Protein AF-0000000084336687 (afdb_homodimer)

Radius of gyration: 40.97 Å; Cα contacts (8 Å, |Δi|>4): 3253; chains: 2; bounding box: 71×148×140 Å

Sequence (1324 aa):
MSKKYFLLTRVLLLAVFLASTVFVAKAQLLTSKIFGDHMVLQRNKPVVVWGNAKKNTALRLSFNGQLISTRTKADGSWKATLQPMKEGGPYTMTISCGADTLQYKDIMMGEVWLCSGQSNMEFVLKNSDGYQQEQKVASRLAVRQFFVPHRMSINPEKELDAGAWVPAGAATIGDFTAVGYYFAKQLAAQLHVTVGLVHSSWGGTQAECWVSKDAMLKSATLNAIAKSQPNSLDEVKSKVEQDIKNYAYHNQAATLYTFEQLAAAPASFFNSWNTGTPGAWMWQGKWSAFRGEGFMQRIVTLDSAQAKVASVLRLGHTDAKMAIAINGNVVYKGDLPEGTPINIPAGTWKAGDNSLLLNLQTNQKNPAWFGFGLNGDKQDLFIKLADTTVSLMDNKWRLMADWAKPYHMELMPNNTVATLYNGMIAPLIPLSVAGVLWYQGESNAGRAFQYRDVLATMIGDWRNQWKSKLPFVVMQLPAYGPTQNSNQGSTWAELREAQAAVAVKYADSALVVTTDIGDPNNLHPTNKAPFGYRAAGVALNRVYHYADVAVSPLFNSATFQQNYALVTFNDANGPLTVKDKYGYLKGFEVAGNDHVFHYAQAQLINNTVKVWSTAVQQPVAVRYAWSDSPVDANLFGGAGLPVGPFRSDTWAGITDNVKLVPMSKKYFLLTRVLLLAVFLASTVFVAKAQLLTSKIFGDHMVLQRNKPVVVWGNAKKNTALRLSFNGQLISTRTKADGSWKATLQPMKEGGPYTMTISCGADTLQYKDIMMGEVWLCSGQSNMEFVLKNSDGYQQEQKVASRLAVRQFFVPHRMSINPEKELDAGAWVPAGAATIGDFTAVGYYFAKQLAAQLHVTVGLVHSSWGGTQAECWVSKDAMLKSATLNAIAKSQPNSLDEVKSKVEQDIKNYAYHNQAATLYTFEQLAAAPASFFNSWNTGTPGAWMWQGKWSAFRGEGFMQRIVTLDSAQAKVASVLRLGHTDAKMAIAINGNVVYKGDLPEGTPINIPAGTWKAGDNSLLLNLQTNQKNPAWFGFGLNGDKQDLFIKLADTTVSLMDNKWRLMADWAKPYHMELMPNNTVATLYNGMIAPLIPLSVAGVLWYQGESNAGRAFQYRDVLATMIGDWRNQWKSKLPFVVMQLPAYGPTQNSNQGSTWAELREAQAAVAVKYADSALVVTTDIGDPNNLHPTNKAPFGYRAAGVALNRVYHYADVAVSPLFNSATFQQNYALVTFNDANGPLTVKDKYGYLKGFEVAGNDHVFHYAQAQLINNTVKVWSTAVQQPVAVRYAWSDSPVDANLFGGAGLPVGPFRSDTWAGITDNVKLVP

Structure (mmCIF, N/CA/C/O backbone):
data_AF-0000000084336687-model_v1
#
loop_
_entity.id
_entity.type
_entity.pdbx_description
1 polymer 'Sialate O-acetylesterase domain-containing protein'
#
loop_
_atom_site.group_PDB
_atom_site.id
_atom_site.type_symbol
_atom_site.label_atom_id
_atom_site.label_alt_id
_atom_site.label_comp_id
_atom_site.label_asym_id
_atom_site.label_entity_id
_atom_site.label_seq_id
_atom_site.pdbx_PDB_ins_code
_atom_site.Cartn_x
_atom_site.Cartn_y
_atom_site.Cartn_z
_atom_site.occupancy
_atom_site.B_iso_or_equiv
_atom_site.auth_seq_id
_atom_site.auth_comp_id
_atom_site.auth_asym_id
_atom_site.auth_atom_id
_atom_site.pdbx_PDB_model_num
ATOM 1 N N . MET A 1 1 ? -8.164 -34.094 -99.875 1 18.05 1 MET A N 1
ATOM 2 C CA . MET A 1 1 ? -8.195 -35.469 -99.375 1 18.05 1 MET A CA 1
ATOM 3 C C . MET A 1 1 ? -7.039 -35.719 -98.438 1 18.05 1 MET A C 1
ATOM 5 O O . MET A 1 1 ? -7.227 -36.312 -97.375 1 18.05 1 MET A O 1
ATOM 9 N N . SER A 1 2 ? -5.684 -35.844 -98.875 1 16.72 2 SER A N 1
ATOM 10 C CA . SER A 1 2 ? -4.68 -36.781 -98.375 1 16.72 2 SER A CA 1
ATOM 11 C C . SER A 1 2 ? -3.963 -36.25 -97.125 1 16.72 2 SER A C 1
ATOM 13 O O . SER A 1 2 ? -3.135 -36.938 -96.562 1 16.72 2 SER A O 1
ATOM 15 N N . LYS A 1 3 ? -3.473 -34.781 -97.312 1 22.58 3 LYS A N 1
ATOM 16 C CA . LYS A 1 3 ? -2.225 -34.156 -96.875 1 22.58 3 LYS A CA 1
ATOM 17 C C . LYS A 1 3 ? -2.055 -34.188 -95.375 1 22.58 3 LYS A C 1
ATOM 19 O O . LYS A 1 3 ? -0.991 -34.562 -94.875 1 22.58 3 LYS A O 1
ATOM 24 N N . LYS A 1 4 ? -2.279 -33.188 -94.688 1 29.5 4 LYS A N 1
ATOM 25 C CA . LYS A 1 4 ? -1.416 -32.688 -93.688 1 29.5 4 LYS A CA 1
ATOM 26 C C . LYS A 1 4 ? -1.708 -33.375 -92.312 1 29.5 4 LYS A C 1
ATOM 28 O O . LYS A 1 4 ? -2.225 -32.75 -91.375 1 29.5 4 LYS A O 1
ATOM 33 N N . TYR A 1 5 ? -2.188 -34.781 -92.375 1 21.41 5 TYR A N 1
ATOM 34 C CA . TYR A 1 5 ? -2.846 -35.5 -91.312 1 21.41 5 TYR A CA 1
ATOM 35 C C . TYR A 1 5 ? -1.887 -35.719 -90.125 1 21.41 5 TYR A C 1
ATOM 37 O O . TYR A 1 5 ? -2.221 -35.469 -89 1 21.41 5 TYR A O 1
ATOM 45 N N . PHE A 1 6 ? -0.872 -36.844 -90.188 1 27.53 6 PHE A N 1
ATOM 46 C CA . PHE A 1 6 ? -0.71 -38 -89.312 1 27.53 6 PHE A CA 1
ATOM 47 C C . PHE A 1 6 ? 0.361 -37.719 -88.25 1 27.53 6 PHE A C 1
ATOM 49 O O . PHE A 1 6 ? 1.48 -38.219 -88.312 1 27.53 6 PHE A O 1
ATOM 56 N N . LEU A 1 7 ? 0.702 -36.438 -87.875 1 29.81 7 LEU A N 1
ATOM 57 C CA . LEU A 1 7 ? 1.638 -35.812 -86.938 1 29.81 7 LEU A CA 1
ATOM 58 C C . LEU A 1 7 ? 1.289 -36.219 -85.5 1 29.81 7 LEU A C 1
ATOM 60 O O . LEU A 1 7 ? 2.104 -36.062 -84.562 1 29.81 7 LEU A O 1
ATOM 64 N N . LEU A 1 8 ? -0.064 -36.469 -85.25 1 30.02 8 LEU A N 1
ATOM 65 C CA . LEU A 1 8 ? -0.557 -36.406 -83.875 1 30.02 8 LEU A CA 1
ATOM 66 C C . LEU A 1 8 ? -0.075 -37.625 -83.062 1 30.02 8 LEU A C 1
ATOM 68 O O . LEU A 1 8 ? -0.106 -37.625 -81.812 1 30.02 8 LEU A O 1
ATOM 72 N N . THR A 1 9 ? 0.186 -38.812 -83.75 1 31.72 9 THR A N 1
ATOM 73 C CA . THR A 1 9 ? 0.19 -40.062 -83 1 31.72 9 THR A CA 1
ATOM 74 C C . THR A 1 9 ? 1.46 -40.219 -82.188 1 31.72 9 THR A C 1
ATOM 76 O O . THR A 1 9 ? 1.426 -40.781 -81.062 1 31.72 9 THR A O 1
ATOM 79 N N . ARG A 1 10 ? 2.633 -39.906 -82.75 1 34.34 10 ARG A N 1
ATOM 80 C CA . ARG A 1 10 ? 3.85 -40.5 -82.25 1 34.34 10 ARG A CA 1
ATOM 81 C C . ARG A 1 10 ? 4.238 -39.844 -80.938 1 34.34 10 ARG A C 1
ATOM 83 O O . ARG A 1 10 ? 5.156 -40.281 -80.25 1 34.34 10 ARG A O 1
ATOM 90 N N . VAL A 1 11 ? 3.754 -38.594 -80.75 1 34.84 11 VAL A N 1
ATOM 91 C CA . VAL A 1 11 ? 4.332 -37.906 -79.562 1 34.84 11 VAL A CA 1
ATOM 92 C C . VAL A 1 11 ? 3.787 -38.5 -78.312 1 34.84 11 VAL A C 1
ATOM 94 O O . VAL A 1 11 ? 4.25 -38.156 -77.188 1 34.84 11 VAL A O 1
ATOM 97 N N . LEU A 1 12 ? 2.678 -39.344 -78.438 1 30.77 12 LEU A N 1
ATOM 98 C CA . LEU A 1 12 ? 2.004 -39.781 -77.25 1 30.77 12 LEU A CA 1
ATOM 99 C C . LEU A 1 12 ? 2.865 -40.75 -76.438 1 30.77 12 LEU A C 1
ATOM 101 O O . LEU A 1 12 ? 2.797 -40.812 -75.25 1 30.77 12 LEU A O 1
ATOM 105 N N . LEU A 1 13 ? 3.543 -41.656 -77.25 1 32.78 13 LEU A N 1
ATOM 106 C CA . LEU A 1 13 ? 3.992 -42.812 -76.5 1 32.78 13 LEU A CA 1
ATOM 107 C C . LEU A 1 13 ? 5.094 -42.438 -75.5 1 32.78 13 LEU A C 1
ATOM 109 O O . LEU A 1 13 ? 5.312 -43.156 -74.562 1 32.78 13 LEU A O 1
ATOM 113 N N . LEU A 1 14 ? 5.922 -41.469 -75.938 1 35.53 14 LEU A N 1
ATOM 114 C CA . LEU A 1 14 ? 7.121 -41.375 -75.125 1 35.53 14 LEU A CA 1
ATOM 115 C C . LEU A 1 14 ? 6.781 -40.844 -73.688 1 35.53 14 LEU A C 1
ATOM 117 O O . LEU A 1 14 ? 7.648 -40.812 -72.812 1 35.53 14 LEU A O 1
ATOM 121 N N . ALA A 1 15 ? 5.566 -40.219 -73.625 1 32.59 15 ALA A N 1
ATOM 122 C CA . ALA A 1 15 ? 5.418 -39.5 -72.375 1 32.59 15 ALA A CA 1
ATOM 123 C C . ALA A 1 15 ? 5.34 -40.438 -71.188 1 32.59 15 ALA A C 1
ATOM 125 O O . ALA A 1 15 ? 5.543 -40.031 -70.062 1 32.59 15 ALA A O 1
ATOM 126 N N . VAL A 1 16 ? 4.695 -41.625 -71.438 1 34.97 16 VAL A N 1
ATOM 127 C CA . VAL A 1 16 ? 4.172 -42.188 -70.188 1 34.97 16 VAL A CA 1
ATOM 128 C C . VAL A 1 16 ? 5.316 -42.781 -69.375 1 34.97 16 VAL A C 1
ATOM 130 O O . VAL A 1 16 ? 5.094 -43.344 -68.312 1 34.97 16 VAL A O 1
ATOM 133 N N . PHE A 1 17 ? 6.461 -43.062 -70.062 1 36.62 17 PHE A N 1
ATOM 134 C CA . PHE A 1 17 ? 7.312 -43.812 -69.125 1 36.62 17 PHE A CA 1
ATOM 135 C C . PHE A 1 17 ? 7.801 -42.938 -68 1 36.62 17 PHE A C 1
ATOM 137 O O . PHE A 1 17 ? 8.945 -42.469 -68 1 36.62 17 PHE A O 1
ATOM 144 N N . LEU A 1 18 ? 7.074 -41.844 -67.688 1 33.22 18 LEU A N 1
ATOM 145 C CA . LEU A 1 18 ? 7.605 -41.219 -66.5 1 33.22 18 LEU A CA 1
ATOM 146 C C . LEU A 1 18 ? 7.707 -42.219 -65.375 1 33.22 18 LEU A C 1
ATOM 148 O O . LEU A 1 18 ? 6.695 -42.781 -64.938 1 33.22 18 LEU A O 1
ATOM 152 N N . ALA A 1 19 ? 8.867 -43 -65.312 1 35.66 19 ALA A N 1
ATOM 153 C CA . ALA A 1 19 ? 9.305 -43.812 -64.188 1 35.66 19 ALA A CA 1
ATOM 154 C C . ALA A 1 19 ? 8.938 -43.188 -62.844 1 35.66 19 ALA A C 1
ATOM 156 O O . ALA A 1 19 ? 9.359 -42.062 -62.531 1 35.66 19 ALA A O 1
ATOM 157 N N . SER A 1 20 ? 7.715 -43.438 -62.438 1 34.44 20 SER A N 1
ATOM 158 C CA . SER A 1 20 ? 7.379 -43.188 -61.031 1 34.44 20 SER A CA 1
ATOM 159 C C . SER A 1 20 ? 8.508 -43.625 -60.125 1 34.44 20 SER A C 1
ATOM 161 O O . SER A 1 20 ? 8.758 -44.812 -59.938 1 34.44 20 SER A O 1
ATOM 163 N N . THR A 1 21 ? 9.656 -43 -60.219 1 36.72 21 THR A N 1
ATOM 164 C CA . THR A 1 21 ? 10.578 -43.219 -59.094 1 36.72 21 THR A CA 1
ATOM 165 C C . THR A 1 21 ? 9.836 -43.188 -57.781 1 36.72 21 THR A C 1
ATOM 167 O O . THR A 1 21 ? 9.242 -42.156 -57.406 1 36.72 21 THR A O 1
ATOM 170 N N . VAL A 1 22 ? 9.266 -44.281 -57.469 1 38.59 22 VAL A N 1
ATOM 171 C CA . VAL A 1 22 ? 8.867 -44.438 -56.062 1 38.59 22 VAL A CA 1
ATOM 172 C C . VAL A 1 22 ? 9.977 -43.906 -55.156 1 38.59 22 VAL A C 1
ATOM 174 O O . VAL A 1 22 ? 11.07 -44.469 -55.125 1 38.59 22 VAL A O 1
ATOM 177 N N . PHE A 1 23 ? 10.148 -42.625 -55.062 1 37.38 23 PHE A N 1
ATOM 178 C CA . PHE A 1 23 ? 10.875 -42.156 -53.875 1 37.38 23 PHE A CA 1
ATOM 179 C C . PHE A 1 23 ? 10.492 -43 -52.656 1 37.38 23 PHE A C 1
ATOM 181 O O . PHE A 1 23 ? 9.422 -42.812 -52.062 1 37.38 23 PHE A O 1
ATOM 188 N N . VAL A 1 24 ? 10.883 -44.219 -52.688 1 40.38 24 VAL A N 1
ATOM 189 C CA . VAL A 1 24 ? 10.836 -44.875 -51.375 1 40.38 24 VAL A CA 1
ATOM 190 C C . VAL A 1 24 ? 11.445 -43.969 -50.312 1 40.38 24 VAL A C 1
ATOM 192 O O . VAL A 1 24 ? 12.648 -43.719 -50.312 1 40.38 24 VAL A O 1
ATOM 195 N N . ALA A 1 25 ? 10.773 -43.031 -49.875 1 45.62 25 ALA A N 1
ATOM 196 C CA . ALA A 1 25 ? 11.188 -42.281 -48.688 1 45.62 25 ALA A CA 1
ATOM 197 C C . ALA A 1 25 ? 11.789 -43.219 -47.625 1 45.62 25 ALA A C 1
ATOM 199 O O . ALA A 1 25 ? 11.086 -44.031 -47.062 1 45.62 25 ALA A O 1
ATOM 200 N N . LYS A 1 26 ? 13.016 -43.656 -47.75 1 54.06 26 LYS A N 1
ATOM 201 C CA . LYS A 1 26 ? 13.75 -44.375 -46.719 1 54.06 26 LYS A CA 1
ATOM 202 C C . LYS A 1 26 ? 13.477 -43.781 -45.344 1 54.06 26 LYS A C 1
ATOM 204 O O . LYS A 1 26 ? 13.742 -42.594 -45.125 1 54.06 26 LYS A O 1
ATOM 209 N N . ALA A 1 27 ? 12.656 -44.406 -44.594 1 69.12 27 ALA A N 1
ATOM 210 C CA . ALA A 1 27 ? 12.312 -43.969 -43.25 1 69.12 27 ALA A CA 1
ATOM 211 C C . ALA A 1 27 ? 13.57 -43.781 -42.406 1 69.12 27 ALA A C 1
ATOM 213 O O . ALA A 1 27 ? 14.359 -44.719 -42.25 1 69.12 27 ALA A O 1
ATOM 214 N N . GLN A 1 28 ? 13.992 -42.594 -42.094 1 84.44 28 GLN A N 1
ATOM 215 C CA . GLN A 1 28 ? 15.141 -42.188 -41.312 1 84.44 28 GLN A CA 1
ATOM 216 C C . GLN A 1 28 ? 14.961 -42.562 -39.844 1 84.44 28 GLN A C 1
ATOM 218 O O . GLN A 1 28 ? 13.836 -42.531 -39.312 1 84.44 28 GLN A O 1
ATOM 223 N N . LEU A 1 29 ? 15.977 -43.156 -39.25 1 94.19 29 LEU A N 1
ATOM 224 C CA . LEU A 1 29 ? 16 -43.438 -37.812 1 94.19 29 LEU A CA 1
ATOM 225 C C . LEU A 1 29 ? 15.773 -42.188 -37 1 94.19 29 LEU A C 1
ATOM 227 O O . LEU A 1 29 ? 16.547 -41.219 -37.094 1 94.19 29 LEU A O 1
ATOM 231 N N . LEU A 1 30 ? 14.578 -42.188 -36.25 1 94.38 30 LEU A N 1
ATOM 232 C CA . LEU A 1 30 ? 14.219 -41.062 -35.375 1 94.38 30 LEU A CA 1
ATOM 233 C C . LEU A 1 30 ? 13.844 -41.531 -33.969 1 94.38 30 LEU A C 1
ATOM 235 O O . LEU A 1 30 ? 13.344 -42.656 -33.812 1 94.38 30 LEU A O 1
ATOM 239 N N . THR A 1 31 ? 14.156 -40.75 -32.969 1 96.31 31 THR A N 1
ATOM 240 C CA . THR A 1 31 ? 13.594 -40.906 -31.641 1 96.31 31 THR A CA 1
ATOM 241 C C . THR A 1 31 ? 12.555 -39.844 -31.344 1 96.31 31 THR A C 1
ATOM 243 O O . THR A 1 31 ? 12.414 -38.875 -32.125 1 96.31 31 THR A O 1
ATOM 246 N N . SER A 1 32 ? 11.766 -40.125 -30.266 1 96.94 32 SER A N 1
ATOM 247 C CA . SER A 1 32 ? 10.945 -39.031 -29.766 1 96.94 32 SER A CA 1
ATOM 248 C C . SER A 1 32 ? 11.781 -37.781 -29.5 1 96.94 32 SER A C 1
ATOM 250 O O . SER A 1 32 ? 12.953 -37.875 -29.125 1 96.94 32 SER A O 1
ATOM 252 N N . LYS A 1 33 ? 11.133 -36.594 -29.641 1 97 33 LYS A N 1
ATOM 253 C CA . LYS A 1 33 ? 11.82 -35.344 -29.453 1 97 33 LYS A CA 1
ATOM 254 C C . LYS A 1 33 ? 12.266 -35.156 -28.016 1 97 33 LYS A C 1
ATOM 256 O O . LYS A 1 33 ? 13.133 -34.312 -27.719 1 97 33 LYS A O 1
ATOM 261 N N . ILE A 1 34 ? 11.703 -35.938 -27.094 1 98.19 34 ILE A N 1
ATOM 262 C CA . ILE A 1 34 ? 12.047 -35.844 -25.672 1 98.19 34 ILE A CA 1
ATOM 263 C C . ILE A 1 34 ? 13.477 -36.312 -25.453 1 98.19 34 ILE A C 1
ATOM 265 O O . ILE A 1 34 ? 14.078 -36.031 -24.422 1 98.19 34 ILE A O 1
ATOM 269 N N . PHE A 1 35 ? 14.078 -37.062 -26.469 1 98.31 35 PHE A N 1
ATOM 270 C CA . PHE A 1 35 ? 15.461 -37.5 -26.375 1 98.31 35 PHE A CA 1
ATOM 271 C C . PHE A 1 35 ? 16.375 -36.594 -27.188 1 98.31 35 PHE A C 1
ATOM 273 O O . PHE A 1 35 ? 16.016 -36.156 -28.281 1 98.31 35 PHE A O 1
ATOM 280 N N . GLY A 1 36 ? 17.531 -36.281 -26.656 1 98 36 GLY A N 1
ATOM 281 C CA . GLY A 1 36 ? 18.516 -35.438 -27.312 1 98 36 GLY A CA 1
ATOM 282 C C . GLY A 1 36 ? 19.75 -35.219 -26.484 1 98 36 GLY A C 1
ATOM 283 O O . GLY A 1 36 ? 19.906 -35.781 -25.406 1 98 36 GLY A O 1
ATOM 284 N N . ASP A 1 37 ? 20.594 -34.438 -27.047 1 98.38 37 ASP A N 1
ATOM 285 C CA . ASP A 1 37 ? 21.781 -34.062 -26.297 1 98.38 37 ASP A CA 1
ATOM 286 C C . ASP A 1 37 ? 21.406 -33.375 -24.984 1 98.38 37 ASP A C 1
ATOM 288 O O . ASP A 1 37 ? 20.391 -32.688 -24.906 1 98.38 37 ASP A O 1
ATOM 292 N N . HIS A 1 38 ? 22.203 -33.625 -23.938 1 98.56 38 HIS A N 1
ATOM 293 C CA . HIS A 1 38 ? 22.094 -32.938 -22.656 1 98.56 38 HIS A CA 1
ATOM 294 C C . HIS A 1 38 ? 20.922 -33.469 -21.844 1 98.56 38 HIS A C 1
ATOM 296 O O . HIS A 1 38 ? 20.641 -32.969 -20.75 1 98.56 38 HIS A O 1
ATOM 302 N N . MET A 1 39 ? 20.266 -34.531 -22.391 1 98.75 39 MET A N 1
ATOM 303 C CA . MET A 1 39 ? 19.062 -35 -21.703 1 98.75 39 MET A CA 1
ATOM 304 C C . MET A 1 39 ? 19.406 -35.594 -20.344 1 98.75 39 MET A C 1
ATOM 306 O O . MET A 1 39 ? 20.547 -36 -20.109 1 98.75 39 MET A O 1
ATOM 310 N N . VAL A 1 40 ? 18.469 -35.594 -19.484 1 98.94 40 VAL A N 1
ATOM 311 C CA . VAL A 1 40 ? 18.516 -36.312 -18.219 1 98.94 40 VAL A CA 1
ATOM 312 C C . VAL A 1 40 ? 17.562 -37.5 -18.234 1 98.94 40 VAL A C 1
ATOM 314 O O . VAL A 1 40 ? 16.406 -37.344 -18.656 1 98.94 40 VAL A O 1
ATOM 317 N N . LEU A 1 41 ? 18.047 -38.594 -17.906 1 98.81 41 LEU A N 1
ATOM 318 C CA . LEU A 1 41 ? 17.234 -39.812 -17.781 1 98.81 41 LEU A CA 1
ATOM 319 C C . LEU A 1 41 ? 17.062 -40.219 -16.312 1 98.81 41 LEU A C 1
ATOM 321 O O . LEU A 1 41 ? 17.984 -40 -15.508 1 98.81 41 LEU A O 1
ATOM 325 N N . GLN A 1 42 ? 15.938 -40.719 -16 1 98.75 42 GLN A N 1
ATOM 326 C CA . GLN A 1 42 ? 15.594 -41.031 -14.609 1 98.75 42 GLN A CA 1
ATOM 327 C C . GLN A 1 42 ? 16.469 -42.156 -14.086 1 98.75 42 GLN A C 1
ATOM 329 O O . GLN A 1 42 ? 16.5 -43.25 -14.672 1 98.75 42 GLN A O 1
ATOM 334 N N . ARG A 1 43 ? 17.078 -41.969 -13.047 1 98.56 43 ARG A N 1
ATOM 335 C CA . ARG A 1 43 ? 17.891 -43 -12.414 1 98.56 43 ARG A CA 1
ATOM 336 C C . ARG A 1 43 ? 17.016 -44 -11.648 1 98.56 43 ARG A C 1
ATOM 338 O O . ARG A 1 43 ? 15.867 -43.688 -11.328 1 98.56 43 ARG A O 1
ATOM 345 N N . ASN A 1 44 ? 17.531 -45.188 -11.414 1 97.81 44 ASN A N 1
ATOM 346 C CA . ASN A 1 44 ? 17 -46.219 -10.523 1 97.81 44 ASN A CA 1
ATOM 347 C C . ASN A 1 44 ? 15.641 -46.719 -11 1 97.81 44 ASN A C 1
ATOM 349 O O . ASN A 1 44 ? 14.867 -47.281 -10.211 1 97.81 44 ASN A O 1
ATOM 353 N N . LYS A 1 45 ? 15.242 -46.469 -12.195 1 97.44 45 LYS A N 1
ATOM 354 C CA . LYS A 1 45 ? 14.078 -47 -12.906 1 97.44 45 LYS A CA 1
ATOM 355 C C . LYS A 1 45 ? 14.445 -47.438 -14.312 1 97.44 45 LYS A C 1
ATOM 357 O O . LYS A 1 45 ? 15.438 -47 -14.883 1 97.44 45 LYS A O 1
ATOM 362 N N . PRO A 1 46 ? 13.664 -48.344 -14.82 1 97.69 46 PRO A N 1
ATOM 363 C CA . PRO A 1 46 ? 13.898 -48.656 -16.234 1 97.69 46 PRO A CA 1
ATOM 364 C C . PRO A 1 46 ? 13.781 -47.438 -17.141 1 97.69 46 PRO A C 1
ATOM 366 O O . PRO A 1 46 ? 12.906 -46.594 -16.938 1 97.69 46 PRO A O 1
ATOM 369 N N . VAL A 1 47 ? 14.703 -47.406 -18.094 1 97.75 47 VAL A N 1
ATOM 370 C CA . VAL A 1 47 ? 14.695 -46.312 -19.062 1 97.75 47 VAL A CA 1
ATOM 371 C C . VAL A 1 47 ? 14.141 -46.812 -20.391 1 97.75 47 VAL A C 1
ATOM 373 O O . VAL A 1 47 ? 14.711 -47.719 -21 1 97.75 47 VAL A O 1
ATOM 376 N N . VAL A 1 48 ? 13.07 -46.188 -20.812 1 97.44 48 VAL A N 1
ATOM 377 C CA . VAL A 1 48 ? 12.469 -46.562 -22.094 1 97.44 48 VAL A CA 1
ATOM 378 C C . VAL A 1 48 ? 12.812 -45.531 -23.156 1 97.44 48 VAL A C 1
ATOM 380 O O . VAL A 1 48 ? 12.562 -44.344 -22.969 1 97.44 48 VAL A O 1
ATOM 383 N N . VAL A 1 49 ? 13.414 -45.969 -24.25 1 98 49 VAL A N 1
ATOM 384 C CA . VAL A 1 49 ? 13.688 -45.125 -25.422 1 98 49 VAL A CA 1
ATOM 385 C C . VAL A 1 49 ? 12.828 -45.594 -26.594 1 98 49 VAL A C 1
ATOM 387 O O . VAL A 1 49 ? 12.672 -46.781 -26.812 1 98 49 VAL A O 1
ATOM 390 N N . TRP A 1 50 ? 12.234 -44.625 -27.312 1 97.75 50 TRP A N 1
ATOM 391 C CA . TRP A 1 50 ? 11.336 -45.031 -28.391 1 97.75 50 TRP A CA 1
ATOM 392 C C . TRP A 1 50 ? 11.438 -44.062 -29.578 1 97.75 50 TRP A C 1
ATOM 394 O O . TRP A 1 50 ? 12.016 -42.969 -29.438 1 97.75 50 TRP A O 1
ATOM 404 N N . GLY A 1 51 ? 10.906 -44.531 -30.703 1 96.44 51 GLY A N 1
ATOM 405 C CA . GLY A 1 51 ? 10.93 -43.719 -31.922 1 96.44 51 GLY A CA 1
ATOM 406 C C . GLY A 1 51 ? 10.383 -44.469 -33.125 1 96.44 51 GLY A C 1
ATOM 407 O O . GLY A 1 51 ? 9.492 -45.312 -33 1 96.44 51 GLY A O 1
ATOM 408 N N . ASN A 1 52 ? 10.852 -43.969 -34.25 1 95.56 52 ASN A N 1
ATOM 409 C CA . ASN A 1 52 ? 10.453 -44.531 -35.531 1 95.56 52 ASN A CA 1
ATOM 410 C C . ASN A 1 52 ? 11.656 -44.781 -36.438 1 95.56 52 ASN A C 1
ATOM 412 O O . ASN A 1 52 ? 12.641 -44.031 -36.375 1 95.56 52 ASN A O 1
ATOM 416 N N . ALA A 1 53 ? 11.562 -45.875 -37.156 1 94.81 53 ALA A N 1
ATOM 417 C CA . ALA A 1 53 ? 12.594 -46.219 -38.125 1 94.81 53 ALA A CA 1
ATOM 418 C C . ALA A 1 53 ? 12.031 -47.125 -39.25 1 94.81 53 ALA A C 1
ATOM 420 O O . ALA A 1 53 ? 10.812 -47.25 -39.375 1 94.81 53 ALA A O 1
ATOM 421 N N . LYS A 1 54 ? 12.938 -47.594 -40.062 1 92.38 54 LYS A N 1
ATOM 422 C CA . LYS A 1 54 ? 12.523 -48.5 -41.125 1 92.38 54 LYS A CA 1
ATOM 423 C C . LYS A 1 54 ? 11.82 -49.719 -40.562 1 92.38 54 LYS A C 1
ATOM 425 O O . LYS A 1 54 ? 12.266 -50.281 -39.562 1 92.38 54 LYS A O 1
ATOM 430 N N . LYS A 1 55 ? 10.766 -50.094 -41.219 1 93.5 55 LYS A N 1
ATOM 431 C CA . LYS A 1 55 ? 9.922 -51.188 -40.719 1 93.5 55 LYS A CA 1
ATOM 432 C C . LYS A 1 55 ? 10.68 -52.531 -40.719 1 93.5 55 LYS A C 1
ATOM 434 O O . LYS A 1 55 ? 11.461 -52.781 -41.625 1 93.5 55 LYS A O 1
ATOM 439 N N . ASN A 1 56 ? 10.367 -53.25 -39.75 1 93.38 56 ASN A N 1
ATOM 440 C CA . ASN A 1 56 ? 10.812 -54.625 -39.625 1 93.38 56 ASN A CA 1
ATOM 441 C C . ASN A 1 56 ? 12.328 -54.75 -39.781 1 93.38 56 ASN A C 1
ATOM 443 O O . ASN A 1 56 ? 12.82 -55.594 -40.5 1 93.38 56 ASN A O 1
ATOM 447 N N . THR A 1 57 ? 12.953 -53.875 -39.125 1 94.94 57 THR A N 1
ATOM 448 C CA . THR A 1 57 ? 14.406 -53.812 -39.219 1 94.94 57 THR A CA 1
ATOM 449 C C . THR A 1 57 ? 15.047 -53.969 -37.844 1 94.94 57 THR A C 1
ATOM 451 O O . THR A 1 57 ? 14.516 -53.5 -36.875 1 94.94 57 THR A O 1
ATOM 454 N N . ALA A 1 58 ? 16.156 -54.625 -37.875 1 95.75 58 ALA A N 1
ATOM 455 C CA . ALA A 1 58 ? 16.906 -54.812 -36.625 1 95.75 58 ALA A CA 1
ATOM 456 C C . ALA A 1 58 ? 17.453 -53.469 -36.156 1 95.75 58 ALA A C 1
ATOM 458 O O . ALA A 1 58 ? 17.922 -52.656 -36.938 1 95.75 58 ALA A O 1
ATOM 459 N N . LEU A 1 59 ? 17.281 -53.25 -34.844 1 96.69 59 LEU A N 1
ATOM 460 C CA . LEU A 1 59 ? 17.734 -52.031 -34.188 1 96.69 59 LEU A CA 1
ATOM 461 C C . LEU A 1 59 ? 18.594 -52.375 -32.969 1 96.69 59 LEU A C 1
ATOM 463 O O . LEU A 1 59 ? 18.266 -53.281 -32.188 1 96.69 59 LEU A O 1
ATOM 467 N N . ARG A 1 60 ? 19.719 -51.656 -32.812 1 97.38 60 ARG A N 1
ATOM 468 C CA . ARG A 1 60 ? 20.625 -51.812 -31.688 1 97.38 60 ARG A CA 1
ATOM 469 C C . ARG A 1 60 ? 20.812 -50.5 -30.938 1 97.38 60 ARG A C 1
ATOM 471 O O . ARG A 1 60 ? 21.062 -49.469 -31.562 1 97.38 60 ARG A O 1
ATOM 478 N N . LEU A 1 61 ? 20.625 -50.531 -29.625 1 98 61 LEU A N 1
ATOM 479 C CA . LEU A 1 61 ? 20.844 -49.406 -28.75 1 98 61 LEU A CA 1
ATOM 480 C C . LEU A 1 61 ? 21.938 -49.688 -27.734 1 98 61 LEU A C 1
ATOM 482 O O . LEU A 1 61 ? 21.891 -50.719 -27.047 1 98 61 LEU A O 1
ATOM 486 N N . SER A 1 62 ? 23 -48.844 -27.703 1 98.19 62 SER A N 1
ATOM 487 C CA . SER A 1 62 ? 24.078 -48.938 -26.734 1 98.19 62 SER A CA 1
ATOM 488 C C . SER A 1 62 ? 24.125 -47.719 -25.828 1 98.19 62 SER A C 1
ATOM 490 O O . SER A 1 62 ? 24.141 -46.594 -26.297 1 98.19 62 SER A O 1
ATOM 492 N N . PHE A 1 63 ? 24.125 -48.031 -24.484 1 97.94 63 PHE A N 1
ATOM 493 C CA . PHE A 1 63 ? 24.141 -46.969 -23.5 1 97.94 63 PHE A CA 1
ATOM 494 C C . PHE A 1 63 ? 24.703 -47.438 -22.172 1 97.94 63 PHE A C 1
ATOM 496 O O . PHE A 1 63 ? 24.188 -48.406 -21.594 1 97.94 63 PHE A O 1
ATOM 503 N N . ASN A 1 64 ? 25.766 -46.75 -21.734 1 97.44 64 ASN A N 1
ATOM 504 C CA . ASN A 1 64 ? 26.328 -47 -20.406 1 97.44 64 ASN A CA 1
ATOM 505 C C . ASN A 1 64 ? 26.578 -48.469 -20.156 1 97.44 64 ASN A C 1
ATOM 507 O O . ASN A 1 64 ? 26.156 -49.031 -19.141 1 97.44 64 ASN A O 1
ATOM 511 N N . GLY A 1 65 ? 27.078 -49.156 -21.094 1 96.69 65 GLY A N 1
ATOM 512 C CA . GLY A 1 65 ? 27.5 -50.562 -20.969 1 96.69 65 GLY A CA 1
ATOM 513 C C . GLY A 1 65 ? 26.406 -51.531 -21.312 1 96.69 65 GLY A C 1
ATOM 514 O O . GLY A 1 65 ? 26.641 -52.75 -21.344 1 96.69 65 GLY A O 1
ATOM 515 N N . GLN A 1 66 ? 25.203 -51 -21.578 1 97.62 66 GLN A N 1
ATOM 516 C CA . GLN A 1 66 ? 24.094 -51.844 -21.984 1 97.62 66 GLN A CA 1
ATOM 517 C C . GLN A 1 66 ? 23.938 -51.875 -23.5 1 97.62 66 GLN A C 1
ATOM 519 O O . GLN A 1 66 ? 24.094 -50.844 -24.156 1 97.62 66 GLN A O 1
ATOM 524 N N . LEU A 1 67 ? 23.719 -53 -24 1 97.06 67 LEU A N 1
ATOM 525 C CA . LEU A 1 67 ? 23.406 -53.188 -25.422 1 97.06 67 LEU A CA 1
ATOM 526 C C . LEU A 1 67 ? 22.062 -53.906 -25.594 1 97.06 67 LEU A C 1
ATOM 528 O O . LEU A 1 67 ? 21.891 -55.031 -25.172 1 97.06 67 LEU A O 1
ATOM 532 N N . ILE A 1 68 ? 21.172 -53.188 -26.172 1 97.31 68 ILE A N 1
ATOM 533 C CA . ILE A 1 68 ? 19.828 -53.719 -26.391 1 97.31 68 ILE A CA 1
ATOM 534 C C . ILE A 1 68 ? 19.609 -53.938 -27.891 1 97.31 68 ILE A C 1
ATOM 536 O O . ILE A 1 68 ? 19.891 -53.062 -28.703 1 97.31 68 ILE A O 1
ATOM 540 N N . SER A 1 69 ? 19.203 -55.125 -28.203 1 96.31 69 SER A N 1
ATOM 541 C CA . SER A 1 69 ? 18.797 -55.438 -29.578 1 96.31 69 SER A CA 1
ATOM 542 C C . SER A 1 69 ? 17.281 -55.625 -29.672 1 96.31 69 SER A C 1
ATOM 544 O O . SER A 1 69 ? 16.688 -56.344 -28.875 1 96.31 69 SER A O 1
ATOM 546 N N . THR A 1 70 ? 16.703 -54.906 -30.594 1 95.62 70 THR A N 1
ATOM 547 C CA . THR A 1 70 ? 15.273 -55.031 -30.828 1 95.62 70 THR A CA 1
ATOM 548 C C . THR A 1 70 ? 14.961 -54.906 -32.312 1 95.62 70 THR A C 1
ATOM 550 O O . THR A 1 70 ? 15.867 -54.938 -33.156 1 95.62 70 THR A O 1
ATOM 553 N N . ARG A 1 71 ? 13.656 -54.906 -32.688 1 94.69 71 ARG A N 1
ATOM 554 C CA . ARG A 1 71 ? 13.211 -54.75 -34.094 1 94.69 71 ARG A CA 1
ATOM 555 C C . ARG A 1 71 ? 12.07 -53.719 -34.188 1 94.69 71 ARG A C 1
ATOM 557 O O . ARG A 1 71 ? 11.219 -53.688 -33.281 1 94.69 71 ARG A O 1
ATOM 564 N N . THR A 1 72 ? 12.172 -52.938 -35.156 1 95.19 72 THR A N 1
ATOM 565 C CA . THR A 1 72 ? 11.055 -52.062 -35.438 1 95.19 72 THR A CA 1
ATOM 566 C C . THR A 1 72 ? 9.805 -52.812 -35.812 1 95.19 72 THR A C 1
ATOM 568 O O . THR A 1 72 ? 9.898 -53.875 -36.469 1 95.19 72 THR A O 1
ATOM 571 N N . LYS A 1 73 ? 8.742 -52.344 -35.531 1 96.12 73 LYS A N 1
ATOM 572 C CA . LYS A 1 73 ? 7.473 -52.969 -35.844 1 96.12 73 LYS A CA 1
ATOM 573 C C . LYS A 1 73 ? 7.066 -52.688 -37.281 1 96.12 73 LYS A C 1
ATOM 575 O O . LYS A 1 73 ? 7.809 -52.031 -38.031 1 96.12 73 LYS A O 1
ATOM 580 N N . ALA A 1 74 ? 5.879 -53.188 -37.625 1 95.06 74 ALA A N 1
ATOM 581 C CA . ALA A 1 74 ? 5.371 -53.062 -39 1 95.06 74 ALA A CA 1
ATOM 582 C C . ALA A 1 74 ? 5.023 -51.625 -39.312 1 95.06 74 ALA A C 1
ATOM 584 O O . ALA A 1 74 ? 5.012 -51.219 -40.469 1 95.06 74 ALA A O 1
ATOM 585 N N . ASP A 1 75 ? 4.824 -50.844 -38.219 1 93.75 75 ASP A N 1
ATOM 586 C CA . ASP A 1 75 ? 4.492 -49.469 -38.469 1 93.75 75 ASP A CA 1
ATOM 587 C C . ASP A 1 75 ? 5.727 -48.562 -38.312 1 93.75 75 ASP A C 1
ATOM 589 O O . ASP A 1 75 ? 5.625 -47.344 -38.375 1 93.75 75 ASP A O 1
ATOM 593 N N . GLY A 1 76 ? 6.793 -49.188 -38.094 1 94.62 76 GLY A N 1
ATOM 594 C CA . GLY A 1 76 ? 8.055 -48.469 -38 1 94.62 76 GLY A CA 1
ATOM 595 C C . GLY A 1 76 ? 8.391 -48.062 -36.562 1 94.62 76 GLY A C 1
ATOM 596 O O . GLY A 1 76 ? 9.492 -47.594 -36.281 1 94.62 76 GLY A O 1
ATOM 597 N N . SER A 1 77 ? 7.477 -48.281 -35.656 1 96.06 77 SER A N 1
ATOM 598 C CA . SER A 1 77 ? 7.715 -47.875 -34.281 1 96.06 77 SER A CA 1
ATOM 599 C C . SER A 1 77 ? 8.641 -48.875 -33.594 1 96.06 77 SER A C 1
ATOM 601 O O . SER A 1 77 ? 8.688 -50.062 -33.938 1 96.06 77 SER A O 1
ATOM 603 N N . TRP A 1 78 ? 9.438 -48.375 -32.688 1 95.81 78 TRP A N 1
ATOM 604 C CA . TRP A 1 78 ? 10.289 -49.25 -31.859 1 95.81 78 TRP A CA 1
ATOM 605 C C . TRP A 1 78 ? 10.398 -48.719 -30.438 1 95.81 78 TRP A C 1
ATOM 607 O O . TRP A 1 78 ? 10.109 -47.531 -30.172 1 95.81 78 TRP A O 1
ATOM 617 N N . LYS A 1 79 ? 10.672 -49.594 -29.531 1 96.69 79 LYS A N 1
ATOM 618 C CA . LYS A 1 79 ? 10.922 -49.312 -28.125 1 96.69 79 LYS A CA 1
ATOM 619 C C . LYS A 1 79 ? 12.039 -50.188 -27.578 1 96.69 79 LYS A C 1
ATOM 621 O O . LYS A 1 79 ? 12.125 -51.375 -27.906 1 96.69 79 LYS A O 1
ATOM 626 N N . ALA A 1 80 ? 12.93 -49.562 -26.875 1 97.31 80 ALA A N 1
ATOM 627 C CA . ALA A 1 80 ? 14 -50.281 -26.172 1 97.31 80 ALA A CA 1
ATOM 628 C C . ALA A 1 80 ? 14.016 -49.906 -24.688 1 97.31 80 ALA A C 1
ATOM 630 O O . ALA A 1 80 ? 13.906 -48.75 -24.328 1 97.31 80 ALA A O 1
ATOM 631 N N . THR A 1 81 ? 14.094 -50.906 -23.844 1 97.69 81 THR A N 1
ATOM 632 C CA . THR A 1 81 ? 14.078 -50.688 -22.406 1 97.69 81 THR A CA 1
ATOM 633 C C . THR A 1 81 ? 15.438 -51.031 -21.797 1 97.69 81 THR A C 1
ATOM 635 O O . THR A 1 81 ? 15.898 -52.156 -21.891 1 97.69 81 THR A O 1
ATOM 638 N N . LEU A 1 82 ? 15.992 -50.062 -21.203 1 98.12 82 LEU A N 1
ATOM 639 C CA . LEU A 1 82 ? 17.234 -50.25 -20.469 1 98.12 82 LEU A CA 1
ATOM 640 C C . LEU A 1 82 ? 16.969 -50.562 -19 1 98.12 82 LEU A C 1
ATOM 642 O O . LEU A 1 82 ? 16 -50.062 -18.422 1 98.12 82 LEU A O 1
ATOM 646 N N . GLN A 1 83 ? 17.828 -51.312 -18.422 1 97.62 83 GLN A N 1
ATOM 647 C CA . GLN A 1 83 ? 17.75 -51.625 -17 1 97.62 83 GLN A CA 1
ATOM 648 C C . GLN A 1 83 ? 18.062 -50.375 -16.156 1 97.62 83 GLN A C 1
ATOM 650 O O . GLN A 1 83 ? 18.75 -49.469 -16.609 1 97.62 83 GLN A O 1
ATOM 655 N N . PRO A 1 84 ? 17.5 -50.406 -14.898 1 98.12 84 PRO A N 1
ATOM 656 C CA . PRO A 1 84 ? 17.766 -49.25 -14.016 1 98.12 84 PRO A CA 1
ATOM 657 C C . PRO A 1 84 ? 19.266 -49 -13.828 1 98.12 84 PRO A C 1
ATOM 659 O O . PRO A 1 84 ? 20.047 -49.969 -13.742 1 98.12 84 PRO A O 1
ATOM 662 N N . MET A 1 85 ? 19.656 -47.75 -13.789 1 98.19 85 MET A N 1
ATOM 663 C CA . MET A 1 85 ? 21.047 -47.312 -13.602 1 98.19 85 MET A CA 1
ATOM 664 C C . MET A 1 85 ? 21.141 -46.281 -12.492 1 98.19 85 MET A C 1
ATOM 666 O O . MET A 1 85 ? 20.188 -45.5 -12.273 1 98.19 85 MET A O 1
ATOM 670 N N . LYS A 1 86 ? 22.266 -46.25 -11.797 1 97.81 86 LYS A N 1
ATOM 671 C CA . LYS A 1 86 ? 22.531 -45.25 -10.781 1 97.81 86 LYS A CA 1
ATOM 672 C C . LYS A 1 86 ? 22.891 -43.906 -11.414 1 97.81 86 LYS A C 1
ATOM 674 O O . LYS A 1 86 ? 23.047 -43.812 -12.633 1 97.81 86 LYS A O 1
ATOM 679 N N . GLU A 1 87 ? 22.844 -42.906 -10.562 1 98.12 87 GLU A N 1
ATOM 680 C CA . GLU A 1 87 ? 23.219 -41.562 -11.055 1 98.12 87 GLU A CA 1
ATOM 681 C C . GLU A 1 87 ? 24.609 -41.562 -11.672 1 98.12 87 GLU A C 1
ATOM 683 O O . GLU A 1 87 ? 25.469 -42.344 -11.25 1 98.12 87 GLU A O 1
ATOM 688 N N . GLY A 1 88 ? 24.812 -40.688 -12.68 1 97.75 88 GLY A N 1
ATOM 689 C CA . GLY A 1 88 ? 26.109 -40.594 -13.328 1 97.75 88 GLY A CA 1
ATOM 690 C C . GLY A 1 88 ? 26.047 -39.844 -14.656 1 97.75 88 GLY A C 1
ATOM 691 O O . GLY A 1 88 ? 25 -39.281 -15.023 1 97.75 88 GLY A O 1
ATOM 692 N N . GLY A 1 89 ? 27.281 -39.906 -15.461 1 96.81 89 GLY A N 1
ATOM 693 C CA . GLY A 1 89 ? 27.469 -39.219 -16.734 1 96.81 89 GLY A CA 1
ATOM 694 C C . GLY A 1 89 ? 28.594 -38.219 -16.703 1 96.81 89 GLY A C 1
ATOM 695 O O . GLY A 1 89 ? 29.328 -38.125 -15.703 1 96.81 89 GLY A O 1
ATOM 696 N N . PRO A 1 90 ? 28.719 -37.562 -17.766 1 98.12 90 PRO A N 1
ATOM 697 C CA . PRO A 1 90 ? 27.938 -37.625 -19 1 98.12 90 PRO A CA 1
ATOM 698 C C . PRO A 1 90 ? 28.203 -38.906 -19.797 1 98.12 90 PRO A C 1
ATOM 700 O O . PRO A 1 90 ? 29.328 -39.406 -19.812 1 98.12 90 PRO A O 1
ATOM 703 N N . TYR A 1 91 ? 27.172 -39.438 -20.375 1 98.56 91 TYR A N 1
ATOM 704 C CA . TYR A 1 91 ? 27.266 -40.625 -21.203 1 98.56 91 TYR A CA 1
ATOM 705 C C . TYR A 1 91 ? 26.891 -40.344 -22.641 1 98.56 91 TYR A C 1
ATOM 707 O O . TYR A 1 91 ? 26.438 -39.219 -22.953 1 98.56 91 TYR A O 1
ATOM 715 N N . THR A 1 92 ? 27.156 -41.312 -23.5 1 98.31 92 THR A N 1
ATOM 716 C CA . THR A 1 92 ? 26.766 -41.281 -24.891 1 98.31 92 THR A CA 1
ATOM 717 C C . THR A 1 92 ? 25.875 -42.469 -25.25 1 98.31 92 THR A C 1
ATOM 719 O O . THR A 1 92 ? 26.141 -43.594 -24.828 1 98.31 92 THR A O 1
ATOM 722 N N . MET A 1 93 ? 24.797 -42.219 -25.922 1 98.5 93 MET A N 1
ATOM 723 C CA . MET A 1 93 ? 23.891 -43.25 -26.422 1 98.5 93 MET A CA 1
ATOM 724 C C . MET A 1 93 ? 24 -43.375 -27.938 1 98.5 93 MET A C 1
ATOM 726 O O . MET A 1 93 ? 24.016 -42.375 -28.656 1 98.5 93 MET A O 1
ATOM 730 N N . THR A 1 94 ? 24.125 -44.594 -28.359 1 98.12 94 THR A N 1
ATOM 731 C CA . THR A 1 94 ? 24.172 -44.844 -29.781 1 98.12 94 THR A CA 1
ATOM 732 C C . THR A 1 94 ? 23.031 -45.781 -30.203 1 98.12 94 THR A C 1
ATOM 734 O O . THR A 1 94 ? 22.859 -46.844 -29.594 1 98.12 94 THR A O 1
ATOM 737 N N . ILE A 1 95 ? 22.297 -45.438 -31.188 1 98 95 ILE A N 1
ATOM 738 C CA . ILE A 1 95 ? 21.203 -46.219 -31.75 1 98 95 ILE A CA 1
ATOM 739 C C . ILE A 1 95 ? 21.453 -46.469 -33.25 1 98 95 ILE A C 1
ATOM 741 O O . ILE A 1 95 ? 21.719 -45.531 -34 1 98 95 ILE A O 1
ATOM 745 N N . SER A 1 96 ? 21.375 -47.656 -33.625 1 96.62 96 SER A N 1
ATOM 746 C CA . SER A 1 96 ? 21.594 -48 -35.031 1 96.62 96 SER A CA 1
ATOM 747 C C . SER A 1 96 ? 20.453 -48.844 -35.594 1 96.62 96 SER A C 1
ATOM 749 O O . SER A 1 96 ? 19.938 -49.719 -34.875 1 96.62 96 SER A O 1
ATOM 751 N N . CYS A 1 97 ? 20.109 -48.625 -36.75 1 94.69 97 CYS A N 1
ATOM 752 C CA . CYS A 1 97 ? 19.109 -49.375 -37.5 1 94.69 97 CYS A CA 1
ATOM 753 C C . CYS A 1 97 ? 19.484 -49.438 -38.969 1 94.69 97 CYS A C 1
ATOM 755 O O . CYS A 1 97 ? 19.328 -48.469 -39.719 1 94.69 97 CYS A O 1
ATOM 757 N N . GLY A 1 98 ? 19.875 -50.562 -39.438 1 88.69 98 GLY A N 1
ATOM 758 C CA . GLY A 1 98 ? 20.438 -50.656 -40.781 1 88.69 98 GLY A CA 1
ATOM 759 C C . GLY A 1 98 ? 21.656 -49.781 -40.969 1 88.69 98 GLY A C 1
ATOM 760 O O . GLY A 1 98 ? 22.625 -49.875 -40.219 1 88.69 98 GLY A O 1
ATOM 761 N N . ALA A 1 99 ? 21.531 -48.875 -41.969 1 89 99 ALA A N 1
ATOM 762 C CA . ALA A 1 99 ? 22.656 -48 -42.281 1 89 99 ALA A CA 1
ATOM 763 C C . ALA A 1 99 ? 22.594 -46.688 -41.438 1 89 99 ALA A C 1
ATOM 765 O O . ALA A 1 99 ? 23.594 -45.969 -41.375 1 89 99 ALA A O 1
ATOM 766 N N . ASP A 1 100 ? 21.531 -46.531 -40.781 1 94.38 100 ASP A N 1
ATOM 767 C CA . ASP A 1 100 ? 21.359 -45.281 -40.031 1 94.38 100 ASP A CA 1
ATOM 768 C C . ASP A 1 100 ? 21.906 -45.406 -38.625 1 94.38 100 ASP A C 1
ATOM 770 O O . ASP A 1 100 ? 21.766 -46.469 -37.969 1 94.38 100 ASP A O 1
ATOM 774 N N . THR A 1 101 ? 22.609 -44.406 -38.156 1 95.38 101 THR A N 1
ATOM 775 C CA . THR A 1 101 ? 23.078 -44.344 -36.75 1 95.38 101 THR A CA 1
ATOM 776 C C . THR A 1 101 ? 22.781 -42.969 -36.156 1 95.38 101 THR A C 1
ATOM 778 O O . THR A 1 101 ? 23 -41.938 -36.781 1 95.38 101 THR A O 1
ATOM 781 N N . LEU A 1 102 ? 22.219 -43.062 -34.969 1 96.5 102 LEU A N 1
ATOM 782 C CA . LEU A 1 102 ? 21.938 -41.844 -34.188 1 96.5 102 LEU A CA 1
ATOM 783 C C . LEU A 1 102 ? 22.75 -41.875 -32.906 1 96.5 102 LEU A C 1
ATOM 785 O O . LEU A 1 102 ? 22.875 -42.906 -32.25 1 96.5 102 LEU A O 1
ATOM 789 N N . GLN A 1 103 ? 23.359 -40.656 -32.594 1 97.31 103 GLN A N 1
ATOM 790 C CA . GLN A 1 103 ? 24.141 -40.531 -31.359 1 97.31 103 GLN A CA 1
ATOM 791 C C . GLN A 1 103 ? 23.703 -39.312 -30.562 1 97.31 103 GLN A C 1
ATOM 793 O O . GLN A 1 103 ? 23.562 -38.219 -31.109 1 97.31 103 GLN A O 1
ATOM 798 N N . TYR A 1 104 ? 23.422 -39.5 -29.312 1 98.31 104 TYR A N 1
ATOM 799 C CA . TYR A 1 104 ? 23.188 -38.438 -28.359 1 98.31 104 TYR A CA 1
ATOM 800 C C . TYR A 1 104 ? 24.312 -38.344 -27.344 1 98.31 104 TYR A C 1
ATOM 802 O O . TYR A 1 104 ? 24.812 -39.375 -26.875 1 98.31 104 TYR A O 1
ATOM 810 N N . LYS A 1 105 ? 24.703 -37.094 -26.953 1 98.31 105 LYS A N 1
ATOM 811 C CA . LYS A 1 105 ? 25.828 -36.875 -26.047 1 98.31 105 LYS A CA 1
ATOM 812 C C . LYS A 1 105 ? 25.391 -36.094 -24.828 1 98.31 105 LYS A C 1
ATOM 814 O O . LYS A 1 105 ? 24.312 -35.5 -24.797 1 98.31 105 LYS A O 1
ATOM 819 N N . ASP A 1 106 ? 26.281 -36.125 -23.781 1 98.56 106 ASP A N 1
ATOM 820 C CA . ASP A 1 106 ? 26.094 -35.375 -22.547 1 98.56 106 ASP A CA 1
ATOM 821 C C . ASP A 1 106 ? 24.781 -35.75 -21.875 1 98.56 106 ASP A C 1
ATOM 823 O O . ASP A 1 106 ? 23.969 -34.875 -21.547 1 98.56 106 ASP A O 1
ATOM 827 N N . ILE A 1 107 ? 24.625 -37.062 -21.797 1 98.81 107 ILE A N 1
ATOM 828 C CA . ILE A 1 107 ? 23.438 -37.594 -21.141 1 98.81 107 ILE A CA 1
ATOM 829 C C . ILE A 1 107 ? 23.734 -37.812 -19.656 1 98.81 107 ILE A C 1
ATOM 831 O O . ILE A 1 107 ? 24.75 -38.438 -19.312 1 98.81 107 ILE A O 1
ATOM 835 N N . MET A 1 108 ? 22.922 -37.281 -18.781 1 98.81 108 MET A N 1
ATOM 836 C CA . MET A 1 108 ? 23.078 -37.5 -17.344 1 98.81 108 MET A CA 1
ATOM 837 C C . MET A 1 108 ? 22 -38.469 -16.828 1 98.81 108 MET A C 1
ATOM 839 O O . MET A 1 108 ? 20.859 -38.406 -17.25 1 98.81 108 MET A O 1
ATOM 843 N N . MET A 1 109 ? 22.438 -39.406 -15.961 1 98.69 109 MET A N 1
ATOM 844 C CA . MET A 1 109 ? 21.5 -40.188 -15.148 1 98.69 109 MET A CA 1
ATOM 845 C C . MET A 1 109 ? 21.188 -39.438 -13.844 1 98.69 109 MET A C 1
ATOM 847 O O . MET A 1 109 ? 22.078 -39.25 -13.016 1 98.69 109 MET A O 1
ATOM 851 N N . GLY A 1 110 ? 19.969 -38.938 -13.688 1 98.81 110 GLY A N 1
ATOM 852 C CA . GLY A 1 110 ? 19.578 -38.188 -12.516 1 98.81 110 GLY A CA 1
ATOM 853 C C . GLY A 1 110 ? 18.094 -38.281 -12.211 1 98.81 110 GLY A C 1
ATOM 854 O O . GLY A 1 110 ? 17.516 -39.375 -12.266 1 98.81 110 GLY A O 1
ATOM 855 N N . GLU A 1 111 ? 17.531 -37.156 -11.727 1 98.81 111 GLU A N 1
ATOM 856 C CA . GLU A 1 111 ? 16.109 -37.094 -11.445 1 98.81 111 GLU A CA 1
ATOM 857 C C . GLU A 1 111 ? 15.375 -36.312 -12.523 1 98.81 111 GLU A C 1
ATOM 859 O O . GLU A 1 111 ? 15.812 -35.219 -12.922 1 98.81 111 GLU A O 1
ATOM 864 N N . VAL A 1 112 ? 14.273 -36.875 -13 1 98.94 112 VAL A N 1
ATOM 865 C CA . VAL A 1 112 ? 13.438 -36.156 -13.969 1 98.94 112 VAL A CA 1
ATOM 866 C C . VAL A 1 112 ? 12.086 -35.844 -13.344 1 98.94 112 VAL A C 1
ATOM 868 O O . VAL A 1 112 ? 11.406 -36.719 -12.82 1 98.94 112 VAL A O 1
ATOM 871 N N . TRP A 1 113 ? 11.727 -34.594 -13.312 1 98.94 113 TRP A N 1
ATOM 872 C CA . TRP A 1 113 ? 10.445 -34.156 -12.781 1 98.94 113 TRP A CA 1
ATOM 873 C C . TRP A 1 113 ? 9.609 -33.5 -13.867 1 98.94 113 TRP A C 1
ATOM 875 O O . TRP A 1 113 ? 10.117 -32.656 -14.633 1 98.94 113 TRP A O 1
ATOM 885 N N . LEU A 1 114 ? 8.375 -33.906 -13.961 1 98.88 114 LEU A N 1
ATOM 886 C CA . LEU A 1 114 ? 7.402 -33.25 -14.828 1 98.88 114 LEU A CA 1
ATOM 887 C C . LEU A 1 114 ? 6.777 -32.031 -14.125 1 98.88 114 LEU A C 1
ATOM 889 O O . LEU A 1 114 ? 6.09 -32.188 -13.117 1 98.88 114 LEU A O 1
ATOM 893 N N . CYS A 1 115 ? 7.109 -30.844 -14.594 1 98.88 115 CYS A N 1
ATOM 894 C CA . CYS A 1 115 ? 6.527 -29.594 -14.094 1 98.88 115 CYS A CA 1
ATOM 895 C C . CYS A 1 115 ? 5.332 -29.172 -14.938 1 98.88 115 CYS A C 1
ATOM 897 O O . CYS A 1 115 ? 5.496 -28.734 -16.078 1 98.88 115 CYS A O 1
ATOM 899 N N . SER A 1 116 ? 4.137 -29.281 -14.352 1 98.81 116 SER A N 1
ATOM 900 C CA . SER A 1 116 ? 2.926 -29.031 -15.133 1 98.81 116 SER A CA 1
ATOM 901 C C . SER A 1 116 ? 1.938 -28.172 -14.344 1 98.81 116 SER A C 1
ATOM 903 O O . SER A 1 116 ? 2.146 -27.906 -13.164 1 98.81 116 SER A O 1
ATOM 905 N N . GLY A 1 117 ? 0.942 -27.688 -15.047 1 98.31 117 GLY A N 1
ATOM 906 C CA . GLY A 1 117 ? -0.038 -26.797 -14.453 1 98.31 117 GLY A CA 1
ATOM 907 C C . GLY A 1 117 ? -0.303 -25.562 -15.289 1 98.31 117 GLY A C 1
ATOM 908 O O . GLY A 1 117 ? -0.34 -25.641 -16.516 1 98.31 117 GLY A O 1
ATOM 909 N N . GLN A 1 118 ? -0.556 -24.422 -14.547 1 97.12 118 GLN A N 1
ATOM 910 C CA . GLN A 1 118 ? -0.928 -23.219 -15.281 1 97.12 118 GLN A CA 1
ATOM 911 C C . GLN A 1 118 ? 0.096 -22.109 -15.062 1 97.12 118 GLN A C 1
ATOM 913 O O . GLN A 1 118 ? 1.3 -22.375 -15 1 97.12 118 GLN A O 1
ATOM 918 N N . SER A 1 119 ? -0.32 -20.844 -15.062 1 97.06 119 SER A N 1
ATOM 919 C CA . SER A 1 119 ? 0.545 -19.688 -15.273 1 97.06 119 SER A CA 1
ATOM 920 C C . SER A 1 119 ? 1.627 -19.609 -14.203 1 97.06 119 SER A C 1
ATOM 922 O O . SER A 1 119 ? 2.744 -19.156 -14.469 1 97.06 119 SER A O 1
ATOM 924 N N . ASN A 1 120 ? 1.375 -20 -12.984 1 97.62 120 ASN A N 1
ATOM 925 C CA . ASN A 1 120 ? 2.406 -19.906 -11.953 1 97.62 120 ASN A CA 1
ATOM 926 C C . ASN A 1 120 ? 3.504 -20.953 -12.164 1 97.62 120 ASN A C 1
ATOM 928 O O . ASN A 1 120 ? 4.652 -20.734 -11.773 1 97.62 120 ASN A O 1
ATOM 932 N N . MET A 1 121 ? 3.18 -22.047 -12.766 1 98.69 121 MET A N 1
ATOM 933 C CA . MET A 1 121 ? 4.223 -22.969 -13.203 1 98.69 121 MET A CA 1
ATOM 934 C C . MET A 1 121 ? 4.938 -22.438 -14.438 1 98.69 121 MET A C 1
ATOM 936 O O . MET A 1 121 ? 6.156 -22.578 -14.562 1 98.69 121 MET A O 1
ATOM 940 N N . GLU A 1 122 ? 4.16 -21.844 -15.234 1 98.19 122 GLU A N 1
ATOM 941 C CA . GLU A 1 122 ? 4.672 -21.359 -16.516 1 98.19 122 GLU A CA 1
ATOM 942 C C . GLU A 1 122 ? 5.551 -20.125 -16.328 1 98.19 122 GLU A C 1
ATOM 944 O O . GLU A 1 122 ? 6.375 -19.812 -17.172 1 98.19 122 GLU A O 1
ATOM 949 N N . PHE A 1 123 ? 5.453 -19.422 -15.211 1 98.12 123 PHE A N 1
ATOM 950 C CA . PHE A 1 123 ? 6.18 -18.203 -14.914 1 98.12 123 PHE A CA 1
ATOM 951 C C . PHE A 1 123 ? 7.684 -18.406 -15.047 1 98.12 123 PHE A C 1
ATOM 953 O O . PHE A 1 123 ? 8.242 -19.328 -14.43 1 98.12 123 PHE A O 1
ATOM 960 N N . VAL A 1 124 ? 8.359 -17.594 -15.859 1 98.19 124 VAL A N 1
ATOM 961 C CA . VAL A 1 124 ? 9.758 -17.828 -16.219 1 98.19 124 VAL A CA 1
ATOM 962 C C . VAL A 1 124 ? 10.68 -17.109 -15.234 1 98.19 124 VAL A C 1
ATOM 964 O O . VAL A 1 124 ? 10.305 -16.078 -14.664 1 98.19 124 VAL A O 1
ATOM 967 N N . LEU A 1 125 ? 11.805 -17.547 -15.117 1 98.19 125 LEU A N 1
ATOM 968 C CA . LEU A 1 125 ? 12.758 -17.109 -14.102 1 98.19 125 LEU A CA 1
ATOM 969 C C . LEU A 1 125 ? 13.195 -15.664 -14.352 1 98.19 125 LEU A C 1
ATOM 971 O O . LEU A 1 125 ? 13.43 -14.914 -13.406 1 98.19 125 LEU A O 1
ATOM 975 N N . LYS A 1 126 ? 13.289 -15.234 -15.609 1 96.38 126 LYS A N 1
ATOM 976 C CA . LYS A 1 126 ? 13.766 -13.898 -15.93 1 96.38 126 LYS A CA 1
ATOM 977 C C . LYS A 1 126 ? 12.836 -12.828 -15.352 1 96.38 126 LYS A C 1
ATOM 979 O O . LYS A 1 126 ? 13.25 -11.688 -15.148 1 96.38 126 LYS A O 1
ATOM 984 N N . ASN A 1 127 ? 11.578 -13.234 -15.109 1 94.75 127 ASN A N 1
ATOM 985 C CA . ASN A 1 127 ? 10.594 -12.305 -14.562 1 94.75 127 ASN A CA 1
ATOM 986 C C . ASN A 1 127 ? 10.508 -12.414 -13.039 1 94.75 127 ASN A C 1
ATOM 988 O O . ASN A 1 127 ? 9.766 -11.664 -12.406 1 94.75 127 ASN A O 1
ATOM 992 N N . SER A 1 128 ? 11.266 -13.281 -12.391 1 95.81 128 SER A N 1
ATOM 993 C CA . SER A 1 128 ? 11.18 -13.547 -10.953 1 95.81 128 SER A CA 1
ATOM 994 C C . SER A 1 128 ? 12.211 -12.727 -10.188 1 95.81 128 SER A C 1
ATOM 996 O O . SER A 1 128 ? 13.234 -12.328 -10.742 1 95.81 128 SER A O 1
ATOM 998 N N . ASP A 1 129 ? 11.906 -12.516 -8.93 1 92.62 129 ASP A N 1
ATOM 999 C CA . ASP A 1 129 ? 12.898 -11.953 -8.023 1 92.62 129 ASP A CA 1
ATOM 1000 C C . ASP A 1 129 ? 14.133 -12.852 -7.926 1 92.62 129 ASP A C 1
ATOM 1002 O O . ASP A 1 129 ? 14.008 -14.078 -7.906 1 92.62 129 ASP A O 1
ATOM 1006 N N . GLY A 1 130 ? 15.305 -12.25 -7.922 1 88.5 130 GLY A N 1
ATOM 1007 C CA . GLY A 1 130 ? 16.531 -12.992 -7.695 1 88.5 130 GLY A CA 1
ATOM 1008 C C . GLY A 1 130 ? 17.172 -13.5 -8.977 1 88.5 130 GLY A C 1
ATOM 1009 O O . GLY A 1 130 ? 18.219 -14.133 -8.945 1 88.5 130 GLY A O 1
ATOM 1010 N N . TYR A 1 131 ? 16.609 -13.148 -10.148 1 94.56 131 TYR A N 1
ATOM 1011 C CA . TYR A 1 131 ? 17.078 -13.672 -11.43 1 94.56 131 TYR A CA 1
ATOM 1012 C C . TYR A 1 131 ? 18.547 -13.32 -11.664 1 94.56 131 TYR A C 1
ATOM 1014 O O . TYR A 1 131 ? 19.344 -14.18 -12.023 1 94.56 131 TYR A O 1
ATOM 1022 N N . GLN A 1 132 ? 18.875 -12.148 -11.383 1 85.5 132 GLN A N 1
ATOM 1023 C CA . GLN A 1 132 ? 20.234 -11.688 -11.648 1 85.5 132 GLN A CA 1
ATOM 1024 C C . GLN A 1 132 ? 21.25 -12.438 -10.781 1 85.5 132 GLN A C 1
ATOM 1026 O O . GLN A 1 132 ? 22.328 -12.797 -11.25 1 85.5 132 GLN A O 1
ATOM 1031 N N . GLN A 1 133 ? 20.875 -12.648 -9.609 1 89.25 133 GLN A N 1
ATOM 1032 C CA . GLN A 1 133 ? 21.75 -13.398 -8.711 1 89.25 133 GLN A CA 1
ATOM 1033 C C . GLN A 1 133 ? 21.906 -14.844 -9.172 1 89.25 133 GLN A C 1
ATOM 1035 O O . GLN A 1 133 ? 22.984 -15.414 -9.094 1 89.25 133 GLN A O 1
ATOM 1040 N N . GLU A 1 134 ? 20.875 -15.391 -9.742 1 94.44 134 GLU A N 1
ATOM 1041 C CA . GLU A 1 134 ? 20.922 -16.781 -10.188 1 94.44 134 GLU A CA 1
ATOM 1042 C C . GLU A 1 134 ? 21.75 -16.922 -11.453 1 94.44 134 GLU A C 1
ATOM 1044 O O . GLU A 1 134 ? 22.406 -17.953 -11.664 1 94.44 134 GLU A O 1
ATOM 1049 N N . GLN A 1 135 ? 21.75 -15.938 -12.25 1 91.06 135 GLN A N 1
ATOM 1050 C CA . GLN A 1 135 ? 22.578 -15.977 -13.453 1 91.06 135 GLN A CA 1
ATOM 1051 C C . GLN A 1 135 ? 24.047 -16.203 -13.109 1 91.06 135 GLN A C 1
ATOM 1053 O O . GLN A 1 135 ? 24.766 -16.891 -13.836 1 91.06 135 GLN A O 1
ATOM 1058 N N . LYS A 1 136 ? 24.453 -15.727 -11.938 1 88.44 136 LYS A N 1
ATOM 1059 C CA . LYS A 1 136 ? 25.859 -15.781 -11.531 1 88.44 136 LYS A CA 1
ATOM 1060 C C . LYS A 1 136 ? 26.266 -17.203 -11.141 1 88.44 136 LYS A C 1
ATOM 1062 O O . LYS A 1 136 ? 27.438 -17.547 -11.219 1 88.44 136 LYS A O 1
ATOM 1067 N N . VAL A 1 137 ? 25.312 -18.047 -10.852 1 93.56 137 VAL A N 1
ATOM 1068 C CA . VAL A 1 137 ? 25.672 -19.359 -10.328 1 93.56 137 VAL A CA 1
ATOM 1069 C C . VAL A 1 137 ? 25.094 -20.453 -11.227 1 93.56 137 VAL A C 1
ATOM 1071 O O . VAL A 1 137 ? 25.391 -21.641 -11.039 1 93.56 137 VAL A O 1
ATOM 1074 N N . ALA A 1 138 ? 24.406 -20.125 -12.234 1 94.56 138 ALA A N 1
ATOM 1075 C CA . ALA A 1 138 ? 23.609 -21.062 -13.023 1 94.56 138 ALA A CA 1
ATOM 1076 C C . ALA A 1 138 ? 24.484 -22.109 -13.68 1 94.56 138 ALA A C 1
ATOM 1078 O O . ALA A 1 138 ? 24.094 -23.281 -13.766 1 94.56 138 ALA A O 1
ATOM 1079 N N . SER A 1 139 ? 25.656 -21.734 -14.086 1 92.31 139 SER A N 1
ATOM 1080 C CA . SER A 1 139 ? 26.531 -22.641 -14.844 1 92.31 139 SER A CA 1
ATOM 1081 C C . SER A 1 139 ? 27.062 -23.766 -13.969 1 92.31 139 SER A C 1
ATOM 1083 O O . SER A 1 139 ? 27.531 -24.781 -14.484 1 92.31 139 SER A O 1
ATOM 1085 N N . ARG A 1 140 ? 26.969 -23.531 -12.695 1 93.38 140 ARG A N 1
ATOM 1086 C CA . ARG A 1 140 ? 27.5 -24.547 -11.781 1 93.38 140 ARG A CA 1
ATOM 1087 C C . ARG A 1 140 ? 26.391 -25.484 -11.297 1 93.38 140 ARG A C 1
ATOM 1089 O O . ARG A 1 140 ? 26.656 -26.438 -10.57 1 93.38 140 ARG A O 1
ATOM 1096 N N . LEU A 1 141 ? 25.219 -25.234 -11.766 1 97 141 LEU A N 1
ATOM 1097 C CA . LEU A 1 141 ? 24.078 -26 -11.273 1 97 141 LEU A CA 1
ATOM 1098 C C . LEU A 1 141 ? 23.828 -27.234 -12.141 1 97 141 LEU A C 1
ATOM 1100 O O . LEU A 1 141 ? 23.938 -27.156 -13.367 1 97 141 LEU A O 1
ATOM 1104 N N . ALA A 1 142 ? 23.531 -28.281 -11.508 1 98.38 142 ALA A N 1
ATOM 1105 C CA . ALA A 1 142 ? 23.188 -29.516 -12.195 1 98.38 142 ALA A CA 1
ATOM 1106 C C . ALA A 1 142 ? 21.688 -29.578 -12.492 1 98.38 142 ALA A C 1
ATOM 1108 O O . ALA A 1 142 ? 21 -30.5 -12.055 1 98.38 142 ALA A O 1
ATOM 1109 N N . VAL A 1 143 ? 21.25 -28.656 -13.266 1 98.81 143 VAL A N 1
ATOM 1110 C CA . VAL A 1 143 ? 19.828 -28.516 -13.617 1 98.81 143 VAL A CA 1
ATOM 1111 C C . VAL A 1 143 ? 19.688 -28.359 -15.133 1 98.81 143 VAL A C 1
ATOM 1113 O O . VAL A 1 143 ? 20.469 -27.656 -15.766 1 98.81 143 VAL A O 1
ATOM 1116 N N . ARG A 1 144 ? 18.766 -29.078 -15.695 1 98.88 144 ARG A N 1
ATOM 1117 C CA . ARG A 1 144 ? 18.438 -28.969 -17.109 1 98.88 144 ARG A CA 1
ATOM 1118 C C . ARG A 1 144 ? 16.922 -28.922 -17.312 1 98.88 144 ARG A C 1
ATOM 1120 O O . ARG A 1 144 ? 16.156 -29.375 -16.469 1 98.88 144 ARG A O 1
ATOM 1127 N N . GLN A 1 145 ? 16.5 -28.281 -18.453 1 98.88 145 GLN A N 1
ATOM 1128 C CA . GLN A 1 145 ? 15.062 -28.188 -18.719 1 98.88 145 GLN A CA 1
ATOM 1129 C C . GLN A 1 145 ? 14.758 -28.578 -20.172 1 98.88 145 GLN A C 1
ATOM 1131 O O . GLN A 1 145 ? 15.5 -28.219 -21.078 1 98.88 145 GLN A O 1
ATOM 1136 N N . PHE A 1 146 ? 13.711 -29.312 -20.312 1 98.81 146 PHE A N 1
ATOM 1137 C CA . PHE A 1 146 ? 13.047 -29.531 -21.594 1 98.81 146 PHE A CA 1
ATOM 1138 C C . PHE A 1 146 ? 11.688 -28.844 -21.609 1 98.81 146 PHE A C 1
ATOM 1140 O O . PHE A 1 146 ? 10.773 -29.234 -20.875 1 98.81 146 PHE A O 1
ATOM 1147 N N . PHE A 1 147 ? 11.516 -27.859 -22.453 1 98.44 147 PHE A N 1
ATOM 1148 C CA . PHE A 1 147 ? 10.25 -27.141 -22.594 1 98.44 147 PHE A CA 1
ATOM 1149 C C . PHE A 1 147 ? 9.344 -27.828 -23.609 1 98.44 147 PHE A C 1
ATOM 1151 O O . PHE A 1 147 ? 9.75 -28.047 -24.75 1 98.44 147 PHE A O 1
ATOM 1158 N N . VAL A 1 148 ? 8.18 -28.188 -23.219 1 98.5 148 VAL A N 1
ATOM 1159 C CA . VAL A 1 148 ? 7.18 -28.766 -24.109 1 98.5 148 VAL A CA 1
ATOM 1160 C C . VAL A 1 148 ? 6.375 -27.641 -24.766 1 98.5 148 VAL A C 1
ATOM 1162 O O . VAL A 1 148 ? 5.699 -26.859 -24.078 1 98.5 148 VAL A O 1
ATOM 1165 N N . PRO A 1 149 ? 6.379 -27.578 -26.094 1 97.5 149 PRO A N 1
ATOM 1166 C CA . PRO A 1 149 ? 5.602 -26.516 -26.766 1 97.5 149 PRO A CA 1
ATOM 1167 C C . PRO A 1 149 ? 4.098 -26.688 -26.562 1 97.5 149 PRO A C 1
ATOM 1169 O O . PRO A 1 149 ? 3.602 -27.812 -26.484 1 97.5 149 PRO A O 1
ATOM 1172 N N . HIS A 1 150 ? 3.418 -25.594 -26.562 1 96.44 150 HIS A N 1
ATOM 1173 C CA . HIS A 1 150 ? 1.964 -25.594 -26.453 1 96.44 150 HIS A CA 1
ATOM 1174 C C . HIS A 1 150 ? 1.322 -26.281 -27.656 1 96.44 150 HIS A C 1
ATOM 1176 O O . HIS A 1 150 ? 1.664 -25.969 -28.797 1 96.44 150 HIS A O 1
ATOM 1182 N N . ARG A 1 151 ? 0.438 -27.203 -27.297 1 96.44 151 ARG A N 1
ATOM 1183 C CA . ARG A 1 151 ? -0.282 -27.891 -28.359 1 96.44 151 ARG A CA 1
ATOM 1184 C C . ARG A 1 151 ? -1.629 -28.406 -27.859 1 96.44 151 ARG A C 1
ATOM 1186 O O . ARG A 1 151 ? -1.689 -29.172 -26.906 1 96.44 151 ARG A O 1
ATOM 1193 N N . MET A 1 152 ? -2.674 -28 -28.562 1 95.06 152 MET A N 1
ATOM 1194 C CA . MET A 1 152 ? -3.986 -28.609 -28.375 1 95.06 152 MET A CA 1
ATOM 1195 C C . MET A 1 152 ? -4.219 -29.703 -29.406 1 95.06 152 MET A C 1
ATOM 1197 O O . MET A 1 152 ? -3.879 -29.547 -30.578 1 95.06 152 MET A O 1
ATOM 1201 N N . SER A 1 153 ? -4.711 -30.812 -28.922 1 96.75 153 SER A N 1
ATOM 1202 C CA . SER A 1 153 ? -5.055 -31.906 -29.828 1 96.75 153 SER A CA 1
ATOM 1203 C C . SER A 1 153 ? -6.301 -32.656 -29.359 1 96.75 153 SER A C 1
ATOM 1205 O O . SER A 1 153 ? -6.477 -32.875 -28.156 1 96.75 153 SER A O 1
ATOM 1207 N N . ILE A 1 154 ? -7.148 -33.031 -30.328 1 95.38 154 ILE A N 1
ATOM 1208 C CA . ILE A 1 154 ? -8.375 -33.75 -30 1 95.38 154 ILE A CA 1
ATOM 1209 C C . ILE A 1 154 ? -8.047 -35.188 -29.609 1 95.38 154 ILE A C 1
ATOM 1211 O O . ILE A 1 154 ? -8.68 -35.75 -28.703 1 95.38 154 ILE A O 1
ATOM 1215 N N . ASN A 1 155 ? -6.984 -35.688 -30.281 1 95.69 155 ASN A N 1
ATOM 1216 C CA . ASN A 1 155 ? -6.531 -37.062 -30 1 95.69 155 ASN A CA 1
ATOM 1217 C C . ASN A 1 155 ? -5.125 -37.062 -29.406 1 95.69 155 ASN A C 1
ATOM 1219 O O . ASN A 1 155 ? -4.32 -36.188 -29.688 1 95.69 155 ASN A O 1
ATOM 1223 N N . PRO A 1 156 ? -4.859 -38.094 -28.562 1 97.31 156 PRO A N 1
ATOM 1224 C CA . PRO A 1 156 ? -3.502 -38.156 -28.016 1 97.31 156 PRO A CA 1
ATOM 1225 C C . PRO A 1 156 ? -2.43 -38.219 -29.109 1 97.31 156 PRO A C 1
ATOM 1227 O O . PRO A 1 156 ? -2.492 -39.062 -30 1 97.31 156 PRO A O 1
ATOM 1230 N N . GLU A 1 157 ? -1.505 -37.312 -28.953 1 97 157 GLU A N 1
ATOM 1231 C CA . GLU A 1 157 ? -0.377 -37.281 -29.891 1 97 157 GLU A CA 1
ATOM 1232 C C . GLU A 1 157 ? 0.687 -38.312 -29.5 1 97 157 GLU A C 1
ATOM 1234 O O . GLU A 1 157 ? 0.882 -38.594 -28.312 1 97 157 GLU A O 1
ATOM 1239 N N . LYS A 1 158 ? 1.354 -38.812 -30.516 1 94.81 158 LYS A N 1
ATOM 1240 C CA . LYS A 1 158 ? 2.414 -39.781 -30.266 1 94.81 158 LYS A CA 1
ATOM 1241 C C . LYS A 1 158 ? 3.768 -39.094 -30.109 1 94.81 158 LYS A C 1
ATOM 1243 O O . LYS A 1 158 ? 4.715 -39.688 -29.578 1 94.81 158 LYS A O 1
ATOM 1248 N N . GLU A 1 159 ? 3.783 -37.875 -30.641 1 95.12 159 GLU A N 1
ATOM 1249 C CA . GLU A 1 159 ? 5.066 -37.188 -30.656 1 95.12 159 GLU A CA 1
ATOM 1250 C C . GLU A 1 159 ? 4.887 -35.688 -30.391 1 95.12 159 GLU A C 1
ATOM 1252 O O . GLU A 1 159 ? 3.824 -35.125 -30.672 1 95.12 159 GLU A O 1
ATOM 1257 N N . LEU A 1 160 ? 5.93 -35.125 -29.828 1 96.75 160 LEU A N 1
ATOM 1258 C CA . LEU A 1 160 ? 5.977 -33.688 -29.609 1 96.75 160 LEU A CA 1
ATOM 1259 C C . LEU A 1 160 ? 6.332 -32.969 -30.906 1 96.75 160 LEU A C 1
ATOM 1261 O O . LEU A 1 160 ? 6.992 -33.531 -31.781 1 96.75 160 LEU A O 1
ATOM 1265 N N . ASP A 1 161 ? 5.984 -31.672 -30.953 1 92.06 161 ASP A N 1
ATOM 1266 C CA . ASP A 1 161 ? 6.289 -30.875 -32.125 1 92.06 161 ASP A CA 1
ATOM 1267 C C . ASP A 1 161 ? 7.758 -30.453 -32.156 1 92.06 161 ASP A C 1
ATOM 1269 O O . ASP A 1 161 ? 8.352 -30.297 -33.219 1 92.06 161 ASP A O 1
ATOM 1273 N N . ALA A 1 162 ? 8.203 -30.219 -31.047 1 94.69 162 ALA A N 1
ATOM 1274 C CA . ALA A 1 162 ? 9.57 -29.719 -30.906 1 94.69 162 ALA A CA 1
ATOM 1275 C C . ALA A 1 162 ? 10.047 -29.828 -29.453 1 94.69 162 ALA A C 1
ATOM 1277 O O . ALA A 1 162 ? 9.344 -30.391 -28.609 1 94.69 162 ALA A O 1
ATOM 1278 N N . GLY A 1 163 ? 11.305 -29.453 -29.25 1 95.81 163 GLY A N 1
ATOM 1279 C CA . GLY A 1 163 ? 11.867 -29.391 -27.906 1 95.81 163 GLY A CA 1
ATOM 1280 C C . GLY A 1 163 ? 13.32 -29.844 -27.859 1 95.81 163 GLY A C 1
ATOM 1281 O O . GLY A 1 163 ? 13.789 -30.562 -28.734 1 95.81 163 GLY A O 1
ATOM 1282 N N . ALA A 1 164 ? 13.977 -29.344 -26.891 1 97.75 164 ALA A N 1
ATOM 1283 C CA . ALA A 1 164 ? 15.367 -29.719 -26.641 1 97.75 164 ALA A CA 1
ATOM 1284 C C . ALA A 1 164 ? 15.719 -29.547 -25.156 1 97.75 164 ALA A C 1
ATOM 1286 O O . ALA A 1 164 ? 15.133 -28.719 -24.469 1 97.75 164 ALA A O 1
ATOM 1287 N N . TRP A 1 165 ? 16.609 -30.375 -24.75 1 98.69 165 TRP A N 1
ATOM 1288 C CA . TRP A 1 165 ? 17.141 -30.219 -23.391 1 98.69 165 TRP A CA 1
ATOM 1289 C C . TRP A 1 165 ? 18.141 -29.078 -23.328 1 98.69 165 TRP A C 1
ATOM 1291 O O . TRP A 1 165 ? 19.016 -28.953 -24.188 1 98.69 165 TRP A O 1
ATOM 1301 N N . VAL A 1 166 ? 17.938 -28.219 -22.312 1 98.5 166 VAL A N 1
ATOM 1302 C CA . VAL A 1 166 ? 18.781 -27.047 -22.141 1 98.5 166 VAL A CA 1
ATOM 1303 C C . VAL A 1 166 ? 19.422 -27.062 -20.75 1 98.5 166 VAL A C 1
ATOM 1305 O O . VAL A 1 166 ? 18.719 -27.047 -19.734 1 98.5 166 VAL A O 1
ATOM 1308 N N . PRO A 1 167 ? 20.781 -27.109 -20.703 1 98.38 167 PRO A N 1
ATOM 1309 C CA . PRO A 1 167 ? 21.438 -27 -19.406 1 98.38 167 PRO A CA 1
ATOM 1310 C C . PRO A 1 167 ? 21.312 -25.594 -18.797 1 98.38 167 PRO A C 1
ATOM 1312 O O . PRO A 1 167 ? 21.297 -24.609 -19.531 1 98.38 167 PRO A O 1
ATOM 1315 N N . ALA A 1 168 ? 21.297 -25.547 -17.516 1 98.5 168 ALA A N 1
ATOM 1316 C CA . ALA A 1 168 ? 21.281 -24.266 -16.828 1 98.5 168 ALA A CA 1
ATOM 1317 C C . ALA A 1 168 ? 22.578 -23.5 -17.078 1 98.5 168 ALA A C 1
ATOM 1319 O O . ALA A 1 168 ? 23.672 -24.047 -16.938 1 98.5 168 ALA A O 1
ATOM 1320 N N . GLY A 1 169 ? 22.469 -22.312 -17.5 1 96.81 169 GLY A N 1
ATOM 1321 C CA . GLY A 1 169 ? 23.547 -21.359 -17.719 1 96.81 169 GLY A CA 1
ATOM 1322 C C . GLY A 1 169 ? 23.094 -19.906 -17.594 1 96.81 169 GLY A C 1
ATOM 1323 O O . GLY A 1 169 ? 21.891 -19.641 -17.531 1 96.81 169 GLY A O 1
ATOM 1324 N N . ALA A 1 170 ? 24.016 -19.109 -17.5 1 92.12 170 ALA A N 1
ATOM 1325 C CA . ALA A 1 170 ? 23.719 -17.703 -17.297 1 92.12 170 ALA A CA 1
ATOM 1326 C C . ALA A 1 170 ? 22.781 -17.188 -18.375 1 92.12 170 ALA A C 1
ATOM 1328 O O . ALA A 1 170 ? 21.875 -16.391 -18.109 1 92.12 170 ALA A O 1
ATOM 1329 N N . ALA A 1 171 ? 22.891 -17.641 -19.516 1 92.19 171 ALA A N 1
ATOM 1330 C CA . ALA A 1 171 ? 22.141 -17.125 -20.656 1 92.19 171 ALA A CA 1
ATOM 1331 C C . ALA A 1 171 ? 20.859 -17.922 -20.875 1 92.19 171 ALA A C 1
ATOM 1333 O O . ALA A 1 171 ? 19.969 -17.484 -21.594 1 92.19 171 ALA A O 1
ATOM 1334 N N . THR A 1 172 ? 20.734 -19.062 -20.219 1 96.31 172 THR A N 1
ATOM 1335 C CA . THR A 1 172 ? 19.656 -19.953 -20.594 1 96.31 172 THR A CA 1
ATOM 1336 C C . THR A 1 172 ? 18.578 -20 -19.516 1 96.31 172 THR A C 1
ATOM 1338 O O . THR A 1 172 ? 17.406 -20.234 -19.812 1 96.31 172 THR A O 1
ATOM 1341 N N . ILE A 1 173 ? 18.891 -19.719 -18.344 1 97.75 173 ILE A N 1
ATOM 1342 C CA . ILE A 1 173 ? 17.984 -20 -17.234 1 97.75 173 ILE A CA 1
ATOM 1343 C C . ILE A 1 173 ? 16.812 -19.031 -17.266 1 97.75 173 ILE A C 1
ATOM 1345 O O . ILE A 1 173 ? 15.797 -19.25 -16.594 1 97.75 173 ILE A O 1
ATOM 1349 N N . GLY A 1 174 ? 16.906 -17.953 -17.984 1 97.88 174 GLY A N 1
ATOM 1350 C CA . GLY A 1 174 ? 15.82 -17 -18.062 1 97.88 174 GLY A CA 1
ATOM 1351 C C . GLY A 1 174 ? 14.5 -17.609 -18.484 1 97.88 174 GLY A C 1
ATOM 1352 O O . GLY A 1 174 ? 13.43 -17.172 -18.062 1 97.88 174 GLY A O 1
ATOM 1353 N N . ASP A 1 175 ? 14.578 -18.719 -19.25 1 97.25 175 ASP A N 1
ATOM 1354 C CA . ASP A 1 175 ? 13.375 -19.312 -19.828 1 97.25 175 ASP A CA 1
ATOM 1355 C C . ASP A 1 175 ? 12.953 -20.547 -19.047 1 97.25 175 ASP A C 1
ATOM 1357 O O . ASP A 1 175 ? 12.016 -21.25 -19.438 1 97.25 175 ASP A O 1
ATOM 1361 N N . PHE A 1 176 ? 13.609 -20.812 -17.969 1 98.69 176 PHE A N 1
ATOM 1362 C CA . PHE A 1 176 ? 13.203 -21.922 -17.109 1 98.69 176 PHE A CA 1
ATOM 1363 C C . PHE A 1 176 ? 11.945 -21.562 -16.328 1 98.69 176 PHE A C 1
ATOM 1365 O O . PHE A 1 176 ? 11.695 -20.391 -16.047 1 98.69 176 PHE A O 1
ATOM 1372 N N . THR A 1 177 ? 11.094 -22.578 -16.062 1 98.69 177 THR A N 1
ATOM 1373 C CA . THR A 1 177 ? 10.086 -22.375 -15.031 1 98.69 177 THR A CA 1
ATOM 1374 C C . THR A 1 177 ? 10.727 -21.922 -13.719 1 98.69 177 THR A C 1
ATOM 1376 O O . THR A 1 177 ? 11.617 -22.609 -13.195 1 98.69 177 THR A O 1
ATOM 1379 N N . ALA A 1 178 ? 10.273 -20.797 -13.203 1 98.75 178 ALA A N 1
ATOM 1380 C CA . ALA A 1 178 ? 10.906 -20.25 -12 1 98.75 178 ALA A CA 1
ATOM 1381 C C . ALA A 1 178 ? 10.742 -21.203 -10.812 1 98.75 178 ALA A C 1
ATOM 1383 O O . ALA A 1 178 ? 11.719 -21.547 -10.148 1 98.75 178 ALA A O 1
ATOM 1384 N N . VAL A 1 179 ? 9.5 -21.672 -10.617 1 98.81 179 VAL A N 1
ATOM 1385 C CA . VAL A 1 179 ? 9.234 -22.578 -9.516 1 98.81 179 VAL A CA 1
ATOM 1386 C C . VAL A 1 179 ? 10.016 -23.875 -9.711 1 98.81 179 VAL A C 1
ATOM 1388 O O . VAL A 1 179 ? 10.641 -24.375 -8.773 1 98.81 179 VAL A O 1
ATOM 1391 N N . GLY A 1 180 ? 10.047 -24.375 -10.922 1 98.88 180 GLY A N 1
ATOM 1392 C CA . GLY A 1 180 ? 10.789 -25.594 -11.234 1 98.88 180 GLY A CA 1
ATOM 1393 C C . GLY A 1 180 ? 12.289 -25.438 -11.047 1 98.88 180 GLY A C 1
ATOM 1394 O O . GLY A 1 180 ? 12.945 -26.344 -10.523 1 98.88 180 GLY A O 1
ATOM 1395 N N . TYR A 1 181 ? 12.844 -24.312 -11.438 1 98.75 181 TYR A N 1
ATOM 1396 C CA . TYR A 1 181 ? 14.266 -24.031 -11.32 1 98.75 181 TYR A CA 1
ATOM 1397 C C . TYR A 1 181 ? 14.719 -24.109 -9.859 1 98.75 181 TYR A C 1
ATOM 1399 O O . TYR A 1 181 ? 15.688 -24.797 -9.539 1 98.75 181 TYR A O 1
ATOM 1407 N N . TYR A 1 182 ? 13.992 -23.438 -8.977 1 98.81 182 TYR A N 1
ATOM 1408 C CA . TYR A 1 182 ? 14.367 -23.422 -7.57 1 98.81 182 TYR A CA 1
ATOM 1409 C C . TYR A 1 182 ? 14.125 -24.781 -6.93 1 98.81 182 TYR A C 1
ATOM 1411 O O . TYR A 1 182 ? 14.867 -25.203 -6.039 1 98.81 182 TYR A O 1
ATOM 1419 N N . PHE A 1 183 ? 13.094 -25.453 -7.355 1 98.75 183 PHE A N 1
ATOM 1420 C CA . PHE A 1 183 ? 12.828 -26.844 -6.961 1 98.75 183 PHE A CA 1
ATOM 1421 C C . PHE A 1 183 ? 14.008 -27.734 -7.316 1 98.75 183 PHE A C 1
ATOM 1423 O O . PHE A 1 183 ? 14.539 -28.438 -6.453 1 98.75 183 PHE A O 1
ATOM 1430 N N . ALA A 1 184 ? 14.477 -27.672 -8.523 1 98.94 184 ALA A N 1
ATOM 1431 C CA . ALA A 1 184 ? 15.555 -28.5 -9.031 1 98.94 184 ALA A CA 1
ATOM 1432 C C . ALA A 1 184 ? 16.891 -28.141 -8.391 1 98.94 184 ALA A C 1
ATOM 1434 O O . ALA A 1 184 ? 17.703 -29.016 -8.094 1 98.94 184 ALA A O 1
ATOM 1435 N N . LYS A 1 185 ? 17.062 -26.859 -8.273 1 98.69 185 LYS A N 1
ATOM 1436 C CA . LYS A 1 185 ? 18.297 -26.375 -7.637 1 98.69 185 LYS A CA 1
ATOM 1437 C C . LYS A 1 185 ? 18.469 -27 -6.25 1 98.69 185 LYS A C 1
ATOM 1439 O O . LYS A 1 185 ? 19.531 -27.531 -5.938 1 98.69 185 LYS A O 1
ATOM 1444 N N . GLN A 1 186 ? 17.422 -26.984 -5.496 1 98.44 186 GLN A N 1
ATOM 1445 C CA . GLN A 1 186 ? 17.5 -27.531 -4.145 1 98.44 186 GLN A CA 1
ATOM 1446 C C . GLN A 1 186 ? 17.625 -29.047 -4.172 1 98.44 186 GLN A C 1
ATOM 1448 O O . GLN A 1 186 ? 18.391 -29.625 -3.398 1 98.44 186 GLN A O 1
ATOM 1453 N N . LEU A 1 187 ? 16.891 -29.734 -5.02 1 98.75 187 LEU A N 1
ATOM 1454 C CA . LEU A 1 187 ? 16.969 -31.188 -5.113 1 98.75 187 LEU A CA 1
ATOM 1455 C C . LEU A 1 187 ? 18.359 -31.641 -5.547 1 98.75 187 LEU A C 1
ATOM 1457 O O . LEU A 1 187 ? 18.922 -32.594 -4.992 1 98.75 187 LEU A O 1
ATOM 1461 N N . ALA A 1 188 ? 18.922 -30.953 -6.559 1 98.75 188 ALA A N 1
ATOM 1462 C CA . ALA A 1 188 ? 20.25 -31.281 -7.047 1 98.75 188 ALA A CA 1
ATOM 1463 C C . ALA A 1 188 ? 21.281 -31.188 -5.934 1 98.75 188 ALA A C 1
ATOM 1465 O O . ALA A 1 188 ? 22.141 -32.062 -5.793 1 98.75 188 ALA A O 1
ATOM 1466 N N . ALA A 1 189 ? 21.172 -30.156 -5.195 1 97.56 189 ALA A N 1
ATOM 1467 C CA . ALA A 1 189 ? 22.109 -29.906 -4.113 1 97.56 189 ALA A CA 1
ATOM 1468 C C . ALA A 1 189 ? 22 -30.984 -3.029 1 97.56 189 ALA A C 1
ATOM 1470 O O . ALA A 1 189 ? 23.016 -31.453 -2.506 1 97.56 189 ALA A O 1
ATOM 1471 N N . GLN A 1 190 ? 20.797 -31.406 -2.697 1 97.38 190 GLN A N 1
ATOM 1472 C CA . GLN A 1 190 ? 20.578 -32.312 -1.567 1 97.38 190 GLN A CA 1
ATOM 1473 C C . GLN A 1 190 ? 20.797 -33.75 -1.969 1 97.38 190 GLN A C 1
ATOM 1475 O O . GLN A 1 190 ? 21.297 -34.562 -1.17 1 97.38 190 GLN A O 1
ATOM 1480 N N . LEU A 1 191 ? 20.438 -34.094 -3.232 1 98.25 191 LEU A N 1
ATOM 1481 C CA . LEU A 1 191 ? 20.531 -35.469 -3.691 1 98.25 191 LEU A CA 1
ATOM 1482 C C . LEU A 1 191 ? 21.875 -35.719 -4.391 1 98.25 191 LEU A C 1
ATOM 1484 O O . LEU A 1 191 ? 22.234 -36.875 -4.633 1 98.25 191 LEU A O 1
ATOM 1488 N N . HIS A 1 192 ? 22.594 -34.656 -4.75 1 97.56 192 HIS A N 1
ATOM 1489 C CA . HIS A 1 192 ? 23.859 -34.719 -5.477 1 97.56 192 HIS A CA 1
ATOM 1490 C C . HIS A 1 192 ? 23.688 -35.438 -6.812 1 97.56 192 HIS A C 1
ATOM 1492 O O . HIS A 1 192 ? 24.438 -36.375 -7.121 1 97.56 192 HIS A O 1
ATOM 1498 N N . VAL A 1 193 ? 22.672 -35 -7.523 1 98.69 193 VAL A N 1
ATOM 1499 C CA . VAL A 1 193 ? 22.391 -35.531 -8.852 1 98.69 193 VAL A CA 1
ATOM 1500 C C . VAL A 1 193 ? 22 -34.406 -9.789 1 98.69 193 VAL A C 1
ATOM 1502 O O . VAL A 1 193 ? 21.672 -33.312 -9.344 1 98.69 193 VAL A O 1
ATOM 1505 N N . THR A 1 194 ? 22.047 -34.656 -11.109 1 98.81 194 THR A N 1
ATOM 1506 C CA . THR A 1 194 ? 21.469 -33.75 -12.078 1 98.81 194 THR A CA 1
ATOM 1507 C C . THR A 1 194 ? 19.953 -33.844 -12.102 1 98.81 194 THR A C 1
ATOM 1509 O O . THR A 1 194 ? 19.406 -34.969 -12.055 1 98.81 194 THR A O 1
ATOM 1512 N N . VAL A 1 195 ? 19.297 -32.75 -12.078 1 98.94 195 VAL A N 1
ATOM 1513 C CA . VAL A 1 195 ? 17.828 -32.75 -12.117 1 98.94 195 VAL A CA 1
ATOM 1514 C C . VAL A 1 195 ? 17.344 -32.188 -13.453 1 98.94 195 VAL A C 1
ATOM 1516 O O . VAL A 1 195 ? 17.75 -31.094 -13.844 1 98.94 195 VAL A O 1
ATOM 1519 N N . GLY A 1 196 ? 16.578 -32.969 -14.156 1 98.94 196 GLY A N 1
ATOM 1520 C CA . GLY A 1 196 ? 15.93 -32.531 -15.383 1 98.94 196 GLY A CA 1
ATOM 1521 C C . GLY A 1 196 ? 14.469 -32.188 -15.195 1 98.94 196 GLY A C 1
ATOM 1522 O O . GLY A 1 196 ? 13.719 -32.938 -14.586 1 98.94 196 GLY A O 1
ATOM 1523 N N . LEU A 1 197 ? 14.117 -31.016 -15.719 1 98.94 197 LEU A N 1
ATOM 1524 C CA . LEU A 1 197 ? 12.734 -30.562 -15.688 1 98.94 197 LEU A CA 1
ATOM 1525 C C . LEU A 1 197 ? 12.078 -30.734 -17.062 1 98.94 197 LEU A C 1
ATOM 1527 O O . LEU A 1 197 ? 12.562 -30.219 -18.062 1 98.94 197 LEU A O 1
ATOM 1531 N N . VAL A 1 198 ? 11.055 -31.531 -17.078 1 98.94 198 VAL A N 1
ATOM 1532 C CA . VAL A 1 198 ? 10.164 -31.5 -18.234 1 98.94 198 VAL A CA 1
ATOM 1533 C C . VAL A 1 198 ? 9.031 -30.516 -17.984 1 98.94 198 VAL A C 1
ATOM 1535 O O . VAL A 1 198 ? 8.102 -30.797 -17.219 1 98.94 198 VAL A O 1
ATOM 1538 N N . HIS A 1 199 ? 9.117 -29.359 -18.625 1 98.81 199 HIS A N 1
ATOM 1539 C CA . HIS A 1 199 ? 8.203 -28.25 -18.391 1 98.81 199 HIS A CA 1
ATOM 1540 C C . HIS A 1 199 ? 7.027 -28.297 -19.359 1 98.81 199 HIS A C 1
ATOM 1542 O O . HIS A 1 199 ? 7.156 -27.906 -20.531 1 98.81 199 HIS A O 1
ATOM 1548 N N . SER A 1 200 ? 5.883 -28.734 -18.891 1 98.75 200 SER A N 1
ATOM 1549 C CA . SER A 1 200 ? 4.656 -28.844 -19.672 1 98.75 200 SER A CA 1
ATOM 1550 C C . SER A 1 200 ? 3.492 -28.141 -18.969 1 98.75 200 SER A C 1
ATOM 1552 O O . SER A 1 200 ? 2.695 -28.781 -18.281 1 98.75 200 SER A O 1
ATOM 1554 N N . SER A 1 201 ? 3.398 -26.844 -19.156 1 98.56 201 SER A N 1
ATOM 1555 C CA . SER A 1 201 ? 2.365 -26.016 -18.531 1 98.56 201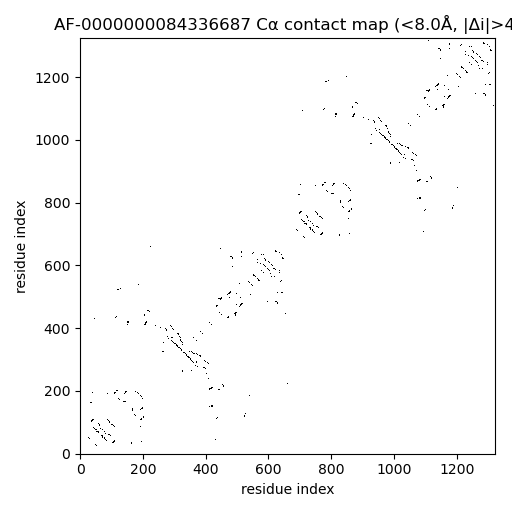 SER A CA 1
ATOM 1556 C C . SER A 1 201 ? 1.782 -25.016 -19.516 1 98.56 201 SER A C 1
ATOM 1558 O O . SER A 1 201 ? 2.359 -24.781 -20.578 1 98.56 201 SER A O 1
ATOM 1560 N N . TRP A 1 202 ? 0.591 -24.562 -19.172 1 97.69 202 TRP A N 1
ATOM 1561 C CA . TRP A 1 202 ? -0.064 -23.547 -19.984 1 97.69 202 TRP A CA 1
ATOM 1562 C C . TRP A 1 202 ? -0.896 -22.609 -19.125 1 97.69 202 TRP A C 1
ATOM 1564 O O . TRP A 1 202 ? -1.866 -23.031 -18.484 1 97.69 202 TRP A O 1
ATOM 1574 N N . GLY A 1 203 ? -0.526 -21.344 -19.188 1 94.88 203 GLY A N 1
ATOM 1575 C CA . GLY A 1 203 ? -1.16 -20.328 -18.359 1 94.88 203 GLY A CA 1
ATOM 1576 C C . GLY A 1 203 ? -2.666 -20.266 -18.531 1 94.88 203 GLY A C 1
ATOM 1577 O O . GLY A 1 203 ? -3.17 -20.359 -19.656 1 94.88 203 GLY A O 1
ATOM 1578 N N . GLY A 1 204 ? -3.457 -20.188 -17.422 1 92.75 204 GLY A N 1
ATOM 1579 C CA . GLY A 1 204 ? -4.887 -19.922 -17.438 1 92.75 204 GLY A CA 1
ATOM 1580 C C . GLY A 1 204 ? -5.719 -21.172 -17.641 1 92.75 204 GLY A C 1
ATOM 1581 O O . GLY A 1 204 ? -6.953 -21.109 -17.641 1 92.75 204 GLY A O 1
ATOM 1582 N N . THR A 1 205 ? -5.098 -22.328 -17.719 1 95.25 205 THR A N 1
ATOM 1583 C CA . THR A 1 205 ? -5.828 -23.531 -18.125 1 95.25 205 THR A CA 1
ATOM 1584 C C . THR A 1 205 ? -6.473 -24.203 -16.906 1 95.25 205 THR A C 1
ATOM 1586 O O . THR A 1 205 ? -5.961 -24.109 -15.789 1 95.25 205 THR A O 1
ATOM 1589 N N . GLN A 1 206 ? -7.578 -24.875 -17.219 1 96.19 206 GLN A N 1
ATOM 1590 C CA . GLN A 1 206 ? -8.297 -25.641 -16.203 1 96.19 206 GLN A CA 1
ATOM 1591 C C . GLN A 1 206 ? -7.801 -27.078 -16.156 1 96.19 206 GLN A C 1
ATOM 1593 O O . GLN A 1 206 ? -7.258 -27.594 -17.141 1 96.19 206 GLN A O 1
ATOM 1598 N N . ALA A 1 207 ? -7.957 -27.719 -15.016 1 98 207 ALA A N 1
ATOM 1599 C CA . ALA A 1 207 ? -7.41 -29.047 -14.797 1 98 207 ALA A CA 1
ATOM 1600 C C . ALA A 1 207 ? -8.031 -30.062 -15.758 1 98 207 ALA A C 1
ATOM 1602 O O . ALA A 1 207 ? -7.383 -31.047 -16.125 1 98 207 ALA A O 1
ATOM 1603 N N . GLU A 1 208 ? -9.234 -29.844 -16.234 1 97.19 208 GLU A N 1
ATOM 1604 C CA . GLU A 1 208 ? -9.914 -30.75 -17.141 1 97.19 208 GLU A CA 1
ATOM 1605 C C . GLU A 1 208 ? -9.156 -30.859 -18.469 1 97.19 208 GLU A C 1
ATOM 1607 O O . GLU A 1 208 ? -9.242 -31.891 -19.156 1 97.19 208 GLU A O 1
ATOM 1612 N N . CYS A 1 209 ? -8.438 -29.859 -18.781 1 97.06 209 CYS A N 1
ATOM 1613 C CA . CYS A 1 209 ? -7.664 -29.875 -20.031 1 97.06 209 CYS A CA 1
ATOM 1614 C C . CYS A 1 209 ? -6.559 -30.922 -19.969 1 97.06 209 CYS A C 1
ATOM 1616 O O . CYS A 1 209 ? -6.074 -31.375 -21 1 97.06 209 CYS A O 1
ATOM 1618 N N . TRP A 1 210 ? -6.207 -31.328 -18.781 1 98.69 210 TRP A N 1
ATOM 1619 C CA . TRP A 1 210 ? -5.027 -32.156 -18.578 1 98.69 210 TRP A CA 1
ATOM 1620 C C . TRP A 1 210 ? -5.422 -33.594 -18.25 1 98.69 210 TRP A C 1
ATOM 1622 O O . TRP A 1 210 ? -4.574 -34.406 -17.875 1 98.69 210 TRP A O 1
ATOM 1632 N N . VAL A 1 211 ? -6.676 -33.938 -18.312 1 98.5 211 VAL A N 1
ATOM 1633 C CA . VAL A 1 211 ? -7.203 -35.281 -18.078 1 98.5 211 VAL A CA 1
ATOM 1634 C C . VAL A 1 211 ? -7.551 -35.938 -19.422 1 98.5 211 VAL A C 1
ATOM 1636 O O . VAL A 1 211 ? -8.094 -35.281 -20.312 1 98.5 211 VAL A O 1
ATOM 1639 N N . SER A 1 212 ? -7.219 -37.188 -19.547 1 98.31 212 SER A N 1
ATOM 1640 C CA . SER A 1 212 ? -7.578 -37.875 -20.797 1 98.31 212 SER A CA 1
ATOM 1641 C C . SER A 1 212 ? -9.094 -38.031 -20.922 1 98.31 212 SER A C 1
ATOM 1643 O O . SER A 1 212 ? -9.797 -38.125 -19.906 1 98.31 212 SER A O 1
ATOM 1645 N N . LYS A 1 213 ? -9.562 -38.031 -22.172 1 97 213 LYS A N 1
ATOM 1646 C CA . LYS A 1 213 ? -10.992 -38.25 -22.406 1 97 213 LYS A CA 1
ATOM 1647 C C . LYS A 1 213 ? -11.461 -39.562 -21.797 1 97 213 LYS A C 1
ATOM 1649 O O . LYS A 1 213 ? -12.523 -39.625 -21.172 1 97 213 LYS A O 1
ATOM 1654 N N . ASP A 1 214 ? -10.68 -40.594 -21.906 1 97.12 214 ASP A N 1
ATOM 1655 C CA . ASP A 1 214 ? -11.023 -41.906 -21.391 1 97.12 214 ASP A CA 1
ATOM 1656 C C . ASP A 1 214 ? -11.234 -41.875 -19.875 1 97.12 214 ASP A C 1
ATOM 1658 O O . ASP A 1 214 ? -12.18 -42.469 -19.375 1 97.12 214 ASP A O 1
ATOM 1662 N N . ALA A 1 215 ? -10.344 -41.219 -19.219 1 97.81 215 ALA A N 1
ATOM 1663 C CA . ALA A 1 215 ? -10.469 -41.125 -17.766 1 97.81 215 ALA A CA 1
ATOM 1664 C C . ALA A 1 215 ? -11.711 -40.344 -17.375 1 97.81 215 ALA A C 1
ATOM 1666 O O . ALA A 1 215 ? -12.391 -40.656 -16.406 1 97.81 215 ALA A O 1
ATOM 1667 N N . MET A 1 216 ? -12.031 -39.281 -18.141 1 97.19 216 MET A N 1
ATOM 1668 C CA . MET A 1 216 ? -13.203 -38.469 -17.844 1 97.19 216 MET A CA 1
ATOM 1669 C C . MET A 1 216 ? -14.484 -39.281 -18.047 1 97.19 216 MET A C 1
ATOM 1671 O O . MET A 1 216 ? -15.453 -39.094 -17.297 1 97.19 216 MET A O 1
ATOM 1675 N N . LEU A 1 217 ? -14.445 -40.094 -19.016 1 96.25 217 LEU A N 1
ATOM 1676 C CA . LEU A 1 217 ? -15.625 -40.906 -19.312 1 96.25 217 LEU A CA 1
ATOM 1677 C C . LEU A 1 217 ? -15.938 -41.844 -18.141 1 96.25 217 LEU A C 1
ATOM 1679 O O . LEU A 1 217 ? -17.094 -42.219 -17.953 1 96.25 217 LEU A O 1
ATOM 1683 N N . LYS A 1 218 ? -14.984 -42.125 -17.312 1 95.81 218 LYS A N 1
ATOM 1684 C CA . LYS A 1 218 ? -15.156 -43.031 -16.188 1 95.81 218 LYS A CA 1
ATOM 1685 C C . LYS A 1 218 ? -15.461 -42.281 -14.898 1 95.81 218 LYS A C 1
ATOM 1687 O O . LYS A 1 218 ? -15.711 -42.875 -13.852 1 95.81 218 LYS A O 1
ATOM 1692 N N . SER A 1 219 ? -15.367 -41.031 -15 1 93.19 219 SER A N 1
ATOM 1693 C CA . SER A 1 219 ? -15.633 -40.188 -13.836 1 93.19 219 SER A CA 1
ATOM 1694 C C . SER A 1 219 ? -17.109 -39.844 -13.727 1 93.19 219 SER A C 1
ATOM 1696 O O . SER A 1 219 ? -17.766 -39.531 -14.727 1 93.19 219 SER A O 1
ATOM 1698 N N . ALA A 1 220 ? -17.625 -39.969 -12.555 1 87.44 220 ALA A N 1
ATOM 1699 C CA . ALA A 1 220 ? -19.047 -39.688 -12.344 1 87.44 220 ALA A CA 1
ATOM 1700 C C . ALA A 1 220 ? -19.359 -38.219 -12.609 1 87.44 220 ALA A C 1
ATOM 1702 O O . ALA A 1 220 ? -20.438 -37.875 -13.102 1 87.44 220 ALA A O 1
ATOM 1703 N N . THR A 1 221 ? -18.422 -37.344 -12.367 1 90.5 221 THR A N 1
ATOM 1704 C CA . THR A 1 221 ? -18.703 -35.938 -12.438 1 90.5 221 THR A CA 1
ATOM 1705 C C . THR A 1 221 ? -18.25 -35.344 -13.781 1 90.5 221 THR A C 1
ATOM 1707 O O . THR A 1 221 ? -18.688 -34.281 -14.18 1 90.5 221 THR A O 1
ATOM 1710 N N . LEU A 1 222 ? -17.375 -36.062 -14.492 1 94.88 222 LEU A N 1
ATOM 1711 C CA . LEU A 1 222 ? -16.812 -35.469 -15.703 1 94.88 222 LEU A CA 1
ATOM 1712 C C . LEU A 1 222 ? -17.297 -36.219 -16.953 1 94.88 222 LEU A C 1
ATOM 1714 O O . LEU A 1 222 ? -17 -35.812 -18.078 1 94.88 222 LEU A O 1
ATOM 1718 N N . ASN A 1 223 ? -18.031 -37.25 -16.766 1 94.88 223 ASN A N 1
ATOM 1719 C CA . ASN A 1 223 ? -18.484 -38.094 -17.859 1 94.88 223 ASN A CA 1
ATOM 1720 C C . ASN A 1 223 ? -19.297 -37.312 -18.875 1 94.88 223 ASN A C 1
ATOM 1722 O O . ASN A 1 223 ? -19.094 -37.438 -20.094 1 94.88 223 ASN A O 1
ATOM 1726 N N . ALA A 1 224 ? -20.219 -36.5 -18.453 1 92.56 224 ALA A N 1
ATOM 1727 C CA . ALA A 1 224 ? -21.109 -35.75 -19.328 1 92.56 224 ALA A CA 1
ATOM 1728 C C . ALA A 1 224 ? -20.328 -34.812 -20.234 1 92.56 224 ALA A C 1
ATOM 1730 O O . ALA A 1 224 ? -20.609 -34.719 -21.438 1 92.56 224 ALA A O 1
ATOM 1731 N N . ILE A 1 225 ? -19.375 -34.188 -19.656 1 92 225 ILE A N 1
ATOM 1732 C CA . ILE A 1 225 ? -18.609 -33.219 -20.438 1 92 225 ILE A CA 1
ATOM 1733 C C . ILE A 1 225 ? -17.734 -33.969 -21.453 1 92 225 ILE A C 1
ATOM 1735 O O . ILE A 1 225 ? -17.547 -33.5 -22.578 1 92 225 ILE A O 1
ATOM 1739 N N . ALA A 1 226 ? -17.172 -35.062 -21.109 1 93.5 226 ALA A N 1
ATOM 1740 C CA . ALA A 1 226 ? -16.344 -35.875 -22 1 93.5 226 ALA A CA 1
ATOM 1741 C C . ALA A 1 226 ? -17.156 -36.344 -23.203 1 93.5 226 ALA A C 1
ATOM 1743 O O . ALA A 1 226 ? -16.703 -36.312 -24.344 1 93.5 226 ALA A O 1
ATOM 1744 N N . LYS A 1 227 ? -18.344 -36.719 -22.969 1 92.81 227 LYS A N 1
ATOM 1745 C CA . LYS A 1 227 ? -19.219 -37.25 -24.016 1 92.81 227 LYS A CA 1
ATOM 1746 C C . LYS A 1 227 ? -19.641 -36.125 -24.984 1 92.81 227 LYS A C 1
ATOM 1748 O O . LYS A 1 227 ? -19.875 -36.406 -26.156 1 92.81 227 LYS A O 1
ATOM 1753 N N . SER A 1 228 ? -19.688 -35 -24.5 1 90.19 228 SER A N 1
ATOM 1754 C CA . SER A 1 228 ? -20.203 -33.875 -25.297 1 90.19 228 SER A CA 1
ATOM 1755 C C . SER A 1 228 ? -19.094 -33.281 -26.172 1 90.19 228 SER A C 1
ATOM 1757 O O . SER A 1 228 ? -19.359 -32.406 -26.984 1 90.19 228 SER A O 1
ATOM 1759 N N . GLN A 1 229 ? -17.891 -33.781 -26.016 1 89.5 229 GLN A N 1
ATOM 1760 C CA . GLN A 1 229 ? -16.781 -33.156 -26.719 1 89.5 229 GLN A CA 1
ATOM 1761 C C . GLN A 1 229 ? -16.812 -33.5 -28.203 1 89.5 229 GLN A C 1
ATOM 1763 O O . GLN A 1 229 ? -17.016 -34.688 -28.578 1 89.5 229 GLN A O 1
ATOM 1768 N N . PRO A 1 230 ? -16.625 -32.469 -29.031 1 89.69 230 PRO A N 1
ATOM 1769 C CA . PRO A 1 230 ? -16.562 -32.719 -30.469 1 89.69 230 PRO A CA 1
ATOM 1770 C C . PRO A 1 230 ? -15.359 -33.594 -30.875 1 89.69 230 PRO A C 1
ATOM 1772 O O . PRO A 1 230 ? -14.438 -33.781 -30.078 1 89.69 230 PRO A O 1
ATOM 1775 N N . ASN A 1 231 ? -15.383 -34 -32.094 1 90.81 231 ASN A N 1
ATOM 1776 C CA . ASN A 1 231 ? -14.367 -34.938 -32.594 1 90.81 231 ASN A CA 1
ATOM 1777 C C . ASN A 1 231 ? -13.289 -34.25 -33.406 1 90.81 231 ASN A C 1
ATOM 1779 O O . ASN A 1 231 ? -12.359 -34.875 -33.906 1 90.81 231 ASN A O 1
ATOM 1783 N N . SER A 1 232 ? -13.484 -32.938 -33.531 1 92.69 232 SER A N 1
ATOM 1784 C CA . SER A 1 232 ? -12.469 -32.188 -34.25 1 92.69 232 SER A CA 1
ATOM 1785 C C . SER A 1 232 ? -12.375 -30.75 -33.688 1 92.69 232 SER A C 1
ATOM 1787 O O . SER A 1 232 ? -13.312 -30.266 -33.062 1 92.69 232 SER A O 1
ATOM 1789 N N . LEU A 1 233 ? -11.25 -30.188 -33.969 1 90.69 233 LEU A N 1
ATOM 1790 C CA . LEU A 1 233 ? -11.062 -28.812 -33.531 1 90.69 233 LEU A CA 1
ATOM 1791 C C . LEU A 1 233 ? -12.008 -27.875 -34.281 1 90.69 233 LEU A C 1
ATOM 1793 O O . LEU A 1 233 ? -12.461 -26.875 -33.719 1 90.69 233 LEU A O 1
ATOM 1797 N N . ASP A 1 234 ? -12.305 -28.203 -35.469 1 91.62 234 ASP A N 1
ATOM 1798 C CA . ASP A 1 234 ? -13.25 -27.406 -36.219 1 91.62 234 ASP A CA 1
ATOM 1799 C C . ASP A 1 234 ? -14.641 -27.438 -35.594 1 91.62 234 ASP A C 1
ATOM 1801 O O . ASP A 1 234 ? -15.344 -26.438 -35.562 1 91.62 234 ASP A O 1
ATOM 1805 N N . GLU A 1 235 ? -14.945 -28.594 -35.156 1 92.88 235 GLU A N 1
ATOM 1806 C CA . GLU A 1 235 ? -16.234 -28.719 -34.469 1 92.88 235 GLU A CA 1
ATOM 1807 C C . GLU A 1 235 ? -16.234 -27.953 -33.156 1 92.88 235 GLU A C 1
ATOM 1809 O O . GLU A 1 235 ? -17.266 -27.375 -32.781 1 92.88 235 GLU A O 1
ATOM 1814 N N . VAL A 1 236 ? -15.148 -27.984 -32.5 1 91.31 236 VAL A N 1
ATOM 1815 C CA . VAL A 1 236 ? -15.031 -27.203 -31.281 1 91.31 236 VAL A CA 1
ATOM 1816 C C . VAL A 1 236 ? -15.211 -25.719 -31.594 1 91.31 236 VAL A C 1
ATOM 1818 O O . VAL A 1 236 ? -15.914 -25 -30.891 1 91.31 236 VAL A O 1
ATOM 1821 N N . LYS A 1 237 ? -14.578 -25.234 -32.625 1 91.12 237 LYS A N 1
ATOM 1822 C CA . LYS A 1 237 ? -14.703 -23.844 -33.062 1 91.12 237 LYS A CA 1
ATOM 1823 C C . LYS A 1 237 ? -16.156 -23.484 -33.312 1 91.12 237 LYS A C 1
ATOM 1825 O O . LYS A 1 237 ? -16.625 -22.422 -32.906 1 91.12 237 LYS A O 1
ATOM 1830 N N . SER A 1 238 ? -16.797 -24.391 -34 1 91.62 238 SER A N 1
ATOM 1831 C CA . SER A 1 238 ? -18.203 -24.156 -34.312 1 91.62 238 SER A CA 1
ATOM 1832 C C . SER A 1 238 ? -19.062 -24.094 -33.031 1 91.62 238 SER A C 1
ATOM 1834 O O . SER A 1 238 ? -19.953 -23.25 -32.938 1 91.62 238 SER A O 1
ATOM 1836 N N . LYS A 1 239 ? -18.781 -24.984 -32.219 1 90 239 LYS A N 1
ATOM 1837 C CA . LYS A 1 239 ? -19.531 -24.984 -30.969 1 90 239 LYS A CA 1
ATOM 1838 C C . LYS A 1 239 ? -19.266 -23.719 -30.172 1 90 239 LYS A C 1
ATOM 1840 O O . LYS A 1 239 ? -20.203 -23.125 -29.641 1 90 239 LYS A O 1
ATOM 1845 N N . VAL A 1 240 ? -18.078 -23.312 -30.078 1 89.12 240 VAL A N 1
ATOM 1846 C CA . VAL A 1 240 ? -17.688 -22.125 -29.344 1 89.12 240 VAL A CA 1
ATOM 1847 C C . VAL A 1 240 ? -18.359 -20.891 -29.969 1 89.12 240 VAL A C 1
ATOM 1849 O O . VAL A 1 240 ? -18.859 -20.016 -29.266 1 89.12 240 VAL A O 1
ATOM 1852 N N . GLU A 1 241 ? -18.312 -20.828 -31.219 1 89.06 241 GLU A N 1
ATOM 1853 C CA . GLU A 1 241 ? -19 -19.734 -31.922 1 89.06 241 GLU A CA 1
ATOM 1854 C C . GLU A 1 241 ? -20.484 -19.688 -31.547 1 89.06 241 GLU A C 1
ATOM 1856 O O . GLU A 1 241 ? -21.031 -18.625 -31.266 1 89.06 241 GLU A O 1
ATOM 1861 N N . GLN A 1 242 ? -21.047 -20.859 -31.609 1 89.69 242 GLN A N 1
ATOM 1862 C CA . GLN A 1 242 ? -22.469 -20.938 -31.281 1 89.69 242 GLN A CA 1
ATOM 1863 C C . GLN A 1 242 ? -22.719 -20.531 -29.828 1 89.69 242 GLN A C 1
ATOM 1865 O O . GLN A 1 242 ? -23.703 -19.844 -29.531 1 89.69 242 GLN A O 1
ATOM 1870 N N . ASP A 1 243 ? -21.906 -21.016 -29 1 86.88 243 ASP A N 1
ATOM 1871 C CA . ASP A 1 243 ? -22.031 -20.672 -27.594 1 86.88 243 ASP A CA 1
ATOM 1872 C C . ASP A 1 243 ? -21.922 -19.156 -27.391 1 86.88 243 ASP A C 1
ATOM 1874 O O . ASP A 1 243 ? -22.672 -18.594 -26.578 1 86.88 243 ASP A O 1
ATOM 1878 N N . ILE A 1 244 ? -21.016 -18.5 -28.031 1 87 244 ILE A N 1
ATOM 1879 C CA . ILE A 1 244 ? -20.812 -17.062 -27.922 1 87 244 ILE A CA 1
ATOM 1880 C C . ILE A 1 244 ? -22.047 -16.328 -28.469 1 87 244 ILE A C 1
ATOM 1882 O O . ILE A 1 244 ? -22.5 -15.352 -27.875 1 87 244 ILE A O 1
ATOM 1886 N N . LYS A 1 245 ? -22.516 -16.797 -29.5 1 89.19 245 LYS A N 1
ATOM 1887 C CA . LYS A 1 245 ? -23.719 -16.188 -30.062 1 89.19 245 LYS A CA 1
ATOM 1888 C C . LYS A 1 245 ? -24.906 -16.359 -29.125 1 89.19 245 LYS A C 1
ATOM 1890 O O . LYS A 1 245 ? -25.688 -15.414 -28.922 1 89.19 245 LYS A O 1
ATOM 1895 N N . ASN A 1 246 ? -25.047 -17.578 -28.625 1 89.31 246 ASN A N 1
ATOM 1896 C CA . ASN A 1 246 ? -26.094 -17.797 -27.641 1 89.31 246 ASN A CA 1
ATOM 1897 C C . ASN A 1 246 ? -25.969 -16.859 -26.438 1 89.31 246 ASN A C 1
ATOM 1899 O O . ASN A 1 246 ? -26.953 -16.344 -25.938 1 89.31 246 ASN A O 1
ATOM 1903 N N . TYR A 1 247 ? -24.797 -16.734 -25.984 1 86.56 247 TYR A N 1
ATOM 1904 C CA . TYR A 1 247 ? -24.516 -15.82 -24.891 1 86.56 247 TYR A CA 1
ATOM 1905 C C . TYR A 1 247 ? -24.828 -14.383 -25.266 1 86.56 247 TYR A C 1
ATOM 1907 O O . TYR A 1 247 ? -25.516 -13.672 -24.531 1 86.56 247 TYR A O 1
ATOM 1915 N N . ALA A 1 248 ? -24.375 -13.938 -26.375 1 86.81 248 ALA A N 1
ATOM 1916 C CA . ALA A 1 248 ? -24.5 -12.555 -26.828 1 86.81 248 ALA A CA 1
ATOM 1917 C C . ALA A 1 248 ? -25.953 -12.156 -27 1 86.81 248 ALA A C 1
ATOM 1919 O O . ALA A 1 248 ? -26.344 -11.039 -26.672 1 86.81 248 ALA A O 1
ATOM 1920 N N . TYR A 1 249 ? -26.734 -13.102 -27.469 1 89.44 249 TYR A N 1
ATOM 1921 C CA . TYR A 1 249 ? -28.094 -12.766 -27.875 1 89.44 249 TYR A CA 1
ATOM 1922 C C . TYR A 1 249 ? -29.109 -13.453 -26.953 1 89.44 249 TYR A C 1
ATOM 1924 O O . TYR A 1 249 ? -30.297 -13.531 -27.281 1 89.44 249 TYR A O 1
ATOM 1932 N N . HIS A 1 250 ? -28.609 -14.023 -25.938 1 89.38 250 HIS A N 1
ATOM 1933 C CA . HIS A 1 250 ? -29.469 -14.695 -24.969 1 89.38 250 HIS A CA 1
ATOM 1934 C C . HIS A 1 250 ? -30.328 -15.75 -25.641 1 89.38 250 HIS A C 1
ATOM 1936 O O . HIS A 1 250 ? -31.547 -15.773 -25.453 1 89.38 250 HIS A O 1
ATOM 1942 N N . ASN A 1 251 ? -29.656 -16.469 -26.516 1 88.44 251 ASN A N 1
ATOM 1943 C CA . ASN A 1 251 ? -30.219 -17.609 -27.219 1 88.44 251 ASN A CA 1
ATOM 1944 C C . ASN A 1 251 ? -31.266 -17.172 -28.25 1 88.44 251 ASN A C 1
ATOM 1946 O O . ASN A 1 251 ? -32.125 -17.953 -28.641 1 88.44 251 ASN A O 1
ATOM 1950 N N . GLN A 1 252 ? -31.219 -15.875 -28.594 1 88.19 252 GLN A N 1
ATOM 1951 C CA . GLN A 1 252 ? -32.062 -15.359 -29.688 1 88.19 252 GLN A CA 1
ATOM 1952 C C . GLN A 1 252 ? -31.266 -15.25 -30.984 1 88.19 252 GLN A C 1
ATOM 1954 O O . GLN A 1 252 ? -30.047 -15.492 -31 1 88.19 252 GLN A O 1
ATOM 1959 N N . ALA A 1 253 ? -32.031 -14.953 -32 1 88.31 253 ALA A N 1
ATOM 1960 C CA . ALA A 1 253 ? -31.406 -14.82 -33.312 1 88.31 253 ALA A CA 1
ATOM 1961 C C . ALA A 1 253 ? -30.438 -13.641 -33.344 1 88.31 253 ALA A C 1
ATOM 1963 O O . ALA A 1 253 ? -30.734 -12.586 -32.75 1 88.31 253 ALA A O 1
ATOM 1964 N N . ALA A 1 254 ? -29.359 -13.906 -34 1 86.12 254 ALA A N 1
ATOM 1965 C CA . ALA A 1 254 ? -28.344 -12.867 -34.094 1 86.12 254 ALA A CA 1
ATOM 1966 C C . ALA A 1 254 ? -28.844 -11.688 -34.938 1 86.12 254 ALA A C 1
ATOM 1968 O O . ALA A 1 254 ? -29.516 -11.867 -35.938 1 86.12 254 ALA A O 1
ATOM 1969 N N . THR A 1 255 ? -28.625 -10.539 -34.375 1 88.38 255 THR A N 1
ATOM 1970 C CA . THR A 1 255 ? -28.906 -9.297 -35.094 1 88.38 255 THR A CA 1
ATOM 1971 C C . THR A 1 255 ? -27.609 -8.609 -35.5 1 88.38 255 THR A C 1
ATOM 1973 O O . THR A 1 255 ? -26.656 -8.547 -34.75 1 88.38 255 THR A O 1
ATOM 1976 N N . LEU A 1 256 ? -27.625 -8.172 -36.75 1 92.12 256 LEU A N 1
ATOM 1977 C CA . LEU A 1 256 ? -26.469 -7.43 -37.25 1 92.12 256 LEU A CA 1
ATOM 1978 C C . LEU A 1 256 ? -26.656 -5.93 -37.031 1 92.12 256 LEU A C 1
ATOM 1980 O O . LEU A 1 256 ? -27.75 -5.402 -37.219 1 92.12 256 LEU A O 1
ATOM 1984 N N . TYR A 1 257 ? -25.594 -5.312 -36.625 1 92.88 257 TYR A N 1
ATOM 1985 C CA . TYR A 1 257 ? -25.656 -3.887 -36.344 1 92.88 257 TYR A CA 1
ATOM 1986 C C . TYR A 1 257 ? -24.625 -3.113 -37.156 1 92.88 257 TYR A C 1
ATOM 1988 O O . TYR A 1 257 ? -23.594 -3.67 -37.562 1 92.88 257 TYR A O 1
ATOM 1996 N N . THR A 1 258 ? -24.984 -1.793 -37.375 1 93.44 258 THR A N 1
ATOM 1997 C CA . THR A 1 258 ? -24 -0.847 -37.875 1 93.44 258 THR A CA 1
ATOM 1998 C C . THR A 1 258 ? -23.688 0.234 -36.844 1 93.44 258 THR A C 1
ATOM 2000 O O . THR A 1 258 ? -24.484 0.479 -35.938 1 93.44 258 THR A O 1
ATOM 2003 N N . PHE A 1 259 ? -22.5 0.755 -37.031 1 94.12 259 PHE A N 1
ATOM 2004 C CA . PHE A 1 259 ? -22.094 1.815 -36.125 1 94.12 259 PHE A CA 1
ATOM 2005 C C . PHE A 1 259 ? -23.094 2.959 -36.125 1 94.12 259 PHE A C 1
ATOM 2007 O O . PHE A 1 259 ? -23.453 3.488 -35.094 1 94.12 259 PHE A O 1
ATOM 2014 N N . GLU A 1 260 ? -23.578 3.307 -37.312 1 93.31 260 GLU A N 1
ATOM 2015 C CA . GLU A 1 260 ? -24.516 4.418 -37.469 1 93.31 260 GLU A CA 1
ATOM 2016 C C . GLU A 1 260 ? -25.828 4.133 -36.75 1 93.31 260 GLU A C 1
ATOM 2018 O O . GLU A 1 260 ? -26.375 5.008 -36.062 1 93.31 260 GLU A O 1
ATOM 2023 N N . GLN A 1 261 ? -26.281 2.971 -36.938 1 94.38 261 GLN A N 1
ATOM 2024 C CA . GLN A 1 261 ? -27.516 2.564 -36.281 1 94.38 261 GLN A CA 1
ATOM 2025 C C . GLN A 1 261 ? -27.375 2.617 -34.781 1 94.38 261 GLN A C 1
ATOM 2027 O O . GLN A 1 261 ? -28.266 3.129 -34.094 1 94.38 261 GLN A O 1
ATOM 2032 N N . LEU A 1 262 ? -26.266 2.057 -34.281 1 95.62 262 LEU A N 1
ATOM 2033 C CA . LEU A 1 262 ? -26.062 1.987 -32.844 1 95.62 262 LEU A CA 1
ATOM 2034 C C . LEU A 1 262 ? -25.828 3.377 -32.25 1 95.62 262 LEU A C 1
ATOM 2036 O O . LEU A 1 262 ? -26.266 3.668 -31.141 1 95.62 262 LEU A O 1
ATOM 2040 N N . ALA A 1 263 ? -25.141 4.188 -33 1 95.25 263 ALA A N 1
ATOM 2041 C CA . ALA A 1 263 ? -24.891 5.555 -32.531 1 95.25 263 ALA A CA 1
ATOM 2042 C C . ALA A 1 263 ? -26.188 6.324 -32.344 1 95.25 263 ALA A C 1
ATOM 2044 O O . ALA A 1 263 ? -26.281 7.156 -31.422 1 95.25 263 ALA A O 1
ATOM 2045 N N . ALA A 1 264 ? -27.125 6.023 -33.125 1 92.75 264 ALA A N 1
ATOM 2046 C CA . ALA A 1 264 ? -28.391 6.738 -33.094 1 92.75 264 ALA A CA 1
ATOM 2047 C C . ALA A 1 264 ? -29.328 6.16 -32.031 1 92.75 264 ALA A C 1
ATOM 2049 O O . ALA A 1 264 ? -30.328 6.789 -31.672 1 92.75 264 ALA A O 1
ATOM 2050 N N . ALA A 1 265 ? -29.047 5.035 -31.547 1 93.75 265 ALA A N 1
ATOM 2051 C CA . ALA A 1 265 ? -29.906 4.371 -30.578 1 93.75 265 ALA A CA 1
ATOM 2052 C C . ALA A 1 265 ? -29.828 5.039 -29.203 1 93.75 265 ALA A C 1
ATOM 2054 O O . ALA A 1 265 ? -28.766 5.547 -28.828 1 93.75 265 ALA A O 1
ATOM 2055 N N . PRO A 1 266 ? -30.922 5.07 -28.516 1 89.31 266 PRO A N 1
ATOM 2056 C CA . PRO A 1 266 ? -30.859 5.605 -27.156 1 89.31 266 PRO A CA 1
ATOM 2057 C C . PRO A 1 266 ? -30.047 4.73 -26.219 1 89.31 266 PRO A C 1
ATOM 2059 O O . PRO A 1 266 ? -29.812 3.551 -26.5 1 89.31 266 PRO A O 1
ATOM 2062 N N . ALA A 1 267 ? -29.672 5.32 -25.094 1 88.12 267 ALA A N 1
ATOM 2063 C CA . ALA A 1 267 ? -28.812 4.637 -24.141 1 88.12 267 ALA A CA 1
ATOM 2064 C C . ALA A 1 267 ? -29.438 3.328 -23.672 1 88.12 267 ALA A C 1
ATOM 2066 O O . ALA A 1 267 ? -28.75 2.344 -23.422 1 88.12 267 ALA A O 1
ATOM 2067 N N . SER A 1 268 ? -30.734 3.246 -23.594 1 87.75 268 SER A N 1
ATOM 2068 C CA . SER A 1 268 ? -31.438 2.092 -23.047 1 87.75 268 SER A CA 1
ATOM 2069 C C . SER A 1 268 ? -31.453 0.933 -24.031 1 87.75 268 SER A C 1
ATOM 2071 O O . SER A 1 268 ? -31.734 -0.207 -23.656 1 87.75 268 SER A O 1
ATOM 2073 N N . PHE A 1 269 ? -31.188 1.23 -25.25 1 91.56 269 PHE A N 1
ATOM 2074 C CA . PHE A 1 269 ? -31.156 0.213 -26.281 1 91.56 269 PHE A CA 1
ATOM 2075 C C . PHE A 1 269 ? -30.172 -0.895 -25.938 1 91.56 269 PHE A C 1
ATOM 2077 O O . PHE A 1 269 ? -30.406 -2.064 -26.234 1 91.56 269 PHE A O 1
ATOM 2084 N N . PHE A 1 270 ? -29.125 -0.6 -25.281 1 93.94 270 PHE A N 1
ATOM 2085 C CA . PHE A 1 270 ? -28 -1.498 -25.078 1 93.94 270 PHE A CA 1
ATOM 2086 C C . PHE A 1 270 ? -28.203 -2.318 -23.797 1 93.94 270 PHE A C 1
ATOM 2088 O O . PHE A 1 270 ? -27.375 -3.168 -23.469 1 93.94 270 PHE A O 1
ATOM 2095 N N . ASN A 1 271 ? -29.266 -2.158 -23.141 1 90.5 271 ASN A N 1
ATOM 2096 C CA . ASN A 1 271 ? -29.516 -2.828 -21.859 1 90.5 271 ASN A CA 1
ATOM 2097 C C . ASN A 1 271 ? -29.578 -4.344 -22.031 1 90.5 271 ASN A C 1
ATOM 2099 O O . ASN A 1 271 ? -29.359 -5.09 -21.078 1 90.5 271 ASN A O 1
ATOM 2103 N N . SER A 1 272 ? -29.844 -4.75 -23.203 1 89.38 272 SER A N 1
ATOM 2104 C CA . SER A 1 272 ? -29.938 -6.184 -23.453 1 89.38 272 SER A CA 1
ATOM 2105 C C . SER A 1 272 ? -28.562 -6.793 -23.719 1 89.38 272 SER A C 1
ATOM 2107 O O . SER A 1 272 ? -28.422 -8.016 -23.75 1 89.38 272 SER A O 1
ATOM 2109 N N . TRP A 1 273 ? -27.594 -5.949 -23.984 1 90.75 273 TRP A N 1
ATOM 2110 C CA . TRP A 1 273 ? -26.25 -6.465 -24.219 1 90.75 273 TRP A CA 1
ATOM 2111 C C . TRP A 1 273 ? -25.594 -6.898 -22.906 1 90.75 273 TRP A C 1
ATOM 2113 O O . TRP A 1 273 ? -25.906 -6.355 -21.844 1 90.75 273 TRP A O 1
ATOM 2123 N N . ASN A 1 274 ? -24.75 -7.934 -23 1 86.31 274 ASN A N 1
ATOM 2124 C CA . ASN A 1 274 ? -24.016 -8.383 -21.812 1 86.31 274 ASN A CA 1
ATOM 2125 C C . ASN A 1 274 ? -22.984 -7.348 -21.375 1 86.31 274 ASN A C 1
ATOM 2127 O O . ASN A 1 274 ? -22.359 -6.684 -22.203 1 86.31 274 ASN A O 1
ATOM 2131 N N . THR A 1 275 ? -22.828 -7.219 -20.047 1 85.75 275 THR A N 1
ATOM 2132 C CA . THR A 1 275 ? -21.875 -6.262 -19.484 1 85.75 275 THR A CA 1
ATOM 2133 C C . THR A 1 275 ? -20.469 -6.844 -19.469 1 85.75 275 THR A C 1
ATOM 2135 O O . THR A 1 275 ? -20.281 -8.062 -19.578 1 85.75 275 THR A O 1
ATOM 2138 N N . GLY A 1 276 ? -19.5 -5.949 -19.469 1 79.44 276 GLY A N 1
ATOM 2139 C CA . GLY A 1 276 ? -18.094 -6.344 -19.359 1 79.44 276 GLY A CA 1
ATOM 2140 C C . GLY A 1 276 ? -17.203 -5.242 -18.812 1 79.44 276 GLY A C 1
ATOM 2141 O O . GLY A 1 276 ? -17.641 -4.094 -18.688 1 79.44 276 GLY A O 1
ATOM 2142 N N . THR A 1 277 ? -15.953 -5.543 -18.391 1 76.69 277 THR A N 1
ATOM 2143 C CA . THR A 1 277 ? -14.938 -4.609 -17.922 1 76.69 277 THR A CA 1
ATOM 2144 C C . THR A 1 277 ? -13.82 -4.465 -18.953 1 76.69 277 THR A C 1
ATOM 2146 O O . THR A 1 277 ? -13.375 -5.457 -19.531 1 76.69 277 THR A O 1
ATOM 2149 N N . PRO A 1 278 ? -13.477 -3.074 -19.25 1 72.75 278 PRO A N 1
ATOM 2150 C CA . PRO A 1 278 ? -12.289 -2.936 -20.094 1 72.75 278 PRO A CA 1
ATOM 2151 C C . PRO A 1 278 ? -11.07 -3.66 -19.531 1 72.75 278 PRO A C 1
ATOM 2153 O O . PRO A 1 278 ? -10.859 -3.668 -18.328 1 72.75 278 PRO A O 1
ATOM 2156 N N . GLY A 1 279 ? -10.18 -4.117 -20.359 1 60.59 279 GLY A N 1
ATOM 2157 C CA . GLY A 1 279 ? -8.969 -4.805 -19.938 1 60.59 279 GLY A CA 1
ATOM 2158 C C . GLY A 1 279 ? -9.211 -6.246 -19.531 1 60.59 279 GLY A C 1
ATOM 2159 O O . GLY A 1 279 ? -8.266 -7.004 -19.312 1 60.59 279 GLY A O 1
ATOM 2160 N N . ALA A 1 280 ? -10.352 -6.562 -19.25 1 52.25 280 ALA A N 1
ATOM 2161 C CA . ALA A 1 280 ? -10.641 -7.934 -18.828 1 52.25 280 ALA A CA 1
ATOM 2162 C C . ALA A 1 280 ? -10.594 -8.891 -20 1 52.25 280 ALA A C 1
ATOM 2164 O O . ALA A 1 280 ? -11.367 -9.852 -20.062 1 52.25 280 ALA A O 1
ATOM 2165 N N . TRP A 1 281 ? -9.805 -8.414 -21.125 1 47.19 281 TRP A N 1
ATOM 2166 C CA . TRP A 1 281 ? -9.852 -9.078 -22.422 1 47.19 281 TRP A CA 1
ATOM 2167 C C . TRP A 1 281 ? -9.625 -10.578 -22.281 1 47.19 281 TRP A C 1
ATOM 2169 O O . TRP A 1 281 ? -10.234 -11.375 -22.984 1 47.19 281 TRP A O 1
ATOM 2179 N N . MET A 1 282 ? -8.414 -10.648 -21.859 1 45.94 282 MET A N 1
ATOM 2180 C CA . MET A 1 282 ? -7.785 -11.93 -22.188 1 45.94 282 MET A CA 1
ATOM 2181 C C . MET A 1 282 ? -8.703 -13.094 -21.812 1 45.94 282 MET A C 1
ATOM 2183 O O . MET A 1 282 ? -8.812 -14.07 -22.562 1 45.94 282 MET A O 1
ATOM 2187 N N . TRP A 1 283 ? -8.82 -13.281 -20.531 1 43.09 283 TRP A N 1
ATOM 2188 C CA . TRP A 1 283 ? -9.039 -14.609 -19.969 1 43.09 283 TRP A CA 1
ATOM 2189 C C . TRP A 1 283 ? -10.438 -14.727 -19.375 1 43.09 283 TRP A C 1
ATOM 2191 O O . TRP A 1 283 ? -10.836 -15.805 -18.922 1 43.09 283 TRP A O 1
ATOM 2201 N N . GLN A 1 284 ? -11.047 -13.414 -19.422 1 47.28 284 GLN A N 1
ATOM 2202 C CA . GLN A 1 284 ? -12.164 -13.539 -18.484 1 47.28 284 GLN A CA 1
ATOM 2203 C C . GLN A 1 284 ? -13.492 -13.258 -19.188 1 47.28 284 GLN A C 1
ATOM 2205 O O . GLN A 1 284 ? -13.602 -12.305 -19.953 1 47.28 284 GLN A O 1
ATOM 2210 N N . GLY A 1 285 ? -13.953 -14.25 -19.906 1 59.09 285 GLY A N 1
ATOM 2211 C CA . GLY A 1 285 ? -15.391 -14.219 -20.172 1 59.09 285 GLY A CA 1
ATOM 2212 C C . GLY A 1 285 ? -15.789 -15.023 -21.391 1 59.09 285 GLY A C 1
ATOM 2213 O O . GLY A 1 285 ? -14.961 -15.695 -22 1 59.09 285 GLY A O 1
ATOM 2214 N N . LYS A 1 286 ? -16.875 -14.953 -21.703 1 70.12 286 LYS A N 1
ATOM 2215 C CA . LYS A 1 286 ? -17.531 -15.742 -22.734 1 70.12 286 LYS A CA 1
ATOM 2216 C C . LYS A 1 286 ? -17.094 -15.305 -24.125 1 70.12 286 LYS A C 1
ATOM 2218 O O . LYS A 1 286 ? -17.156 -16.078 -25.078 1 70.12 286 LYS A O 1
ATOM 2223 N N . TRP A 1 287 ? -16.297 -14.055 -24.109 1 77.94 287 TRP A N 1
ATOM 2224 C CA . TRP A 1 287 ? -15.914 -13.508 -25.406 1 77.94 287 TRP A CA 1
ATOM 2225 C C . TRP A 1 287 ? -14.484 -13.898 -25.766 1 77.94 287 TRP A C 1
ATOM 2227 O O . TRP A 1 287 ? -13.984 -13.547 -26.844 1 77.94 287 TRP A O 1
ATOM 2237 N N . SER A 1 288 ? -13.75 -14.68 -25.047 1 76.19 288 SER A N 1
ATOM 2238 C CA . SER A 1 288 ? -12.297 -14.82 -25.094 1 76.19 288 SER A CA 1
ATOM 2239 C C . SER A 1 288 ? -11.852 -15.453 -26.406 1 76.19 288 SER A C 1
ATOM 2241 O O . SER A 1 288 ? -10.742 -15.188 -26.891 1 76.19 288 SER A O 1
ATOM 2243 N N . ALA A 1 289 ? -12.672 -16.188 -27.031 1 81.31 289 ALA A N 1
ATOM 2244 C CA . ALA A 1 289 ? -12.266 -16.891 -28.25 1 81.31 289 ALA A CA 1
ATOM 2245 C C . ALA A 1 289 ? -12.516 -16.016 -29.484 1 81.31 289 ALA A C 1
ATOM 2247 O O . ALA A 1 289 ? -11.953 -16.266 -30.562 1 81.31 289 ALA A O 1
ATOM 2248 N N . PHE A 1 290 ? -13.305 -15 -29.328 1 83.25 290 PHE A N 1
ATOM 2249 C CA . PHE A 1 290 ? -13.711 -14.203 -30.484 1 83.25 290 PHE A CA 1
ATOM 2250 C C . PHE A 1 290 ? -12.609 -13.242 -30.906 1 83.25 290 PHE A C 1
ATOM 2252 O O . PHE A 1 290 ? -12.039 -12.539 -30.062 1 83.25 290 PHE A O 1
ATOM 2259 N N . ARG A 1 291 ? -12.281 -13.266 -32.188 1 82.94 291 ARG A N 1
ATOM 2260 C CA . ARG A 1 291 ? -11.359 -12.32 -32.812 1 82.94 291 ARG A CA 1
ATOM 2261 C C . ARG A 1 291 ? -12.031 -11.602 -33.969 1 82.94 291 ARG A C 1
ATOM 2263 O O . ARG A 1 291 ? -12.359 -12.219 -34.969 1 82.94 291 ARG A O 1
ATOM 2270 N N . GLY A 1 292 ? -12.25 -10.359 -33.688 1 84.5 292 GLY A N 1
ATOM 2271 C CA . GLY A 1 292 ? -12.906 -9.555 -34.688 1 84.5 292 GLY A CA 1
ATOM 2272 C C . GLY A 1 292 ? -13.258 -8.156 -34.219 1 84.5 292 GLY A C 1
ATOM 2273 O O . GLY A 1 292 ? -12.867 -7.758 -33.125 1 84.5 292 GLY A O 1
ATOM 2274 N N . GLU A 1 293 ? -14.008 -7.477 -35.094 1 85.38 293 GLU A N 1
ATOM 2275 C CA . GLU A 1 293 ? -14.484 -6.133 -34.781 1 85.38 293 GLU A CA 1
ATOM 2276 C C . GLU A 1 293 ? -15.672 -6.18 -33.812 1 85.38 293 GLU A C 1
ATOM 2278 O O . GLU A 1 293 ? -16.328 -7.219 -33.688 1 85.38 293 GLU A O 1
ATOM 2283 N N . GLY A 1 294 ? -15.852 -5.074 -33.125 1 89.12 294 GLY A N 1
ATOM 2284 C CA . GLY A 1 294 ? -16.953 -5.094 -32.188 1 89.12 294 GLY A CA 1
ATOM 2285 C C . GLY A 1 294 ? -17.344 -3.711 -31.688 1 89.12 294 GLY A C 1
ATOM 2286 O O . GLY A 1 294 ? -16.812 -2.705 -32.156 1 89.12 294 GLY A O 1
ATOM 2287 N N . PHE A 1 295 ? -18.328 -3.713 -30.828 1 90.56 295 PHE A N 1
ATOM 2288 C CA . PHE A 1 295 ? -18.922 -2.502 -30.266 1 90.56 295 PHE A CA 1
ATOM 2289 C C . PHE A 1 295 ? -18.859 -2.521 -28.75 1 90.56 295 PHE A C 1
ATOM 2291 O O . PHE A 1 295 ? -19.047 -3.57 -28.125 1 90.56 295 PHE A O 1
ATOM 2298 N N . MET A 1 296 ? -18.547 -1.432 -28.172 1 90.5 296 MET A N 1
ATOM 2299 C CA . MET A 1 296 ? -18.656 -1.21 -26.734 1 90.5 296 MET A CA 1
ATOM 2300 C C . MET A 1 296 ? -19.484 0.036 -26.422 1 90.5 296 MET A C 1
ATOM 2302 O O . MET A 1 296 ? -19.297 1.078 -27.062 1 90.5 296 MET A O 1
ATOM 2306 N N . GLN A 1 297 ? -20.391 -0.067 -25.531 1 93.12 297 GLN A N 1
ATOM 2307 C CA . GLN A 1 297 ? -21.219 1.077 -25.141 1 93.12 297 GLN A CA 1
ATOM 2308 C C . GLN A 1 297 ? -21.234 1.244 -23.625 1 93.12 297 GLN A C 1
ATOM 2310 O O . GLN A 1 297 ? -21.234 0.258 -22.891 1 93.12 297 GLN A O 1
ATOM 2315 N N . ARG A 1 298 ? -21.234 2.426 -23.203 1 93.94 298 ARG A N 1
ATOM 2316 C CA . ARG A 1 298 ? -21.281 2.77 -21.781 1 93.94 298 ARG A CA 1
ATOM 2317 C C . ARG A 1 298 ? -22.203 3.957 -21.531 1 93.94 298 ARG A C 1
ATOM 2319 O O . ARG A 1 298 ? -22.125 4.965 -22.234 1 93.94 298 ARG A O 1
ATOM 2326 N N . ILE A 1 299 ? -23.109 3.85 -20.531 1 93.94 299 ILE A N 1
ATOM 2327 C CA . ILE A 1 299 ? -23.922 4.98 -20.109 1 93.94 299 ILE A CA 1
ATOM 2328 C C . ILE A 1 299 ? -23.156 5.848 -19.125 1 93.94 299 ILE A C 1
ATOM 2330 O O . ILE A 1 299 ? -22.594 5.336 -18.156 1 93.94 299 ILE A O 1
ATOM 2334 N N . VAL A 1 300 ? -23.031 7.094 -19.484 1 93.5 300 VAL A N 1
ATOM 2335 C CA . VAL A 1 300 ? -22.422 8.07 -18.594 1 93.5 300 VAL A CA 1
ATOM 2336 C C . VAL A 1 300 ? -23.469 9.078 -18.125 1 93.5 300 VAL A C 1
ATOM 2338 O O . VAL A 1 300 ? -24.031 9.82 -18.922 1 93.5 300 VAL A O 1
ATOM 2341 N N . THR A 1 301 ? -23.719 9.102 -16.844 1 91.69 301 THR A N 1
ATOM 2342 C CA . THR A 1 301 ? -24.703 10.023 -16.297 1 91.69 301 THR A CA 1
ATOM 2343 C C . THR A 1 301 ? -24.031 11.281 -15.742 1 91.69 301 THR A C 1
ATOM 2345 O O . THR A 1 301 ? -23.125 11.188 -14.906 1 91.69 301 THR A O 1
ATOM 2348 N N . LEU A 1 302 ? -24.484 12.445 -16.281 1 90.25 302 LEU A N 1
ATOM 2349 C CA . LEU A 1 302 ? -23.906 13.719 -15.883 1 90.25 302 LEU A CA 1
ATOM 2350 C C . LEU A 1 302 ? -24.984 14.688 -15.398 1 90.25 302 LEU A C 1
ATOM 2352 O O . LEU A 1 302 ? -26.125 14.617 -15.852 1 90.25 302 LEU A O 1
ATOM 2356 N N . ASP A 1 303 ? -24.625 15.523 -14.461 1 85.5 303 ASP A N 1
ATOM 2357 C CA . ASP A 1 303 ? -25.562 16.578 -14.102 1 85.5 303 ASP A CA 1
ATOM 2358 C C . ASP A 1 303 ? -25.453 17.766 -15.062 1 85.5 303 ASP A C 1
ATOM 2360 O O . ASP A 1 303 ? -24.656 17.734 -16.016 1 85.5 303 ASP A O 1
ATOM 2364 N N . SER A 1 304 ? -26.312 18.75 -14.797 1 86.25 304 SER A N 1
ATOM 2365 C CA . SER A 1 304 ? -26.422 19.875 -15.719 1 86.25 304 SER A CA 1
ATOM 2366 C C . SER A 1 304 ? -25.125 20.672 -15.797 1 86.25 304 SER A C 1
ATOM 2368 O O . SER A 1 304 ? -24.734 21.125 -16.875 1 86.25 304 SER A O 1
ATOM 2370 N N . ALA A 1 305 ? -24.484 20.797 -14.734 1 81.38 305 ALA A N 1
ATOM 2371 C CA . ALA A 1 305 ? -23.234 21.562 -14.703 1 81.38 305 ALA A CA 1
ATOM 2372 C C . ALA A 1 305 ? -22.109 20.812 -15.43 1 81.38 305 ALA A C 1
ATOM 2374 O O . ALA A 1 305 ? -21.344 21.422 -16.188 1 81.38 305 ALA A O 1
ATOM 2375 N N . GLN A 1 306 ? -22.062 19.516 -15.234 1 86.56 306 GLN A N 1
ATOM 2376 C CA . GLN A 1 306 ? -21.062 18.672 -15.859 1 86.56 306 GLN A CA 1
ATOM 2377 C C . GLN A 1 306 ? -21.219 18.656 -17.375 1 86.56 306 GLN A C 1
ATOM 2379 O O . GLN A 1 306 ? -20.234 18.641 -18.125 1 86.56 306 GLN A O 1
ATOM 2384 N N . ALA A 1 307 ? -22.453 18.672 -17.828 1 90.31 307 ALA A N 1
ATOM 2385 C CA . ALA A 1 307 ? -22.766 18.484 -19.234 1 90.31 307 ALA A CA 1
ATOM 2386 C C . ALA A 1 307 ? -22.406 19.734 -20.047 1 90.31 307 ALA A C 1
ATOM 2388 O O . ALA A 1 307 ? -22.266 19.672 -21.266 1 90.31 307 ALA A O 1
ATOM 2389 N N . LYS A 1 308 ? -22.203 20.797 -19.344 1 87.5 308 LYS A N 1
ATOM 2390 C CA . LYS A 1 308 ? -22.047 22.078 -20.031 1 87.5 308 LYS A CA 1
ATOM 2391 C C . LYS A 1 308 ? -20.578 22.391 -20.266 1 87.5 308 LYS A C 1
ATOM 2393 O O . LYS A 1 308 ? -20.25 23.328 -21 1 87.5 308 LYS A O 1
ATOM 2398 N N . VAL A 1 309 ? -19.719 21.641 -19.719 1 86.5 309 VAL A N 1
ATOM 2399 C CA . VAL A 1 309 ? -18.312 21.969 -19.797 1 86.5 309 VAL A CA 1
ATOM 2400 C C . VAL A 1 309 ? -17.609 21.078 -20.828 1 86.5 309 VAL A C 1
ATOM 2402 O O . VAL A 1 309 ? -18.094 19.984 -21.109 1 86.5 309 VAL A O 1
ATOM 2405 N N . ALA A 1 310 ? -16.516 21.641 -21.375 1 90.62 310 ALA A N 1
ATOM 2406 C CA . ALA A 1 310 ? -15.641 20.781 -22.172 1 90.62 310 ALA A CA 1
ATOM 2407 C C . ALA A 1 310 ? -15 19.703 -21.312 1 90.62 310 ALA A C 1
ATOM 2409 O O . ALA A 1 310 ? -14.852 19.859 -20.109 1 90.62 310 ALA A O 1
ATOM 2410 N N . SER A 1 311 ? -14.797 18.531 -21.938 1 92.56 311 SER A N 1
ATOM 2411 C CA . SER A 1 311 ? -14.227 17.406 -21.203 1 92.56 311 SER A CA 1
ATOM 2412 C C . SER A 1 311 ? -13.148 16.703 -22.016 1 92.56 311 SER A C 1
ATOM 2414 O O . SER A 1 311 ? -12.945 17.016 -23.188 1 92.56 311 SER A O 1
ATOM 2416 N N . VAL A 1 312 ? -12.383 15.914 -21.281 1 93.12 312 VAL A N 1
ATOM 2417 C CA . VAL A 1 312 ? -11.367 15.094 -21.938 1 93.12 312 VAL A CA 1
ATOM 2418 C C . VAL A 1 312 ? -11.68 13.617 -21.703 1 93.12 312 VAL A C 1
ATOM 2420 O O . VAL A 1 312 ? -11.852 13.18 -20.562 1 93.12 312 VAL A O 1
ATOM 2423 N N . LEU A 1 313 ? -11.766 12.891 -22.828 1 94 313 LEU A N 1
ATOM 2424 C CA . LEU A 1 313 ? -12 11.453 -22.781 1 94 313 LEU A CA 1
ATOM 2425 C C . LEU A 1 313 ? -10.688 10.688 -22.969 1 94 313 LEU A C 1
ATOM 2427 O O . LEU A 1 313 ? -9.938 10.945 -23.906 1 94 313 LEU A O 1
ATOM 2431 N N . ARG A 1 314 ? -10.422 9.773 -21.969 1 91.38 314 ARG A N 1
ATOM 2432 C CA . ARG A 1 314 ? -9.273 8.875 -22.047 1 91.38 314 ARG A CA 1
ATOM 2433 C C . ARG A 1 314 ? -9.727 7.418 -22.094 1 91.38 314 ARG A C 1
ATOM 2435 O O . ARG A 1 314 ? -10.516 6.977 -21.25 1 91.38 314 ARG A O 1
ATOM 2442 N N . LEU A 1 315 ? -9.164 6.68 -23.094 1 88.81 315 LEU A N 1
ATOM 2443 C CA . LEU A 1 315 ? -9.648 5.32 -23.297 1 88.81 315 LEU A CA 1
ATOM 2444 C C . LEU A 1 315 ? -8.492 4.32 -23.234 1 88.81 315 LEU A C 1
ATOM 2446 O O . LEU A 1 315 ? -8.555 3.256 -23.844 1 88.81 315 LEU A O 1
ATOM 2450 N N . GLY A 1 316 ? -7.453 4.664 -22.531 1 82.38 316 GLY A N 1
ATOM 2451 C CA . GLY A 1 316 ? -6.352 3.742 -22.312 1 82.38 316 GLY A CA 1
ATOM 2452 C C . GLY A 1 316 ? -5.598 3.395 -23.578 1 82.38 316 GLY A C 1
ATOM 2453 O O . GLY A 1 316 ? -5.176 4.285 -24.328 1 82.38 316 GLY A O 1
ATOM 2454 N N . HIS A 1 317 ? -5.34 2.016 -23.781 1 76.94 317 HIS A N 1
ATOM 2455 C CA . HIS A 1 317 ? -4.531 1.547 -24.891 1 76.94 317 HIS A CA 1
ATOM 2456 C C . HIS A 1 317 ? -5.336 0.622 -25.812 1 76.94 317 HIS A C 1
ATOM 2458 O O . HIS A 1 317 ? -6.047 -0.264 -25.328 1 76.94 317 HIS A O 1
ATOM 2464 N N . THR A 1 318 ? -5.395 0.985 -27.094 1 77.38 318 THR A N 1
ATOM 2465 C CA . THR A 1 318 ? -5.926 0.106 -28.125 1 77.38 318 THR A CA 1
ATOM 2466 C C . THR A 1 318 ? -5.145 0.272 -29.438 1 77.38 318 THR A C 1
ATOM 2468 O O . THR A 1 318 ? -4.617 1.351 -29.703 1 77.38 318 THR A O 1
ATOM 2471 N N . ASP A 1 319 ? -4.969 -0.869 -30.109 1 76.12 319 ASP A N 1
ATOM 2472 C CA . ASP A 1 319 ? -4.285 -0.766 -31.391 1 76.12 319 ASP A CA 1
ATOM 2473 C C . ASP A 1 319 ? -5.273 -0.874 -32.562 1 76.12 319 ASP A C 1
ATOM 2475 O O . ASP A 1 319 ? -4.871 -0.96 -33.719 1 76.12 319 ASP A O 1
ATOM 2479 N N . ALA A 1 320 ? -6.527 -0.885 -32.25 1 79.75 320 ALA A N 1
ATOM 2480 C CA . ALA A 1 320 ? -7.559 -0.892 -33.281 1 79.75 320 ALA A CA 1
ATOM 2481 C C . ALA A 1 320 ? -7.91 0.529 -33.719 1 79.75 320 ALA A C 1
ATOM 2483 O O . ALA A 1 320 ? -7.766 1.475 -32.938 1 79.75 320 ALA A O 1
ATOM 2484 N N . LYS A 1 321 ? -8.297 0.619 -35 1 86.12 321 LYS A N 1
ATOM 2485 C CA . LYS A 1 321 ? -9 1.839 -35.406 1 86.12 321 LYS A CA 1
ATOM 2486 C C . LYS A 1 321 ? -10.375 1.926 -34.75 1 86.12 321 LYS A C 1
ATOM 2488 O O . LYS A 1 321 ? -11.047 0.91 -34.562 1 86.12 321 LYS A O 1
ATOM 2493 N N . MET A 1 322 ? -10.719 3.16 -34.344 1 88.5 322 MET A N 1
ATOM 2494 C CA . MET A 1 322 ? -11.969 3.273 -33.625 1 88.5 322 MET A CA 1
ATOM 2495 C C . MET A 1 322 ? -12.812 4.426 -34.156 1 88.5 322 MET A C 1
ATOM 2497 O O . MET A 1 322 ? -12.281 5.383 -34.719 1 88.5 322 MET A O 1
ATOM 2501 N N . ALA A 1 323 ? -14.062 4.25 -34.031 1 92.56 323 ALA A N 1
ATOM 2502 C CA . ALA A 1 323 ? -15.039 5.336 -34.094 1 92.56 323 ALA A CA 1
ATOM 2503 C C . ALA A 1 323 ? -15.766 5.508 -32.781 1 92.56 323 ALA A C 1
ATOM 2505 O O . ALA A 1 323 ? -16.109 4.523 -32.125 1 92.56 323 ALA A O 1
ATOM 2506 N N . ILE A 1 324 ? -15.859 6.758 -32.344 1 94.75 324 ILE A N 1
ATOM 2507 C CA . ILE A 1 324 ? -16.484 7.059 -31.047 1 94.75 324 ILE A CA 1
ATOM 2508 C C . ILE A 1 324 ? -17.656 8.016 -31.266 1 94.75 324 ILE A C 1
ATOM 2510 O O . ILE A 1 324 ? -17.516 9.039 -31.938 1 94.75 324 ILE A O 1
ATOM 2514 N N . ALA A 1 325 ? -18.781 7.645 -30.672 1 96.44 325 ALA A N 1
ATOM 2515 C CA . ALA A 1 325 ? -19.953 8.516 -30.719 1 96.44 325 ALA A CA 1
ATOM 2516 C C . ALA A 1 325 ? -20.5 8.773 -29.328 1 96.44 325 ALA A C 1
ATOM 2518 O O . ALA A 1 325 ? -20.5 7.883 -28.469 1 96.44 325 ALA A O 1
ATOM 2519 N N . ILE A 1 326 ? -20.906 10 -29.141 1 96.25 326 ILE A N 1
ATOM 2520 C CA . ILE A 1 326 ? -21.609 10.383 -27.922 1 96.25 326 ILE A CA 1
ATOM 2521 C C . ILE A 1 326 ? -22.984 10.945 -28.281 1 96.25 326 ILE A C 1
ATOM 2523 O O . ILE A 1 326 ? -23.078 11.984 -28.938 1 96.25 326 ILE A O 1
ATOM 2527 N N . ASN A 1 327 ? -23.953 10.266 -27.844 1 94.44 327 ASN A N 1
ATOM 2528 C CA . ASN A 1 327 ? -25.328 10.688 -28.094 1 94.44 327 ASN A CA 1
ATOM 2529 C C . ASN A 1 327 ? -25.578 10.93 -29.578 1 94.44 327 ASN A C 1
ATOM 2531 O O . ASN A 1 327 ? -26.156 11.945 -29.953 1 94.44 327 ASN A O 1
ATOM 2535 N N . GLY A 1 328 ? -25.031 10.07 -30.312 1 93.44 328 GLY A N 1
ATOM 2536 C CA . GLY A 1 328 ? -25.297 10.109 -31.75 1 93.44 328 GLY A CA 1
ATOM 2537 C C . GLY A 1 328 ? -24.297 10.93 -32.531 1 93.44 328 GLY A C 1
ATOM 2538 O O . GLY A 1 328 ? -24.203 10.836 -33.75 1 93.44 328 GLY A O 1
ATOM 2539 N N . ASN A 1 329 ? -23.484 11.711 -31.859 1 93.62 329 ASN A N 1
ATOM 2540 C CA . ASN A 1 329 ? -22.469 12.531 -32.5 1 93.62 329 ASN A CA 1
ATOM 2541 C C . ASN A 1 329 ? -21.125 11.812 -32.562 1 93.62 329 ASN A C 1
ATOM 2543 O O . ASN A 1 329 ? -20.578 11.438 -31.516 1 93.62 329 ASN A O 1
ATOM 2547 N N . VAL A 1 330 ? -20.609 11.734 -33.75 1 94.19 330 VAL A N 1
ATOM 2548 C CA . VAL A 1 330 ? -19.281 11.133 -33.906 1 94.19 330 VAL A CA 1
ATOM 2549 C C . VAL A 1 330 ? -18.219 12.133 -33.469 1 94.19 330 VAL A C 1
ATOM 2551 O O . VAL A 1 330 ? -18.109 13.219 -34.031 1 94.19 330 VAL A O 1
ATOM 2554 N N . VAL A 1 331 ? -17.484 11.758 -32.469 1 94.5 331 VAL A N 1
ATOM 2555 C CA . VAL A 1 331 ? -16.531 12.719 -31.906 1 94.5 331 VAL A CA 1
ATOM 2556 C C . VAL A 1 331 ? -15.109 12.328 -32.281 1 94.5 331 VAL A C 1
ATOM 2558 O O . VAL A 1 331 ? -14.18 13.117 -32.125 1 94.5 331 VAL A O 1
ATOM 2561 N N . TYR A 1 332 ? -14.906 11.117 -32.688 1 92.94 332 TYR A N 1
ATOM 2562 C CA . TYR A 1 332 ? -13.57 10.656 -33.094 1 92.94 332 TYR A CA 1
ATOM 2563 C C . TYR A 1 332 ? -13.664 9.516 -34.094 1 92.94 332 TYR A C 1
ATOM 2565 O O . TYR A 1 332 ? -14.547 8.656 -34 1 92.94 332 TYR A O 1
ATOM 2573 N N . LYS A 1 333 ? -12.812 9.484 -35.031 1 90.75 333 LYS A N 1
ATOM 2574 C CA . LYS A 1 333 ? -12.625 8.367 -35.969 1 90.75 333 LYS A CA 1
ATOM 2575 C C . LYS A 1 333 ? -11.164 8.227 -36.375 1 90.75 333 LYS A C 1
ATOM 2577 O O . LYS A 1 333 ? -10.547 9.203 -36.812 1 90.75 333 LYS A O 1
ATOM 2582 N N . GLY A 1 334 ? -10.633 7.035 -36.125 1 87.81 334 GLY A N 1
ATOM 2583 C CA . GLY A 1 334 ? -9.266 6.789 -36.562 1 87.81 334 GLY A CA 1
ATOM 2584 C C . GLY A 1 334 ? -8.453 6 -35.531 1 87.81 334 GLY A C 1
ATOM 2585 O O . GLY A 1 334 ? -9.016 5.285 -34.719 1 87.81 334 GLY A O 1
ATOM 2586 N N . ASP A 1 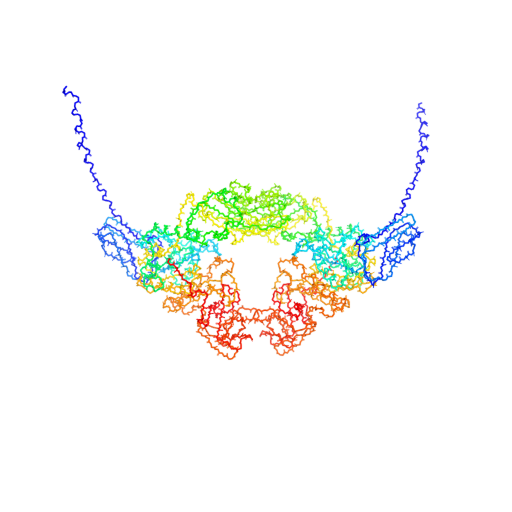335 ? -7.125 6.102 -35.781 1 84.31 335 ASP A N 1
ATOM 2587 C CA . ASP A 1 335 ? -6.195 5.469 -34.844 1 84.31 335 ASP A CA 1
ATOM 2588 C C . ASP A 1 335 ? -6.105 6.254 -33.562 1 84.31 335 ASP A C 1
ATOM 2590 O O . ASP A 1 335 ? -6.105 7.488 -33.562 1 84.31 335 ASP A O 1
ATOM 2594 N N . LEU A 1 336 ? -6.156 5.594 -32.5 1 79.5 336 LEU A N 1
ATOM 2595 C CA . LEU A 1 336 ? -6 6.246 -31.219 1 79.5 336 LEU A CA 1
ATOM 2596 C C . LEU A 1 336 ? -4.672 5.867 -30.578 1 79.5 336 LEU A C 1
ATOM 2598 O O . LEU A 1 336 ? -4.586 4.883 -29.844 1 79.5 336 LEU A O 1
ATOM 2602 N N . PRO A 1 337 ? -3.688 6.621 -30.844 1 73.12 337 PRO A N 1
ATOM 2603 C CA . PRO A 1 337 ? -2.404 6.34 -30.203 1 73.12 337 PRO A CA 1
ATOM 2604 C C . PRO A 1 337 ? -2.518 6.242 -28.688 1 73.12 337 PRO A C 1
ATOM 2606 O O . PRO A 1 337 ? -3.387 6.879 -28.078 1 73.12 337 PRO A O 1
ATOM 2609 N N . GLU A 1 338 ? -1.669 5.395 -28.062 1 71.94 338 GLU A N 1
ATOM 2610 C CA . GLU A 1 338 ? -1.683 5.184 -26.625 1 71.94 338 GLU A CA 1
ATOM 2611 C C . GLU A 1 338 ? -1.601 6.508 -25.875 1 71.94 338 GLU A C 1
ATOM 2613 O O . GLU A 1 338 ? -0.778 7.367 -26.203 1 71.94 338 GLU A O 1
ATOM 2618 N N . GLY A 1 339 ? -2.465 6.672 -24.891 1 70.44 339 GLY A N 1
ATOM 2619 C CA . GLY A 1 339 ? -2.436 7.824 -24.016 1 70.44 339 GLY A CA 1
ATOM 2620 C C . GLY A 1 339 ? -3.039 9.07 -24.625 1 70.44 339 GLY A 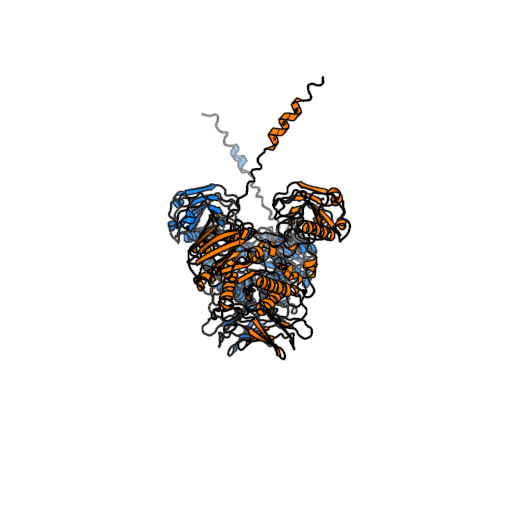C 1
ATOM 2621 O O . GLY A 1 339 ? -3.012 10.148 -24.031 1 70.44 339 GLY A O 1
ATOM 2622 N N . THR A 1 340 ? -3.623 9 -25.781 1 76.75 340 THR A N 1
ATOM 2623 C CA . THR A 1 340 ? -4.156 10.164 -26.469 1 76.75 340 THR A CA 1
ATOM 2624 C C . THR A 1 340 ? -5.449 10.648 -25.812 1 76.75 340 THR A C 1
ATOM 2626 O O . THR A 1 340 ? -6.406 9.883 -25.688 1 76.75 340 THR A O 1
ATOM 2629 N N . PRO A 1 341 ? -5.395 11.891 -25.344 1 87.19 341 PRO A N 1
ATOM 2630 C CA . PRO A 1 341 ? -6.652 12.469 -24.875 1 87.19 341 PRO A CA 1
ATOM 2631 C C . PRO A 1 341 ? -7.57 12.891 -26.016 1 87.19 341 PRO A C 1
ATOM 2633 O O . PRO A 1 341 ? -7.102 13.398 -27.031 1 87.19 341 PRO A O 1
ATOM 2636 N N . ILE A 1 342 ? -8.82 12.555 -25.953 1 91.25 342 ILE A N 1
ATOM 2637 C CA . ILE A 1 342 ? -9.828 13.023 -26.906 1 91.25 342 ILE A CA 1
ATOM 2638 C C . ILE A 1 342 ? -10.586 14.211 -26.312 1 91.25 342 ILE A C 1
ATOM 2640 O O . ILE A 1 342 ? -11.344 14.047 -25.344 1 91.25 342 ILE A O 1
ATOM 2644 N N . ASN A 1 343 ? -10.422 15.336 -26.859 1 91.88 343 ASN A N 1
ATOM 2645 C CA . ASN A 1 343 ? -11.117 16.531 -26.375 1 91.88 343 ASN A CA 1
ATOM 2646 C C . ASN A 1 343 ? -12.578 16.531 -26.797 1 91.88 343 ASN A C 1
ATOM 2648 O O . ASN A 1 343 ? -12.891 16.406 -27.984 1 91.88 343 ASN A O 1
ATOM 2652 N N . ILE A 1 344 ? -13.445 16.688 -25.891 1 94.06 344 ILE A N 1
ATOM 2653 C CA . ILE A 1 344 ? -14.883 16.703 -26.141 1 94.06 344 ILE A CA 1
ATOM 2654 C C . ILE A 1 344 ? -15.414 18.125 -25.922 1 94.06 344 ILE A C 1
ATOM 2656 O O . ILE A 1 344 ? -15.422 18.625 -24.797 1 94.06 344 ILE A O 1
ATOM 2660 N N . PRO A 1 345 ? -15.867 18.703 -26.922 1 91 345 PRO A N 1
ATOM 2661 C CA . PRO A 1 345 ? -16.375 20.078 -26.797 1 91 345 PRO A CA 1
ATOM 2662 C C . PRO A 1 345 ? -17.562 20.188 -25.844 1 91 345 PRO A C 1
ATOM 2664 O O . PRO A 1 345 ? -18.312 19.234 -25.688 1 91 345 PRO A O 1
ATOM 2667 N N . ALA A 1 346 ? -17.703 21.422 -25.312 1 90.5 346 ALA A N 1
ATOM 2668 C CA . ALA A 1 346 ? -18.875 21.703 -24.5 1 90.5 346 ALA A CA 1
ATOM 2669 C C . ALA A 1 346 ? -20.156 21.5 -25.297 1 90.5 346 ALA A C 1
ATOM 2671 O O . ALA A 1 346 ? -20.219 21.859 -26.484 1 90.5 346 ALA A O 1
ATOM 2672 N N . GLY A 1 347 ? -21.094 20.906 -24.719 1 88.81 347 GLY A N 1
ATOM 2673 C CA . GLY A 1 347 ? -22.391 20.719 -25.375 1 88.81 347 GLY A CA 1
ATOM 2674 C C . GLY A 1 347 ? -22.547 19.344 -25.984 1 88.81 347 GLY A C 1
ATOM 2675 O O . GLY A 1 347 ? -23.641 18.984 -26.453 1 88.81 347 GLY A O 1
ATOM 2676 N N . THR A 1 348 ? -21.5 18.594 -26.016 1 93.62 348 THR A N 1
ATOM 2677 C CA . THR A 1 348 ? -21.578 17.234 -26.562 1 93.62 348 THR A CA 1
ATOM 2678 C C . THR A 1 348 ? -22.359 16.328 -25.609 1 93.62 348 THR A C 1
ATOM 2680 O O . THR A 1 348 ? -23.156 15.5 -26.047 1 93.62 348 THR A O 1
ATOM 2683 N N . TRP A 1 349 ? -22.047 16.484 -24.328 1 94.62 349 TRP A N 1
ATOM 2684 C CA . TRP A 1 349 ? -22.781 15.734 -23.312 1 94.62 349 TRP A CA 1
ATOM 2685 C C . TRP A 1 349 ? -24.125 16.391 -23.016 1 94.62 349 TRP A C 1
ATOM 2687 O O . TRP A 1 349 ? -24.344 17.547 -23.359 1 94.62 349 TRP A O 1
ATOM 2697 N N . LYS A 1 350 ? -25.109 15.656 -22.453 1 93.06 350 LYS A N 1
ATOM 2698 C CA . LYS A 1 350 ? -26.375 16.172 -21.938 1 93.06 350 LYS A CA 1
ATOM 2699 C C . LYS A 1 350 ? -26.562 15.797 -20.469 1 93.06 350 LYS A C 1
ATOM 2701 O O . LYS A 1 350 ? -25.922 14.875 -19.969 1 93.06 350 LYS A O 1
ATOM 2706 N N . ALA A 1 351 ? -27.422 16.562 -19.844 1 92.75 351 ALA A N 1
ATOM 2707 C CA . ALA A 1 351 ? -27.781 16.172 -18.484 1 92.75 351 ALA A CA 1
ATOM 2708 C C . ALA A 1 351 ? -28.516 14.828 -18.469 1 92.75 351 ALA A C 1
ATOM 2710 O O . ALA A 1 351 ? -29.359 14.578 -19.328 1 92.75 351 ALA A O 1
ATOM 2711 N N . GLY A 1 352 ? -28.141 14.031 -17.531 1 90.75 352 GLY A N 1
ATOM 2712 C CA . GLY A 1 352 ? -28.719 12.695 -17.469 1 90.75 352 GLY A CA 1
ATOM 2713 C C . GLY A 1 352 ? -27.859 11.648 -18.141 1 90.75 352 GLY A C 1
ATOM 2714 O O . GLY A 1 352 ? -26.625 11.711 -18.078 1 90.75 352 GLY A O 1
ATOM 2715 N N . ASP A 1 353 ? -28.547 10.695 -18.766 1 92.94 353 ASP A N 1
ATOM 2716 C CA . ASP A 1 353 ? -27.859 9.547 -19.344 1 92.94 353 ASP A CA 1
ATOM 2717 C C . ASP A 1 353 ? -27.312 9.883 -20.734 1 92.94 353 ASP A C 1
ATOM 2719 O O . ASP A 1 353 ? -28.031 10.406 -21.578 1 92.94 353 ASP A O 1
ATOM 2723 N N . ASN A 1 354 ? -25.984 9.688 -20.891 1 94.5 354 ASN A N 1
ATOM 2724 C CA . ASN A 1 354 ? -25.297 9.805 -22.172 1 94.5 354 ASN A CA 1
ATOM 2725 C C . ASN A 1 354 ? -24.844 8.445 -22.688 1 94.5 354 ASN A C 1
ATOM 2727 O O . ASN A 1 354 ? -24.422 7.59 -21.906 1 94.5 354 ASN A O 1
ATOM 2731 N N . SER A 1 355 ? -24.984 8.305 -23.938 1 95.81 355 SER A N 1
ATOM 2732 C CA . SER A 1 355 ? -24.5 7.082 -24.562 1 95.81 355 SER A CA 1
ATOM 2733 C C . SER A 1 355 ? -23.125 7.285 -25.188 1 95.81 355 SER A C 1
ATOM 2735 O O . SER A 1 355 ? -22.984 8.031 -26.156 1 95.81 355 SER A O 1
ATOM 2737 N N . LEU A 1 356 ? -22.109 6.68 -24.578 1 96 356 LEU A N 1
ATOM 2738 C CA . LEU A 1 356 ? -20.766 6.617 -25.156 1 96 356 LEU A CA 1
ATOM 2739 C C . LEU A 1 356 ? -20.562 5.312 -25.922 1 96 356 LEU A C 1
ATOM 2741 O O . LEU A 1 356 ? -20.484 4.238 -25.312 1 96 356 LEU A O 1
ATOM 2745 N N . LEU A 1 357 ? -20.469 5.418 -27.219 1 95.31 357 LEU A N 1
ATOM 2746 C CA . LEU A 1 357 ? -20.359 4.242 -28.078 1 95.31 357 LEU A CA 1
ATOM 2747 C C . LEU A 1 357 ? -19 4.191 -28.766 1 95.31 357 LEU A C 1
ATOM 2749 O O . LEU A 1 357 ? -18.562 5.176 -29.359 1 95.31 357 LEU A O 1
ATOM 2753 N N . LEU A 1 358 ? -18.375 3.068 -28.656 1 93.25 358 LEU A N 1
ATOM 2754 C CA . LEU A 1 358 ? -17.125 2.787 -29.359 1 93.25 358 LEU A CA 1
ATOM 2755 C C . LEU A 1 358 ? -17.328 1.69 -30.406 1 93.25 358 LEU A C 1
ATOM 2757 O O . LEU A 1 358 ? -18 0.693 -30.141 1 93.25 358 LEU A O 1
ATOM 2761 N N . ASN A 1 359 ? -16.828 1.912 -31.531 1 91.69 359 ASN A N 1
ATOM 2762 C CA . ASN A 1 359 ? -16.703 0.893 -32.562 1 91.69 359 ASN A CA 1
ATOM 2763 C C . ASN A 1 359 ? -15.25 0.591 -32.906 1 91.69 359 ASN A C 1
ATOM 2765 O O . ASN A 1 359 ? -14.531 1.462 -33.406 1 91.69 359 ASN A O 1
ATOM 2769 N N . LEU A 1 360 ? -14.852 -0.61 -32.562 1 86.75 360 LEU A N 1
ATOM 2770 C CA . LEU A 1 360 ? -13.531 -1.067 -33 1 86.75 360 LEU A CA 1
ATOM 2771 C C . LEU A 1 360 ? -13.586 -1.63 -34.406 1 86.75 360 LEU A C 1
ATOM 2773 O O . LEU A 1 360 ? -14.219 -2.66 -34.656 1 86.75 360 LEU A O 1
ATOM 2777 N N . GLN A 1 361 ? -12.859 -0.994 -35.312 1 81.44 361 GLN A N 1
ATOM 2778 C CA . GLN A 1 361 ? -13.117 -1.181 -36.719 1 81.44 361 GLN A CA 1
ATOM 2779 C C . GLN A 1 361 ? -12.008 -2.002 -37.375 1 81.44 361 GLN A C 1
ATOM 2781 O O . GLN A 1 361 ? -11.992 -2.17 -38.625 1 81.44 361 GLN A O 1
ATOM 2786 N N . THR A 1 362 ? -11.047 -2.412 -36.625 1 77.31 362 THR A N 1
ATOM 2787 C CA . THR A 1 362 ? -10.039 -3.357 -37.094 1 77.31 362 THR A CA 1
ATOM 2788 C C . THR A 1 362 ? -9.695 -4.367 -36 1 77.31 362 THR A C 1
ATOM 2790 O O . THR A 1 362 ? -9.984 -4.145 -34.844 1 77.31 362 THR A O 1
ATOM 2793 N N . ASN A 1 363 ? -9.164 -5.453 -36.5 1 72 363 ASN A N 1
ATOM 2794 C CA . ASN A 1 363 ? -8.656 -6.426 -35.531 1 72 363 ASN A CA 1
ATOM 2795 C C . ASN A 1 363 ? -7.504 -5.852 -34.719 1 72 363 ASN A C 1
ATOM 2797 O O . ASN A 1 363 ? -6.707 -5.059 -35.219 1 72 363 ASN A O 1
ATOM 2801 N N . GLN A 1 364 ? -7.531 -6.25 -33.5 1 71.31 364 GLN A N 1
ATOM 2802 C CA . GLN A 1 364 ? -6.387 -5.867 -32.688 1 71.31 364 GLN A CA 1
ATOM 2803 C C . GLN A 1 364 ? -5.098 -6.492 -33.219 1 71.31 364 GLN A C 1
ATOM 2805 O O . GLN A 1 364 ? -5.094 -7.648 -33.625 1 71.31 364 GLN A O 1
ATOM 2810 N N . LYS A 1 365 ? -4.082 -5.648 -33.312 1 66.25 365 LYS A N 1
ATOM 2811 C CA . LYS A 1 365 ? -2.777 -6.137 -33.781 1 66.25 365 LYS A CA 1
ATOM 2812 C C . LYS A 1 365 ? -2.164 -7.078 -32.719 1 66.25 365 LYS A C 1
ATOM 2814 O O . LYS A 1 365 ? -1.532 -8.07 -33.094 1 66.25 365 LYS A O 1
ATOM 2819 N N . ASN A 1 366 ? -2.379 -6.637 -31.547 1 65.56 366 ASN A N 1
ATOM 2820 C CA . ASN A 1 366 ? -1.963 -7.535 -30.484 1 65.56 366 ASN A CA 1
ATOM 2821 C C . ASN A 1 366 ? -2.947 -8.688 -30.297 1 65.56 366 ASN A C 1
ATOM 2823 O O . ASN A 1 366 ? -4.105 -8.469 -29.938 1 65.56 366 ASN A O 1
ATOM 2827 N N . PRO A 1 367 ? -2.385 -9.836 -30.656 1 60.41 367 PRO A N 1
ATOM 2828 C CA . PRO A 1 367 ? -3.303 -10.977 -30.609 1 60.41 367 PRO A CA 1
ATOM 2829 C C . PRO A 1 367 ? -3.91 -11.188 -29.219 1 60.41 367 PRO A C 1
ATOM 2831 O O . PRO A 1 367 ? -4.949 -11.836 -29.078 1 60.41 367 PRO A O 1
ATOM 2834 N N . ALA A 1 368 ? -3.168 -10.594 -28.359 1 59.62 368 ALA A N 1
ATOM 2835 C CA . ALA A 1 368 ? -3.697 -10.758 -27 1 59.62 368 ALA A CA 1
ATOM 2836 C C . ALA A 1 368 ? -4.918 -9.875 -26.781 1 59.62 368 ALA A C 1
ATOM 2838 O O . ALA A 1 368 ? -5.68 -10.086 -25.828 1 59.62 368 ALA A O 1
ATOM 2839 N N . TRP A 1 369 ? -4.953 -8.891 -27.797 1 62.16 369 TRP A N 1
ATOM 2840 C CA . TRP A 1 369 ? -6.059 -7.945 -27.672 1 62.16 369 TRP A CA 1
ATOM 2841 C C . TRP A 1 369 ? -7.148 -8.25 -28.688 1 62.16 369 TRP A C 1
ATOM 2843 O O . TRP A 1 369 ? -6.859 -8.672 -29.812 1 62.16 369 TRP A O 1
ATOM 2853 N N . PHE A 1 370 ? -8.359 -8.484 -28.25 1 59.38 370 PHE A N 1
ATOM 2854 C CA . PHE A 1 370 ? -9.414 -8.688 -29.234 1 59.38 370 PHE A CA 1
ATOM 2855 C C . PHE A 1 370 ? -10.336 -7.473 -29.312 1 59.38 370 PHE A C 1
ATOM 2857 O O . PHE A 1 370 ? -10.047 -6.438 -28.703 1 59.38 370 PHE A O 1
ATOM 2864 N N . GLY A 1 371 ? -11.492 -7.453 -30.203 1 58.22 371 GLY A N 1
ATOM 2865 C CA . GLY A 1 371 ? -12.383 -6.348 -30.531 1 58.22 371 GLY A CA 1
ATOM 2866 C C . GLY A 1 371 ? -12.875 -5.602 -29.297 1 58.22 371 GLY A C 1
ATOM 2867 O O . GLY A 1 371 ? -13.414 -4.496 -29.422 1 58.22 371 GLY A O 1
ATOM 2868 N N . PHE A 1 372 ? -12.672 -6.105 -28.141 1 68.62 372 PHE A N 1
ATOM 2869 C CA . PHE A 1 372 ? -13.164 -5.453 -26.922 1 68.62 372 PHE A CA 1
ATOM 2870 C C . PHE A 1 372 ? -12.008 -4.949 -26.078 1 68.62 372 PHE A C 1
ATOM 2872 O O . PHE A 1 372 ? -12.172 -4.691 -24.875 1 68.62 372 PHE A O 1
ATOM 2879 N N . GLY A 1 373 ? -10.82 -4.648 -26.734 1 67.19 373 GLY A N 1
ATOM 2880 C CA . GLY A 1 373 ? -9.516 -4.719 -26.094 1 67.19 373 GLY A CA 1
ATOM 2881 C C . GLY A 1 373 ? -9.039 -3.383 -25.547 1 67.19 373 GLY A C 1
ATOM 2882 O O . GLY A 1 373 ? -7.844 -3.098 -25.547 1 67.19 373 GLY A O 1
ATOM 2883 N N . LEU A 1 374 ? -9.977 -2.518 -24.922 1 77.44 374 LEU A N 1
ATOM 2884 C CA . LEU A 1 374 ? -9.414 -1.382 -24.203 1 77.44 374 LEU A CA 1
ATOM 2885 C C . LEU A 1 374 ? -8.578 -1.853 -23.016 1 77.44 374 LEU A C 1
ATOM 2887 O O . LEU A 1 374 ? -9.031 -2.689 -22.234 1 77.44 374 LEU A O 1
ATOM 2891 N N . ASN A 1 375 ? -7.32 -1.434 -23.094 1 75.5 375 ASN A N 1
ATOM 2892 C CA . ASN A 1 375 ? -6.441 -1.813 -21.984 1 75.5 375 ASN A CA 1
ATOM 2893 C C . ASN A 1 375 ? -6.012 -0.601 -21.172 1 75.5 375 ASN A C 1
ATOM 2895 O O . ASN A 1 375 ? -5.906 0.507 -21.703 1 75.5 375 ASN A O 1
ATOM 2899 N N . GLY A 1 376 ? -5.895 -0.729 -19.922 1 74.38 376 GLY A N 1
ATOM 2900 C CA . GLY A 1 376 ? -5.488 0.331 -19.016 1 74.38 376 GLY A CA 1
ATOM 2901 C C . GLY A 1 376 ? -6.074 0.181 -17.625 1 74.38 376 GLY A C 1
ATOM 2902 O O . GLY A 1 376 ? -6.707 -0.833 -17.312 1 74.38 376 GLY A O 1
ATOM 2903 N N . ASP A 1 377 ? -5.68 1.082 -16.75 1 74.69 377 ASP A N 1
ATOM 2904 C CA . ASP A 1 377 ? -6.25 1.115 -15.406 1 74.69 377 ASP A CA 1
ATOM 2905 C C . ASP A 1 377 ? -7.066 2.387 -15.188 1 74.69 377 ASP A C 1
ATOM 2907 O O . ASP A 1 377 ? -7.453 3.055 -16.141 1 74.69 377 ASP A O 1
ATOM 2911 N N . LYS A 1 378 ? -7.398 2.594 -13.922 1 75.62 378 LYS A N 1
ATOM 2912 C CA . LYS A 1 378 ? -8.273 3.711 -13.586 1 75.62 378 LYS A CA 1
ATOM 2913 C C . LYS A 1 378 ? -7.645 5.043 -13.984 1 75.62 378 LYS A C 1
ATOM 2915 O O . LYS A 1 378 ? -8.352 6.023 -14.227 1 75.62 378 LYS A O 1
ATOM 2920 N N . GLN A 1 379 ? -6.383 5.078 -14.117 1 74.69 379 GLN A N 1
ATOM 2921 C CA . GLN A 1 379 ? -5.688 6.312 -14.477 1 74.69 379 GLN A CA 1
ATOM 2922 C C . GLN A 1 379 ? -5.672 6.512 -15.992 1 74.69 379 GLN A C 1
ATOM 2924 O O . GLN A 1 379 ? -5.355 7.598 -16.469 1 74.69 379 GLN A O 1
ATOM 2929 N N . ASP A 1 380 ? -6.133 5.402 -16.688 1 82.94 380 ASP A N 1
ATOM 2930 C CA . ASP A 1 380 ? -6.043 5.449 -18.141 1 82.94 380 ASP A CA 1
ATOM 2931 C C . ASP A 1 380 ? -7.422 5.617 -18.781 1 82.94 380 ASP A C 1
ATOM 2933 O O . ASP A 1 380 ? -7.535 6.078 -19.906 1 82.94 380 ASP A O 1
ATOM 2937 N N . LEU A 1 381 ? -8.461 5.168 -18.094 1 89.5 381 LEU A N 1
ATOM 2938 C CA . LEU A 1 381 ? -9.805 5.164 -18.656 1 89.5 381 LEU A CA 1
ATOM 2939 C C . LEU A 1 381 ? -10.75 6.02 -17.812 1 89.5 381 LEU A C 1
ATOM 2941 O O . LEU A 1 381 ? -11.32 5.547 -16.828 1 89.5 381 LEU A O 1
ATOM 2945 N N . PHE A 1 382 ? -10.969 7.199 -18.266 1 91 382 PHE A N 1
ATOM 2946 C CA . PHE A 1 382 ? -11.828 8.109 -17.516 1 91 382 PHE A CA 1
ATOM 2947 C C . PHE A 1 382 ? -12.273 9.281 -18.391 1 91 382 PHE A C 1
ATOM 2949 O O . PHE A 1 382 ? -11.781 9.445 -19.516 1 91 382 PHE A O 1
ATOM 2956 N N . ILE A 1 383 ? -13.273 10.016 -17.938 1 93.38 383 ILE A N 1
ATOM 2957 C CA . ILE A 1 383 ? -13.672 11.32 -18.453 1 93.38 383 ILE A CA 1
ATOM 2958 C C . ILE A 1 383 ? -13.305 12.406 -17.453 1 93.38 383 ILE A C 1
ATOM 2960 O O . ILE A 1 383 ? -13.773 12.391 -16.312 1 93.38 383 ILE A O 1
ATOM 2964 N N . LYS A 1 384 ? -12.43 13.297 -17.906 1 91 384 LYS A N 1
ATOM 2965 C CA . LYS A 1 384 ? -12.086 14.438 -17.062 1 91 384 LYS A CA 1
ATOM 2966 C C . LYS A 1 384 ? -12.969 15.641 -17.375 1 91 384 LYS A C 1
ATOM 2968 O O . LYS A 1 384 ? -13 16.125 -18.5 1 91 384 LYS A O 1
ATOM 2973 N N . LEU A 1 385 ? -13.758 16.031 -16.484 1 87.06 385 LEU A N 1
ATOM 2974 C CA . LEU A 1 385 ? -14.602 17.219 -16.609 1 87.06 385 LEU A CA 1
ATOM 2975 C C . LEU A 1 385 ? -13.945 18.406 -15.922 1 87.06 385 LEU A C 1
ATOM 2977 O O . LEU A 1 385 ? -12.727 18.469 -15.789 1 87.06 385 LEU A O 1
ATOM 2981 N N . ALA A 1 386 ? -14.703 19.5 -15.68 1 67.94 386 ALA A N 1
ATOM 2982 C CA . ALA A 1 386 ? -14.094 20.688 -15.102 1 67.94 386 ALA A CA 1
ATOM 2983 C C . ALA A 1 386 ? -13.531 20.406 -13.711 1 67.94 386 ALA A C 1
ATOM 2985 O O . ALA A 1 386 ? -12.375 20.719 -13.43 1 67.94 386 ALA A O 1
ATOM 2986 N N . ASP A 1 387 ? -14.266 19.672 -12.898 1 66 387 ASP A N 1
ATOM 2987 C CA . ASP A 1 387 ? -13.844 19.5 -11.508 1 66 387 ASP A CA 1
ATOM 2988 C C . ASP A 1 387 ? -14.023 18.047 -11.062 1 66 387 ASP A C 1
ATOM 2990 O O . ASP A 1 387 ? -13.922 17.75 -9.867 1 66 387 ASP A O 1
ATOM 2994 N N . THR A 1 388 ? -14.453 17.203 -11.922 1 78.75 388 THR A N 1
ATOM 2995 C CA . THR A 1 388 ? -14.734 15.805 -11.602 1 78.75 388 THR A CA 1
ATOM 2996 C C . THR A 1 388 ? -14.188 14.875 -12.688 1 78.75 388 THR A C 1
ATOM 2998 O O . THR A 1 388 ? -14.031 15.289 -13.844 1 78.75 388 THR A O 1
ATOM 3001 N N . THR A 1 389 ? -13.727 13.75 -12.156 1 86.75 389 THR A N 1
ATOM 3002 C CA . THR A 1 389 ? -13.336 12.688 -13.078 1 86.75 389 THR A CA 1
ATOM 3003 C C . THR A 1 389 ? -14.266 11.492 -12.961 1 86.75 389 THR A C 1
ATOM 3005 O O . THR A 1 389 ? -14.562 11.031 -11.852 1 86.75 389 THR A O 1
ATOM 3008 N N . VAL A 1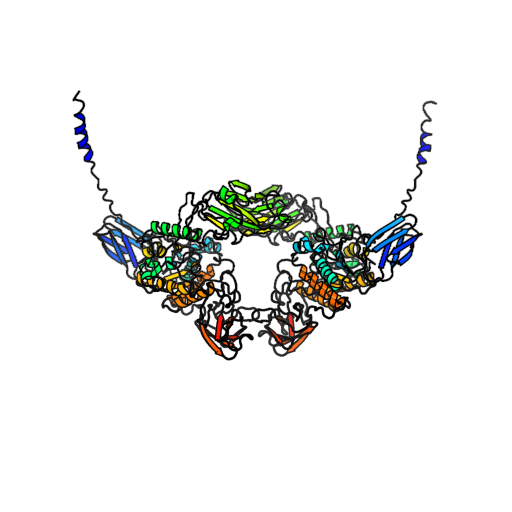 390 ? -14.852 11.07 -14.078 1 88.81 390 VAL A N 1
ATOM 3009 C CA . VAL A 1 390 ? -15.695 9.883 -14.133 1 88.81 390 VAL A CA 1
ATOM 3010 C C . VAL A 1 390 ? -14.867 8.688 -14.609 1 88.81 390 VAL A C 1
ATOM 3012 O O . VAL A 1 390 ? -14.383 8.68 -15.742 1 88.81 390 VAL A O 1
ATOM 3015 N N . SER A 1 391 ? -14.742 7.703 -13.742 1 89.38 391 SER A N 1
ATOM 3016 C CA . SER A 1 391 ? -14.008 6.504 -14.141 1 89.38 391 SER A CA 1
ATOM 3017 C C . SER A 1 391 ? -14.797 5.684 -15.156 1 89.38 391 SER A C 1
ATOM 3019 O O . SER A 1 391 ? -16.016 5.547 -15.031 1 89.38 391 SER A O 1
ATOM 3021 N N . LEU A 1 392 ? -14.062 5.195 -16.078 1 89.88 392 LEU A N 1
ATOM 3022 C CA . LEU A 1 392 ? -14.648 4.305 -17.078 1 89.88 392 LEU A CA 1
ATOM 3023 C C . LEU A 1 392 ? -14.148 2.877 -16.891 1 89.88 392 LEU A C 1
ATOM 3025 O O . LEU A 1 392 ? -14.398 2.012 -17.734 1 89.88 392 LEU A O 1
ATOM 3029 N N . MET A 1 393 ? -13.398 2.629 -15.859 1 85.06 393 MET A N 1
ATOM 3030 C CA . MET A 1 393 ? -12.906 1.291 -15.555 1 85.06 393 MET A CA 1
ATOM 3031 C C . MET A 1 393 ? -13.875 0.55 -14.641 1 85.06 393 MET A C 1
ATOM 3033 O O . MET A 1 393 ? -13.656 0.47 -13.43 1 85.06 393 MET A O 1
ATOM 3037 N N . ASP A 1 394 ? -15 0.042 -15.18 1 81.5 394 ASP A N 1
ATOM 3038 C CA . ASP A 1 394 ? -16 -0.711 -14.43 1 81.5 394 ASP A CA 1
ATOM 3039 C C . ASP A 1 394 ? -16.688 -1.745 -15.32 1 81.5 394 ASP A C 1
ATOM 3041 O O . ASP A 1 394 ? -16.312 -1.928 -16.484 1 81.5 394 ASP A O 1
ATOM 3045 N N . ASN A 1 395 ? -17.609 -2.555 -14.727 1 80.88 395 ASN A N 1
ATOM 3046 C CA . ASN A 1 395 ? -18.266 -3.639 -15.445 1 80.88 395 ASN A CA 1
ATOM 3047 C C . ASN A 1 395 ? -19.578 -3.174 -16.094 1 80.88 395 ASN A C 1
ATOM 3049 O O . ASN A 1 395 ? -20.484 -3.971 -16.297 1 80.88 395 ASN A O 1
ATOM 3053 N N . LYS A 1 396 ? -19.625 -1.861 -16.438 1 87.88 396 LYS A N 1
ATOM 3054 C CA . LYS A 1 396 ? -20.891 -1.328 -16.938 1 87.88 396 LYS A CA 1
ATOM 3055 C C . LYS A 1 396 ? -20.859 -1.168 -18.453 1 87.88 396 LYS A C 1
ATOM 3057 O O . LYS A 1 396 ? -21.797 -0.637 -19.047 1 87.88 396 LYS A O 1
ATOM 3062 N N . TRP A 1 397 ? -19.781 -1.673 -19 1 90.12 397 TRP A N 1
ATOM 3063 C CA . TRP A 1 397 ? -19.719 -1.621 -20.453 1 90.12 397 TRP A CA 1
ATOM 3064 C C . TRP A 1 397 ? -20.594 -2.711 -21.078 1 90.12 397 TRP A C 1
ATOM 3066 O O . TRP A 1 397 ? -20.641 -3.836 -20.562 1 90.12 397 TRP A O 1
ATOM 3076 N N . ARG A 1 398 ? -21.281 -2.334 -22.141 1 90.81 398 ARG A N 1
ATOM 3077 C CA . ARG A 1 398 ? -22.047 -3.27 -22.969 1 90.81 398 ARG A CA 1
ATOM 3078 C C . ARG A 1 398 ? -21.281 -3.65 -24.219 1 90.81 398 ARG A C 1
ATOM 3080 O O . ARG A 1 398 ? -20.844 -2.777 -24.984 1 90.81 398 ARG A O 1
ATOM 3087 N N . LEU A 1 399 ? -21.156 -5.02 -24.406 1 88.44 399 LEU A N 1
ATOM 3088 C CA . LEU A 1 399 ? -20.281 -5.496 -25.469 1 88.44 399 LEU A CA 1
ATOM 3089 C C . LEU A 1 399 ? -21.078 -6.277 -26.516 1 88.44 399 LEU A C 1
ATOM 3091 O O . LEU A 1 399 ? -22 -7.023 -26.156 1 88.44 399 LEU A O 1
ATOM 3095 N N . MET A 1 400 ? -20.672 -6.082 -27.781 1 88.81 400 MET A N 1
ATOM 3096 C CA . MET A 1 400 ? -21.234 -6.852 -28.875 1 88.81 400 MET A CA 1
ATOM 3097 C C . MET A 1 400 ? -20.234 -7 -30.016 1 88.81 400 MET A C 1
ATOM 3099 O O . MET A 1 400 ? -19.562 -6.039 -30.375 1 88.81 400 MET A O 1
ATOM 3103 N N . ALA A 1 401 ? -20.141 -8.258 -30.469 1 88 401 ALA A N 1
ATOM 3104 C CA . ALA A 1 401 ? -19.312 -8.5 -31.656 1 88 401 ALA A CA 1
ATOM 3105 C C . ALA A 1 401 ? -19.984 -7.977 -32.906 1 88 401 ALA A C 1
ATOM 3107 O O . ALA A 1 401 ? -21.219 -7.992 -33.031 1 88 401 ALA A O 1
ATOM 3108 N N . ASP A 1 402 ? -19.203 -7.422 -33.812 1 89.12 402 ASP A N 1
ATOM 3109 C CA . ASP A 1 402 ? -19.719 -7.109 -35.156 1 89.12 402 ASP A CA 1
ATOM 3110 C C . ASP A 1 402 ? -19.766 -8.359 -36.031 1 89.12 402 ASP A C 1
ATOM 3112 O O . ASP A 1 402 ? -18.828 -8.625 -36.781 1 89.12 402 ASP A O 1
ATOM 3116 N N . TRP A 1 403 ? -20.875 -9.023 -35.969 1 90.25 403 TRP A N 1
ATOM 3117 C CA . TRP A 1 403 ? -21.031 -10.305 -36.656 1 90.25 403 TRP A CA 1
ATOM 3118 C C . TRP A 1 403 ? -21.141 -10.125 -38.156 1 90.25 403 TRP A C 1
ATOM 3120 O O . TRP A 1 403 ? -21.094 -11.094 -38.906 1 90.25 403 TRP A O 1
ATOM 3130 N N . ALA A 1 404 ? -21.266 -8.844 -38.594 1 90.56 404 ALA A N 1
ATOM 3131 C CA . ALA A 1 404 ? -21.359 -8.562 -40.031 1 90.56 404 ALA A CA 1
ATOM 3132 C C . ALA A 1 404 ? -19.984 -8.492 -40.656 1 90.56 404 ALA A C 1
ATOM 3134 O O . ALA A 1 404 ? -19.859 -8.523 -41.906 1 90.56 404 ALA A O 1
ATOM 3135 N N . LYS A 1 405 ? -18.984 -8.422 -39.844 1 90.94 405 LYS A N 1
ATOM 3136 C CA . LYS A 1 405 ? -17.609 -8.328 -40.344 1 90.94 405 LYS A CA 1
ATOM 3137 C C . LYS A 1 405 ? -16.891 -9.664 -40.188 1 90.94 405 LYS A C 1
ATOM 3139 O O . LYS A 1 405 ? -17.328 -10.531 -39.438 1 90.94 405 LYS A O 1
ATOM 3144 N N . PRO A 1 406 ? -15.781 -9.781 -40.906 1 88.94 406 PRO A N 1
ATOM 3145 C CA . PRO A 1 406 ? -15.016 -11.016 -40.75 1 88.94 406 PRO A CA 1
ATOM 3146 C C . PRO A 1 406 ? -14.484 -11.211 -39.344 1 88.94 406 PRO A C 1
ATOM 3148 O O . PRO A 1 406 ? -14.078 -10.242 -38.688 1 88.94 406 PRO A O 1
ATOM 3151 N N . TYR A 1 407 ? -14.664 -12.484 -38.906 1 87.44 407 TYR A N 1
ATOM 3152 C CA . TYR A 1 407 ? -14.133 -12.875 -37.594 1 87.44 407 TYR A CA 1
ATOM 3153 C C . TYR A 1 407 ? -13.648 -14.32 -37.625 1 87.44 407 TYR A C 1
ATOM 3155 O O . TYR A 1 407 ? -13.891 -15.047 -38.594 1 87.44 407 TYR A O 1
ATOM 3163 N N . HIS A 1 408 ? -12.883 -14.633 -36.719 1 86.5 408 HIS A N 1
ATOM 3164 C CA . HIS A 1 408 ? -12.531 -16.031 -36.5 1 86.5 408 HIS A CA 1
ATOM 3165 C C . HIS A 1 408 ? -12.477 -16.359 -35.031 1 86.5 408 HIS A C 1
ATOM 3167 O O . HIS A 1 408 ? -12.484 -15.461 -34.188 1 86.5 408 HIS A O 1
ATOM 3173 N N . MET A 1 409 ? -12.602 -17.656 -34.75 1 84.5 409 MET A N 1
ATOM 3174 C CA . MET A 1 409 ? -12.492 -18.125 -33.375 1 84.5 409 MET A CA 1
ATOM 3175 C C . MET A 1 409 ? -11.086 -18.641 -33.094 1 84.5 409 MET A C 1
ATOM 3177 O O . MET A 1 409 ? -10.555 -19.469 -33.844 1 84.5 409 MET A O 1
ATOM 3181 N N . GLU A 1 410 ? -10.477 -18.031 -32.125 1 83.5 410 GLU A N 1
ATOM 3182 C CA . GLU A 1 410 ? -9.219 -18.562 -31.625 1 83.5 410 GLU A CA 1
ATOM 3183 C C . GLU A 1 410 ? -9.43 -19.422 -30.391 1 83.5 410 GLU A C 1
ATOM 3185 O O . GLU A 1 410 ? -9.648 -18.891 -29.297 1 83.5 410 GLU A O 1
ATOM 3190 N N . LEU A 1 411 ? -9.25 -20.688 -30.625 1 85.88 411 LEU A N 1
ATOM 3191 C CA . LEU A 1 411 ? -9.547 -21.625 -29.562 1 85.88 411 LEU A CA 1
ATOM 3192 C C . LEU A 1 411 ? -8.523 -21.5 -28.422 1 85.88 411 LEU A C 1
ATOM 3194 O O . LEU A 1 411 ? -7.332 -21.312 -28.672 1 85.88 411 LEU A O 1
ATOM 3198 N N . MET A 1 412 ? -9.086 -21.547 -27.297 1 85.38 412 MET A N 1
ATOM 3199 C CA . MET A 1 412 ? -8.289 -21.672 -26.078 1 85.38 412 MET A CA 1
ATOM 3200 C C . MET A 1 412 ? -8.539 -23 -25.375 1 85.38 412 MET A C 1
ATOM 3202 O O . MET A 1 412 ? -9.594 -23.609 -25.562 1 85.38 412 MET A O 1
ATOM 3206 N N . PRO A 1 413 ? -7.578 -23.359 -24.609 1 90.31 413 PRO A N 1
ATOM 3207 C CA . PRO A 1 413 ? -7.688 -24.703 -24.016 1 90.31 413 PRO A CA 1
ATOM 3208 C C . PRO A 1 413 ? -8.977 -24.891 -23.219 1 90.31 413 PRO A C 1
ATOM 3210 O O . PRO A 1 413 ? -9.586 -25.953 -23.266 1 90.31 413 PRO A O 1
ATOM 3213 N N . ASN A 1 414 ? -9.438 -23.891 -22.609 1 90.19 414 ASN A N 1
ATOM 3214 C CA . ASN A 1 414 ? -10.578 -24.016 -21.703 1 90.19 414 ASN A CA 1
ATOM 3215 C C . ASN A 1 414 ? -11.898 -24.094 -22.469 1 90.19 414 ASN A C 1
ATOM 3217 O O . ASN A 1 414 ? -12.961 -24.281 -21.875 1 90.19 414 ASN A O 1
ATOM 3221 N N . ASN A 1 415 ? -11.875 -23.922 -23.781 1 87.19 415 ASN A N 1
ATOM 3222 C CA . ASN A 1 415 ? -13.07 -24.094 -24.609 1 87.19 415 ASN A CA 1
ATOM 3223 C C . ASN A 1 415 ? -13.453 -25.562 -24.75 1 87.19 415 ASN A C 1
ATOM 3225 O O . ASN A 1 415 ? -14.531 -25.875 -25.25 1 87.19 415 ASN A O 1
ATOM 3229 N N . THR A 1 416 ? -12.562 -26.375 -24.391 1 89.88 416 THR A N 1
ATOM 3230 C CA . THR A 1 416 ? -12.766 -27.812 -24.422 1 89.88 416 THR A CA 1
ATOM 3231 C C . THR A 1 416 ? -11.992 -28.5 -23.297 1 89.88 416 THR A C 1
ATOM 3233 O O . THR A 1 416 ? -11.625 -27.859 -22.312 1 89.88 416 THR A O 1
ATOM 3236 N N . VAL A 1 417 ? -12.008 -29.859 -23.344 1 94.44 417 VAL A N 1
ATOM 3237 C CA . VAL A 1 417 ? -11.297 -30.609 -22.312 1 94.44 417 VAL A CA 1
ATOM 3238 C C . VAL A 1 417 ? -10.344 -31.609 -22.969 1 94.44 417 VAL A C 1
ATOM 3240 O O . VAL A 1 417 ? -10.383 -31.812 -24.188 1 94.44 417 VAL A O 1
ATOM 3243 N N . ALA A 1 418 ? -9.375 -32.062 -22.25 1 96.88 418 ALA A N 1
ATOM 3244 C CA . ALA A 1 418 ? -8.516 -33.188 -22.562 1 96.88 418 ALA A CA 1
ATOM 3245 C C . ALA A 1 418 ? -7.441 -32.812 -23.578 1 96.88 418 ALA A C 1
ATOM 3247 O O . ALA A 1 418 ? -6.465 -33.531 -23.766 1 96.88 418 ALA A O 1
ATOM 3248 N N . THR A 1 419 ? -7.574 -31.688 -24.25 1 96.75 419 THR A N 1
ATOM 3249 C CA . THR A 1 419 ? -6.754 -31.406 -25.422 1 96.75 419 THR A CA 1
ATOM 3250 C C . THR A 1 419 ? -5.293 -31.203 -25.016 1 96.75 419 THR A C 1
ATOM 3252 O O . THR A 1 419 ? -4.387 -31.5 -25.797 1 96.75 419 THR A O 1
ATOM 3255 N N . LEU A 1 420 ? -5.102 -30.641 -23.859 1 98.25 420 LEU A N 1
ATOM 3256 C CA . LEU A 1 420 ? -3.725 -30.438 -23.422 1 98.25 420 LEU A CA 1
ATOM 3257 C C . LEU A 1 420 ? -3.096 -31.75 -22.984 1 98.25 420 LEU A C 1
ATOM 3259 O O . LEU A 1 420 ? -1.903 -31.984 -23.188 1 98.25 420 LEU A O 1
ATOM 3263 N N . TYR A 1 421 ? -3.891 -32.625 -22.312 1 98.5 421 TYR A N 1
ATOM 3264 C CA . TYR A 1 421 ? -3.383 -33.969 -22.094 1 98.5 421 TYR A CA 1
ATOM 3265 C C . TYR A 1 421 ? -2.918 -34.625 -23.391 1 98.5 421 TYR A C 1
ATOM 3267 O O . TYR A 1 421 ? -1.808 -35.156 -23.484 1 98.5 421 TYR A O 1
ATOM 3275 N N . ASN A 1 422 ? -3.691 -34.531 -24.422 1 98.31 422 ASN A N 1
ATOM 3276 C CA . ASN A 1 422 ? -3.443 -35.156 -25.703 1 98.31 422 ASN A CA 1
ATOM 3277 C C . ASN A 1 422 ? -2.195 -34.594 -26.375 1 98.31 422 ASN A C 1
ATOM 3279 O O . ASN A 1 422 ? -1.414 -35.344 -26.969 1 98.31 422 ASN A O 1
ATOM 3283 N N . GLY A 1 423 ? -2.037 -33.375 -26.219 1 98.38 423 GLY A N 1
ATOM 3284 C CA . GLY A 1 423 ? -0.982 -32.719 -26.984 1 98.38 423 GLY A CA 1
ATOM 3285 C C . GLY A 1 423 ? 0.309 -32.562 -26.203 1 98.38 423 GLY A C 1
ATOM 3286 O O . GLY A 1 423 ? 1.389 -32.469 -26.797 1 98.38 423 GLY A O 1
ATOM 3287 N N . MET A 1 424 ? 0.242 -32.5 -24.906 1 98.69 424 MET A N 1
ATOM 3288 C CA . MET A 1 424 ? 1.414 -32.062 -24.172 1 98.69 424 MET A CA 1
ATOM 3289 C C . MET A 1 424 ? 1.835 -33.062 -23.125 1 98.69 424 MET A C 1
ATOM 3291 O O . MET A 1 424 ? 2.92 -32.969 -22.547 1 98.69 424 MET A O 1
ATOM 3295 N N . ILE A 1 425 ? 0.979 -34.094 -22.797 1 98.81 425 ILE A N 1
ATOM 3296 C CA . ILE A 1 425 ? 1.3 -35.094 -21.781 1 98.81 425 ILE A CA 1
ATOM 3297 C C . ILE A 1 425 ? 1.429 -36.469 -22.422 1 98.81 425 ILE A C 1
ATOM 3299 O O . ILE A 1 425 ? 2.447 -37.156 -22.266 1 98.81 425 ILE A O 1
ATOM 3303 N N . ALA A 1 426 ? 0.506 -36.844 -23.281 1 98.56 426 ALA A N 1
ATOM 3304 C CA . ALA A 1 426 ? 0.452 -38.156 -23.906 1 98.56 426 ALA A CA 1
ATOM 3305 C C . ALA A 1 426 ? 1.757 -38.469 -24.641 1 98.56 426 ALA A C 1
ATOM 3307 O O . ALA A 1 426 ? 2.283 -39.562 -24.531 1 98.56 426 ALA A O 1
ATOM 3308 N N . PRO A 1 427 ? 2.289 -37.469 -25.344 1 98.31 427 PRO A N 1
ATOM 3309 C CA . PRO A 1 427 ? 3.5 -37.812 -26.094 1 98.31 427 PRO A CA 1
ATOM 3310 C C . PRO A 1 427 ? 4.707 -38.062 -25.203 1 98.31 427 PRO A C 1
ATOM 3312 O O . PRO A 1 427 ? 5.738 -38.531 -25.672 1 98.31 427 PRO A O 1
ATOM 3315 N N . LEU A 1 428 ? 4.621 -37.75 -23.938 1 98.56 428 LEU A N 1
ATOM 3316 C CA . LEU A 1 428 ? 5.73 -37.938 -23.016 1 98.56 428 LEU A CA 1
ATOM 3317 C C . LEU A 1 428 ? 5.77 -39.375 -22.484 1 98.56 428 LEU A C 1
ATOM 3319 O O . LEU A 1 428 ? 6.77 -39.812 -21.906 1 98.56 428 LEU A O 1
ATOM 3323 N N . ILE A 1 429 ? 4.703 -40.062 -22.562 1 97.38 429 ILE A N 1
ATOM 3324 C CA . ILE A 1 429 ? 4.574 -41.406 -22.047 1 97.38 429 ILE A CA 1
ATOM 3325 C C . ILE A 1 429 ? 5.156 -42.406 -23.062 1 97.38 429 ILE A C 1
ATOM 3327 O O . ILE A 1 429 ? 4.855 -42.312 -24.25 1 97.38 429 ILE A O 1
ATOM 3331 N N . PRO A 1 430 ? 6.148 -43.219 -22.609 1 97.12 430 PRO A N 1
ATOM 3332 C CA . PRO A 1 430 ? 6.348 -43.688 -21.234 1 97.12 430 PRO A CA 1
ATOM 3333 C C . PRO A 1 430 ? 7.656 -43.219 -20.625 1 97.12 430 PRO A C 1
ATOM 3335 O O . PRO A 1 430 ? 8.344 -43.969 -19.938 1 97.12 430 PRO A O 1
ATOM 3338 N N . LEU A 1 431 ? 8.047 -42 -20.797 1 98.06 431 LEU A N 1
ATOM 3339 C CA . LEU A 1 431 ? 9.242 -41.469 -20.172 1 98.06 431 LEU A CA 1
ATOM 3340 C C . LEU A 1 431 ? 9.242 -41.75 -18.672 1 98.06 431 LEU A C 1
ATOM 3342 O O . LEU A 1 431 ? 8.25 -41.5 -17.984 1 98.06 431 LEU A O 1
ATOM 3346 N N . SER A 1 432 ? 10.297 -42.281 -18.172 1 97.69 432 SER A N 1
ATOM 3347 C CA . SER A 1 432 ? 10.391 -42.5 -16.734 1 97.69 432 SER A CA 1
ATOM 3348 C C . SER A 1 432 ? 10.688 -41.188 -16.016 1 97.69 432 SER A C 1
ATOM 3350 O O . SER A 1 432 ? 11.609 -40.438 -16.391 1 97.69 432 SER A O 1
ATOM 3352 N N . VAL A 1 433 ? 9.898 -40.906 -14.969 1 98.25 433 VAL A N 1
ATOM 3353 C CA . VAL A 1 433 ? 10.094 -39.688 -14.195 1 98.25 433 VAL A CA 1
ATOM 3354 C C . VAL A 1 433 ? 10.047 -40.031 -12.703 1 98.25 433 VAL A C 1
ATOM 3356 O O . VAL A 1 433 ? 9.523 -41.062 -12.305 1 98.25 433 VAL A O 1
ATOM 3359 N N . ALA A 1 434 ? 10.648 -39.125 -11.914 1 98.12 434 ALA A N 1
ATOM 3360 C CA . ALA A 1 434 ? 10.609 -39.281 -10.461 1 98.12 434 ALA A CA 1
ATOM 3361 C C . ALA A 1 434 ? 9.234 -38.875 -9.914 1 98.12 434 ALA A C 1
ATOM 3363 O O . ALA A 1 434 ? 8.766 -39.469 -8.938 1 98.12 434 ALA A O 1
ATOM 3364 N N . GLY A 1 435 ? 8.664 -37.906 -10.508 1 98.31 435 GLY A N 1
ATOM 3365 C CA . GLY A 1 435 ? 7.363 -37.406 -10.055 1 98.31 435 GLY A CA 1
ATOM 3366 C C . GLY A 1 435 ? 6.879 -36.188 -10.828 1 98.31 435 GLY A C 1
ATOM 3367 O O . GLY A 1 435 ? 7.461 -35.844 -11.852 1 98.31 435 GLY A O 1
ATOM 3368 N N . VAL A 1 436 ? 5.742 -35.656 -10.328 1 98.75 436 VAL A N 1
ATOM 3369 C CA . VAL A 1 436 ? 5.098 -34.5 -10.953 1 98.75 436 VAL A CA 1
ATOM 3370 C C . VAL A 1 436 ? 5.012 -33.344 -9.961 1 98.75 436 VAL A C 1
ATOM 3372 O O . VAL A 1 436 ? 4.621 -33.531 -8.812 1 98.75 436 VAL A O 1
ATOM 3375 N N . LEU A 1 437 ? 5.5 -32.219 -10.32 1 98.81 437 LEU A N 1
ATOM 3376 C CA . LEU A 1 437 ? 5.223 -30.953 -9.641 1 98.81 437 LEU A CA 1
ATOM 3377 C C . LEU A 1 437 ? 4.062 -30.219 -10.297 1 98.81 437 LEU A C 1
ATOM 3379 O O . LEU A 1 437 ? 4.191 -29.734 -11.422 1 98.81 437 LEU A O 1
ATOM 3383 N N . TRP A 1 438 ? 2.932 -30.188 -9.594 1 98.81 438 TRP A N 1
ATOM 3384 C CA . TRP A 1 438 ? 1.684 -29.688 -10.164 1 98.81 438 TRP A CA 1
ATOM 3385 C C . TRP A 1 438 ? 1.302 -28.344 -9.539 1 98.81 438 TRP A C 1
ATOM 3387 O O . TRP A 1 438 ? 1.08 -28.266 -8.328 1 98.81 438 TRP A O 1
ATOM 3397 N N . TYR A 1 439 ? 1.288 -27.281 -10.32 1 98.75 439 TYR A N 1
ATOM 3398 C CA . TYR A 1 439 ? 0.875 -25.969 -9.867 1 98.75 439 TYR A CA 1
ATOM 3399 C C . TYR A 1 439 ? -0.26 -25.422 -10.727 1 98.75 439 TYR A C 1
ATOM 3401 O O . TYR A 1 439 ? -0.02 -24.766 -11.742 1 98.75 439 TYR A O 1
ATOM 3409 N N . GLN A 1 440 ? -1.471 -25.672 -10.273 1 98.19 440 GLN A N 1
ATOM 3410 C CA . GLN A 1 440 ? -2.703 -25.328 -10.977 1 98.19 440 GLN A CA 1
ATOM 3411 C C . GLN A 1 440 ? -3.889 -25.281 -10.016 1 98.19 440 GLN A C 1
ATOM 3413 O O . GLN A 1 440 ? -3.914 -26 -9.016 1 98.19 440 GLN A O 1
ATOM 3418 N N . GLY A 1 441 ? -4.805 -24.406 -10.289 1 97.94 441 GLY A N 1
ATOM 3419 C CA . GLY A 1 441 ? -6.043 -24.359 -9.531 1 97.94 441 GLY A CA 1
ATOM 3420 C C . GLY A 1 441 ? -6.777 -23.047 -9.656 1 97.94 441 GLY A C 1
ATOM 3421 O O . GLY A 1 441 ? -7.988 -22.969 -9.43 1 97.94 441 GLY A O 1
ATOM 3422 N N . GLU A 1 442 ? -6.035 -21.984 -10.047 1 96.62 442 GLU A N 1
ATOM 3423 C CA . GLU A 1 442 ? -6.59 -20.641 -10.117 1 96.62 442 GLU A CA 1
ATOM 3424 C C . GLU A 1 442 ? -7.816 -20.594 -11.031 1 96.62 442 GLU A C 1
ATOM 3426 O O . GLU A 1 442 ? -8.859 -20.062 -10.641 1 96.62 442 GLU A O 1
ATOM 3431 N N . SER A 1 443 ? -7.711 -21.281 -12.109 1 94.38 443 SER A N 1
ATOM 3432 C CA . SER A 1 443 ? -8.766 -21.234 -13.117 1 94.38 443 SER A CA 1
ATOM 3433 C C . SER A 1 443 ? -9.938 -22.125 -12.727 1 94.38 443 SER A C 1
ATOM 3435 O O . SER A 1 443 ? -10.992 -22.078 -13.359 1 94.38 443 SER A O 1
ATOM 3437 N N . ASN A 1 444 ? -9.773 -22.906 -11.688 1 96.38 444 ASN A N 1
ATOM 3438 C CA . ASN A 1 444 ? -10.836 -23.812 -11.242 1 96.38 444 ASN A CA 1
ATOM 3439 C C . ASN A 1 444 ? -11.477 -23.312 -9.945 1 96.38 444 ASN A C 1
ATOM 3441 O O . ASN A 1 444 ? -12.383 -23.953 -9.414 1 96.38 444 ASN A O 1
ATOM 3445 N N . ALA A 1 445 ? -11.07 -22.219 -9.422 1 96.38 445 ALA A N 1
ATOM 3446 C CA . ALA A 1 445 ? -11.461 -21.781 -8.078 1 96.38 445 ALA A CA 1
ATOM 3447 C C . ALA A 1 445 ? -12.969 -21.609 -7.977 1 96.38 445 ALA A C 1
ATOM 3449 O O . ALA A 1 445 ? -13.562 -21.859 -6.93 1 96.38 445 ALA A O 1
ATOM 3450 N N . GLY A 1 446 ? -13.672 -21.219 -9.094 1 94.56 446 GLY A N 1
ATOM 3451 C CA . GLY A 1 446 ? -15.109 -21.047 -9.094 1 94.56 446 GLY A CA 1
ATOM 3452 C C . GLY A 1 446 ? -15.867 -22.359 -8.961 1 94.56 446 GLY A C 1
ATOM 3453 O O . GLY A 1 446 ? -17.062 -22.359 -8.672 1 94.56 446 GLY A O 1
ATOM 3454 N N . ARG A 1 447 ? -15.141 -23.469 -9.141 1 96.75 447 ARG A N 1
ATOM 3455 C CA . ARG A 1 447 ? -15.695 -24.812 -9.016 1 96.75 447 ARG A CA 1
ATOM 3456 C C . ARG A 1 447 ? -14.836 -25.688 -8.102 1 96.75 447 ARG A C 1
ATOM 3458 O O . ARG A 1 447 ? -14.531 -26.828 -8.438 1 96.75 447 ARG A O 1
ATOM 3465 N N . ALA A 1 448 ? -14.508 -25.109 -7.016 1 97.94 448 ALA A N 1
ATOM 3466 C CA . ALA A 1 448 ? -13.531 -25.703 -6.098 1 97.94 448 ALA A CA 1
ATOM 3467 C C . ALA A 1 448 ? -14 -27.062 -5.602 1 97.94 448 ALA A C 1
ATOM 3469 O O . ALA A 1 448 ? -13.203 -27.984 -5.457 1 97.94 448 ALA A O 1
ATOM 3470 N N . PHE A 1 449 ? -15.25 -27.172 -5.281 1 97.25 449 PHE A N 1
ATOM 3471 C CA . PHE A 1 449 ? -15.742 -28.453 -4.777 1 97.25 449 PHE A CA 1
ATOM 3472 C C . PHE A 1 449 ? -15.547 -29.547 -5.816 1 97.25 449 PHE A C 1
ATOM 3474 O O . PHE A 1 449 ? -15.055 -30.641 -5.5 1 97.25 449 PHE A O 1
ATOM 3481 N N . GLN A 1 450 ? -15.867 -29.266 -7.059 1 96.25 450 GLN A N 1
ATOM 3482 C CA . GLN A 1 450 ? -15.703 -30.234 -8.133 1 96.25 450 GLN A CA 1
ATOM 3483 C C . GLN A 1 450 ? -14.227 -30.531 -8.398 1 96.25 450 GLN A C 1
ATOM 3485 O O . GLN A 1 450 ? -13.883 -31.609 -8.891 1 96.25 450 GLN A O 1
ATOM 3490 N N . TYR A 1 451 ? -13.445 -29.547 -8.117 1 97.5 451 TYR A N 1
ATOM 3491 C CA . TYR A 1 451 ? -12.016 -29.688 -8.359 1 97.5 451 TYR A CA 1
ATOM 3492 C C . TYR A 1 451 ? -11.453 -30.891 -7.637 1 97.5 451 TYR A C 1
ATOM 3494 O O . TYR A 1 451 ? -10.492 -31.516 -8.102 1 97.5 451 TYR A O 1
ATOM 3502 N N . ARG A 1 452 ? -12.047 -31.328 -6.504 1 96.5 452 ARG A N 1
ATOM 3503 C CA . ARG A 1 452 ? -11.641 -32.531 -5.801 1 96.5 452 ARG A CA 1
ATOM 3504 C C . ARG A 1 452 ? -11.664 -33.75 -6.734 1 96.5 452 ARG A C 1
ATOM 3506 O O . ARG A 1 452 ? -10.703 -34.5 -6.797 1 96.5 452 ARG A O 1
ATOM 3513 N N . ASP A 1 453 ? -12.711 -33.781 -7.453 1 96.06 453 ASP A N 1
ATOM 3514 C CA . ASP A 1 453 ? -12.875 -34.906 -8.383 1 96.06 453 ASP A CA 1
ATOM 3515 C C . ASP A 1 453 ? -11.953 -34.75 -9.586 1 96.06 453 ASP A C 1
ATOM 3517 O O . ASP A 1 453 ? -11.383 -35.75 -10.062 1 96.06 453 ASP A O 1
ATOM 3521 N N . VAL A 1 454 ? -11.812 -33.594 -10.102 1 97.56 454 VAL A N 1
ATOM 3522 C CA . VAL A 1 454 ? -10.992 -33.344 -11.289 1 97.56 454 VAL A CA 1
ATOM 3523 C C . VAL A 1 454 ? -9.539 -33.719 -11 1 97.56 454 VAL A C 1
ATOM 3525 O O . VAL A 1 454 ? -8.922 -34.469 -11.75 1 97.56 454 VAL A O 1
ATOM 3528 N N . LEU A 1 455 ? -9.055 -33.219 -9.93 1 97.81 455 LEU A N 1
ATOM 3529 C CA . LEU A 1 455 ? -7.656 -33.438 -9.578 1 97.81 455 LEU A CA 1
ATOM 3530 C C . LEU A 1 455 ? -7.422 -34.938 -9.297 1 97.81 455 LEU A C 1
ATOM 3532 O O . LEU A 1 455 ? -6.426 -35.5 -9.75 1 97.81 455 LEU A O 1
ATOM 3536 N N . ALA A 1 456 ? -8.328 -35.562 -8.531 1 96.81 456 ALA A N 1
ATOM 3537 C CA . ALA A 1 456 ? -8.219 -37 -8.258 1 96.81 456 ALA A CA 1
ATOM 3538 C C . ALA A 1 456 ? -8.219 -37.781 -9.555 1 96.81 456 ALA A C 1
ATOM 3540 O O . ALA A 1 456 ? -7.418 -38.719 -9.719 1 96.81 456 ALA A O 1
ATOM 3541 N N . THR A 1 457 ? -9.117 -37.406 -10.438 1 97.12 457 THR A N 1
ATOM 3542 C CA . THR A 1 457 ? -9.211 -38.094 -11.727 1 97.12 457 THR A CA 1
ATOM 3543 C C . THR A 1 457 ? -7.926 -37.906 -12.523 1 97.12 457 THR A C 1
ATOM 3545 O O . THR A 1 457 ? -7.43 -38.844 -13.148 1 97.12 457 THR A O 1
ATOM 3548 N N . MET A 1 458 ? -7.398 -36.719 -12.516 1 97.75 458 MET A N 1
ATOM 3549 C CA . MET A 1 458 ? -6.176 -36.406 -13.266 1 97.75 458 MET A CA 1
ATOM 3550 C C . MET A 1 458 ? -5.012 -37.25 -12.742 1 97.75 458 MET A C 1
ATOM 3552 O O . MET A 1 458 ? -4.309 -37.906 -13.516 1 97.75 458 MET A O 1
ATOM 3556 N N . ILE A 1 459 ? -4.82 -37.281 -11.438 1 97.56 459 ILE A N 1
ATOM 3557 C CA . ILE A 1 459 ? -3.729 -38.031 -10.812 1 97.56 459 ILE A CA 1
ATOM 3558 C C . ILE A 1 459 ? -3.877 -39.531 -11.117 1 97.56 459 ILE A C 1
ATOM 3560 O O . ILE A 1 459 ? -2.92 -40.188 -11.539 1 97.56 459 ILE A O 1
ATOM 3564 N N . GLY A 1 460 ? -5.074 -40.031 -10.906 1 96.75 460 GLY A N 1
ATOM 3565 C CA . GLY A 1 460 ? -5.316 -41.406 -11.234 1 96.75 460 GLY A CA 1
ATOM 3566 C C . GLY A 1 460 ? -5.062 -41.75 -12.688 1 96.75 460 GLY A C 1
ATOM 3567 O O . GLY A 1 460 ? -4.488 -42.781 -13.008 1 96.75 460 GLY A O 1
ATOM 3568 N N . ASP A 1 461 ? -5.5 -40.844 -13.555 1 98.06 461 ASP A N 1
ATOM 3569 C CA . ASP A 1 461 ? -5.316 -41.031 -14.992 1 98.06 461 ASP A CA 1
ATOM 3570 C C . ASP A 1 461 ? -3.836 -41.094 -15.352 1 98.06 461 ASP A C 1
ATOM 3572 O O . ASP A 1 461 ? -3.404 -42.031 -16.031 1 98.06 461 ASP A O 1
ATOM 3576 N N . TRP A 1 462 ? -3.094 -40.156 -14.891 1 98.25 462 TRP A N 1
ATOM 3577 C CA . TRP A 1 462 ? -1.675 -40.094 -15.227 1 98.25 462 TRP A CA 1
ATOM 3578 C C . TRP A 1 462 ? -0.953 -41.344 -14.672 1 98.25 462 TRP A C 1
ATOM 3580 O O . TRP A 1 462 ? -0.108 -41.906 -15.344 1 98.25 462 TRP A O 1
ATOM 3590 N N . ARG A 1 463 ? -1.249 -41.781 -13.477 1 97.62 463 ARG A N 1
ATOM 3591 C CA . ARG A 1 463 ? -0.665 -43 -12.898 1 97.62 463 ARG A CA 1
ATOM 3592 C C . ARG A 1 463 ? -0.981 -44.219 -13.742 1 97.62 463 ARG A C 1
ATOM 3594 O O . ARG A 1 463 ? -0.108 -45.062 -13.977 1 97.62 463 ARG A O 1
ATOM 3601 N N . ASN A 1 464 ? -2.186 -44.25 -14.141 1 97.44 464 ASN A N 1
ATOM 3602 C CA . ASN A 1 464 ? -2.594 -45.375 -14.977 1 97.44 464 ASN A CA 1
ATOM 3603 C C . ASN A 1 464 ? -1.864 -45.375 -16.312 1 97.44 464 ASN A C 1
ATOM 3605 O O . ASN A 1 464 ? -1.494 -46.438 -16.828 1 97.44 464 ASN A O 1
ATOM 3609 N N . GLN A 1 465 ? -1.766 -44.188 -16.906 1 97.38 465 GLN A N 1
ATOM 3610 C CA . GLN A 1 465 ? -1.098 -44.062 -18.203 1 97.38 465 GLN A CA 1
ATOM 3611 C C . GLN A 1 465 ? 0.39 -44.375 -18.078 1 97.38 465 GLN A C 1
ATOM 3613 O O . GLN A 1 465 ? 0.961 -45.031 -18.953 1 97.38 465 GLN A O 1
ATOM 3618 N N . TRP A 1 466 ? 1.015 -43.969 -17.016 1 97.44 466 TRP A N 1
ATOM 3619 C CA . TRP A 1 466 ? 2.439 -44.188 -16.797 1 97.44 466 TRP A CA 1
ATOM 3620 C C . TRP A 1 466 ? 2.689 -45.594 -16.234 1 97.44 466 TRP A C 1
ATOM 3622 O O . TRP A 1 466 ? 3.83 -46.062 -16.203 1 97.44 466 TRP A O 1
ATOM 3632 N N . LYS A 1 467 ? 1.659 -46.219 -15.734 1 95.94 467 LYS A N 1
ATOM 3633 C CA . LYS A 1 467 ? 1.769 -47.5 -15.062 1 95.94 467 LYS A CA 1
ATOM 3634 C C . LYS A 1 467 ? 2.783 -47.438 -13.922 1 95.94 467 LYS A C 1
ATOM 3636 O O . LYS A 1 467 ? 3.66 -48.312 -13.82 1 95.94 467 LYS A O 1
ATOM 3641 N N . SER A 1 468 ? 2.684 -46.406 -13.172 1 93.88 468 SER A N 1
ATOM 3642 C CA . SER A 1 468 ? 3.572 -46.125 -12.047 1 93.88 468 SER A CA 1
ATOM 3643 C C . SER A 1 468 ? 2.848 -45.375 -10.945 1 93.88 468 SER A C 1
ATOM 3645 O O . SER A 1 468 ? 1.783 -44.781 -11.18 1 93.88 468 SER A O 1
ATOM 3647 N N . LYS A 1 469 ? 3.371 -45.375 -9.742 1 92.81 469 LYS A N 1
ATOM 3648 C CA . LYS A 1 469 ? 2.807 -44.625 -8.633 1 92.81 469 LYS A CA 1
ATOM 3649 C C . LYS A 1 469 ? 2.85 -43.125 -8.914 1 92.81 469 LYS A C 1
ATOM 3651 O O . LYS A 1 469 ? 1.95 -42.375 -8.508 1 92.81 469 LYS A O 1
ATOM 3656 N N . LEU A 1 470 ? 3.92 -42.75 -9.609 1 94.38 470 LEU A N 1
ATOM 3657 C CA . LEU A 1 470 ? 4.074 -41.344 -10.07 1 94.38 470 LEU A CA 1
ATOM 3658 C C . LEU A 1 470 ? 3.764 -40.375 -8.945 1 94.38 470 LEU A C 1
ATOM 3660 O O . LEU A 1 470 ? 2.674 -39.781 -8.906 1 94.38 470 LEU A O 1
ATOM 3664 N N . PRO A 1 471 ? 4.668 -40.125 -8.039 1 97.25 471 PRO A N 1
ATOM 3665 C CA . PRO A 1 471 ? 4.434 -39.156 -6.961 1 97.25 471 PRO A CA 1
ATOM 3666 C C . PRO A 1 471 ? 3.988 -37.812 -7.473 1 97.25 471 PRO A C 1
ATOM 3668 O O . PRO A 1 471 ? 4.488 -37.312 -8.5 1 97.25 471 PRO A O 1
ATOM 3671 N N . PHE A 1 472 ? 2.982 -37.188 -6.754 1 98.25 472 PHE A N 1
ATOM 3672 C CA . PHE A 1 472 ? 2.5 -35.844 -7.074 1 98.25 472 PHE A CA 1
ATOM 3673 C C . PHE A 1 472 ? 2.797 -34.875 -5.938 1 98.25 472 PHE A C 1
ATOM 3675 O O . PHE A 1 472 ? 2.416 -35.125 -4.789 1 98.25 472 PHE A O 1
ATOM 3682 N N . VAL A 1 473 ? 3.516 -33.844 -6.211 1 98.38 473 VAL A N 1
ATOM 3683 C CA . VAL A 1 473 ? 3.674 -32.688 -5.328 1 98.38 473 VAL A CA 1
ATOM 3684 C C . VAL A 1 473 ? 2.775 -31.547 -5.793 1 98.38 473 VAL A C 1
ATOM 3686 O O . VAL A 1 473 ? 3.055 -30.906 -6.809 1 98.38 473 VAL A O 1
ATOM 3689 N N . VAL A 1 474 ? 1.715 -31.281 -5 1 98.62 474 VAL A N 1
ATOM 3690 C CA . VAL A 1 474 ? 0.675 -30.344 -5.391 1 98.62 474 VAL A CA 1
ATOM 3691 C C . VAL A 1 474 ? 0.897 -29 -4.684 1 98.62 474 VAL A C 1
ATOM 3693 O O . VAL A 1 474 ? 0.939 -28.938 -3.453 1 98.62 474 VAL A O 1
ATOM 3696 N N . MET A 1 475 ? 1.025 -27.953 -5.453 1 98.62 475 MET A N 1
ATOM 3697 C CA . MET A 1 475 ? 1.131 -26.609 -4.898 1 98.62 475 MET A CA 1
ATOM 3698 C C . MET A 1 475 ? -0.237 -26.078 -4.477 1 98.62 475 MET A C 1
ATOM 3700 O O . MET A 1 475 ? -1.145 -25.969 -5.301 1 98.62 475 MET A O 1
ATOM 3704 N N . GLN A 1 476 ? -0.376 -25.781 -3.221 1 98.44 476 GLN A N 1
ATOM 3705 C CA . GLN A 1 476 ? -1.6 -25.125 -2.777 1 98.44 476 GLN A CA 1
ATOM 3706 C C . GLN A 1 476 ? -1.611 -23.656 -3.184 1 98.44 476 GLN A C 1
ATOM 3708 O O . GLN A 1 476 ? -0.575 -22.984 -3.15 1 98.44 476 GLN A O 1
ATOM 3713 N N . LEU A 1 477 ? -2.793 -23.156 -3.49 1 98.5 477 LEU A N 1
ATOM 3714 C CA . LEU A 1 477 ? -2.891 -21.766 -3.959 1 98.5 477 LEU A CA 1
ATOM 3715 C C . LEU A 1 477 ? -2.438 -20.797 -2.879 1 98.5 477 LEU A C 1
ATOM 3717 O O . LEU A 1 477 ? -2.766 -20.969 -1.703 1 98.5 477 LEU A O 1
ATOM 3721 N N . PRO A 1 478 ? -1.673 -19.875 -3.289 1 98.19 478 PRO A N 1
ATOM 3722 C CA . PRO A 1 478 ? -1.26 -18.828 -2.35 1 98.19 478 PRO A CA 1
ATOM 3723 C C . PRO A 1 478 ? -2.334 -17.766 -2.141 1 98.19 478 PRO A C 1
ATOM 3725 O O . PRO A 1 478 ? -3.434 -17.875 -2.693 1 98.19 478 PRO A O 1
ATOM 3728 N N . ALA A 1 479 ? -2.029 -16.75 -1.338 1 97.44 479 ALA A N 1
ATOM 3729 C CA . ALA A 1 479 ? -2.951 -15.648 -1.111 1 97.44 479 ALA A CA 1
ATOM 3730 C C . ALA A 1 479 ? -3.123 -14.812 -2.377 1 97.44 479 ALA A C 1
ATOM 3732 O O . ALA A 1 479 ? -2.143 -14.469 -3.039 1 97.44 479 ALA A O 1
ATOM 3733 N N . TYR A 1 480 ? -4.344 -14.547 -2.75 1 96.62 480 TYR A N 1
ATOM 3734 C CA . TYR A 1 480 ? -4.699 -13.641 -3.832 1 96.62 480 TYR A CA 1
ATOM 3735 C C . TYR A 1 480 ? -6.152 -13.188 -3.711 1 96.62 480 TYR A C 1
ATOM 3737 O O . TYR A 1 480 ? -7.051 -14.016 -3.539 1 96.62 480 TYR A O 1
ATOM 3745 N N . GLY A 1 481 ? -6.316 -11.914 -3.82 1 92.25 481 GLY A N 1
ATOM 3746 C CA . GLY A 1 481 ? -7.672 -11.398 -3.715 1 92.25 481 GLY A CA 1
ATOM 3747 C C . GLY A 1 481 ? -7.973 -10.797 -2.357 1 92.25 481 GLY A C 1
ATOM 3748 O O . GLY A 1 481 ? -7.059 -10.422 -1.617 1 92.25 481 GLY A O 1
ATOM 3749 N N . PRO A 1 482 ? -9.312 -10.609 -2.023 1 90.5 482 PRO A N 1
ATOM 3750 C CA . PRO A 1 482 ? -9.711 -9.93 -0.791 1 90.5 482 PRO A CA 1
ATOM 3751 C C . PRO A 1 482 ? -9.547 -10.805 0.448 1 90.5 482 PRO A C 1
ATOM 3753 O O . PRO A 1 482 ? -9.367 -12.016 0.33 1 90.5 482 PRO A O 1
ATOM 3756 N N . THR A 1 483 ? -9.5 -10.109 1.507 1 89.62 483 THR A N 1
ATOM 3757 C CA . THR A 1 483 ? -9.531 -10.781 2.801 1 89.62 483 THR A CA 1
ATOM 3758 C C . THR A 1 483 ? -10.953 -10.797 3.361 1 89.62 483 THR A C 1
ATOM 3760 O O . THR A 1 483 ? -11.312 -9.953 4.184 1 89.62 483 THR A O 1
ATOM 3763 N N . GLN A 1 484 ? -11.766 -11.734 2.963 1 88.5 484 GLN A N 1
ATOM 3764 C CA . GLN A 1 484 ? -13.141 -11.859 3.439 1 88.5 484 GLN A CA 1
ATOM 3765 C C . GLN A 1 484 ? -13.234 -12.844 4.598 1 88.5 484 GLN A C 1
ATOM 3767 O O . GLN A 1 484 ? -12.227 -13.43 5.004 1 88.5 484 GLN A O 1
ATOM 3772 N N . ASN A 1 485 ? -14.406 -12.938 5.227 1 95 485 ASN A N 1
ATOM 3773 C CA . ASN A 1 485 ? -14.609 -13.891 6.312 1 95 485 ASN A CA 1
ATOM 3774 C C . ASN A 1 485 ? -15.445 -15.086 5.859 1 95 485 ASN A C 1
ATOM 3776 O O . ASN A 1 485 ? -15.914 -15.125 4.719 1 95 485 ASN A O 1
ATOM 3780 N N . SER A 1 486 ? -15.594 -16 6.734 1 97.19 486 SER A N 1
ATOM 3781 C CA . SER A 1 486 ? -16.234 -17.281 6.414 1 97.19 486 SER A CA 1
ATOM 3782 C C . SER A 1 486 ? -17.703 -17.094 6.074 1 97.19 486 SER A C 1
ATOM 3784 O O . SER A 1 486 ? -18.281 -17.891 5.332 1 97.19 486 SER A O 1
ATOM 3786 N N . ASN A 1 487 ? -18.344 -16.047 6.617 1 97.44 487 ASN A N 1
ATOM 3787 C CA . ASN A 1 487 ? -19.75 -15.82 6.324 1 97.44 487 ASN A CA 1
ATOM 3788 C C . ASN A 1 487 ? -19.953 -15.43 4.863 1 97.44 487 ASN A C 1
ATOM 3790 O O . ASN A 1 487 ? -21 -15.727 4.281 1 97.44 487 ASN A O 1
ATOM 3794 N N . GLN A 1 488 ? -19.016 -14.812 4.25 1 94.25 488 GLN A N 1
ATOM 3795 C CA . GLN A 1 488 ? -19.078 -14.398 2.852 1 94.25 488 GLN A CA 1
ATOM 3796 C C . GLN A 1 488 ? -18.703 -15.547 1.923 1 94.25 488 GLN A C 1
ATOM 3798 O O . GLN A 1 488 ? -19.094 -15.562 0.754 1 94.25 488 GLN A O 1
ATOM 3803 N N . GLY A 1 489 ? -17.953 -16.5 2.457 1 95.81 489 GLY A N 1
ATOM 3804 C CA . GLY A 1 489 ? -17.438 -17.594 1.646 1 95.81 489 GLY A CA 1
ATOM 3805 C C . GLY A 1 489 ? -16.172 -17.234 0.88 1 95.81 489 GLY A C 1
ATOM 3806 O O . GLY A 1 489 ? -15.781 -16.062 0.845 1 95.81 489 GLY A O 1
ATOM 3807 N N . SER A 1 490 ? -15.508 -18.281 0.381 1 97.5 490 SER A N 1
ATOM 3808 C CA . SER A 1 490 ? -14.281 -18.109 -0.387 1 97.5 490 SER A CA 1
ATOM 3809 C C . SER A 1 490 ? -14.07 -19.266 -1.354 1 97.5 490 SER A C 1
ATOM 3811 O O . SER A 1 490 ? -13.844 -20.406 -0.929 1 97.5 490 SER A O 1
ATOM 3813 N N . THR A 1 491 ? -14.086 -18.953 -2.656 1 97.56 491 THR A N 1
ATOM 3814 C CA . THR A 1 491 ? -13.797 -19.984 -3.643 1 97.56 491 THR A CA 1
ATOM 3815 C C . THR A 1 491 ? -12.336 -20.422 -3.57 1 97.56 491 THR A C 1
ATOM 3817 O O . THR A 1 491 ? -12.016 -21.594 -3.77 1 97.56 491 THR A O 1
ATOM 3820 N N . TRP A 1 492 ? -11.531 -19.484 -3.238 1 98.25 492 TRP A N 1
ATOM 3821 C CA . TRP A 1 492 ? -10.086 -19.719 -3.158 1 98.25 492 TRP A CA 1
ATOM 3822 C C . TRP A 1 492 ? -9.742 -20.625 -1.982 1 98.25 492 TRP A C 1
ATOM 3824 O O . TRP A 1 492 ? -8.938 -21.547 -2.119 1 98.25 492 TRP A O 1
ATOM 3834 N N . ALA A 1 493 ? -10.391 -20.359 -0.815 1 98.5 493 ALA A N 1
ATOM 3835 C CA . ALA A 1 493 ? -10.195 -21.219 0.348 1 98.5 493 ALA A CA 1
ATOM 3836 C C . ALA A 1 493 ? -10.742 -22.625 0.083 1 98.5 493 ALA A C 1
ATOM 3838 O O . ALA A 1 493 ? -10.125 -23.625 0.479 1 98.5 493 ALA A O 1
ATOM 3839 N N . GLU A 1 494 ? -11.812 -22.734 -0.575 1 98.56 494 GLU A N 1
ATOM 3840 C CA . GLU A 1 494 ? -12.383 -24.031 -0.919 1 98.56 494 GLU A CA 1
ATOM 3841 C C . GLU A 1 494 ? -11.477 -24.781 -1.885 1 98.56 494 GLU A C 1
ATOM 3843 O O . GLU A 1 494 ? -11.367 -26.016 -1.801 1 98.56 494 GLU A O 1
ATOM 3848 N N . LEU A 1 495 ? -10.883 -24.062 -2.816 1 98.69 495 LEU A N 1
ATOM 3849 C CA . LEU A 1 495 ? -9.953 -24.719 -3.727 1 98.69 495 LEU A CA 1
ATOM 3850 C C . LEU A 1 495 ? -8.742 -25.266 -2.973 1 98.69 495 LEU A C 1
ATOM 3852 O O . LEU A 1 495 ? -8.273 -26.359 -3.246 1 98.69 495 LEU A O 1
ATOM 3856 N N . ARG A 1 496 ? -8.227 -24.453 -2.021 1 98.69 496 ARG A N 1
ATOM 3857 C CA . ARG A 1 496 ? -7.133 -24.922 -1.182 1 98.69 496 ARG A CA 1
ATOM 3858 C C . ARG A 1 496 ? -7.52 -26.203 -0.458 1 98.69 496 ARG A C 1
ATOM 3860 O O . ARG A 1 496 ? -6.711 -27.141 -0.357 1 98.69 496 ARG A O 1
ATOM 3867 N N . GLU A 1 497 ? -8.742 -26.188 0.053 1 98.38 497 GLU A N 1
ATOM 3868 C CA . GLU A 1 497 ? -9.227 -27.391 0.728 1 98.38 497 GLU A CA 1
ATOM 3869 C C . GLU A 1 497 ? -9.281 -28.578 -0.228 1 98.38 497 GLU A C 1
ATOM 3871 O O . GLU A 1 497 ? -8.922 -29.688 0.142 1 98.38 497 GLU A O 1
ATOM 3876 N N . ALA A 1 498 ? -9.75 -28.359 -1.422 1 98.12 498 ALA A N 1
ATOM 3877 C CA . ALA A 1 498 ? -9.805 -29.422 -2.424 1 98.12 498 ALA A CA 1
ATOM 3878 C C . ALA A 1 498 ? -8.414 -29.984 -2.701 1 98.12 498 ALA A C 1
ATOM 3880 O O . ALA A 1 498 ? -8.242 -31.203 -2.766 1 98.12 498 ALA A O 1
ATOM 3881 N N . GLN A 1 499 ? -7.484 -29.141 -2.875 1 98.44 499 GLN A N 1
ATOM 3882 C CA . GLN A 1 499 ? -6.109 -29.562 -3.111 1 98.44 499 GLN A CA 1
ATOM 3883 C C . GLN A 1 499 ? -5.574 -30.375 -1.94 1 98.44 499 GLN A C 1
ATOM 3885 O O . GLN A 1 499 ? -4.953 -31.422 -2.139 1 98.44 499 GLN A O 1
ATOM 3890 N N . ALA A 1 500 ? -5.832 -29.891 -0.749 1 97.62 500 ALA A N 1
ATOM 3891 C CA . ALA A 1 500 ? -5.375 -30.594 0.449 1 97.62 500 ALA A CA 1
ATOM 3892 C C . ALA A 1 500 ? -6.035 -31.969 0.568 1 97.62 500 ALA A C 1
ATOM 3894 O O . ALA A 1 500 ? -5.363 -32.969 0.848 1 97.62 500 ALA A O 1
ATOM 3895 N N . ALA A 1 501 ? -7.293 -31.969 0.358 1 96.38 501 ALA A N 1
ATOM 3896 C CA . ALA A 1 501 ? -8.055 -33.219 0.502 1 96.38 501 ALA A CA 1
ATOM 3897 C C . ALA A 1 501 ? -7.512 -34.312 -0.421 1 96.38 501 ALA A C 1
ATOM 3899 O O . ALA A 1 501 ? -7.367 -35.469 -0.013 1 96.38 501 ALA A O 1
ATOM 3900 N N . VAL A 1 502 ? -7.203 -33.938 -1.627 1 96.38 502 VAL A N 1
ATOM 3901 C CA . VAL A 1 502 ? -6.73 -34.906 -2.607 1 96.38 502 VAL A CA 1
ATOM 3902 C C . VAL A 1 502 ? -5.277 -35.281 -2.316 1 96.38 502 VAL A C 1
ATOM 3904 O O . VAL A 1 502 ? -4.914 -36.438 -2.326 1 96.38 502 VAL A O 1
ATOM 3907 N N . ALA A 1 503 ? -4.477 -34.312 -2.018 1 93.62 503 ALA A N 1
ATOM 3908 C CA . ALA A 1 503 ? -3.047 -34.531 -1.803 1 93.62 503 ALA A CA 1
ATOM 3909 C C . ALA A 1 503 ? -2.803 -35.406 -0.578 1 93.62 503 ALA A C 1
ATOM 3911 O O . ALA A 1 503 ? -1.876 -36.219 -0.563 1 93.62 503 ALA A O 1
ATOM 3912 N N . VAL A 1 504 ? -3.6 -35.281 0.431 1 89.19 504 VAL A N 1
ATOM 3913 C CA . VAL A 1 504 ? -3.383 -36 1.68 1 89.19 504 VAL A CA 1
ATOM 3914 C C . VAL A 1 504 ? -4.039 -37.375 1.602 1 89.19 504 VAL A C 1
ATOM 3916 O O . VAL A 1 504 ? -3.561 -38.344 2.215 1 89.19 504 VAL A O 1
ATOM 3919 N N . LYS A 1 505 ? -5.02 -37.469 0.856 1 85.69 505 LYS A N 1
ATOM 3920 C CA . LYS A 1 505 ? -5.785 -38.688 0.772 1 85.69 505 LYS A CA 1
ATOM 3921 C C . LYS A 1 505 ? -5.023 -39.781 -0.005 1 85.69 505 LYS A C 1
ATOM 3923 O O . LYS A 1 505 ? -5.066 -40.938 0.347 1 85.69 505 LYS A O 1
ATOM 3928 N N . TYR A 1 506 ? -4.367 -39.406 -1.061 1 85.06 506 TYR A N 1
ATOM 3929 C CA . TYR A 1 506 ? -3.758 -40.375 -1.954 1 85.06 506 TYR A CA 1
ATOM 3930 C C . TYR A 1 506 ? -2.291 -40.594 -1.602 1 85.06 506 TYR A C 1
ATOM 3932 O O . TYR A 1 506 ? -1.56 -39.625 -1.335 1 85.06 506 TYR A O 1
ATOM 3940 N N . ALA A 1 507 ? -1.999 -41.844 -1.653 1 83.88 507 ALA A N 1
ATOM 3941 C CA . ALA A 1 507 ? -0.605 -42.219 -1.412 1 83.88 507 ALA A CA 1
ATOM 3942 C C . ALA A 1 507 ? 0.315 -41.594 -2.453 1 83.88 507 ALA A C 1
ATOM 3944 O O . ALA A 1 507 ? -0.104 -41.312 -3.584 1 83.88 507 ALA A O 1
ATOM 3945 N N . ASP A 1 508 ? 1.51 -41.219 -2.152 1 89.69 508 ASP A N 1
ATOM 3946 C CA . ASP A 1 508 ? 2.545 -40.688 -3.033 1 89.69 508 ASP A CA 1
ATOM 3947 C C . ASP A 1 508 ? 2.158 -39.312 -3.562 1 89.69 508 ASP A C 1
ATOM 3949 O O . ASP A 1 508 ? 2.479 -38.969 -4.703 1 89.69 508 ASP A O 1
ATOM 3953 N N . SER A 1 509 ? 1.234 -38.656 -2.848 1 91 509 SER A N 1
ATOM 3954 C CA . SER A 1 509 ? 0.942 -37.25 -3.109 1 91 509 SER A CA 1
ATOM 3955 C C . SER A 1 509 ? 1.237 -36.375 -1.887 1 91 509 SER A C 1
ATOM 3957 O O . SER A 1 509 ? 1.172 -36.844 -0.753 1 91 509 SER A O 1
ATOM 3959 N N . ALA A 1 510 ? 1.638 -35.188 -2.158 1 94.94 510 ALA A N 1
ATOM 3960 C CA . ALA A 1 510 ? 1.98 -34.281 -1.07 1 94.94 510 ALA A CA 1
ATOM 3961 C C . ALA A 1 510 ? 1.565 -32.844 -1.402 1 94.94 510 ALA A C 1
ATOM 3963 O O . ALA A 1 510 ? 1.38 -32.5 -2.572 1 94.94 510 ALA A O 1
ATOM 3964 N N . LEU A 1 511 ? 1.359 -32.125 -0.3 1 97.31 511 LEU A N 1
ATOM 3965 C CA . LEU A 1 511 ? 0.841 -30.75 -0.427 1 97.31 511 LEU A CA 1
ATOM 3966 C C . LEU A 1 511 ? 1.902 -29.734 -0.043 1 97.31 511 LEU A C 1
ATOM 3968 O O . LEU A 1 511 ? 2.615 -29.906 0.948 1 97.31 511 LEU A O 1
ATOM 3972 N N . VAL A 1 512 ? 2.082 -28.719 -0.814 1 98.38 512 VAL A N 1
ATOM 3973 C CA . VAL A 1 512 ? 2.916 -27.578 -0.481 1 98.38 512 VAL A CA 1
ATOM 3974 C C . VAL A 1 512 ? 2.035 -26.406 -0.05 1 98.38 512 VAL A C 1
ATOM 3976 O O . VAL A 1 512 ? 1.292 -25.844 -0.861 1 98.38 512 VAL A O 1
ATOM 3979 N N . VAL A 1 513 ? 2.105 -26.016 1.221 1 98.44 513 VAL A N 1
ATOM 3980 C CA . VAL A 1 513 ? 1.318 -24.891 1.726 1 98.44 513 VAL A CA 1
ATOM 3981 C C . VAL A 1 513 ? 2.035 -23.578 1.422 1 98.44 513 VAL A C 1
ATOM 3983 O O . VAL A 1 513 ? 3.215 -23.406 1.748 1 98.44 513 VAL A O 1
ATOM 3986 N N . THR A 1 514 ? 1.328 -22.594 0.779 1 98.06 514 THR A N 1
ATOM 3987 C CA . THR A 1 514 ? 2 -21.391 0.304 1 98.06 514 THR A CA 1
ATOM 3988 C C . THR A 1 514 ? 1.221 -20.141 0.709 1 98.06 514 THR A C 1
ATOM 3990 O O . THR A 1 514 ? 1.408 -19.062 0.127 1 98.06 514 THR A O 1
ATOM 3993 N N . THR A 1 515 ? 0.378 -20.234 1.653 1 96.88 515 THR A N 1
ATOM 3994 C CA . THR A 1 515 ? -0.559 -19.172 2.004 1 96.88 515 THR A CA 1
ATOM 3995 C C . THR A 1 515 ? 0.187 -17.922 2.477 1 96.88 515 THR A C 1
ATOM 3997 O O . THR A 1 515 ? -0.289 -16.797 2.295 1 96.88 515 THR A O 1
ATOM 4000 N N . ASP A 1 516 ? 1.409 -18.062 3.002 1 97.12 516 ASP A N 1
ATOM 4001 C CA . ASP A 1 516 ? 2.146 -16.969 3.625 1 97.12 516 ASP A CA 1
ATOM 4002 C C . ASP A 1 516 ? 3.041 -16.266 2.611 1 97.12 516 ASP A C 1
ATOM 4004 O O . ASP A 1 516 ? 3.605 -15.211 2.904 1 97.12 516 ASP A O 1
ATOM 4008 N N . ILE A 1 517 ? 3.131 -16.75 1.435 1 96.25 517 ILE A N 1
ATOM 4009 C CA . ILE A 1 517 ? 4.141 -16.188 0.548 1 96.25 517 ILE A CA 1
ATOM 4010 C C . ILE A 1 517 ? 3.479 -15.703 -0.741 1 96.25 517 ILE A C 1
ATOM 4012 O O . ILE A 1 517 ? 4.164 -15.398 -1.72 1 96.25 517 ILE A O 1
ATOM 4016 N N . GLY A 1 518 ? 2.145 -15.68 -0.805 1 96.81 518 GLY A N 1
ATOM 4017 C CA . GLY A 1 518 ? 1.404 -15.086 -1.904 1 96.81 518 GLY A CA 1
ATOM 4018 C C . GLY A 1 518 ? 1.34 -13.57 -1.824 1 96.81 518 GLY A C 1
ATOM 4019 O O . GLY A 1 518 ? 2.037 -12.953 -1.014 1 96.81 518 GLY A O 1
ATOM 4020 N N . ASP A 1 519 ? 0.598 -12.961 -2.793 1 94.75 519 ASP A N 1
ATOM 4021 C CA . ASP A 1 519 ? 0.371 -11.523 -2.873 1 94.75 519 ASP A CA 1
ATOM 4022 C C . ASP A 1 519 ? -1.104 -11.211 -3.119 1 94.75 519 ASP A C 1
ATOM 4024 O O . ASP A 1 519 ? -1.644 -11.539 -4.18 1 94.75 519 ASP A O 1
ATOM 4028 N N . PRO A 1 520 ? -1.74 -10.562 -2.146 1 93.56 520 PRO A N 1
ATOM 4029 C CA . PRO A 1 520 ? -3.164 -10.266 -2.316 1 93.56 520 PRO A CA 1
ATOM 4030 C C . PRO A 1 520 ? -3.451 -9.469 -3.588 1 93.56 520 PRO A C 1
ATOM 4032 O O . PRO A 1 520 ? -4.559 -9.539 -4.129 1 93.56 520 PRO A O 1
ATOM 4035 N N . ASN A 1 521 ? -2.418 -8.82 -4.094 1 87.94 521 ASN A N 1
ATOM 4036 C CA . ASN A 1 521 ? -2.658 -7.895 -5.195 1 87.94 521 ASN A CA 1
ATOM 4037 C C . ASN A 1 521 ? -2.047 -8.406 -6.5 1 87.94 521 ASN A C 1
ATOM 4039 O O . ASN A 1 521 ? -2.061 -7.703 -7.512 1 87.94 521 ASN A O 1
ATOM 4043 N N . ASN A 1 522 ? -1.485 -9.555 -6.43 1 91.69 522 ASN A N 1
ATOM 4044 C CA . ASN A 1 522 ? -0.815 -10.094 -7.605 1 91.69 522 ASN A CA 1
ATOM 4045 C C . ASN A 1 522 ? -0.995 -11.602 -7.715 1 91.69 522 ASN A C 1
ATOM 4047 O O . ASN A 1 522 ? -0.397 -12.359 -6.945 1 91.69 522 ASN A O 1
ATOM 4051 N N . LEU A 1 523 ? -1.737 -11.984 -8.727 1 92.56 523 LEU A N 1
ATOM 4052 C CA . LEU A 1 523 ? -2.014 -13.398 -8.969 1 92.56 523 LEU A CA 1
ATOM 4053 C C . LEU A 1 523 ? -0.724 -14.164 -9.242 1 92.56 523 LEU A C 1
ATOM 4055 O O . LEU A 1 523 ? -0.659 -15.375 -9.016 1 92.56 523 LEU A O 1
ATOM 4059 N N . HIS A 1 524 ? 0.276 -13.453 -9.719 1 94.62 524 HIS A N 1
ATOM 4060 C CA . HIS A 1 524 ? 1.572 -14.031 -10.062 1 94.62 524 HIS A CA 1
ATOM 4061 C C . HIS A 1 524 ? 2.689 -13.391 -9.242 1 94.62 524 HIS A C 1
ATOM 4063 O O . HIS A 1 524 ? 3.525 -12.664 -9.789 1 94.62 524 HIS A O 1
ATOM 4069 N N . PRO A 1 525 ? 2.699 -13.703 -7.953 1 95.5 525 PRO A N 1
ATOM 4070 C CA . PRO A 1 525 ? 3.807 -13.133 -7.18 1 95.5 525 PRO A CA 1
ATOM 4071 C C . PRO A 1 525 ? 5.172 -13.438 -7.793 1 95.5 525 PRO A C 1
ATOM 4073 O O . PRO A 1 525 ? 5.387 -14.539 -8.305 1 95.5 525 PRO A O 1
ATOM 4076 N N . THR A 1 526 ? 6.109 -12.508 -7.715 1 95.31 526 THR A N 1
ATOM 4077 C CA . THR A 1 526 ? 7.375 -12.648 -8.422 1 95.31 526 THR A CA 1
ATOM 4078 C C . THR A 1 526 ? 8.414 -13.336 -7.539 1 95.31 526 THR A C 1
ATOM 4080 O O . THR A 1 526 ? 9.453 -13.781 -8.031 1 95.31 526 THR A O 1
ATOM 4083 N N . ASN A 1 527 ? 8.164 -13.406 -6.25 1 96.56 527 ASN A N 1
ATOM 4084 C CA . ASN A 1 527 ? 9.055 -14.109 -5.34 1 96.56 527 ASN A CA 1
ATOM 4085 C C . ASN A 1 527 ? 8.906 -15.625 -5.469 1 96.56 527 ASN A C 1
ATOM 4087 O O . ASN A 1 527 ? 8.547 -16.297 -4.508 1 96.56 527 ASN A O 1
ATOM 4091 N N . LYS A 1 528 ? 9.406 -16.188 -6.473 1 98.25 528 LYS A N 1
ATOM 4092 C CA . LYS A 1 528 ? 9.141 -17.594 -6.801 1 98.25 528 LYS A CA 1
ATOM 4093 C C . LYS A 1 528 ? 10.086 -18.516 -6.043 1 98.25 528 LYS A C 1
ATOM 4095 O O . LYS A 1 528 ? 9.812 -19.719 -5.914 1 98.25 528 LYS A O 1
ATOM 4100 N N . ALA A 1 529 ? 11.195 -18.047 -5.465 1 98.06 529 ALA A N 1
ATOM 4101 C CA . ALA A 1 529 ? 12.195 -18.891 -4.828 1 98.06 529 ALA A CA 1
ATOM 4102 C C . ALA A 1 529 ? 11.594 -19.672 -3.664 1 98.06 529 ALA A C 1
ATOM 4104 O O . ALA A 1 529 ? 11.688 -20.906 -3.617 1 98.06 529 ALA A O 1
ATOM 4105 N N . PRO A 1 530 ? 10.859 -19.031 -2.785 1 98 530 PRO A N 1
ATOM 4106 C CA . PRO A 1 530 ? 10.305 -19.797 -1.678 1 98 530 PRO A CA 1
ATOM 4107 C C . PRO A 1 530 ? 9.32 -20.875 -2.145 1 98 530 PRO A C 1
ATOM 4109 O O . PRO A 1 530 ? 9.211 -21.938 -1.52 1 98 530 PRO A O 1
ATOM 4112 N N . PHE A 1 531 ? 8.562 -20.656 -3.248 1 98.44 531 PHE A N 1
ATOM 4113 C CA . PHE A 1 531 ? 7.652 -21.656 -3.785 1 98.44 531 PHE A CA 1
ATOM 4114 C C . PHE A 1 531 ? 8.414 -22.906 -4.207 1 98.44 531 PHE A C 1
ATOM 4116 O O . PHE A 1 531 ? 8.055 -24.016 -3.816 1 98.44 531 PHE A O 1
ATOM 4123 N N . GLY A 1 532 ? 9.492 -22.672 -4.934 1 98.75 532 GLY A N 1
ATOM 4124 C CA . GLY A 1 532 ? 10.297 -23.797 -5.406 1 98.75 532 GLY A CA 1
ATOM 4125 C C . GLY A 1 532 ? 11.008 -24.531 -4.289 1 98.75 532 GLY A C 1
ATOM 4126 O O . GLY A 1 532 ? 11.016 -25.766 -4.27 1 98.75 532 GLY A O 1
ATOM 4127 N N . TYR A 1 533 ? 11.578 -23.828 -3.385 1 98.44 533 TYR A N 1
ATOM 4128 C CA . TYR A 1 533 ? 12.32 -24.453 -2.287 1 98.44 533 TYR A CA 1
ATOM 4129 C C . TYR A 1 533 ? 11.391 -25.25 -1.388 1 98.44 533 TYR A C 1
ATOM 4131 O O . TYR A 1 533 ? 11.742 -26.344 -0.931 1 98.44 533 TYR A O 1
ATOM 4139 N N . ARG A 1 534 ? 10.219 -24.766 -1.154 1 98.12 534 ARG A N 1
ATOM 4140 C CA . ARG A 1 534 ? 9.258 -25.484 -0.324 1 98.12 534 ARG A CA 1
ATOM 4141 C C . ARG A 1 534 ? 8.781 -26.766 -1.021 1 98.12 534 ARG A C 1
ATOM 4143 O O . ARG A 1 534 ? 8.617 -27.797 -0.382 1 98.12 534 ARG A O 1
ATOM 4150 N N . ALA A 1 535 ? 8.539 -26.625 -2.316 1 98.69 535 ALA A N 1
ATOM 4151 C CA . ALA A 1 535 ? 8.188 -27.812 -3.08 1 98.69 535 ALA A CA 1
ATOM 4152 C C . ALA A 1 535 ? 9.289 -28.875 -2.998 1 98.69 535 ALA A C 1
ATOM 4154 O O . ALA A 1 535 ? 9.008 -30.062 -2.834 1 98.69 535 ALA A O 1
ATOM 4155 N N . ALA A 1 536 ? 10.539 -28.453 -3.111 1 98.75 536 ALA A N 1
ATOM 4156 C CA . ALA A 1 536 ? 11.664 -29.375 -2.984 1 98.75 536 ALA A CA 1
ATOM 4157 C C . ALA A 1 536 ? 11.688 -30.016 -1.606 1 98.75 536 ALA A C 1
ATOM 4159 O O . ALA A 1 536 ? 11.945 -31.219 -1.485 1 98.75 536 ALA A O 1
ATOM 4160 N N . GLY A 1 537 ? 11.398 -29.188 -0.601 1 98.06 537 GLY A N 1
ATOM 4161 C CA . GLY A 1 537 ? 11.328 -29.75 0.743 1 98.06 537 GLY A CA 1
ATOM 4162 C C . GLY A 1 537 ? 10.281 -30.844 0.885 1 98.06 537 GLY A C 1
ATOM 4163 O O . GLY A 1 537 ? 10.555 -31.891 1.462 1 98.06 537 GLY A O 1
ATOM 4164 N N . VAL A 1 538 ? 9.18 -30.625 0.341 1 97.69 538 VAL A N 1
ATOM 4165 C CA . VAL A 1 538 ? 8.094 -31.594 0.399 1 97.69 538 VAL A CA 1
ATOM 4166 C C . VAL A 1 538 ? 8.484 -32.844 -0.369 1 97.69 538 VAL A C 1
ATOM 4168 O O . VAL A 1 538 ? 8.25 -33.969 0.098 1 97.69 538 VAL A O 1
ATOM 4171 N N . ALA A 1 539 ? 9.086 -32.719 -1.56 1 98.25 539 ALA A N 1
ATOM 4172 C CA . ALA A 1 539 ? 9.555 -33.875 -2.324 1 98.25 539 ALA A CA 1
ATOM 4173 C C . ALA A 1 539 ? 10.609 -34.656 -1.545 1 98.25 539 ALA A C 1
ATOM 4175 O O . ALA A 1 539 ? 10.562 -35.875 -1.496 1 98.25 539 ALA A O 1
ATOM 4176 N N . LEU A 1 540 ? 11.539 -33.938 -0.987 1 98.25 540 LEU A N 1
ATOM 4177 C CA . LEU A 1 540 ? 12.578 -34.594 -0.194 1 98.25 540 LEU A CA 1
ATOM 4178 C C . LEU A 1 540 ? 11.961 -35.406 0.941 1 98.25 540 LEU A C 1
ATOM 4180 O O . LEU A 1 540 ? 12.367 -36.531 1.178 1 98.25 540 LEU A O 1
ATOM 4184 N N . ASN A 1 541 ? 10.969 -34.844 1.575 1 96.19 541 ASN A N 1
ATOM 4185 C CA . ASN A 1 541 ? 10.344 -35.531 2.709 1 96.19 541 ASN A CA 1
ATOM 4186 C C . ASN A 1 541 ? 9.445 -36.656 2.258 1 96.19 541 ASN A C 1
ATOM 4188 O O . ASN A 1 541 ? 9.586 -37.781 2.732 1 96.19 541 ASN A O 1
ATOM 4192 N N . ARG A 1 542 ? 8.617 -36.438 1.305 1 95.38 542 ARG A N 1
ATOM 4193 C CA . ARG A 1 542 ? 7.516 -37.375 1.029 1 95.38 542 ARG A CA 1
ATOM 4194 C C . ARG A 1 542 ? 7.879 -38.344 -0.084 1 95.38 542 ARG A C 1
ATOM 4196 O O . ARG A 1 542 ? 7.305 -39.438 -0.174 1 95.38 542 ARG A O 1
ATOM 4203 N N . VAL A 1 543 ? 8.781 -37.969 -0.966 1 95.88 543 VAL A N 1
ATOM 4204 C CA . VAL A 1 543 ? 9.117 -38.812 -2.105 1 95.88 543 VAL A CA 1
ATOM 4205 C C . VAL A 1 543 ? 10.453 -39.5 -1.855 1 95.88 543 VAL A C 1
ATOM 4207 O O . VAL A 1 543 ? 10.562 -40.719 -1.991 1 95.88 543 VAL A O 1
ATOM 4210 N N . TYR A 1 544 ? 11.398 -38.75 -1.411 1 96.94 544 TYR A N 1
ATOM 4211 C CA . TYR A 1 544 ? 12.734 -39.312 -1.212 1 96.94 544 TYR A CA 1
ATOM 4212 C C . TYR A 1 544 ? 12.93 -39.75 0.235 1 96.94 544 TYR A C 1
ATOM 4214 O O . TYR A 1 544 ? 13.984 -40.281 0.59 1 96.94 544 TYR A O 1
ATOM 4222 N N . HIS A 1 545 ? 11.992 -39.438 1.189 1 95.44 545 HIS A N 1
ATOM 4223 C CA . HIS A 1 545 ? 11.867 -39.969 2.543 1 95.44 545 HIS A CA 1
ATOM 4224 C C . HIS A 1 545 ? 13 -39.469 3.434 1 95.44 545 HIS A C 1
ATOM 4226 O O . HIS A 1 545 ? 13.547 -40.219 4.242 1 95.44 545 HIS A O 1
ATOM 4232 N N . TYR A 1 546 ? 13.359 -38.188 3.146 1 95.31 546 TYR A N 1
ATOM 4233 C CA . TYR A 1 546 ? 14.211 -37.5 4.109 1 95.31 546 TYR A CA 1
ATOM 4234 C C . TYR A 1 546 ? 13.406 -37.062 5.32 1 95.31 546 TYR A C 1
ATOM 4236 O O . TYR A 1 546 ? 12.789 -35.969 5.297 1 95.31 546 TYR A O 1
ATOM 4244 N N . ALA A 1 547 ? 13.5 -37.719 6.367 1 90.62 547 ALA A N 1
ATOM 4245 C CA . ALA A 1 547 ? 12.633 -37.531 7.527 1 90.62 547 ALA A CA 1
ATOM 4246 C C . ALA A 1 547 ? 12.953 -36.219 8.25 1 90.62 547 ALA A C 1
ATOM 4248 O O . ALA A 1 547 ? 12.102 -35.656 8.945 1 90.62 547 ALA A O 1
ATOM 4249 N N . ASP A 1 548 ? 14.156 -35.75 8.07 1 92.25 548 ASP A N 1
ATOM 4250 C CA . ASP A 1 548 ? 14.602 -34.562 8.805 1 92.25 548 ASP A CA 1
ATOM 4251 C C . ASP A 1 548 ? 14.148 -33.281 8.125 1 92.25 548 ASP A C 1
ATOM 4253 O O . ASP A 1 548 ? 14.25 -32.188 8.703 1 92.25 548 ASP A O 1
ATOM 4257 N N . VAL A 1 549 ? 13.617 -33.375 6.891 1 93.94 549 VAL A N 1
ATOM 4258 C CA . VAL A 1 549 ? 13.125 -32.188 6.195 1 93.94 549 VAL A CA 1
ATOM 4259 C C . VAL A 1 549 ? 11.672 -31.938 6.59 1 93.94 549 VAL A C 1
ATOM 4261 O O . VAL A 1 549 ? 10.828 -32.812 6.508 1 93.94 549 VAL A O 1
ATOM 4264 N N . ALA A 1 550 ? 11.422 -30.719 7.086 1 92.81 550 ALA A N 1
ATOM 4265 C CA . ALA A 1 550 ? 10.109 -30.375 7.629 1 92.81 550 ALA A CA 1
ATOM 4266 C C . ALA A 1 550 ? 9.117 -30.078 6.512 1 92.81 550 ALA A C 1
ATOM 4268 O O . ALA A 1 550 ? 9.508 -29.672 5.414 1 92.81 550 ALA A O 1
ATOM 4269 N N . VAL A 1 551 ? 7.859 -30.359 6.785 1 94.56 551 VAL A N 1
ATOM 4270 C CA . VAL A 1 551 ? 6.738 -29.953 5.945 1 94.56 551 VAL A CA 1
ATOM 4271 C C . VAL A 1 551 ? 5.73 -29.156 6.773 1 94.56 551 VAL A C 1
ATOM 4273 O O . VAL A 1 551 ? 5.832 -29.109 8 1 94.56 551 VAL A O 1
ATOM 4276 N N . SER A 1 552 ? 4.828 -28.531 6.129 1 97.19 552 SER A N 1
ATOM 4277 C CA . SER A 1 552 ? 3.848 -27.688 6.809 1 97.19 552 SER A CA 1
ATOM 4278 C C . SER A 1 552 ? 2.922 -28.516 7.691 1 97.19 552 SER A C 1
ATOM 4280 O O . SER A 1 552 ? 2.504 -29.609 7.305 1 97.19 552 SER A O 1
ATOM 4282 N N . PRO A 1 553 ? 2.625 -27.969 8.945 1 97.19 553 PRO A N 1
ATOM 4283 C CA . PRO A 1 553 ? 1.59 -28.641 9.727 1 97.19 553 PRO A CA 1
ATOM 4284 C C . PRO A 1 553 ? 0.214 -28.578 9.07 1 97.19 553 PRO A C 1
ATOM 4286 O O . PRO A 1 553 ? -0.144 -27.562 8.469 1 97.19 553 PRO A O 1
ATOM 4289 N N . LEU A 1 554 ? -0.542 -29.672 9.172 1 97.19 554 LEU A N 1
ATOM 4290 C CA . LEU A 1 554 ? -1.892 -29.75 8.617 1 97.19 554 LEU A CA 1
ATOM 4291 C C . LEU A 1 554 ? -2.904 -30.094 9.711 1 97.19 554 LEU A C 1
ATOM 4293 O O . LEU A 1 554 ? -2.561 -30.734 10.703 1 97.19 554 LEU A O 1
ATOM 4297 N N . PHE A 1 555 ? -4.129 -29.703 9.523 1 97.31 555 PHE A N 1
ATOM 4298 C CA . PHE A 1 555 ? -5.227 -29.938 10.445 1 97.31 555 PHE A CA 1
ATOM 4299 C C . PHE A 1 555 ? -5.395 -31.438 10.719 1 97.31 555 PHE A C 1
ATOM 4301 O O . PHE A 1 555 ? -5.375 -32.25 9.789 1 97.31 555 PHE A O 1
ATOM 4308 N N . ASN A 1 556 ? -5.453 -31.719 12 1 96.75 556 ASN A N 1
ATOM 4309 C CA . ASN A 1 556 ? -5.734 -33.094 12.398 1 96.75 556 ASN A CA 1
ATOM 4310 C C . ASN A 1 556 ? -7.156 -33.25 12.93 1 96.75 556 ASN A C 1
ATOM 4312 O O . ASN A 1 556 ? -7.969 -33.969 12.344 1 96.75 556 ASN A O 1
ATOM 4316 N N . SER A 1 557 ? -7.371 -32.469 14.008 1 97.69 557 SER A N 1
ATOM 4317 C CA . SER A 1 557 ? -8.703 -32.594 14.594 1 97.69 557 SER A CA 1
ATOM 4318 C C . SER A 1 557 ? -9.055 -31.344 15.414 1 97.69 557 SER A C 1
ATOM 4320 O O . SER A 1 557 ? -8.188 -30.531 15.711 1 97.69 557 SER A O 1
ATOM 4322 N N . ALA A 1 558 ? -10.406 -31.234 15.641 1 98.44 558 ALA A N 1
ATOM 4323 C CA . ALA A 1 558 ? -10.922 -30.219 16.547 1 98.44 558 ALA A CA 1
ATOM 4324 C C . ALA A 1 558 ? -11.914 -30.812 17.547 1 98.44 558 ALA A C 1
ATOM 4326 O O . ALA A 1 558 ? -12.789 -31.594 17.156 1 98.44 558 ALA A O 1
ATOM 4327 N N . THR A 1 559 ? -11.68 -30.531 18.828 1 98.31 559 THR A N 1
ATOM 4328 C CA . THR A 1 559 ? -12.641 -30.875 19.859 1 98.31 559 THR A CA 1
ATOM 4329 C C . THR A 1 559 ? -13.281 -29.625 20.453 1 98.31 559 THR A C 1
ATOM 4331 O O . THR A 1 559 ? -12.633 -28.578 20.562 1 98.31 559 THR A O 1
ATOM 4334 N N . PHE A 1 560 ? -14.531 -29.766 20.781 1 98.19 560 PHE A N 1
ATOM 4335 C CA . PHE A 1 560 ? -15.289 -28.609 21.234 1 98.19 560 PHE A CA 1
ATOM 4336 C C . PHE A 1 560 ? -15.734 -28.766 22.672 1 98.19 560 PHE A C 1
ATOM 4338 O O . PHE A 1 560 ? -16.234 -29.828 23.062 1 98.19 560 PHE A O 1
ATOM 4345 N N . GLN A 1 561 ? -15.352 -27.797 23.453 1 94.62 561 GLN A N 1
ATOM 4346 C CA . GLN A 1 561 ? -15.797 -27.672 24.828 1 94.62 561 GLN A CA 1
ATOM 4347 C C . GLN A 1 561 ? -16.734 -26.469 25 1 94.62 561 GLN A C 1
ATOM 4349 O O . GLN A 1 561 ? -17.094 -25.812 24.031 1 94.62 561 GLN A O 1
ATOM 4354 N N . GLN A 1 562 ? -17.062 -26.375 26.391 1 92.19 562 GLN A N 1
ATOM 4355 C CA . GLN A 1 562 ? -17.859 -25.172 26.656 1 92.19 562 GLN A CA 1
ATOM 4356 C C . GLN A 1 562 ? -17.031 -23.906 26.438 1 92.19 562 GLN A C 1
ATOM 4358 O O . GLN A 1 562 ? -15.969 -23.75 27.031 1 92.19 562 GLN A O 1
ATOM 4363 N N . ASN A 1 563 ? -17.328 -23.188 25.5 1 95.81 563 ASN A N 1
ATOM 4364 C CA . ASN A 1 563 ? -16.859 -21.828 25.266 1 95.81 563 ASN A CA 1
ATOM 4365 C C . ASN A 1 563 ? -15.625 -21.812 24.359 1 95.81 563 ASN A C 1
ATOM 4367 O O . ASN A 1 563 ? -15.117 -20.75 24.016 1 95.81 563 ASN A O 1
ATOM 4371 N N . TYR A 1 564 ? -15.023 -22.984 24.062 1 98.12 564 TYR A N 1
ATOM 4372 C CA . TYR A 1 564 ? -13.844 -22.922 23.219 1 98.12 564 TYR A CA 1
ATOM 4373 C C . TYR A 1 564 ? -13.703 -24.203 22.391 1 98.12 564 TYR A C 1
ATOM 4375 O O . TYR A 1 564 ? -14.391 -25.188 22.641 1 98.12 564 TYR A O 1
ATOM 4383 N N . ALA A 1 565 ? -12.898 -24.188 21.359 1 98.62 565 ALA A N 1
ATOM 4384 C CA . ALA A 1 565 ? -12.438 -25.328 20.562 1 98.62 565 ALA A CA 1
ATOM 4385 C C . ALA A 1 565 ? -10.961 -25.609 20.828 1 98.62 565 ALA A C 1
ATOM 4387 O O . ALA A 1 565 ? -10.18 -24.688 21.078 1 98.62 565 ALA A O 1
ATOM 4388 N N . LEU A 1 566 ? -10.602 -26.859 20.828 1 98.56 566 LEU A N 1
ATOM 4389 C CA . LEU A 1 566 ? -9.203 -27.281 20.859 1 98.56 566 LEU A CA 1
ATOM 4390 C C . LEU A 1 566 ? -8.805 -27.953 19.547 1 98.56 566 LEU A C 1
ATOM 4392 O O . LEU A 1 566 ? -9.422 -28.922 19.125 1 98.56 566 LEU A O 1
ATOM 4396 N N . VAL A 1 567 ? -7.746 -27.375 18.875 1 98.62 567 VAL A N 1
ATOM 4397 C CA . VAL A 1 567 ? -7.348 -27.828 17.547 1 98.62 567 VAL A CA 1
ATOM 4398 C C . VAL A 1 567 ? -5.977 -28.5 17.625 1 98.62 567 VAL A C 1
ATOM 4400 O O . VAL A 1 567 ? -5.059 -27.984 18.266 1 98.62 567 VAL A O 1
ATOM 4403 N N . THR A 1 568 ? -5.793 -29.641 16.953 1 97.94 568 THR A N 1
ATOM 4404 C CA . THR A 1 568 ? -4.52 -30.344 16.859 1 97.94 568 THR A CA 1
ATOM 4405 C C . THR A 1 568 ? -4.047 -30.438 15.414 1 97.94 568 THR A C 1
ATOM 4407 O O . THR A 1 568 ? -4.848 -30.297 14.484 1 97.94 568 THR A O 1
ATOM 4410 N N . PHE A 1 569 ? -2.715 -30.672 15.227 1 97.25 569 PHE A N 1
ATOM 4411 C CA . PHE A 1 569 ? -2.111 -30.672 13.898 1 97.25 569 PHE A CA 1
ATOM 4412 C C . PHE A 1 569 ? -1.174 -31.859 13.734 1 97.25 569 PHE A C 1
ATOM 4414 O O . PHE A 1 569 ? -0.588 -32.344 14.711 1 97.25 569 PHE A O 1
ATOM 4421 N N . ASN A 1 570 ? -1.101 -32.281 12.492 1 93.94 570 ASN A N 1
ATOM 4422 C CA . ASN A 1 570 ? -0.054 -33.219 12.078 1 93.94 570 ASN A CA 1
ATOM 4423 C C . ASN A 1 570 ? 1.171 -32.469 11.547 1 93.94 570 ASN A C 1
ATOM 4425 O O . ASN A 1 570 ? 1.074 -31.328 11.125 1 93.94 570 ASN A O 1
ATOM 4429 N N . ASP A 1 571 ? 2.406 -33.094 11.68 1 91.19 571 ASP A N 1
ATOM 4430 C CA . ASP A 1 571 ? 3.637 -32.625 11.039 1 91.19 571 ASP A CA 1
ATOM 4431 C C . ASP A 1 571 ? 4.078 -31.281 11.578 1 91.19 571 ASP A C 1
ATOM 4433 O O . ASP A 1 571 ? 4.547 -30.422 10.82 1 91.19 571 ASP A O 1
ATOM 4437 N N . ALA A 1 572 ? 3.84 -31 12.812 1 84.56 572 ALA A N 1
ATOM 4438 C CA . ALA A 1 572 ? 4.238 -29.719 13.391 1 84.56 572 ALA A CA 1
ATOM 4439 C C . ALA A 1 572 ? 5.758 -29.594 13.461 1 84.56 572 ALA A C 1
ATOM 4441 O O . ALA A 1 572 ? 6.297 -28.484 13.445 1 84.56 572 ALA A O 1
ATOM 4442 N N . ASN A 1 573 ? 6.516 -30.688 13.352 1 83.25 573 ASN A N 1
ATOM 4443 C CA . ASN A 1 573 ? 7.973 -30.719 13.352 1 83.25 573 ASN A CA 1
ATOM 4444 C C . ASN A 1 573 ? 8.562 -29.859 14.461 1 83.25 573 ASN A C 1
ATOM 4446 O O . ASN A 1 573 ? 9.414 -29 14.203 1 83.25 573 ASN A O 1
ATOM 4450 N N . GLY A 1 574 ? 8.07 -30.047 15.727 1 89.06 574 GLY A N 1
ATOM 4451 C CA . GLY A 1 574 ? 8.43 -29.219 16.875 1 89.06 574 GLY A CA 1
ATOM 4452 C C . GLY A 1 574 ? 7.281 -28.375 17.375 1 89.06 574 GLY A C 1
ATOM 4453 O O . GLY A 1 574 ? 6.125 -28.594 17 1 89.06 574 GLY A O 1
ATOM 4454 N N . PRO A 1 575 ? 7.637 -27.422 18.234 1 94.06 575 PRO A N 1
ATOM 4455 C CA . PRO A 1 575 ? 6.574 -26.594 18.781 1 94.06 575 PRO A CA 1
ATOM 4456 C C . PRO A 1 575 ? 5.992 -25.609 17.766 1 94.06 575 PRO A C 1
ATOM 4458 O O . PRO A 1 575 ? 6.738 -25.016 16.984 1 94.06 575 PRO A O 1
ATOM 4461 N N . LEU A 1 576 ? 4.688 -25.5 17.781 1 97 576 LEU A N 1
ATOM 4462 C CA . LEU A 1 576 ? 4.035 -24.453 17 1 97 576 LEU A CA 1
ATOM 4463 C C . LEU A 1 576 ? 4.504 -23.062 17.453 1 97 576 LEU A C 1
ATOM 4465 O O . LEU A 1 576 ? 4.805 -22.859 18.625 1 97 576 LEU A O 1
ATOM 4469 N N . THR A 1 577 ? 4.555 -22.188 16.516 1 96.19 577 THR A N 1
ATOM 4470 C CA . THR A 1 577 ? 5.016 -20.828 16.812 1 96.19 577 THR A CA 1
ATOM 4471 C C . THR A 1 577 ? 4.078 -19.797 16.219 1 96.19 577 THR A C 1
ATOM 4473 O O . THR A 1 577 ? 3.389 -20.062 15.234 1 96.19 577 THR A O 1
ATOM 4476 N N . VAL A 1 578 ? 4.012 -18.641 16.938 1 96.38 578 VAL A N 1
ATOM 4477 C CA . VAL A 1 578 ? 3.201 -17.516 16.5 1 96.38 578 VAL A CA 1
ATOM 4478 C C . VAL A 1 578 ? 4.109 -16.375 16.016 1 96.38 578 VAL A C 1
ATOM 4480 O O . VAL A 1 578 ? 5.027 -15.977 16.734 1 96.38 578 VAL A O 1
ATOM 4483 N N . LYS A 1 579 ? 3.891 -15.93 14.797 1 95.94 579 LYS A N 1
ATOM 4484 C CA . LYS A 1 579 ? 4.66 -14.789 14.305 1 95.94 579 LYS A CA 1
ATOM 4485 C C . LYS A 1 579 ? 3.889 -13.484 14.484 1 95.94 579 LYS A C 1
ATOM 4487 O O . LYS A 1 579 ? 3.199 -13.031 13.57 1 95.94 579 LYS A O 1
ATOM 4492 N N . ASP A 1 580 ? 3.945 -12.812 15.594 1 95.75 580 ASP A N 1
ATOM 4493 C CA . ASP A 1 580 ? 3.328 -11.555 16 1 95.75 580 ASP A CA 1
ATOM 4494 C C . ASP A 1 580 ? 4.148 -10.875 17.094 1 95.75 580 ASP A C 1
ATOM 4496 O O . ASP A 1 580 ? 4.551 -11.516 18.062 1 95.75 580 ASP A O 1
ATOM 4500 N N . LYS A 1 581 ? 4.426 -9.633 16.938 1 94.44 581 LYS A N 1
ATOM 4501 C CA . LYS A 1 581 ? 5.328 -8.938 17.844 1 94.44 581 LYS A CA 1
ATOM 4502 C C . LYS A 1 581 ? 4.742 -8.859 19.25 1 94.44 581 LYS A C 1
ATOM 4504 O O . LYS A 1 581 ? 5.48 -8.758 20.234 1 94.44 581 LYS A O 1
ATOM 4509 N N . TYR A 1 582 ? 3.359 -8.938 19.375 1 95.75 582 TYR A N 1
ATOM 4510 C CA . TYR A 1 582 ? 2.73 -8.914 20.703 1 95.75 582 TYR A CA 1
ATOM 4511 C C . TYR A 1 582 ? 2.496 -10.328 21.219 1 95.75 582 TYR A C 1
ATOM 4513 O O . TYR A 1 582 ? 2.191 -10.516 22.406 1 95.75 582 TYR A O 1
ATOM 4521 N N . GLY A 1 583 ? 2.559 -11.328 20.328 1 95.62 583 GLY A N 1
ATOM 4522 C CA . GLY A 1 583 ? 2.307 -12.711 20.688 1 95.62 583 GLY A CA 1
ATOM 4523 C C . GLY A 1 583 ? 0.863 -13.133 20.484 1 95.62 583 GLY A C 1
ATOM 4524 O O . GLY A 1 583 ? 0.435 -14.172 20.984 1 95.62 583 GLY A O 1
ATOM 4525 N N . TYR A 1 584 ? 0.128 -12.328 19.781 1 97.69 584 TYR A N 1
ATOM 4526 C CA . TYR A 1 584 ? -1.272 -12.648 19.531 1 97.69 584 TYR A CA 1
ATOM 4527 C C . TYR A 1 584 ? -1.407 -13.633 18.375 1 97.69 584 TYR A C 1
ATOM 4529 O O . TYR A 1 584 ? -0.755 -13.477 17.328 1 97.69 584 TYR A O 1
ATOM 4537 N N . LEU A 1 585 ? -2.168 -14.719 18.594 1 98.19 585 LEU A N 1
ATOM 4538 C CA . LEU A 1 585 ? -2.486 -15.688 17.547 1 98.19 585 LEU A CA 1
ATOM 4539 C C . LEU A 1 585 ? -3.768 -15.297 16.812 1 98.19 585 LEU A C 1
ATOM 4541 O O . LEU A 1 585 ? -4.82 -15.148 17.438 1 98.19 585 LEU A O 1
ATOM 4545 N N . LYS A 1 586 ? -3.662 -15.141 15.461 1 98 586 LYS A N 1
ATOM 4546 C CA . LYS A 1 586 ? -4.762 -14.641 14.648 1 98 586 LYS A CA 1
ATOM 4547 C C . LYS A 1 586 ? -5.121 -15.625 13.539 1 98 586 LYS A C 1
ATOM 4549 O O . LYS A 1 586 ? -4.48 -16.672 13.398 1 98 586 LYS A O 1
ATOM 4554 N N . GLY A 1 587 ? -6.25 -15.391 12.82 1 98.25 587 GLY A N 1
ATOM 4555 C CA . GLY A 1 587 ? -6.633 -16.125 11.625 1 98.25 587 GLY A CA 1
ATOM 4556 C C . GLY A 1 587 ? -7.742 -17.141 11.875 1 98.25 587 GLY A C 1
ATOM 4557 O O . GLY A 1 587 ? -8.195 -17.812 10.953 1 98.25 587 GLY A O 1
ATOM 4558 N N . PHE A 1 588 ? -8.297 -17.203 13.086 1 98.81 588 PHE A N 1
ATOM 4559 C CA . PHE A 1 588 ? -9.297 -18.203 13.438 1 98.81 588 PHE A CA 1
ATOM 4560 C C . PHE A 1 588 ? -10.688 -17.594 13.453 1 98.81 588 PHE A C 1
ATOM 4562 O O . PHE A 1 588 ? -10.852 -16.406 13.758 1 98.81 588 PHE A O 1
ATOM 4569 N N . GLU A 1 589 ? -11.656 -18.375 13.141 1 98.81 589 GLU A N 1
ATOM 4570 C CA . GLU A 1 589 ? -13.086 -18.094 13.281 1 98.81 589 GLU A CA 1
ATOM 4571 C C . GLU A 1 589 ? -13.812 -19.297 13.898 1 98.81 589 GLU A C 1
ATOM 4573 O O . GLU A 1 589 ? -13.438 -20.438 13.672 1 98.81 589 GLU A O 1
ATOM 4578 N N . VAL A 1 590 ? -14.836 -19.047 14.703 1 98.75 590 VAL A N 1
ATOM 4579 C CA . VAL A 1 590 ? -15.664 -20.109 15.258 1 98.75 590 VAL A CA 1
ATOM 4580 C C . VAL A 1 590 ? -17.141 -19.812 15 1 98.75 590 VAL A C 1
ATOM 4582 O O . VAL A 1 590 ? -17.516 -18.641 14.82 1 98.75 590 VAL A O 1
ATOM 4585 N N . ALA A 1 591 ? -17.906 -20.797 14.875 1 98.69 591 ALA A N 1
ATOM 4586 C CA . ALA A 1 591 ? -19.359 -20.688 14.727 1 98.69 591 ALA A CA 1
ATOM 4587 C C . ALA A 1 591 ? -20.078 -21.641 15.672 1 98.69 591 ALA A C 1
ATOM 4589 O O . ALA A 1 591 ? -19.547 -22.688 16.047 1 98.69 591 ALA A O 1
ATOM 4590 N N . GLY A 1 592 ? -21.25 -21.172 16.109 1 98.31 592 GLY A N 1
ATOM 4591 C CA . GLY A 1 592 ? -22.156 -22.047 16.844 1 98.31 592 GLY A CA 1
ATOM 4592 C C . GLY A 1 592 ? -23.125 -22.781 15.953 1 98.31 592 GLY A C 1
ATOM 4593 O O . GLY A 1 592 ? -22.891 -22.938 14.758 1 98.31 592 GLY A O 1
ATOM 4594 N N . ASN A 1 593 ? -24.172 -23.266 16.609 1 97.44 593 ASN A N 1
ATOM 4595 C CA . ASN A 1 593 ? -25.188 -24.047 15.914 1 97.44 593 ASN A CA 1
ATOM 4596 C C . ASN A 1 593 ? -25.922 -23.203 14.875 1 97.44 593 ASN A C 1
ATOM 4598 O O . ASN A 1 593 ? -26.562 -23.734 13.969 1 97.44 593 ASN A O 1
ATOM 4602 N N . ASP A 1 594 ? -25.844 -21.891 14.953 1 97.5 594 ASP A N 1
ATOM 4603 C CA . ASP A 1 594 ? -26.5 -21 14.008 1 97.5 594 ASP A CA 1
ATOM 4604 C C . ASP A 1 594 ? -25.703 -20.891 12.711 1 97.5 594 ASP A C 1
ATOM 4606 O O . ASP A 1 594 ? -26.172 -20.266 11.742 1 97.5 594 ASP A O 1
ATOM 4610 N N . HIS A 1 595 ? -24.469 -21.422 12.68 1 97.94 595 HIS A N 1
ATOM 4611 C CA . HIS A 1 595 ? -23.578 -21.469 11.523 1 97.94 595 HIS A CA 1
ATOM 4612 C C . HIS A 1 595 ? -23.094 -20.078 11.141 1 97.94 595 HIS A C 1
ATOM 4614 O O . HIS A 1 595 ? -22.766 -19.828 9.977 1 97.94 595 HIS A O 1
ATOM 4620 N N . VAL A 1 596 ? -23.172 -19.125 12.102 1 98.25 596 VAL A N 1
ATOM 4621 C CA . VAL A 1 596 ? -22.625 -17.781 11.891 1 98.25 596 VAL A CA 1
ATOM 4622 C C . VAL A 1 596 ? -21.219 -17.688 12.461 1 98.25 596 VAL A C 1
ATOM 4624 O O . VAL A 1 596 ? -21.031 -17.859 13.672 1 98.25 596 VAL A O 1
ATOM 4627 N N . PHE A 1 597 ? -20.281 -17.344 11.625 1 98.62 597 PHE A N 1
ATOM 4628 C CA . PHE A 1 597 ? -18.891 -17.328 12.047 1 98.62 597 PHE A CA 1
ATOM 4629 C C . PHE A 1 597 ? -18.516 -15.969 12.633 1 98.62 597 PHE A C 1
ATOM 4631 O O . PHE A 1 597 ? -18.953 -14.93 12.133 1 98.62 597 PHE A O 1
ATOM 4638 N N . HIS A 1 598 ? -17.734 -16.016 13.688 1 98.44 598 HIS A N 1
ATOM 4639 C CA . HIS A 1 598 ? -17.141 -14.852 14.32 1 98.44 598 HIS A CA 1
ATOM 4640 C C . HIS A 1 598 ? -15.617 -15 14.414 1 98.44 598 HIS A C 1
ATOM 4642 O O . HIS A 1 598 ? -15.117 -16.094 14.695 1 98.44 598 HIS A O 1
ATOM 4648 N N . TYR A 1 599 ? -14.883 -13.875 14.109 1 98.31 599 TYR A N 1
ATOM 4649 C CA . TYR A 1 599 ? -13.453 -13.883 14.383 1 98.31 599 TYR A CA 1
ATOM 4650 C C . TYR A 1 599 ? -13.18 -14.289 15.828 1 98.31 599 TYR A C 1
ATOM 4652 O O . TYR A 1 599 ? -13.93 -13.922 16.734 1 98.31 599 TYR A O 1
ATOM 4660 N N . ALA A 1 600 ? -12.133 -15.055 16.047 1 98.62 600 ALA A N 1
ATOM 4661 C CA . ALA A 1 600 ? -11.922 -15.68 17.359 1 98.62 600 ALA A CA 1
ATOM 4662 C C . ALA A 1 600 ? -10.492 -15.445 17.844 1 98.62 600 ALA A C 1
ATOM 4664 O O . ALA A 1 600 ? -9.555 -15.406 17.047 1 98.62 600 ALA A O 1
ATOM 4665 N N . GLN A 1 601 ? -10.336 -15.281 19.109 1 98.06 601 GLN A N 1
ATOM 4666 C CA . GLN A 1 601 ? -9.023 -15.305 19.75 1 98.06 601 GLN A CA 1
ATOM 4667 C C . GLN A 1 601 ? -8.492 -16.734 19.859 1 98.06 601 GLN A C 1
ATOM 4669 O O . GLN A 1 601 ? -9.258 -17.688 19.812 1 98.06 601 GLN A O 1
ATOM 4674 N N . ALA A 1 602 ? -7.188 -16.828 19.891 1 98.56 602 ALA A N 1
ATOM 4675 C CA . ALA A 1 602 ? -6.559 -18.141 19.984 1 98.56 602 ALA A CA 1
ATOM 4676 C C . ALA A 1 602 ? -5.262 -18.078 20.781 1 98.56 602 ALA A C 1
ATOM 4678 O O . ALA A 1 602 ? -4.648 -17.016 20.906 1 98.56 602 ALA A O 1
ATOM 4679 N N . GLN A 1 603 ? -4.949 -19.234 21.391 1 97.06 603 GLN A N 1
ATOM 4680 C CA . GLN A 1 603 ? -3.729 -19.344 22.188 1 97.06 603 GLN A CA 1
ATOM 4681 C C . GLN A 1 603 ? -3.113 -20.734 22.047 1 97.06 603 GLN A C 1
ATOM 4683 O O . GLN A 1 603 ? -3.832 -21.719 21.938 1 97.06 603 GLN A O 1
ATOM 4688 N N . LEU A 1 604 ? -1.784 -20.75 22.016 1 96.81 604 LEU A N 1
ATOM 4689 C CA . LEU A 1 604 ? -1.072 -22.031 22.031 1 96.81 604 LEU A CA 1
ATOM 4690 C C . LEU A 1 604 ? -1.062 -22.625 23.438 1 96.81 604 LEU A C 1
ATOM 4692 O O . LEU A 1 604 ? -0.731 -21.953 24.406 1 96.81 604 LEU A O 1
ATOM 4696 N N . ILE A 1 605 ? -1.512 -23.859 23.531 1 94.81 605 ILE A N 1
ATOM 4697 C CA . ILE A 1 605 ? -1.458 -24.609 24.781 1 94.81 605 ILE A CA 1
ATOM 4698 C C . ILE A 1 605 ? -0.926 -26.016 24.516 1 94.81 605 ILE A C 1
ATOM 4700 O O . ILE A 1 605 ? -1.598 -26.828 23.891 1 94.81 605 ILE A O 1
ATOM 4704 N N . ASN A 1 606 ? 0.233 -26.453 25.016 1 91 606 ASN A N 1
ATOM 4705 C CA . ASN A 1 606 ? 0.826 -27.766 24.875 1 91 606 ASN A CA 1
ATOM 4706 C C . ASN A 1 606 ? 0.807 -28.234 23.406 1 91 606 ASN A C 1
ATOM 4708 O O . ASN A 1 606 ? 0.306 -29.312 23.109 1 91 606 ASN A O 1
ATOM 4712 N N . ASN A 1 607 ? 1.206 -27.484 22.453 1 92.19 607 ASN A N 1
ATOM 4713 C CA . ASN A 1 607 ? 1.352 -27.703 21.016 1 92.19 607 ASN A CA 1
ATOM 4714 C C . ASN A 1 607 ? -0.002 -27.891 20.344 1 92.19 607 ASN A C 1
ATOM 4716 O O . ASN A 1 607 ? -0.094 -28.562 19.312 1 92.19 607 ASN A O 1
ATOM 4720 N N . THR A 1 608 ? -1.066 -27.422 21.047 1 96 608 THR A N 1
ATOM 4721 C CA . THR A 1 608 ? -2.41 -27.297 20.5 1 96 608 THR A CA 1
ATOM 4722 C C . THR A 1 608 ? -2.85 -25.828 20.484 1 96 608 THR A C 1
ATOM 4724 O O . THR A 1 608 ? -2.15 -24.969 21.016 1 96 608 THR A O 1
ATOM 4727 N N . VAL A 1 609 ? -3.953 -25.625 19.797 1 98.44 609 VAL A N 1
ATOM 4728 C CA . VAL A 1 609 ? -4.461 -24.25 19.75 1 98.44 609 VAL A CA 1
ATOM 4729 C C . VAL A 1 609 ? -5.852 -24.203 20.375 1 98.44 609 VAL A C 1
ATOM 4731 O O . VAL A 1 609 ? -6.766 -24.906 19.953 1 98.44 609 VAL A O 1
ATOM 4734 N N . LYS A 1 610 ? -5.965 -23.453 21.453 1 98.56 610 LYS A N 1
ATOM 4735 C CA . LYS A 1 610 ? -7.27 -23.125 22.031 1 98.56 610 LYS A CA 1
ATOM 4736 C C . LYS A 1 610 ? -7.891 -21.922 21.344 1 98.56 610 LYS A C 1
ATOM 4738 O O . LYS A 1 610 ? -7.258 -20.859 21.234 1 98.56 610 LYS A O 1
ATOM 4743 N N . VAL A 1 611 ? -9.148 -22.047 20.797 1 98.75 611 VAL A N 1
ATOM 4744 C CA . VAL A 1 611 ? -9.812 -20.984 20.031 1 98.75 611 VAL A CA 1
ATOM 4745 C C . VAL A 1 611 ? -11.156 -20.656 20.672 1 98.75 611 VAL A C 1
ATOM 4747 O O . VAL A 1 611 ? -11.938 -21.562 21 1 98.75 611 VAL A O 1
ATOM 4750 N N . TRP A 1 612 ? -11.422 -19.344 20.875 1 98.38 612 TRP A N 1
ATOM 4751 C CA . TRP A 1 612 ? -12.695 -18.969 21.5 1 98.38 612 TRP A CA 1
ATOM 4752 C C . TRP A 1 612 ? -13.133 -17.594 21.047 1 98.38 612 TRP A C 1
ATOM 4754 O O . TRP A 1 612 ? -12.336 -16.828 20.5 1 98.38 612 TRP A O 1
ATOM 4764 N N . SER A 1 613 ? -14.383 -17.359 21.078 1 97.62 613 SER A N 1
ATOM 4765 C CA . SER A 1 613 ? -15 -16.062 20.875 1 97.62 613 SER A CA 1
ATOM 4766 C C . SER A 1 613 ? -16.125 -15.805 21.875 1 97.62 613 SER A C 1
ATOM 4768 O O . SER A 1 613 ? -16.938 -16.688 22.141 1 97.62 613 SER A O 1
ATOM 4770 N N . THR A 1 614 ? -16.141 -14.578 22.406 1 94.56 614 THR A N 1
ATOM 4771 C CA . THR A 1 614 ? -17.188 -14.227 23.359 1 94.56 614 THR A CA 1
ATOM 4772 C C . THR A 1 614 ? -18.562 -14.234 22.688 1 94.56 614 THR A C 1
ATOM 4774 O O . THR A 1 614 ? -19.594 -14.352 23.359 1 94.56 614 THR A O 1
ATOM 4777 N N . ALA A 1 615 ? -18.562 -14.188 21.359 1 96.31 615 ALA A N 1
ATOM 4778 C CA . ALA A 1 615 ? -19.812 -14.148 20.609 1 96.31 615 ALA A CA 1
ATOM 4779 C C . ALA A 1 615 ? -20.359 -15.555 20.391 1 96.31 615 ALA A C 1
ATOM 4781 O O . ALA A 1 615 ? -21.516 -15.719 19.984 1 96.31 615 ALA A O 1
ATOM 4782 N N . VAL A 1 616 ? -19.578 -16.578 20.734 1 97.94 616 VAL A N 1
ATOM 4783 C CA . VAL A 1 616 ? -20 -17.953 20.5 1 97.94 616 VAL A CA 1
ATOM 4784 C C . VAL A 1 616 ? -19.781 -18.781 21.766 1 97.94 616 VAL A C 1
ATOM 4786 O O . VAL A 1 616 ? -18.703 -19.359 21.969 1 97.94 616 VAL A O 1
ATOM 4789 N N . GLN A 1 617 ? -20.75 -18.969 22.531 1 96.19 617 GLN A N 1
ATOM 4790 C CA . GLN A 1 617 ? -20.656 -19.641 23.828 1 96.19 617 GLN A CA 1
ATOM 4791 C C . GLN A 1 617 ? -20.469 -21.141 23.656 1 96.19 617 GLN A C 1
ATOM 4793 O O . GLN A 1 617 ? -19.875 -21.812 24.5 1 96.19 617 GLN A O 1
ATOM 4798 N N . GLN A 1 618 ? -21.016 -21.609 22.562 1 97.5 618 GLN A N 1
ATOM 4799 C CA . GLN A 1 618 ? -20.906 -23.031 22.25 1 97.5 618 GLN A CA 1
ATOM 4800 C C . GLN A 1 618 ? -20.422 -23.25 20.812 1 97.5 618 GLN A C 1
ATOM 4802 O O . GLN A 1 618 ? -21.219 -23.578 19.938 1 97.5 618 GLN A O 1
ATOM 4807 N N . PRO A 1 619 ? -19.156 -23.172 20.625 1 98.56 619 PRO A N 1
ATOM 4808 C CA . PRO A 1 619 ? -18.641 -23.391 19.266 1 98.56 619 PRO A CA 1
ATOM 4809 C C . PRO A 1 619 ? -18.828 -24.828 18.797 1 98.56 619 PRO A C 1
ATOM 4811 O O . PRO A 1 619 ? -18.703 -25.766 19.594 1 98.56 619 PRO A O 1
ATOM 4814 N N . VAL A 1 620 ? -19.141 -25.016 17.5 1 98.62 620 VAL A N 1
ATOM 4815 C CA . VAL A 1 620 ? -19.281 -26.344 16.922 1 98.62 620 VAL A CA 1
ATOM 4816 C C . VAL A 1 620 ? -18.438 -26.453 15.656 1 98.62 620 VAL A C 1
ATOM 4818 O O . VAL A 1 620 ? -18.312 -27.531 15.07 1 98.62 620 VAL A O 1
ATOM 4821 N N . ALA A 1 621 ? -17.859 -25.344 15.242 1 98.75 621 ALA A N 1
ATOM 4822 C CA . ALA A 1 621 ? -16.984 -25.312 14.078 1 98.75 621 ALA A CA 1
ATOM 4823 C C . ALA A 1 621 ? -15.859 -24.281 14.273 1 98.75 621 ALA A C 1
ATOM 4825 O O . ALA A 1 621 ? -16.062 -23.25 14.891 1 98.75 621 ALA A O 1
ATOM 4826 N N . VAL A 1 622 ? -14.711 -24.594 13.789 1 98.88 622 VAL A N 1
ATOM 4827 C CA . VAL A 1 622 ? -13.555 -23.703 13.789 1 98.88 622 VAL A CA 1
ATOM 4828 C C . VAL A 1 622 ? -12.898 -23.719 12.414 1 98.88 622 VAL A C 1
ATOM 4830 O O . VAL A 1 622 ? -12.797 -24.766 11.773 1 98.88 622 VAL A O 1
ATOM 4833 N N . ARG A 1 623 ? -12.594 -22.562 11.906 1 98.88 623 ARG A N 1
ATOM 4834 C CA . ARG A 1 623 ? -11.875 -22.406 10.648 1 98.88 623 ARG A CA 1
ATOM 4835 C C . ARG A 1 623 ? -10.625 -21.547 10.836 1 98.88 623 ARG A C 1
ATOM 4837 O O . ARG A 1 623 ? -10.578 -20.688 11.727 1 98.88 623 ARG A O 1
ATOM 4844 N N . TYR A 1 624 ? -9.57 -21.844 10.141 1 98.75 624 TYR A N 1
ATOM 4845 C CA . TYR A 1 624 ? -8.32 -21.094 10.141 1 98.75 624 TYR A CA 1
ATOM 4846 C C . TYR A 1 624 ? -7.938 -20.656 8.734 1 98.75 624 TYR A C 1
ATOM 4848 O O . TYR A 1 624 ? -7.926 -21.484 7.809 1 98.75 624 TYR A O 1
ATOM 4856 N N . ALA A 1 625 ? -7.613 -19.359 8.516 1 98.44 625 ALA A N 1
ATOM 4857 C CA . ALA A 1 625 ? -7.113 -18.797 7.262 1 98.44 625 ALA A CA 1
ATOM 4858 C C . ALA A 1 625 ? -8.078 -19.078 6.113 1 98.44 625 ALA A C 1
ATOM 4860 O O . ALA A 1 625 ? -7.648 -19.438 5.008 1 98.44 625 ALA A O 1
ATOM 4861 N N . TRP A 1 626 ? -9.406 -18.938 6.418 1 98.25 626 TRP A N 1
ATOM 4862 C CA . TRP A 1 626 ? -10.43 -19.266 5.43 1 98.25 626 TRP A CA 1
ATOM 4863 C C . TRP A 1 626 ? -10.859 -18.016 4.672 1 98.25 626 TRP A C 1
ATOM 4865 O O . TRP A 1 626 ? -11.977 -17.516 4.863 1 98.25 626 TRP A O 1
ATOM 4875 N N . SER A 1 627 ? -10.055 -17.516 3.816 1 97.81 627 SER A N 1
ATOM 4876 C CA . SER A 1 627 ? -10.258 -16.359 2.943 1 97.81 627 SER A CA 1
ATOM 4877 C C . SER A 1 627 ? -9.398 -16.469 1.688 1 97.81 627 SER A C 1
ATOM 4879 O O . SER A 1 627 ? -8.547 -17.359 1.584 1 97.81 627 SER A O 1
ATOM 4881 N N . ASP A 1 628 ? -9.672 -15.625 0.715 1 97.69 628 ASP A N 1
ATOM 4882 C CA . ASP A 1 628 ? -8.812 -15.578 -0.461 1 97.69 628 ASP A CA 1
ATOM 4883 C C . ASP A 1 628 ? -7.387 -15.188 -0.08 1 97.69 628 ASP A C 1
ATOM 4885 O O . ASP A 1 628 ? -6.426 -15.812 -0.529 1 97.69 628 ASP A O 1
ATOM 4889 N N . SER A 1 629 ? -7.352 -14.219 0.744 1 97.81 629 SER A N 1
ATOM 4890 C CA . SER A 1 629 ? -6.062 -13.742 1.245 1 97.81 629 SER A CA 1
ATOM 4891 C C . SER A 1 629 ? -6.062 -13.656 2.768 1 97.81 629 SER A C 1
ATOM 4893 O O . SER A 1 629 ? -6.387 -12.609 3.336 1 97.81 629 SER A O 1
ATOM 4895 N N . PRO A 1 630 ? -5.68 -14.711 3.434 1 97.38 630 PRO A N 1
ATOM 4896 C CA . PRO A 1 630 ? -5.641 -14.695 4.898 1 97.38 630 PRO A CA 1
ATOM 4897 C C . PRO A 1 630 ? -4.406 -13.984 5.445 1 97.38 630 PRO A C 1
ATOM 4899 O O . PRO A 1 630 ? -3.555 -14.609 6.078 1 97.38 630 PRO A O 1
ATOM 4902 N N . VAL A 1 631 ? -4.387 -12.711 5.395 1 95.62 631 VAL A N 1
ATOM 4903 C CA . VAL A 1 631 ? -3.221 -11.898 5.711 1 95.62 631 VAL A CA 1
ATOM 4904 C C . VAL A 1 631 ? -2.938 -11.953 7.211 1 95.62 631 VAL A C 1
ATOM 4906 O O . VAL A 1 631 ? -1.811 -11.711 7.645 1 95.62 631 VAL A O 1
ATOM 4909 N N . ASP A 1 632 ? -3.922 -12.375 8 1 96.69 632 ASP A N 1
ATOM 4910 C CA . ASP A 1 632 ? -3.76 -12.398 9.453 1 96.69 632 ASP A CA 1
ATOM 4911 C C . ASP A 1 632 ? -3.234 -13.758 9.914 1 96.69 632 ASP A C 1
ATOM 4913 O O . ASP A 1 632 ? -2.848 -13.914 11.078 1 96.69 632 ASP A O 1
ATOM 4917 N N . ALA A 1 633 ? -3.254 -14.75 9.047 1 98 633 ALA A N 1
ATOM 4918 C CA . ALA A 1 633 ? -2.797 -16.078 9.445 1 98 633 ALA A CA 1
ATOM 4919 C C . ALA A 1 633 ? -1.316 -16.062 9.82 1 98 633 ALA A C 1
ATOM 4921 O O . ALA A 1 633 ? -0.466 -15.719 8.992 1 98 633 ALA A O 1
ATOM 4922 N N . ASN A 1 634 ? -1.076 -16.391 11.117 1 98.12 634 ASN A N 1
ATOM 4923 C CA . ASN A 1 634 ? 0.292 -16.219 11.594 1 98.12 634 ASN A CA 1
ATOM 4924 C C . ASN A 1 634 ? 0.751 -17.406 12.438 1 98.12 634 ASN A C 1
ATOM 4926 O O . ASN A 1 634 ? 1.618 -17.266 13.297 1 98.12 634 ASN A O 1
ATOM 4930 N N . LEU A 1 635 ? 0.116 -18.609 12.258 1 98.38 635 LEU A N 1
ATOM 4931 C CA . LEU A 1 635 ? 0.493 -19.828 12.938 1 98.38 635 LEU A CA 1
ATOM 4932 C C . LEU A 1 635 ? 1.474 -20.641 12.094 1 98.38 635 LEU A C 1
ATOM 4934 O O . LEU A 1 635 ? 1.235 -20.875 10.906 1 98.38 635 LEU A O 1
ATOM 4938 N N . PHE A 1 636 ? 2.625 -21.094 12.727 1 97.81 636 PHE A N 1
ATOM 4939 C CA . PHE A 1 636 ? 3.695 -21.797 12.016 1 97.81 636 PHE A CA 1
ATOM 4940 C C . PHE A 1 636 ? 4.172 -23 12.805 1 97.81 636 PHE A C 1
ATOM 4942 O O . PHE A 1 636 ? 3.975 -23.078 14.016 1 97.81 636 PHE A O 1
ATOM 4949 N N . GLY A 1 637 ? 4.758 -23.938 12.047 1 96.25 637 GLY A N 1
ATOM 4950 C CA . GLY A 1 637 ? 5.441 -25.047 12.703 1 96.25 637 GLY A CA 1
ATOM 4951 C C . GLY A 1 637 ? 6.812 -24.672 13.234 1 96.25 637 GLY A C 1
ATOM 4952 O O . GLY A 1 637 ? 7.262 -23.531 13.055 1 96.25 637 GLY A O 1
ATOM 4953 N N . GLY A 1 638 ? 7.414 -25.609 13.883 1 93 638 GLY A N 1
ATOM 4954 C CA . GLY A 1 638 ? 8.711 -25.375 14.5 1 93 638 GLY A CA 1
ATOM 4955 C C . GLY A 1 638 ? 9.797 -25.031 13.492 1 93 638 GLY A C 1
ATOM 4956 O O . GLY A 1 638 ? 10.758 -24.328 13.82 1 93 638 GLY A O 1
ATOM 4957 N N . ALA A 1 639 ? 9.602 -25.469 12.273 1 93.19 639 ALA A N 1
ATOM 4958 C CA . ALA A 1 639 ? 10.617 -25.266 11.25 1 93.19 639 ALA A CA 1
ATOM 4959 C C . ALA A 1 639 ? 10.352 -23.969 10.469 1 93.19 639 ALA A C 1
ATOM 4961 O O . ALA A 1 639 ? 11.047 -23.688 9.484 1 93.19 639 ALA A O 1
ATOM 4962 N N . GLY A 1 640 ? 9.312 -23.281 10.828 1 95.38 640 GLY A N 1
ATOM 4963 C CA . GLY A 1 640 ? 9.055 -22 10.219 1 95.38 640 GLY A CA 1
ATOM 4964 C C . GLY A 1 640 ? 8.156 -22.078 9 1 95.38 640 GLY A C 1
ATOM 4965 O O . GLY A 1 640 ? 8.047 -21.125 8.227 1 95.38 640 GLY A O 1
ATOM 4966 N N . LEU A 1 641 ? 7.477 -23.203 8.781 1 97.19 641 LEU A N 1
ATOM 4967 C CA . LEU A 1 641 ? 6.512 -23.344 7.699 1 97.19 641 LEU A CA 1
ATOM 4968 C C . LEU A 1 641 ? 5.094 -23.078 8.195 1 97.19 641 LEU A C 1
ATOM 4970 O O . LEU A 1 641 ? 4.746 -23.438 9.328 1 97.19 641 LEU A O 1
ATOM 4974 N N . PRO A 1 642 ? 4.242 -22.484 7.402 1 98.06 642 PRO A N 1
ATOM 4975 C CA . PRO A 1 642 ? 2.902 -22.109 7.852 1 98.06 642 PRO A CA 1
ATOM 4976 C C . PRO A 1 642 ? 1.993 -23.312 8.07 1 98.06 642 PRO A C 1
ATOM 4978 O O . PRO A 1 642 ? 2.094 -24.312 7.348 1 98.06 642 PRO A O 1
ATOM 4981 N N . VAL A 1 643 ? 1.145 -23.172 9.055 1 98.25 643 VAL A N 1
ATOM 4982 C CA . VAL A 1 643 ? 0.053 -24.141 9.18 1 98.25 643 VAL A CA 1
ATOM 4983 C C . VAL A 1 643 ? -0.91 -23.984 8 1 98.25 643 VAL A C 1
ATOM 4985 O O . VAL A 1 643 ? -1.244 -22.859 7.609 1 98.25 643 VAL A O 1
ATOM 4988 N N . GLY A 1 644 ? -1.3 -25.125 7.402 1 98.19 644 GLY A N 1
ATOM 4989 C CA . GLY A 1 644 ? -2.227 -25.078 6.285 1 98.19 644 GLY A CA 1
ATOM 4990 C C . GLY A 1 644 ? -3.615 -24.609 6.68 1 98.19 644 GLY A C 1
ATOM 4991 O O . GLY A 1 644 ? -4.094 -24.938 7.77 1 98.19 644 GLY A O 1
ATOM 4992 N N . PRO A 1 645 ? -4.309 -23.859 5.797 1 98.44 645 PRO A N 1
ATOM 4993 C CA . PRO A 1 645 ? -5.699 -23.469 6.055 1 98.44 645 PRO A CA 1
ATOM 4994 C C . PRO A 1 645 ? -6.629 -24.672 6.184 1 98.44 645 PRO A C 1
ATOM 4996 O O . PRO A 1 645 ? -6.387 -25.719 5.566 1 98.44 645 PRO A O 1
ATOM 4999 N N . PHE A 1 646 ? -7.723 -24.469 7.035 1 98.25 646 PHE A N 1
ATOM 5000 C CA . PHE A 1 646 ? -8.625 -25.609 7.191 1 98.25 646 PHE A CA 1
ATOM 5001 C C . PHE A 1 646 ? -9.984 -25.156 7.703 1 98.25 646 PHE A C 1
ATOM 5003 O O . PHE A 1 646 ? -10.133 -24.016 8.172 1 98.25 646 PHE A O 1
ATOM 5010 N N . ARG A 1 647 ? -10.922 -25.953 7.559 1 98.44 647 ARG A N 1
ATOM 5011 C CA . ARG A 1 647 ? -12.172 -25.906 8.312 1 98.44 647 ARG A CA 1
ATOM 5012 C C . ARG A 1 647 ? -12.461 -27.25 8.984 1 98.44 647 ARG A C 1
ATOM 5014 O O . ARG A 1 647 ? -12.078 -28.297 8.469 1 98.44 647 ARG A O 1
ATOM 5021 N N . SER A 1 648 ? -13.102 -27.203 10.133 1 98.44 648 SER A N 1
ATOM 5022 C CA . SER A 1 648 ? -13.438 -28.422 10.883 1 98.44 648 SER A CA 1
ATOM 5023 C C . SER A 1 648 ? -14.812 -28.953 10.5 1 98.44 648 SER A C 1
ATOM 5025 O O . SER A 1 648 ? -15.164 -30.078 10.828 1 98.44 648 SER A O 1
ATOM 5027 N N . ASP A 1 649 ? -15.57 -28.141 9.852 1 98 649 ASP A N 1
ATOM 5028 C CA . ASP A 1 649 ? -16.938 -28.5 9.484 1 98 649 ASP A CA 1
ATOM 5029 C C . ASP A 1 649 ? -17 -29.062 8.07 1 98 649 ASP A C 1
ATOM 5031 O O . ASP A 1 649 ? -16.016 -29.016 7.332 1 98 649 ASP A O 1
ATOM 5035 N N . THR A 1 650 ? -18.156 -29.625 7.742 1 96.62 650 THR A N 1
ATOM 5036 C CA . THR A 1 650 ? -18.422 -30.109 6.395 1 96.62 650 THR A CA 1
ATOM 5037 C C . THR A 1 650 ? -19.641 -29.422 5.797 1 96.62 650 THR A C 1
ATOM 5039 O O . THR A 1 650 ? -20.375 -30.016 4.992 1 96.62 650 THR A O 1
ATOM 5042 N N . TRP A 1 651 ? -19.875 -28.219 6.316 1 97.56 651 TRP A N 1
ATOM 5043 C CA . TRP A 1 651 ? -21.031 -27.453 5.84 1 97.56 651 TRP A CA 1
ATOM 5044 C C . TRP A 1 651 ? -20.844 -27.047 4.383 1 97.56 651 TRP A C 1
ATOM 5046 O O . TRP A 1 651 ? -19.719 -26.953 3.891 1 97.56 651 TRP A O 1
ATOM 5056 N N . ALA A 1 652 ? -22 -26.828 3.688 1 96 652 ALA A N 1
ATOM 5057 C CA . ALA A 1 652 ? -21.969 -26.516 2.264 1 96 652 ALA A CA 1
ATOM 5058 C C . ALA A 1 652 ? -21.188 -25.219 2.016 1 96 652 ALA A C 1
ATOM 5060 O O . ALA A 1 652 ? -21.391 -24.219 2.707 1 96 652 ALA A O 1
ATOM 5061 N N . GLY A 1 653 ? -20.25 -25.328 1.063 1 95.62 653 GLY A N 1
ATOM 5062 C CA . GLY A 1 653 ? -19.547 -24.125 0.613 1 95.62 653 GLY A CA 1
ATOM 5063 C C . GLY A 1 653 ? -20.25 -23.438 -0.545 1 95.62 653 GLY A C 1
ATOM 5064 O O . GLY A 1 653 ? -21.281 -23.891 -1.017 1 95.62 653 GLY A O 1
ATOM 5065 N N . ILE A 1 654 ? -19.672 -22.359 -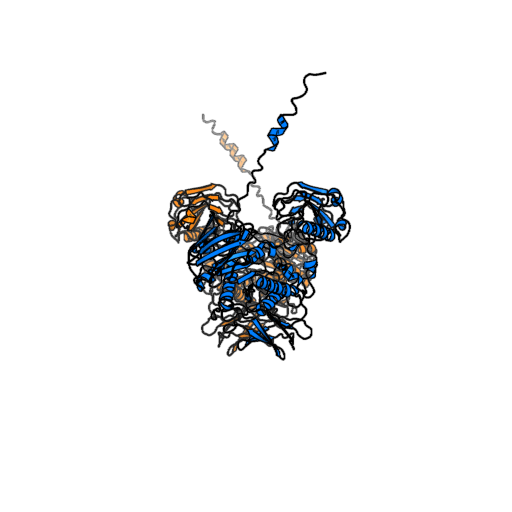1.01 1 95.81 654 ILE A N 1
ATOM 5066 C CA . ILE A 1 654 ? -20.312 -21.531 -2.023 1 95.81 654 ILE A CA 1
ATOM 5067 C C . ILE A 1 654 ? -20.094 -22.141 -3.404 1 95.81 654 ILE A C 1
ATOM 5069 O O . ILE A 1 654 ? -20.719 -21.734 -4.383 1 95.81 654 ILE A O 1
ATOM 5073 N N . THR A 1 655 ? -19.234 -23.234 -3.5 1 95.94 655 THR A N 1
ATOM 5074 C CA . THR A 1 655 ? -18.969 -23.844 -4.801 1 95.94 655 THR A CA 1
ATOM 5075 C C . THR A 1 655 ? -19.578 -25.234 -4.898 1 95.94 655 THR A C 1
ATOM 5077 O O . THR A 1 655 ? -19.406 -25.922 -5.902 1 95.94 655 THR A O 1
ATOM 5080 N N . ASP A 1 656 ? -20.266 -25.734 -3.912 1 94.88 656 ASP A N 1
ATOM 5081 C CA . ASP A 1 656 ? -20.766 -27.094 -3.834 1 94.88 656 ASP A CA 1
ATOM 5082 C C . ASP A 1 656 ? -21.656 -27.422 -5.031 1 94.88 656 ASP A C 1
ATOM 5084 O O . ASP A 1 656 ? -21.641 -28.547 -5.527 1 94.88 656 ASP A O 1
ATOM 5088 N N . ASN A 1 657 ? -22.344 -26.5 -5.566 1 91.38 657 ASN A N 1
ATOM 5089 C CA . ASN A 1 657 ? -23.281 -26.797 -6.645 1 91.38 657 ASN A CA 1
ATOM 5090 C C . ASN A 1 657 ? -22.844 -26.156 -7.961 1 91.38 657 ASN A C 1
ATOM 5092 O O . ASN A 1 657 ? -23.656 -25.984 -8.875 1 91.38 657 ASN A O 1
ATOM 5096 N N . VAL A 1 658 ? -21.594 -25.859 -8.039 1 90.75 658 VAL A N 1
ATOM 5097 C CA . VAL A 1 658 ? -21.078 -25.281 -9.273 1 90.75 658 VAL A CA 1
ATOM 5098 C C . VAL A 1 658 ? 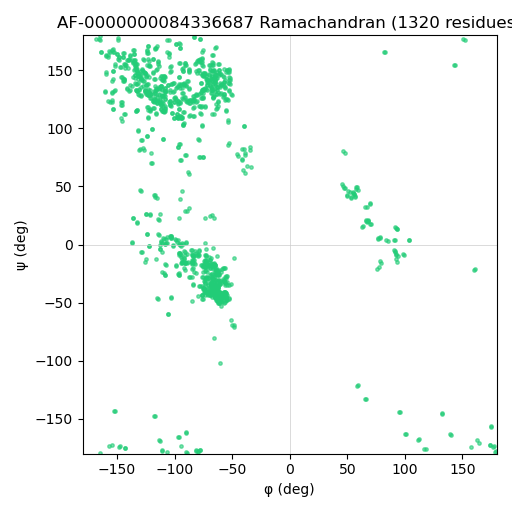-20.219 -26.297 -10 1 90.75 658 VAL A C 1
ATOM 5100 O O . VAL A 1 658 ? -19.219 -26.797 -9.453 1 90.75 658 VAL A O 1
ATOM 5103 N N . LYS A 1 659 ? -20.594 -26.656 -11.203 1 90.62 659 LYS A N 1
ATOM 5104 C CA . LYS A 1 659 ? -19.891 -27.688 -11.984 1 90.62 659 LYS A CA 1
ATOM 5105 C C . LYS A 1 659 ? -19.672 -27.219 -13.422 1 90.62 659 LYS A C 1
ATOM 5107 O O . LYS A 1 659 ? -20.344 -26.297 -13.898 1 90.62 659 LYS A O 1
ATOM 5112 N N . LEU A 1 660 ? -18.656 -27.828 -14 1 88.12 660 LEU A N 1
ATOM 5113 C CA . LEU A 1 660 ? -18.453 -27.609 -15.43 1 88.12 660 LEU A CA 1
ATOM 5114 C C . LEU A 1 660 ? -19.641 -28.125 -16.234 1 88.12 660 LEU A C 1
ATOM 5116 O O . LEU A 1 660 ? -20.062 -29.281 -16.047 1 88.12 660 LEU A O 1
ATOM 5120 N N . VAL A 1 661 ? -20.234 -27.266 -17 1 78.88 661 VAL A N 1
ATOM 5121 C CA . VAL A 1 661 ? -21.422 -27.625 -17.781 1 78.88 661 VAL A CA 1
ATOM 5122 C C . VAL A 1 661 ? -21.016 -27.953 -19.203 1 78.88 661 VAL A C 1
ATOM 5124 O O . VAL A 1 661 ? -20.188 -27.266 -19.812 1 78.88 661 VAL A O 1
ATOM 5127 N N . PRO A 1 662 ? -21.594 -29.047 -19.688 1 74.06 662 PRO A N 1
ATOM 5128 C CA . PRO A 1 662 ? -21.328 -29.422 -21.078 1 74.06 662 PRO A CA 1
ATOM 5129 C C . PRO A 1 662 ? -21.766 -28.344 -22.078 1 74.06 662 PRO A C 1
ATOM 5131 O O . PRO A 1 662 ? -22.734 -27.625 -21.812 1 74.06 662 PRO A O 1
ATOM 5134 N N . MET B 1 1 ? 35.438 92.938 -23.953 1 21.56 1 MET B N 1
ATOM 5135 C CA . MET B 1 1 ? 34.906 91.562 -24.141 1 21.56 1 MET B CA 1
ATOM 5136 C C . MET B 1 1 ? 34.219 91.062 -22.875 1 21.56 1 MET B C 1
ATOM 5138 O O . MET B 1 1 ? 33.906 89.938 -22.766 1 21.56 1 MET B O 1
ATOM 5142 N N . SER B 1 2 ? 33.781 92 -21.969 1 17 2 SER B N 1
ATOM 5143 C CA . SER B 1 2 ? 33.344 92.188 -20.594 1 17 2 SER B CA 1
ATOM 5144 C C . SER B 1 2 ? 31.844 91.875 -20.469 1 17 2 SER B C 1
ATOM 5146 O O . SER B 1 2 ? 31.281 91.938 -19.359 1 17 2 SER B O 1
ATOM 5148 N N . LYS B 1 3 ? 31.172 92.125 -21.719 1 23.97 3 LYS B N 1
ATOM 5149 C CA . LYS B 1 3 ? 29.734 92.312 -21.688 1 23.97 3 LYS B CA 1
ATOM 5150 C C . LYS B 1 3 ? 28.984 91.062 -21.359 1 23.97 3 LYS B C 1
ATOM 5152 O O . LYS B 1 3 ? 27.75 91.062 -21.312 1 23.97 3 LYS B O 1
ATOM 5157 N N . LYS B 1 4 ? 29.719 90 -21.719 1 28.86 4 LYS B N 1
ATOM 5158 C CA . LYS B 1 4 ? 28.891 88.812 -21.781 1 28.86 4 LYS B CA 1
ATOM 5159 C C . LYS B 1 4 ? 28.516 88.312 -20.391 1 28.86 4 LYS B C 1
ATOM 5161 O O . LYS B 1 4 ? 27.953 87.25 -20.219 1 28.86 4 LYS B O 1
ATOM 5166 N N . TYR B 1 5 ? 29.031 89.125 -19.297 1 22.77 5 TYR B N 1
ATOM 5167 C CA . TYR B 1 5 ? 28.984 88.562 -17.953 1 22.77 5 TYR B CA 1
ATOM 5168 C C . TYR B 1 5 ? 27.594 88.688 -17.359 1 22.77 5 TYR B C 1
ATOM 5170 O O . TYR B 1 5 ? 27.172 87.812 -16.578 1 22.77 5 TYR B O 1
ATOM 5178 N N . PHE B 1 6 ? 26.938 89.938 -17.531 1 28.48 6 PHE B N 1
ATOM 5179 C CA . PHE B 1 6 ? 26 90.438 -16.516 1 28.48 6 PHE B CA 1
ATOM 5180 C C . PHE B 1 6 ? 24.672 89.688 -16.609 1 28.48 6 PHE B C 1
ATOM 5182 O O . PHE B 1 6 ? 23.797 89.875 -15.766 1 28.48 6 PHE B O 1
ATOM 5189 N N . LEU B 1 7 ? 24.312 89.188 -17.812 1 30.73 7 LEU B N 1
ATOM 5190 C CA . LEU B 1 7 ? 22.922 88.75 -17.953 1 30.73 7 LEU B CA 1
ATOM 5191 C C . LEU B 1 7 ? 22.625 87.562 -17.094 1 30.73 7 LEU B C 1
ATOM 5193 O O . LEU B 1 7 ? 21.531 86.938 -17.172 1 30.73 7 LEU B O 1
ATOM 5197 N N . LEU B 1 8 ? 23.719 87 -16.344 1 29.28 8 LEU B N 1
ATOM 5198 C CA . LEU B 1 8 ? 23.594 85.812 -15.555 1 29.28 8 LEU B CA 1
ATOM 5199 C C . LEU B 1 8 ? 22.609 86 -14.406 1 29.28 8 LEU B C 1
ATOM 5201 O O . LEU B 1 8 ? 21.875 85.062 -14.039 1 29.28 8 LEU B O 1
ATOM 5205 N N . THR B 1 9 ? 22.656 87.188 -13.68 1 32.72 9 THR B N 1
ATOM 5206 C CA . THR B 1 9 ? 22.203 87.25 -12.297 1 32.72 9 THR B CA 1
ATOM 5207 C C . THR B 1 9 ? 20.688 87.188 -12.219 1 32.72 9 THR B C 1
ATOM 5209 O O . THR B 1 9 ? 20.109 86.688 -11.242 1 32.72 9 THR B O 1
ATOM 5212 N N . ARG B 1 10 ? 19.984 87.938 -13.109 1 37.41 10 ARG B N 1
ATOM 5213 C CA . ARG B 1 10 ? 18.578 88.188 -12.789 1 37.41 10 ARG B CA 1
ATOM 5214 C C . ARG B 1 10 ? 17.75 86.938 -12.852 1 37.41 10 ARG B C 1
ATOM 5216 O O . ARG B 1 10 ? 16.594 86.938 -12.422 1 37.41 10 ARG B O 1
ATOM 5223 N N . VAL B 1 11 ? 18.25 86 -13.719 1 34.97 11 VAL B N 1
ATOM 5224 C CA . VAL B 1 11 ? 17.297 84.938 -13.922 1 34.97 11 VAL B CA 1
ATOM 5225 C C . VAL B 1 11 ? 17.219 84.062 -12.664 1 34.97 11 VAL B C 1
ATOM 5227 O O . VAL B 1 11 ? 16.422 83.125 -12.594 1 34.97 11 VAL B O 1
ATOM 5230 N N . LEU B 1 12 ? 18.156 84.438 -11.648 1 30.2 12 LEU B N 1
ATOM 5231 C CA . LEU B 1 12 ? 18.172 83.5 -10.492 1 30.2 12 LEU B CA 1
ATOM 5232 C C . LEU B 1 12 ? 16.922 83.75 -9.641 1 30.2 12 LEU B C 1
ATOM 5234 O O . LEU B 1 12 ? 16.422 82.75 -9.031 1 30.2 12 LEU B O 1
ATOM 5238 N N . LEU B 1 13 ? 16.562 85.062 -9.539 1 32.78 13 LEU B N 1
ATOM 5239 C CA . LEU B 1 13 ? 15.68 85.25 -8.398 1 32.78 13 LEU B CA 1
ATOM 5240 C C . LEU B 1 13 ? 14.312 84.625 -8.625 1 32.78 13 LEU B C 1
ATOM 5242 O O . LEU B 1 13 ? 13.578 84.375 -7.668 1 32.78 13 LEU B O 1
ATOM 5246 N N . LEU B 1 14 ? 13.891 84.625 -9.898 1 35.38 14 LEU B N 1
ATOM 5247 C CA . LEU B 1 14 ? 12.492 84.25 -10.008 1 35.38 14 LEU B CA 1
ATOM 5248 C C . LEU B 1 14 ? 12.297 82.812 -9.617 1 35.38 14 LEU B C 1
ATOM 5250 O O . LEU B 1 14 ? 11.164 82.312 -9.484 1 35.38 14 LEU B O 1
ATOM 5254 N N . ALA B 1 15 ? 13.445 82.062 -9.688 1 31.72 15 ALA B N 1
ATOM 5255 C CA . ALA B 1 15 ? 13.133 80.625 -9.625 1 31.72 15 ALA B CA 1
ATOM 5256 C C . ALA B 1 15 ? 12.609 80.25 -8.242 1 31.72 15 ALA B C 1
ATOM 5258 O O . ALA B 1 15 ? 12.023 79.188 -8.07 1 31.72 15 ALA B O 1
ATOM 5259 N N . VAL B 1 16 ? 13.156 80.938 -7.211 1 34.25 16 VAL B N 1
ATOM 5260 C CA . VAL B 1 16 ? 13.062 80.188 -5.969 1 34.25 16 VAL B CA 1
ATOM 5261 C C . VAL B 1 16 ? 11.617 80.188 -5.469 1 34.25 16 VAL B C 1
ATOM 5263 O O . VAL B 1 16 ? 11.328 79.688 -4.383 1 34.25 16 VAL B O 1
ATOM 5266 N N . PHE B 1 17 ? 10.805 81.188 -5.992 1 36.41 17 PHE B N 1
ATOM 5267 C CA . PHE B 1 17 ? 9.562 81.062 -5.234 1 36.41 17 PHE B CA 1
ATOM 5268 C C . PHE B 1 17 ? 8.852 79.75 -5.504 1 36.41 17 PHE B C 1
ATOM 5270 O O . PHE B 1 17 ? 7.887 79.75 -6.273 1 36.41 17 PHE B O 1
ATOM 5277 N N . LEU B 1 18 ? 9.602 78.75 -5.957 1 33.34 18 LEU B N 1
ATOM 5278 C CA . LEU B 1 18 ? 8.781 77.562 -5.996 1 33.34 18 LEU B CA 1
ATOM 5279 C C . LEU B 1 18 ? 8.102 77.312 -4.648 1 33.34 18 LEU B C 1
ATOM 5281 O O . LEU B 1 18 ? 8.773 77.125 -3.633 1 33.34 18 LEU B O 1
ATOM 5285 N N . ALA B 1 19 ? 6.875 77.938 -4.441 1 35.31 19 ALA B N 1
ATOM 5286 C CA . ALA B 1 19 ? 5.918 77.625 -3.375 1 35.31 19 ALA B CA 1
ATOM 5287 C C . ALA B 1 19 ? 5.906 76.125 -3.023 1 35.31 19 ALA B C 1
ATOM 5289 O O . ALA B 1 19 ? 5.598 75.312 -3.871 1 35.31 19 ALA B O 1
ATOM 5290 N N . SER B 1 20 ? 6.883 75.75 -2.213 1 34.12 20 SER B N 1
ATOM 5291 C CA . SER B 1 20 ? 6.742 74.5 -1.542 1 34.12 20 SER B CA 1
ATOM 5292 C C . SER B 1 20 ? 5.305 74.25 -1.094 1 34.12 20 SER B C 1
ATOM 5294 O O . SER B 1 20 ? 4.82 74.938 -0.171 1 34.12 20 SER B O 1
ATOM 5296 N N . THR B 1 21 ? 4.383 74.188 -2.01 1 36.5 21 THR B N 1
ATOM 5297 C CA . THR B 1 21 ? 3.119 73.625 -1.555 1 36.5 21 THR B CA 1
ATOM 5298 C C . THR B 1 21 ? 3.359 72.438 -0.599 1 36.5 21 THR B C 1
ATOM 5300 O O . THR B 1 21 ? 3.963 71.438 -0.977 1 36.5 21 THR B O 1
ATOM 5303 N N . VAL B 1 22 ? 3.602 72.812 0.603 1 37.94 22 VAL B N 1
ATOM 5304 C CA . VAL B 1 22 ? 3.471 71.75 1.61 1 37.94 22 VAL B CA 1
ATOM 5305 C C . VAL B 1 22 ? 2.238 70.875 1.317 1 37.94 22 VAL B C 1
ATOM 5307 O O . VAL B 1 22 ? 1.107 71.375 1.4 1 37.94 22 VAL B O 1
ATOM 5310 N N . PHE B 1 23 ? 2.275 70.062 0.315 1 37.44 23 PHE B N 1
ATOM 5311 C CA . PHE B 1 23 ? 1.3 68.938 0.359 1 37.44 23 PHE B CA 1
ATOM 5312 C C . PHE B 1 23 ? 1.084 68.5 1.79 1 37.44 23 PHE B C 1
ATOM 5314 O O . PHE B 1 23 ? 1.904 67.75 2.332 1 37.44 23 PHE B O 1
ATOM 5321 N N . VAL B 1 24 ? 0.516 69.312 2.582 1 40.88 24 VAL B N 1
ATOM 5322 C CA . VAL B 1 24 ? -0.004 68.75 3.807 1 40.88 24 VAL B CA 1
ATOM 5323 C C . VAL B 1 24 ? -0.766 67.438 3.471 1 40.88 24 VAL B C 1
ATOM 5325 O O . VAL B 1 24 ? -1.837 67.5 2.859 1 40.88 24 VAL B O 1
ATOM 5328 N N . ALA B 1 25 ? -0.143 66.438 3.229 1 45.88 25 ALA B N 1
ATOM 5329 C CA . ALA B 1 25 ? -0.792 65.125 3.168 1 45.88 25 ALA B CA 1
ATOM 5330 C C . ALA B 1 25 ? -1.855 65 4.254 1 45.88 25 ALA B C 1
ATOM 5332 O O . ALA B 1 25 ? -1.532 64.938 5.441 1 45.88 25 ALA B O 1
ATOM 5333 N N . LYS B 1 26 ? -3.016 65.562 4.148 1 54 26 LYS B N 1
ATOM 5334 C CA . LYS B 1 26 ? -4.156 65.312 5.027 1 54 26 LYS B CA 1
ATOM 5335 C C . LYS B 1 26 ? -4.273 63.875 5.391 1 54 26 LYS B C 1
ATOM 5337 O O . LYS B 1 26 ? -4.402 63 4.508 1 54 26 LYS B O 1
ATOM 5342 N N . ALA B 1 27 ? -3.875 63.5 6.539 1 69.25 27 ALA B N 1
ATOM 5343 C CA . ALA B 1 27 ? -3.934 62.125 7.031 1 69.25 27 ALA B CA 1
ATOM 5344 C C . ALA B 1 27 ? -5.348 61.562 6.918 1 69.25 27 ALA B C 1
ATOM 5346 O O . ALA B 1 27 ? -6.297 62.156 7.461 1 69.25 27 ALA B O 1
ATOM 5347 N N . GLN B 1 28 ? -5.629 60.719 6.008 1 84.38 28 GLN B N 1
ATOM 5348 C CA . GLN B 1 28 ? -6.883 60.031 5.719 1 84.38 28 GLN B CA 1
ATOM 5349 C C . GLN B 1 28 ? -7.27 59.094 6.855 1 84.38 28 GLN B C 1
ATOM 5351 O O . GLN B 1 28 ? -6.402 58.5 7.504 1 84.38 28 GLN B O 1
ATOM 5356 N N . LEU B 1 29 ? -8.508 59.156 7.285 1 94.25 29 LEU B N 1
ATOM 5357 C CA . LEU B 1 29 ? -9.055 58.219 8.266 1 94.25 29 LEU B CA 1
ATOM 5358 C C . LEU B 1 29 ? -8.891 56.781 7.801 1 94.25 29 LEU B C 1
ATOM 5360 O O . LEU B 1 29 ? -9.422 56.406 6.758 1 94.25 29 LEU B O 1
ATOM 5364 N N . LEU B 1 30 ? -8.047 56 8.609 1 94.44 30 LEU B N 1
ATOM 5365 C CA . LEU B 1 30 ? -7.809 54.594 8.32 1 94.44 30 LEU B CA 1
ATOM 5366 C C . LEU B 1 30 ? -8.016 53.719 9.57 1 94.44 30 LEU B C 1
ATOM 5368 O O . LEU B 1 30 ? -7.805 54.188 10.688 1 94.44 30 LEU B O 1
ATOM 5372 N N . THR B 1 31 ? -8.492 52.5 9.375 1 96.31 31 THR B N 1
ATOM 5373 C CA . THR B 1 31 ? -8.445 51.469 10.414 1 96.31 31 THR B CA 1
ATOM 5374 C C . THR B 1 31 ? -7.387 50.438 10.086 1 96.31 31 THR B C 1
ATOM 5376 O O . THR B 1 31 ? -6.832 50.438 8.984 1 96.31 31 THR B O 1
ATOM 5379 N N . SER B 1 32 ? -7.07 49.625 11.141 1 96.94 32 SER B N 1
ATOM 5380 C CA . SER B 1 32 ? -6.285 48.438 10.844 1 96.94 32 SER B CA 1
ATOM 5381 C C . SER B 1 32 ? -6.93 47.625 9.734 1 96.94 32 SER B C 1
ATOM 5383 O O . SER B 1 32 ? -8.156 47.562 9.609 1 96.94 32 SER B O 1
ATOM 5385 N N . LYS B 1 33 ? -6.078 46.906 8.969 1 96.94 33 LYS B N 1
ATOM 5386 C CA . LYS B 1 33 ? -6.551 46.094 7.844 1 96.94 33 LYS B CA 1
ATOM 5387 C C . LYS B 1 33 ? -7.414 44.938 8.32 1 96.94 33 LYS B C 1
ATOM 5389 O O . LYS B 1 33 ? -8.172 44.344 7.543 1 96.94 33 LYS B O 1
ATOM 5394 N N . ILE B 1 34 ? -7.344 44.625 9.617 1 98.19 34 ILE B N 1
ATOM 5395 C CA . ILE B 1 34 ? -8.117 43.5 10.172 1 98.19 34 ILE B CA 1
ATOM 5396 C C . ILE B 1 34 ? -9.602 43.875 10.172 1 98.19 34 ILE B C 1
ATOM 5398 O O . ILE B 1 34 ? -10.453 42.969 10.297 1 98.19 34 ILE B O 1
ATOM 5402 N N . PHE B 1 35 ? -9.938 45.188 10 1 98.31 35 PHE B N 1
ATOM 5403 C CA . PHE B 1 35 ? -11.328 45.625 9.93 1 98.31 35 PHE B CA 1
ATOM 5404 C C . PHE B 1 35 ? -11.75 45.875 8.484 1 98.31 35 PHE B C 1
ATOM 5406 O O . PHE B 1 35 ? -10.969 46.375 7.684 1 98.31 35 PHE B O 1
ATOM 5413 N N . GLY B 1 36 ? -12.945 45.469 8.148 1 98 36 GLY B N 1
ATOM 5414 C CA . GLY B 1 36 ? -13.492 45.625 6.805 1 98 36 GLY B CA 1
ATOM 5415 C C . GLY B 1 36 ? -14.883 45.031 6.648 1 98 36 GLY B C 1
ATOM 5416 O O . GLY B 1 36 ? -15.484 44.594 7.625 1 98 36 GLY B O 1
ATOM 5417 N N . ASP B 1 37 ? -15.336 45.156 5.461 1 98.31 37 ASP B N 1
ATOM 5418 C CA . ASP B 1 37 ? -16.625 44.531 5.168 1 98.31 37 ASP B CA 1
ATOM 5419 C C . ASP B 1 37 ? -16.594 43.031 5.457 1 98.31 37 ASP B C 1
ATOM 5421 O O . ASP B 1 37 ? -15.555 42.375 5.316 1 98.31 37 ASP B O 1
ATOM 5425 N N . HIS B 1 38 ? -17.719 42.5 5.938 1 98.56 38 HIS B N 1
ATOM 5426 C CA . HIS B 1 38 ? -17.938 41.062 6.121 1 98.56 38 HIS B CA 1
ATOM 5427 C C . HIS B 1 38 ? -17.203 40.562 7.367 1 98.56 38 HIS B C 1
ATOM 5429 O O . HIS B 1 38 ? -17.219 39.375 7.648 1 98.56 38 HIS B O 1
ATOM 5435 N N . MET B 1 39 ? -16.594 41.531 8.125 1 98.75 39 MET B N 1
ATOM 5436 C CA . MET B 1 39 ? -15.797 41.062 9.258 1 98.75 39 MET B CA 1
ATOM 5437 C C . MET B 1 39 ? -16.672 40.438 10.336 1 98.75 39 MET B C 1
ATOM 5439 O O . MET B 1 39 ? -17.875 40.688 10.375 1 98.75 39 MET B O 1
ATOM 5443 N N . VAL B 1 40 ? -16.078 39.625 11.109 1 98.88 40 VAL B N 1
ATOM 5444 C CA . VAL B 1 40 ? -16.672 39.062 12.312 1 98.88 40 VAL B CA 1
ATOM 5445 C C . VAL B 1 40 ? -15.984 39.625 13.547 1 98.88 40 VAL B C 1
ATOM 5447 O O . VAL B 1 40 ? -14.758 39.688 13.617 1 98.88 40 VAL B O 1
ATOM 5450 N N . LEU B 1 41 ? -16.75 40.125 14.43 1 98.81 41 LEU B N 1
ATOM 5451 C CA . LEU B 1 41 ? -16.234 40.625 15.711 1 98.81 41 LEU B CA 1
ATOM 5452 C C . LEU B 1 41 ? -16.656 39.688 16.844 1 98.81 41 LEU B C 1
ATOM 5454 O O . LEU B 1 41 ? -17.734 39.094 16.812 1 98.81 41 LEU B O 1
ATOM 5458 N N . GLN B 1 42 ? -15.805 39.562 17.781 1 98.75 42 GLN B N 1
ATOM 5459 C CA . GLN B 1 42 ? -16 38.625 18.891 1 98.75 42 GLN B CA 1
ATOM 5460 C C . GLN B 1 42 ? -17.188 39.062 19.766 1 98.75 42 GLN B C 1
ATOM 5462 O O . GLN B 1 42 ? -17.219 40.156 20.266 1 98.75 42 GLN B O 1
ATOM 5467 N N . ARG B 1 43 ? -18.062 38.25 19.969 1 98.56 43 ARG B N 1
ATOM 5468 C CA . ARG B 1 43 ? -19.203 38.5 20.828 1 98.56 43 ARG B CA 1
ATOM 5469 C C . ARG B 1 43 ? -18.828 38.375 22.297 1 98.56 43 ARG B C 1
ATOM 5471 O O . ARG B 1 43 ? -17.812 37.75 22.625 1 98.56 43 ARG B O 1
ATOM 5478 N N . ASN B 1 44 ? -19.594 39 23.172 1 97.81 44 ASN B N 1
ATOM 5479 C CA . ASN B 1 44 ? -19.578 38.844 24.625 1 97.81 44 ASN B CA 1
ATOM 5480 C C . ASN B 1 44 ? -18.234 39.281 25.219 1 97.81 44 ASN B C 1
ATOM 5482 O O . ASN B 1 44 ? -17.875 38.875 26.328 1 97.81 44 ASN B O 1
ATOM 5486 N N . LYS B 1 45 ? -17.438 39.969 24.516 1 97.44 45 LYS B N 1
ATOM 5487 C CA . LYS B 1 45 ? -16.203 40.656 24.938 1 97.44 45 LYS B CA 1
ATOM 5488 C C . LYS B 1 45 ? -16.156 42.094 24.422 1 97.44 45 LYS B C 1
ATOM 5490 O O . LYS B 1 45 ? -16.812 42.406 23.422 1 97.44 45 LYS B O 1
ATOM 5495 N N . PRO B 1 46 ? -15.422 42.906 25.109 1 97.69 46 PRO B N 1
ATOM 5496 C CA . PRO B 1 46 ? -15.219 44.219 24.516 1 97.69 46 PRO B CA 1
ATOM 5497 C C . PRO B 1 46 ? -14.594 44.156 23.125 1 97.69 46 PRO B C 1
ATOM 5499 O O . PRO B 1 46 ? -13.711 43.344 22.875 1 97.69 46 PRO B O 1
ATOM 5502 N N . VAL B 1 47 ? -15.125 45.031 22.281 1 97.75 47 VAL B N 1
ATOM 5503 C CA . VAL B 1 47 ? -14.602 45.125 20.922 1 97.75 47 VAL B CA 1
ATOM 5504 C C . VAL B 1 47 ? -13.734 46.375 20.781 1 97.75 47 VAL B C 1
ATOM 5506 O O . VAL B 1 47 ? -14.211 47.5 20.984 1 97.75 47 VAL B O 1
ATOM 5509 N N . VAL B 1 48 ? -12.484 46.156 20.438 1 97.44 48 VAL B N 1
ATOM 5510 C CA . VAL B 1 48 ? -11.57 47.281 20.266 1 97.44 48 VAL B CA 1
ATOM 5511 C C . VAL B 1 48 ? -11.352 47.531 18.766 1 97.44 48 VAL B C 1
ATOM 5513 O O . VAL B 1 48 ? -10.977 46.625 18.031 1 97.44 48 VAL B O 1
ATOM 5516 N N . VAL B 1 49 ? -11.625 48.75 18.312 1 98 49 VAL B N 1
ATOM 5517 C CA . VAL B 1 49 ? -11.336 49.188 16.953 1 98 49 VAL B CA 1
ATOM 5518 C C . VAL B 1 49 ? -10.227 50.25 16.984 1 98 49 VAL B C 1
ATOM 5520 O O . VAL B 1 49 ? -10.211 51.125 17.859 1 98 49 VAL B O 1
ATOM 5523 N N . TRP B 1 50 ? -9.273 50.125 16.062 1 97.75 50 TRP B N 1
ATOM 5524 C CA . TRP B 1 50 ? -8.148 51.062 16.094 1 97.75 50 TRP B CA 1
ATOM 5525 C C . TRP B 1 50 ? -7.688 51.406 14.68 1 97.75 50 TRP B C 1
ATOM 5527 O O . TRP B 1 50 ? -8.07 50.75 13.711 1 97.75 50 TRP B O 1
ATOM 5537 N N . GLY B 1 51 ? -6.895 52.469 14.602 1 96.44 51 GLY B N 1
ATOM 5538 C CA . GLY B 1 51 ? -6.371 52.938 13.328 1 96.44 51 GLY B CA 1
ATOM 5539 C C . GLY B 1 51 ? -5.59 54.25 13.445 1 96.44 51 GLY B C 1
ATOM 5540 O O . GLY B 1 51 ? -4.957 54.5 14.469 1 96.44 51 GLY B O 1
ATOM 5541 N N . ASN B 1 52 ? -5.566 54.875 12.305 1 95.5 52 ASN B N 1
ATOM 5542 C CA . ASN B 1 52 ? -4.875 56.156 12.203 1 95.5 52 ASN B CA 1
ATOM 5543 C C . ASN B 1 52 ? -5.734 57.219 11.508 1 95.5 52 ASN B C 1
ATOM 5545 O O . ASN B 1 52 ? -6.531 56.875 10.625 1 95.5 52 ASN B O 1
ATOM 5549 N N . ALA B 1 53 ? -5.574 58.438 11.984 1 94.81 53 ALA B N 1
ATOM 5550 C CA . ALA B 1 53 ? -6.266 59.562 11.391 1 94.81 53 ALA B CA 1
ATOM 5551 C C . ALA B 1 53 ? -5.531 60.875 11.695 1 94.81 53 ALA B C 1
ATOM 5553 O O . ALA B 1 53 ? -4.391 60.875 12.164 1 94.81 53 ALA B O 1
ATOM 5554 N N . LYS B 1 54 ? -6.176 61.969 11.312 1 92.38 54 LYS B N 1
ATOM 5555 C CA . LYS B 1 54 ? -5.598 63.281 11.594 1 92.38 54 LYS B CA 1
ATOM 5556 C C . LYS B 1 54 ? -5.352 63.469 13.086 1 92.38 54 LYS B C 1
ATOM 5558 O O . LYS B 1 54 ? -6.195 63.094 13.906 1 92.38 54 LYS B O 1
ATOM 5563 N N . LYS B 1 55 ? -4.234 64 13.398 1 93.44 55 LYS B N 1
ATOM 5564 C CA . LYS B 1 55 ? -3.811 64.125 14.789 1 93.44 55 LYS B CA 1
ATOM 5565 C C . LYS B 1 55 ? -4.738 65.062 15.57 1 93.44 55 LYS B C 1
ATOM 5567 O O . LYS B 1 55 ? -5.199 66.062 15.031 1 93.44 55 LYS B O 1
ATOM 5572 N N . ASN B 1 56 ? -4.902 64.75 16.75 1 93.38 56 ASN B N 1
ATOM 5573 C CA . ASN B 1 56 ? -5.598 65.562 17.734 1 93.38 56 ASN B CA 1
ATOM 5574 C C . ASN B 1 56 ? -6.969 66 17.219 1 93.38 56 ASN B C 1
ATOM 5576 O O . ASN B 1 56 ? -7.336 67.125 17.344 1 93.38 56 ASN B O 1
ATOM 5580 N N . THR B 1 57 ? -7.621 65.062 16.688 1 94.94 57 THR B N 1
ATOM 5581 C CA . THR B 1 57 ? -8.93 65.375 16.109 1 94.94 57 THR B CA 1
ATOM 5582 C C . THR B 1 57 ? -10.008 64.5 16.734 1 94.94 57 THR B C 1
ATOM 5584 O O . THR B 1 57 ? -9.758 63.312 17.062 1 94.94 57 THR B O 1
ATOM 5587 N N . ALA B 1 58 ? -11.141 65.062 16.859 1 95.75 58 ALA B N 1
ATOM 5588 C CA . ALA B 1 58 ? -12.273 64.312 17.406 1 95.75 58 ALA B CA 1
ATOM 5589 C C . ALA B 1 58 ? -12.711 63.25 16.438 1 95.75 58 ALA B C 1
ATOM 5591 O O . ALA B 1 58 ? -12.742 63.438 15.227 1 95.75 58 ALA B O 1
ATOM 5592 N N . LEU B 1 59 ? -12.969 62.062 17.031 1 96.69 59 LEU B N 1
ATOM 5593 C CA . LEU B 1 59 ? -13.398 60.875 16.266 1 96.69 59 LEU B CA 1
ATOM 5594 C C . LEU B 1 59 ? -14.648 60.281 16.891 1 96.69 59 LEU B C 1
ATOM 5596 O O . LEU B 1 59 ? -14.758 60.156 18.109 1 96.69 59 LEU B O 1
ATOM 5600 N N . ARG B 1 60 ? -15.602 59.938 16.031 1 97.38 60 ARG B N 1
ATOM 5601 C CA . ARG B 1 60 ? -16.844 59.281 16.453 1 97.38 60 ARG B CA 1
ATOM 5602 C C . ARG B 1 60 ? -17.047 57.938 15.766 1 97.38 60 ARG B C 1
ATOM 5604 O O . ARG B 1 60 ? -16.891 57.844 14.547 1 97.38 60 ARG B O 1
ATOM 5611 N N . LEU B 1 61 ? -17.312 56.906 16.578 1 98 61 LEU B N 1
ATOM 5612 C CA . LEU B 1 61 ? -17.609 55.562 16.078 1 98 61 LEU B CA 1
ATOM 5613 C C . LEU B 1 61 ? -19.016 55.156 16.484 1 98 61 LEU B C 1
ATOM 5615 O O . LEU B 1 61 ? -19.375 55.219 17.656 1 98 61 LEU B O 1
ATOM 5619 N N . SER B 1 62 ? -19.844 54.781 15.469 1 98.12 62 SER B N 1
ATOM 5620 C CA . SER B 1 62 ? -21.188 54.281 15.695 1 98.12 62 SER B CA 1
ATOM 5621 C C . SER B 1 62 ? -21.312 52.844 15.219 1 98.12 62 SER B C 1
ATOM 5623 O O . SER B 1 62 ? -20.984 52.5 14.078 1 98.12 62 SER B O 1
ATOM 5625 N N . PHE B 1 63 ? -21.844 51.969 16.188 1 97.88 63 PHE B N 1
ATOM 5626 C CA . PHE B 1 63 ? -22 50.562 15.867 1 97.88 63 PHE B CA 1
ATOM 5627 C C . PHE B 1 63 ? -23.031 49.906 16.766 1 97.88 63 PHE B C 1
ATOM 5629 O O . PHE B 1 63 ? -22.922 49.969 18 1 97.88 63 PHE B O 1
ATOM 5636 N N . ASN B 1 64 ? -24.047 49.312 16.109 1 97.38 64 ASN B N 1
ATOM 5637 C CA . ASN B 1 64 ? -25.062 48.531 16.797 1 97.38 64 ASN B CA 1
ATOM 5638 C C . ASN B 1 64 ? -25.641 49.281 17.984 1 97.38 64 ASN B C 1
ATOM 5640 O O . ASN B 1 64 ? -25.688 48.75 19.094 1 97.38 64 ASN B O 1
ATOM 5644 N N . GLY B 1 65 ? -25.906 50.5 17.859 1 96.69 65 GLY B N 1
ATOM 5645 C CA . GLY B 1 65 ? -26.578 51.312 18.859 1 96.69 65 GLY B CA 1
ATOM 5646 C C . GLY B 1 65 ? -25.625 52 19.812 1 96.69 65 GLY B C 1
ATOM 5647 O O . GLY B 1 65 ? -26.031 52.812 20.641 1 96.69 65 GLY B O 1
ATOM 5648 N N . GLN B 1 66 ? -24.312 51.656 19.656 1 97.62 66 GLN B N 1
ATOM 5649 C CA . GLN B 1 66 ? -23.312 52.312 20.5 1 97.62 66 GLN B CA 1
ATOM 5650 C C . GLN B 1 66 ? -22.672 53.5 19.766 1 97.62 66 GLN B C 1
ATOM 5652 O O . GLN B 1 66 ? -22.406 53.406 18.562 1 97.62 66 GLN B O 1
ATOM 5657 N N . LEU B 1 67 ? -22.5 54.531 20.438 1 97.06 67 LEU B N 1
ATOM 5658 C CA . LEU B 1 67 ? -21.781 55.719 19.938 1 97.06 67 LEU B CA 1
ATOM 5659 C C . LEU B 1 67 ? -20.594 56.031 20.844 1 97.06 67 LEU B C 1
ATOM 5661 O O . LEU B 1 67 ? -20.766 56.375 22.016 1 97.06 67 LEU B O 1
ATOM 5665 N N . ILE B 1 68 ? -19.453 55.906 20.281 1 97.31 68 ILE B N 1
ATOM 5666 C CA . ILE B 1 68 ? -18.219 56.188 21.031 1 97.31 68 ILE B CA 1
ATOM 5667 C C . ILE B 1 68 ? -17.562 57.438 20.484 1 97.31 68 ILE B C 1
ATOM 5669 O O . ILE B 1 68 ? -17.406 57.594 19.266 1 97.31 68 ILE B O 1
ATOM 5673 N N . SER B 1 69 ? -17.25 58.344 21.359 1 96.31 69 SER B N 1
ATOM 5674 C CA . SER B 1 69 ? -16.484 59.531 21.016 1 96.31 69 SER B CA 1
ATOM 5675 C C . SER B 1 69 ? -15.086 59.469 21.625 1 96.31 69 SER B C 1
ATOM 5677 O O . SER B 1 69 ? -14.922 59.156 22.797 1 96.31 69 SER B O 1
ATOM 5679 N N . THR B 1 70 ? -14.133 59.656 20.781 1 95.56 70 THR B N 1
ATOM 5680 C CA . THR B 1 70 ? -12.742 59.688 21.219 1 95.56 70 THR B CA 1
ATOM 5681 C C . THR B 1 70 ? -11.938 60.719 20.438 1 95.56 70 THR B C 1
ATOM 5683 O O . THR B 1 70 ? -12.508 61.531 19.719 1 95.56 70 THR B O 1
ATOM 5686 N N . ARG B 1 71 ? -10.594 60.781 20.688 1 94.75 71 ARG B N 1
ATOM 5687 C CA . ARG B 1 71 ? -9.695 61.688 19.969 1 94.75 71 ARG B CA 1
ATOM 5688 C C . ARG B 1 71 ? -8.43 60.969 19.531 1 94.75 71 ARG B C 1
ATOM 5690 O O . ARG B 1 71 ? -7.922 60.094 20.234 1 94.75 71 ARG B O 1
ATOM 5697 N N . THR B 1 72 ? -8.039 61.281 18.359 1 95.19 72 THR B N 1
ATOM 5698 C CA . THR B 1 72 ? -6.766 60.75 17.891 1 95.19 72 THR B CA 1
ATOM 5699 C C . THR B 1 72 ? -5.613 61.312 18.703 1 95.19 72 THR B C 1
ATOM 5701 O O . THR B 1 72 ? -5.672 62.469 19.156 1 95.19 72 THR B O 1
ATOM 5704 N N . LYS B 1 73 ? -4.656 60.594 18.828 1 96.12 73 LYS B N 1
ATOM 5705 C CA . LYS B 1 73 ? -3.479 61.031 19.578 1 96.12 73 LYS B CA 1
ATOM 5706 C C . LYS B 1 73 ? -2.574 61.906 18.734 1 96.12 73 LYS B C 1
ATOM 5708 O O . LYS B 1 73 ? -2.904 62.219 17.578 1 96.12 73 LYS B O 1
ATOM 5713 N N . ALA B 1 74 ? -1.428 62.281 19.359 1 95.06 74 ALA B N 1
ATOM 5714 C CA . ALA B 1 74 ? -0.481 63.188 18.703 1 95.06 74 ALA B CA 1
ATOM 5715 C C . ALA B 1 74 ? 0.201 62.5 17.516 1 95.06 74 ALA B C 1
ATOM 5717 O O . ALA B 1 74 ? 0.665 63.156 16.594 1 95.06 74 ALA B O 1
ATOM 5718 N N . ASP B 1 75 ? 0.149 61.188 17.578 1 93.75 75 ASP B N 1
ATOM 5719 C CA . ASP B 1 75 ? 0.776 60.438 16.469 1 93.75 75 ASP B CA 1
ATOM 5720 C C . ASP B 1 75 ? -0.262 60 15.445 1 93.75 75 ASP B C 1
ATOM 5722 O O . ASP B 1 75 ? 0.065 59.312 14.492 1 93.75 75 ASP B O 1
ATOM 5726 N N . GLY B 1 76 ? -1.439 60.375 15.688 1 94.56 76 GLY B N 1
ATOM 5727 C CA . GLY B 1 76 ? -2.518 60.062 14.758 1 94.56 76 GLY B CA 1
ATOM 5728 C C . GLY B 1 76 ? -3.23 58.781 15.094 1 94.56 76 GLY B C 1
ATOM 5729 O O . GLY B 1 76 ? -4.27 58.469 14.5 1 94.56 76 GLY B O 1
ATOM 5730 N N . SER B 1 77 ? -2.721 58.031 16.047 1 96.12 77 SER B N 1
ATOM 5731 C CA . SER B 1 77 ? -3.334 56.781 16.406 1 96.12 77 SER B CA 1
ATOM 5732 C C . SER B 1 77 ? -4.602 56.969 17.234 1 96.12 77 SER B C 1
ATOM 5734 O O . SER B 1 77 ? -4.73 57.969 17.938 1 96.12 77 SER B O 1
ATOM 5736 N N . TRP B 1 78 ? -5.543 56.125 17.062 1 95.81 78 TRP B N 1
ATOM 5737 C CA . TRP B 1 78 ? -6.758 56.156 17.875 1 95.81 78 TRP B CA 1
ATOM 5738 C C . TRP B 1 78 ? -7.242 54.75 18.188 1 95.81 78 TRP B C 1
ATOM 5740 O O . TRP B 1 78 ? -6.855 53.781 17.516 1 95.81 78 TRP B O 1
ATOM 5750 N N . LYS B 1 79 ? -7.953 54.625 19.266 1 96.69 79 LYS B N 1
ATOM 5751 C CA . LYS B 1 79 ? -8.602 53.375 19.703 1 96.69 79 LYS B CA 1
ATOM 5752 C C . LYS B 1 79 ? -9.977 53.688 20.312 1 96.69 79 LYS B C 1
ATOM 5754 O O . LYS B 1 79 ? -10.148 54.656 21.031 1 96.69 79 LYS B O 1
ATOM 5759 N N . ALA B 1 80 ? -10.922 52.906 19.906 1 97.25 80 ALA B N 1
ATOM 5760 C CA . ALA B 1 80 ? -12.273 52.969 20.453 1 97.25 80 ALA B CA 1
ATOM 5761 C C . ALA B 1 80 ? -12.719 51.594 20.969 1 97.25 80 ALA B C 1
ATOM 5763 O O . ALA B 1 80 ? -12.531 50.562 20.281 1 97.25 80 ALA B O 1
ATOM 5764 N N . THR B 1 81 ? -13.242 51.562 22.156 1 97.69 81 THR B N 1
ATOM 5765 C CA . THR B 1 81 ? -13.672 50.312 22.75 1 97.69 81 THR B CA 1
ATOM 5766 C C . THR B 1 81 ? -15.195 50.25 22.891 1 97.69 81 THR B C 1
ATOM 5768 O O . THR B 1 81 ? -15.789 51.094 23.547 1 97.69 81 THR B O 1
ATOM 5771 N N . LEU B 1 82 ? -15.75 49.281 22.266 1 98.12 82 LEU B N 1
ATOM 5772 C CA . LEU B 1 82 ? -17.172 49.031 22.375 1 98.12 82 LEU B CA 1
ATOM 5773 C C . LEU B 1 82 ? -17.469 48.031 23.5 1 98.12 82 LEU B C 1
ATOM 5775 O O . LEU B 1 82 ? -16.672 47.156 23.75 1 98.12 82 LEU B O 1
ATOM 5779 N N . GLN B 1 83 ? -18.609 48.188 24.094 1 97.62 83 GLN B N 1
ATOM 5780 C CA . GLN B 1 83 ? -19.047 47.25 25.109 1 97.62 83 GLN B CA 1
ATOM 5781 C C . GLN B 1 83 ? -19.406 45.906 24.5 1 97.62 83 GLN B C 1
ATOM 5783 O O . GLN B 1 83 ? -19.719 45.812 23.312 1 97.62 83 GLN B O 1
ATOM 5788 N N . PRO B 1 84 ? -19.297 44.812 25.375 1 98.12 84 PRO B N 1
ATOM 5789 C CA . PRO B 1 84 ? -19.656 43.5 24.875 1 98.12 84 PRO B CA 1
ATOM 5790 C C . PRO B 1 84 ? -21.062 43.438 24.266 1 98.12 84 PRO B C 1
ATOM 5792 O O . PRO B 1 84 ? -21.984 44.094 24.797 1 98.12 84 PRO B O 1
ATOM 5795 N N . MET B 1 85 ? -21.219 42.75 23.188 1 98.19 85 MET B N 1
ATOM 5796 C CA . MET B 1 85 ? -22.484 42.562 22.484 1 98.19 85 MET B CA 1
ATOM 5797 C C . MET B 1 85 ? -22.766 41.062 22.234 1 98.19 85 MET B C 1
ATOM 5799 O O . MET B 1 85 ? -21.828 40.281 22.062 1 98.19 85 MET B O 1
ATOM 5803 N N . LYS B 1 86 ? -24.047 40.719 22.203 1 97.81 86 LYS B N 1
ATOM 5804 C CA . LYS B 1 86 ? -24.453 39.344 21.859 1 97.81 86 LYS B CA 1
ATOM 5805 C C . LYS B 1 86 ? -24.328 39.094 20.359 1 97.81 86 LYS B C 1
ATOM 5807 O O . LYS B 1 86 ? -24.047 40.031 19.594 1 97.81 86 LYS B O 1
ATOM 5812 N N . GLU B 1 87 ? -24.422 37.812 20.047 1 98.12 87 GLU B N 1
ATOM 5813 C CA . GLU B 1 87 ? -24.359 37.469 18.625 1 98.12 87 GLU B CA 1
ATOM 5814 C C . GLU B 1 87 ? -25.438 38.188 17.828 1 98.12 87 GLU B C 1
ATOM 5816 O O . GLU B 1 87 ? -26.516 38.469 18.359 1 98.12 87 GLU B O 1
ATOM 5821 N N . GLY B 1 88 ? -25.141 38.438 16.547 1 97.75 88 GLY B N 1
ATOM 5822 C CA . GLY B 1 88 ? -26.094 39.094 15.664 1 97.75 88 GLY B CA 1
ATOM 5823 C C . GLY B 1 88 ? -25.469 39.656 14.406 1 97.75 88 GLY B C 1
ATOM 5824 O O . GLY B 1 88 ? -24.281 39.438 14.141 1 97.75 88 GLY B O 1
ATOM 5825 N N . GLY B 1 89 ? -26.344 40.562 13.617 1 96.81 89 GLY B N 1
ATOM 5826 C CA . GLY B 1 89 ? -25.984 41.156 12.344 1 96.81 89 GLY B CA 1
ATOM 5827 C C . GLY B 1 89 ? -26.859 40.719 11.195 1 96.81 89 GLY B C 1
ATOM 5828 O O . GLY B 1 89 ? -27.859 40 11.398 1 96.81 89 GLY B O 1
ATOM 5829 N N . PRO B 1 90 ? -26.516 41.156 10.078 1 98.06 90 PRO B N 1
ATOM 5830 C CA . PRO B 1 90 ? -25.391 42.031 9.742 1 98.06 90 PRO B CA 1
ATOM 5831 C C . PRO B 1 90 ? -25.578 43.469 10.211 1 98.06 90 PRO B C 1
ATOM 5833 O O . PRO B 1 90 ? -26.703 43.969 10.203 1 98.06 90 PRO B O 1
ATOM 5836 N N . TYR B 1 91 ? -24.531 44.062 10.664 1 98.56 91 TYR B N 1
ATOM 5837 C CA . TYR B 1 91 ? -24.547 45.469 11.133 1 98.56 91 TYR B CA 1
ATOM 5838 C C . TYR B 1 91 ? -23.672 46.344 10.242 1 98.56 91 TYR B C 1
ATOM 5840 O O . TYR B 1 91 ? -22.969 45.844 9.367 1 98.56 91 TYR B O 1
ATOM 5848 N N . THR B 1 92 ? -23.797 47.625 10.477 1 98.31 92 THR B N 1
ATOM 5849 C CA . THR B 1 92 ? -22.953 48.625 9.828 1 98.31 92 THR B CA 1
ATOM 5850 C C . THR B 1 92 ? -22.219 49.469 10.859 1 98.31 92 THR B C 1
ATOM 5852 O O . THR B 1 92 ? -22.797 49.875 11.867 1 98.31 92 THR B O 1
ATOM 5855 N N . MET B 1 93 ? -20.953 49.688 10.672 1 98.44 93 MET B N 1
ATOM 5856 C CA . MET B 1 93 ? -20.125 50.531 11.508 1 98.44 93 MET B CA 1
ATOM 5857 C C . MET B 1 93 ? -19.766 51.812 10.773 1 98.44 93 MET B C 1
ATOM 5859 O O . MET B 1 93 ? -19.359 51.781 9.609 1 98.44 93 MET B O 1
ATOM 5863 N N . THR B 1 94 ? -19.938 52.906 11.445 1 98.12 94 THR B N 1
ATOM 5864 C CA . THR B 1 94 ? -19.562 54.188 10.875 1 98.12 94 THR B CA 1
ATOM 5865 C C . THR B 1 94 ? -18.531 54.875 11.766 1 98.12 94 THR B C 1
ATOM 5867 O O . THR B 1 94 ? -18.75 55.031 12.977 1 98.12 94 THR B O 1
ATOM 5870 N N . ILE B 1 95 ? -17.453 55.312 11.203 1 98 95 ILE B N 1
ATOM 5871 C CA . ILE B 1 95 ? -16.391 56.031 11.891 1 98 95 ILE B CA 1
ATOM 5872 C C . ILE B 1 95 ? -16.172 57.406 11.195 1 98 95 ILE B C 1
ATOM 5874 O O . ILE B 1 95 ? -16 57.438 9.977 1 98 95 ILE B O 1
ATOM 5878 N N . SER B 1 96 ? -16.172 58.406 11.953 1 96.62 96 SER B N 1
ATOM 5879 C CA . SER B 1 96 ? -15.977 59.75 11.398 1 96.62 96 SER B CA 1
ATOM 5880 C C . SER B 1 96 ? -14.883 60.5 12.148 1 96.62 96 SER B C 1
ATOM 5882 O O . SER B 1 96 ? -14.773 60.406 13.367 1 96.62 96 SER B O 1
ATOM 5884 N N . CYS B 1 97 ? -14.133 61.219 11.453 1 94.69 97 CYS B N 1
ATOM 5885 C CA . CYS B 1 97 ? -13.078 62.062 11.969 1 94.69 97 CYS B CA 1
ATOM 5886 C C . CYS B 1 97 ? -12.938 63.344 11.125 1 94.69 97 CYS B C 1
ATOM 5888 O O . CYS B 1 97 ? -12.391 63.281 10.023 1 94.69 97 CYS B O 1
ATOM 5890 N N . GLY B 1 98 ? -13.352 64.438 11.602 1 88.75 98 GLY B N 1
ATOM 5891 C CA . GLY B 1 98 ? -13.438 65.625 10.766 1 88.75 98 GLY B CA 1
ATOM 5892 C C . GLY B 1 98 ? -14.359 65.438 9.57 1 88.75 98 GLY B C 1
ATOM 5893 O O . GLY B 1 98 ? -15.523 65.062 9.727 1 88.75 98 GLY B O 1
ATOM 5894 N N . ALA B 1 99 ? -13.734 65.625 8.391 1 89.06 99 ALA B N 1
ATOM 5895 C CA . ALA B 1 99 ? -14.523 65.562 7.164 1 89.06 99 ALA B CA 1
ATOM 5896 C C . ALA B 1 99 ? -14.523 64.125 6.625 1 89.06 99 ALA B C 1
ATOM 5898 O O . ALA B 1 99 ? -15.336 63.781 5.762 1 89.06 99 ALA B O 1
ATOM 5899 N N . ASP B 1 100 ? -13.734 63.312 7.195 1 94.44 100 ASP B N 1
ATOM 5900 C CA . ASP B 1 100 ? -13.602 61.938 6.695 1 94.44 100 ASP B CA 1
ATOM 5901 C C . ASP B 1 100 ? -14.602 61 7.367 1 94.44 100 ASP B C 1
ATOM 5903 O O . ASP B 1 100 ? -14.875 61.125 8.562 1 94.44 100 ASP B O 1
ATOM 5907 N N . THR B 1 101 ? -15.227 60.156 6.598 1 95.38 101 THR B N 1
ATOM 5908 C CA . THR B 1 101 ? -16.109 59.125 7.125 1 95.38 101 THR B CA 1
ATOM 5909 C C . THR B 1 101 ? -15.805 57.781 6.5 1 95.38 101 THR B C 1
ATOM 5911 O O . THR B 1 101 ? -15.609 57.656 5.289 1 95.38 101 THR B O 1
ATOM 5914 N N . LEU B 1 102 ? -15.695 56.812 7.359 1 96.44 102 LEU B N 1
ATOM 5915 C CA . LEU B 1 102 ? -15.5 55.438 6.949 1 96.44 102 LEU B CA 1
ATOM 5916 C C . LEU B 1 102 ? -16.672 54.562 7.371 1 96.44 102 LEU B C 1
ATOM 5918 O O . LEU B 1 102 ? -17.188 54.719 8.484 1 96.44 102 LEU B O 1
ATOM 5922 N N . GLN B 1 103 ? -17.125 53.688 6.379 1 97.31 103 GLN B N 1
ATOM 5923 C CA . GLN B 1 103 ? -18.234 52.781 6.684 1 97.31 103 GLN B CA 1
ATOM 5924 C C . GLN B 1 103 ? -17.906 51.344 6.312 1 97.31 103 GLN B C 1
ATOM 5926 O O . GLN B 1 103 ? -17.391 51.094 5.223 1 97.31 103 GLN B O 1
ATOM 5931 N N . TYR B 1 104 ? -18.078 50.438 7.227 1 98.31 104 TYR B N 1
ATOM 5932 C CA . TYR B 1 104 ? -18 49 6.977 1 98.31 104 TYR B CA 1
ATOM 5933 C C . TYR B 1 104 ? -19.359 48.375 7.082 1 98.31 104 TYR B C 1
ATOM 5935 O O . TYR B 1 104 ? -20.172 48.719 7.953 1 98.31 104 TYR B O 1
ATOM 5943 N N . LYS B 1 105 ? -19.625 47.375 6.191 1 98.38 105 LYS B N 1
ATOM 5944 C CA . LYS B 1 105 ? -20.938 46.719 6.125 1 98.38 105 LYS B CA 1
ATOM 5945 C C . LYS B 1 105 ? -20.812 45.219 6.309 1 98.38 105 LYS B C 1
ATOM 5947 O O . LYS B 1 105 ? -19.719 44.656 6.238 1 98.38 105 LYS B O 1
ATOM 5952 N N . ASP B 1 106 ? -22 44.562 6.598 1 98.56 106 ASP B N 1
ATOM 5953 C CA . ASP B 1 106 ? -22.094 43.125 6.719 1 98.56 106 ASP B CA 1
ATOM 5954 C C . ASP B 1 106 ? -21.172 42.594 7.816 1 98.56 106 ASP B C 1
ATOM 5956 O O . ASP B 1 106 ? -20.375 41.688 7.586 1 98.56 106 ASP B O 1
ATOM 5960 N N . ILE B 1 107 ? -21.281 43.312 8.922 1 98.81 107 ILE B N 1
ATOM 5961 C CA . ILE B 1 107 ? -20.5 42.906 10.094 1 98.81 107 ILE B CA 1
ATOM 5962 C C . ILE B 1 107 ? -21.297 41.969 10.961 1 98.81 107 ILE B C 1
ATOM 5964 O O . ILE B 1 107 ? -22.469 42.219 11.281 1 98.81 107 ILE B O 1
ATOM 5968 N N . MET B 1 108 ? -20.75 40.812 11.297 1 98.81 108 MET B N 1
ATOM 5969 C CA . MET B 1 108 ? -21.406 39.875 12.18 1 98.81 108 MET B CA 1
ATOM 5970 C C . MET B 1 108 ? -20.75 39.875 13.555 1 98.81 108 MET B C 1
ATOM 5972 O O . MET B 1 108 ? -19.531 39.969 13.68 1 98.81 108 MET B O 1
ATOM 5976 N N . MET B 1 109 ? -21.609 39.844 14.602 1 98.69 109 MET B N 1
ATOM 5977 C CA . MET B 1 109 ? -21.141 39.5 15.945 1 98.69 109 MET B CA 1
ATOM 5978 C C . MET B 1 109 ? -21.156 38 16.172 1 98.69 109 MET B C 1
ATOM 5980 O O . MET B 1 109 ? -22.219 37.375 16.172 1 98.69 109 MET B O 1
ATOM 5984 N N . GLY B 1 110 ? -20 37.375 16.281 1 98.81 110 GLY B N 1
ATOM 5985 C CA . GLY B 1 110 ? -19.891 35.938 16.453 1 98.81 110 GLY B CA 1
ATOM 5986 C C . GLY B 1 110 ? -18.641 35.531 17.203 1 98.81 110 GLY B C 1
ATOM 5987 O O . GLY B 1 110 ? -18.281 36.125 18.219 1 98.81 110 GLY B O 1
ATOM 5988 N N . GLU B 1 111 ? -18.078 34.375 16.766 1 98.81 111 GLU B N 1
ATOM 5989 C CA . GLU B 1 111 ? -16.844 33.844 17.344 1 98.81 111 GLU B CA 1
ATOM 5990 C C . GLU B 1 111 ? -15.656 34.094 16.406 1 98.81 111 GLU B C 1
ATOM 5992 O O . GLU B 1 111 ? -15.742 33.812 15.211 1 98.81 111 GLU B O 1
ATOM 5997 N N . VAL B 1 112 ? -14.586 34.625 16.969 1 98.94 112 VAL B N 1
ATOM 5998 C CA . VAL B 1 112 ? -13.359 34.812 16.188 1 98.94 112 VAL B CA 1
ATOM 5999 C C . VAL B 1 112 ? -12.258 33.906 16.734 1 98.94 112 VAL B C 1
ATOM 6001 O O . VAL B 1 112 ? -11.961 33.906 17.922 1 98.94 112 VAL B O 1
ATOM 6004 N N . TRP B 1 113 ? -11.727 33.062 15.898 1 98.94 113 TRP B N 1
ATOM 6005 C CA . TRP B 1 113 ? -10.633 32.188 16.281 1 98.94 113 TRP B CA 1
ATOM 6006 C C . TRP B 1 113 ? -9.383 32.469 15.461 1 98.94 113 TRP B C 1
ATOM 6008 O O . TRP B 1 113 ? -9.453 32.656 14.242 1 98.94 113 TRP B O 1
ATOM 6018 N N . LEU B 1 114 ? -8.281 32.594 16.156 1 98.88 114 LEU B N 1
ATOM 6019 C CA . LEU B 1 114 ? -6.977 32.719 15.508 1 98.88 114 LEU B CA 1
ATOM 6020 C C . LEU B 1 114 ? -6.422 31.344 15.148 1 98.88 114 LEU B C 1
ATOM 6022 O O . LEU B 1 114 ? -6.152 30.531 16.047 1 98.88 114 LEU B O 1
ATOM 6026 N N . CYS B 1 115 ? -6.363 31.031 13.852 1 98.88 115 CYS B N 1
ATOM 6027 C CA . CYS B 1 115 ? -5.773 29.781 13.352 1 98.88 115 CYS B CA 1
ATOM 6028 C C . CYS B 1 115 ? -4.312 29.984 12.977 1 98.88 115 CYS B C 1
ATOM 6030 O O . CYS B 1 115 ? -4.008 30.625 11.961 1 98.88 115 CYS B O 1
ATOM 6032 N N . SER B 1 116 ? -3.416 29.406 13.773 1 98.81 116 SER B N 1
ATOM 6033 C CA . SER B 1 116 ? -1.992 29.656 13.578 1 98.81 116 SER B CA 1
ATOM 6034 C C . SER B 1 116 ? -1.19 28.359 13.664 1 98.81 116 SER B C 1
ATOM 6036 O O . SER B 1 116 ? -1.731 27.312 14.008 1 98.81 116 SER B O 1
ATOM 6038 N N . GLY B 1 117 ? 0.048 28.438 13.242 1 98.38 117 GLY B N 1
ATOM 6039 C CA . GLY B 1 117 ? 0.913 27.266 13.195 1 98.38 117 GLY B CA 1
ATOM 6040 C C . GLY B 1 117 ? 1.651 27.125 11.875 1 98.38 117 GLY B C 1
ATOM 6041 O O . GLY B 1 117 ? 2.072 28.125 11.281 1 98.38 117 GLY B O 1
ATOM 6042 N N . GLN B 1 118 ? 1.846 25.828 11.484 1 97.12 118 GLN B N 1
ATOM 6043 C CA . GLN B 1 118 ? 2.643 25.609 10.289 1 97.12 118 GLN B CA 1
ATOM 6044 C C . GLN B 1 118 ? 1.812 24.938 9.188 1 97.12 118 GLN B C 1
ATOM 6046 O O . GLN B 1 118 ? 0.634 25.25 9.023 1 97.12 118 GLN B O 1
ATOM 6051 N N . SER B 1 119 ? 2.416 24.094 8.344 1 97.06 119 SER B N 1
ATOM 6052 C CA . SER B 1 119 ? 1.883 23.703 7.043 1 97.06 119 SER B CA 1
ATOM 6053 C C . SER B 1 119 ? 0.535 23 7.188 1 97.06 119 SER B C 1
ATOM 6055 O O . SER B 1 119 ? -0.33 23.125 6.316 1 97.06 119 SER B O 1
ATOM 6057 N N . ASN B 1 120 ? 0.294 22.266 8.227 1 97.62 120 ASN B N 1
ATOM 6058 C CA . ASN B 1 120 ? -0.988 21.578 8.359 1 97.62 120 ASN B CA 1
ATOM 6059 C C . ASN B 1 120 ? -2.115 22.562 8.68 1 97.62 120 ASN B C 1
ATOM 6061 O O . ASN B 1 120 ? -3.271 22.312 8.336 1 97.62 120 ASN B O 1
ATOM 6065 N N . MET B 1 121 ? -1.806 23.625 9.328 1 98.69 121 MET B N 1
ATOM 6066 C CA . MET B 1 121 ? -2.783 24.703 9.469 1 98.69 121 MET B CA 1
ATOM 6067 C C . MET B 1 121 ? -2.938 25.469 8.156 1 98.69 121 MET B C 1
ATOM 6069 O O . MET B 1 121 ? -4.047 25.844 7.785 1 98.69 121 MET B O 1
ATOM 6073 N N . GLU B 1 122 ? -1.851 25.594 7.531 1 98.19 122 GLU B N 1
ATOM 6074 C CA . GLU B 1 122 ? -1.811 26.375 6.301 1 98.19 122 GLU B CA 1
ATOM 6075 C C . GLU B 1 122 ? -2.479 25.625 5.148 1 98.19 122 GLU B C 1
ATOM 6077 O O . GLU B 1 122 ? -2.898 26.25 4.164 1 98.19 122 GLU B O 1
ATOM 6082 N N . PHE B 1 123 ? -2.643 24.328 5.227 1 98.19 123 PHE B N 1
ATOM 6083 C CA . PHE B 1 123 ? -3.203 23.469 4.18 1 98.19 123 PHE B CA 1
ATOM 6084 C C . PHE B 1 123 ? -4.59 23.953 3.771 1 98.19 123 PHE B C 1
ATOM 6086 O O . PHE B 1 123 ? -5.473 24.109 4.617 1 98.19 123 PHE B O 1
ATOM 6093 N N . VAL B 1 124 ? -4.805 24.219 2.475 1 98.25 124 VAL B N 1
ATOM 6094 C CA . VAL B 1 124 ? -6.02 24.875 2.002 1 98.25 124 VAL B CA 1
ATOM 6095 C C . VAL B 1 124 ? -7.07 23.828 1.652 1 98.25 124 VAL B C 1
ATOM 6097 O O . VAL B 1 124 ? -6.734 22.688 1.283 1 98.25 124 VAL B O 1
ATOM 6100 N N . LEU B 1 125 ? -8.227 24.172 1.672 1 98.19 125 LEU B N 1
ATOM 6101 C CA . LEU B 1 125 ? -9.375 23.281 1.546 1 98.19 125 LEU B CA 1
ATOM 6102 C C . LEU B 1 125 ? -9.445 22.672 0.149 1 98.19 125 LEU B C 1
ATOM 6104 O O . LEU B 1 125 ? -9.852 21.516 -0.012 1 98.19 125 LEU B O 1
ATOM 6108 N N . LYS B 1 126 ? -9.031 23.422 -0.881 1 96.38 126 LYS B N 1
ATOM 6109 C CA . LYS B 1 126 ? -9.141 22.938 -2.252 1 96.38 126 LYS B CA 1
ATOM 6110 C C . LYS B 1 126 ? -8.281 21.688 -2.459 1 96.38 126 LYS B C 1
ATOM 6112 O O . LYS B 1 126 ? -8.531 20.906 -3.373 1 96.38 126 LYS B O 1
ATOM 6117 N N . ASN B 1 127 ? -7.27 21.531 -1.598 1 94.88 127 ASN B N 1
ATOM 6118 C CA . ASN B 1 127 ? -6.375 20.375 -1.69 1 94.88 127 ASN B CA 1
ATOM 6119 C C . ASN B 1 127 ? -6.824 19.25 -0.772 1 94.88 127 ASN B C 1
ATOM 6121 O O . ASN B 1 127 ? -6.215 18.172 -0.762 1 94.88 127 ASN B O 1
ATOM 6125 N N . SER B 1 128 ? -7.895 19.391 -0.001 1 95.81 128 SER B N 1
ATOM 6126 C CA . SER B 1 128 ? -8.344 18.422 0.991 1 95.81 128 SER B CA 1
ATOM 6127 C C . SER B 1 128 ? -9.414 17.5 0.418 1 95.81 128 SER B C 1
ATOM 6129 O O . SER B 1 128 ? -10.109 17.859 -0.537 1 95.81 128 SER B O 1
ATOM 6131 N N . ASP B 1 129 ? -9.516 16.344 1.021 1 92.56 129 ASP B N 1
ATOM 6132 C CA . ASP B 1 129 ? -10.641 15.469 0.727 1 92.56 129 ASP B CA 1
ATOM 6133 C C . ASP B 1 129 ? -11.969 16.141 1.062 1 92.56 129 ASP B C 1
ATOM 6135 O O . ASP B 1 129 ? -12.078 16.844 2.062 1 92.56 129 ASP B O 1
ATOM 6139 N N . GLY B 1 130 ? -12.953 15.969 0.208 1 88.5 130 GLY B N 1
ATOM 6140 C CA . GLY B 1 130 ? -14.297 16.453 0.491 1 88.5 130 GLY B CA 1
ATOM 6141 C C . GLY B 1 130 ? -14.539 17.859 -0.011 1 88.5 130 GLY B C 1
ATOM 6142 O O . GLY B 1 130 ? -15.648 18.391 0.135 1 88.5 130 GLY B O 1
ATOM 6143 N N . TYR B 1 131 ? -13.578 18.484 -0.706 1 94.19 131 TYR B N 1
ATOM 6144 C CA . TYR B 1 131 ? -13.672 19.859 -1.142 1 94.19 131 TYR B CA 1
ATOM 6145 C C . TYR B 1 131 ? -14.891 20.078 -2.037 1 94.19 131 TYR B C 1
ATOM 6147 O O . TYR B 1 131 ? -15.672 21.016 -1.83 1 94.19 131 TYR B O 1
ATOM 6155 N N . GLN B 1 132 ? -15.094 19.188 -2.912 1 85.5 132 GLN B N 1
ATOM 6156 C CA . GLN B 1 132 ? -16.188 19.344 -3.865 1 85.5 132 GLN B CA 1
ATOM 6157 C C . GLN B 1 132 ? -17.547 19.281 -3.164 1 85.5 132 GLN B C 1
ATOM 6159 O O . GLN B 1 132 ? -18.453 20.047 -3.506 1 85.5 132 GLN B O 1
ATOM 6164 N N . GLN B 1 133 ? -17.625 18.438 -2.262 1 89.19 133 GLN B N 1
ATOM 6165 C CA . GLN B 1 133 ? -18.859 18.344 -1.488 1 89.19 133 GLN B CA 1
ATOM 6166 C C . GLN B 1 133 ? -19.094 19.609 -0.67 1 89.19 133 GLN B C 1
ATOM 6168 O O . GLN B 1 133 ? -20.234 20.062 -0.551 1 89.19 133 GLN B O 1
ATOM 6173 N N . GLU B 1 134 ? -18.047 20.203 -0.193 1 94.44 134 GLU B N 1
ATOM 6174 C CA . GLU B 1 134 ? -18.188 21.406 0.628 1 94.44 134 GLU B CA 1
ATOM 6175 C C . GLU B 1 134 ? -18.562 22.609 -0.221 1 94.44 134 GLU B C 1
ATOM 6177 O O . GLU B 1 134 ? -19.281 23.516 0.245 1 94.44 134 GLU B O 1
ATOM 6182 N N . GLN B 1 135 ? -18.141 22.641 -1.411 1 91.19 135 GLN B N 1
ATOM 6183 C CA . GLN B 1 135 ? -18.5 23.734 -2.305 1 91.19 135 GLN B CA 1
ATOM 6184 C C . GLN B 1 135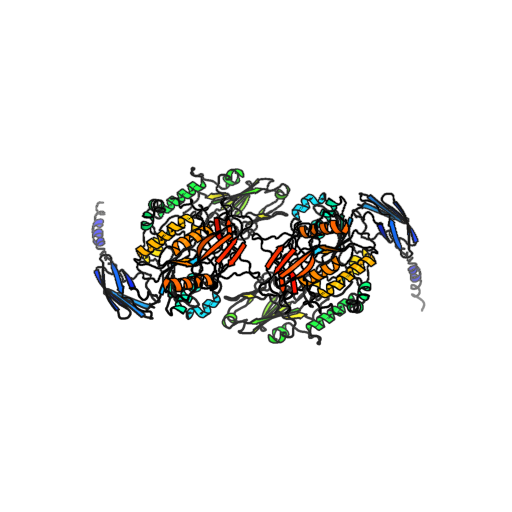 ? -20.031 23.828 -2.443 1 91.19 135 GLN B C 1
ATOM 6186 O O . GLN B 1 135 ? -20.562 24.938 -2.545 1 91.19 135 GLN B O 1
ATOM 6191 N N . LYS B 1 136 ? -20.703 22.703 -2.307 1 88.31 136 LYS B N 1
ATOM 6192 C CA . LYS B 1 136 ? -22.141 22.656 -2.523 1 88.31 136 LYS B CA 1
ATOM 6193 C C . LYS B 1 136 ? -22.906 23.281 -1.354 1 88.31 136 LYS B C 1
ATOM 6195 O O . LYS B 1 136 ? -24.031 23.75 -1.518 1 88.31 136 LYS B O 1
ATOM 6200 N N . VAL B 1 137 ? -22.266 23.406 -0.218 1 93.56 137 VAL B N 1
ATOM 6201 C CA . VAL B 1 137 ? -23 23.844 0.957 1 93.56 137 VAL B CA 1
ATOM 6202 C C . VAL B 1 137 ? -22.359 25.109 1.519 1 93.56 137 VAL B C 1
ATOM 6204 O O . VAL B 1 137 ? -22.906 25.75 2.43 1 93.56 137 VAL B O 1
ATOM 6207 N N . ALA B 1 138 ? -21.328 25.578 0.956 1 94.5 138 ALA B N 1
ATOM 6208 C CA . ALA B 1 138 ? -20.484 26.625 1.528 1 94.5 138 ALA B CA 1
ATOM 6209 C C . ALA B 1 138 ? -21.266 27.922 1.705 1 94.5 138 ALA B C 1
ATOM 6211 O O . ALA B 1 138 ? -21.078 28.641 2.693 1 94.5 138 ALA B O 1
ATOM 6212 N N . SER B 1 139 ? -22.156 28.203 0.808 1 92.19 139 SER B N 1
ATOM 6213 C CA . SER B 1 139 ? -22.859 29.484 0.802 1 92.19 139 SER B CA 1
ATOM 6214 C C . SER B 1 139 ? -23.844 29.578 1.961 1 92.19 139 SER B C 1
ATOM 6216 O O . SER B 1 139 ? -24.297 30.656 2.314 1 92.19 139 SER B O 1
ATOM 6218 N N . ARG B 1 140 ? -24.141 28.422 2.492 1 93.56 140 ARG B N 1
ATOM 6219 C CA . ARG B 1 140 ? -25.109 28.406 3.586 1 93.56 140 ARG B CA 1
ATOM 6220 C C . ARG B 1 140 ? -24.406 28.422 4.938 1 93.56 140 ARG B C 1
ATOM 6222 O O . ARG B 1 140 ? -25.062 28.469 5.984 1 93.56 140 ARG B O 1
ATOM 6229 N N . LEU B 1 141 ? -23.125 28.453 4.906 1 96.88 141 LEU B N 1
ATOM 6230 C CA . LEU B 1 141 ? -22.359 28.344 6.148 1 96.88 141 LEU B CA 1
ATOM 6231 C C . LEU B 1 141 ? -22.047 29.719 6.719 1 96.88 141 LEU B C 1
ATOM 6233 O O . LEU B 1 141 ? -21.734 30.641 5.973 1 96.88 141 LEU B O 1
ATOM 6237 N N . ALA B 1 142 ? -22.172 29.812 7.969 1 98.31 142 ALA B N 1
ATOM 6238 C CA . ALA B 1 142 ? -21.844 31.047 8.68 1 98.31 142 ALA B CA 1
ATOM 6239 C C . ALA B 1 142 ? -20.359 31.078 9.07 1 98.31 142 ALA B C 1
ATOM 6241 O O . ALA B 1 142 ? -20.031 31.172 10.258 1 98.31 142 ALA B O 1
ATOM 6242 N N . VAL B 1 143 ? -19.531 31.031 8.086 1 98.81 143 VAL B N 1
ATOM 6243 C CA . VAL B 1 143 ? -18.078 30.984 8.273 1 98.81 143 VAL B CA 1
ATOM 6244 C C . VAL B 1 143 ? -17.406 32.031 7.395 1 98.81 143 VAL B C 1
ATOM 6246 O O . VAL B 1 143 ? -17.797 32.25 6.242 1 98.81 143 VAL B O 1
ATOM 6249 N N . ARG B 1 144 ? -16.484 32.781 7.965 1 98.88 144 ARG B N 1
ATOM 6250 C CA . ARG B 1 144 ? -15.688 33.75 7.242 1 98.88 144 ARG B CA 1
ATOM 6251 C C . ARG B 1 144 ? -14.211 33.625 7.598 1 98.88 144 ARG B C 1
ATOM 6253 O O . ARG B 1 144 ? -13.867 33.125 8.664 1 98.88 144 ARG B O 1
ATOM 6260 N N . GLN B 1 145 ? -13.328 34.031 6.641 1 98.88 145 GLN B N 1
ATOM 6261 C CA . GLN B 1 145 ? -11.898 33.969 6.918 1 98.88 145 GLN B CA 1
ATOM 6262 C C . GLN B 1 145 ? -11.195 35.281 6.551 1 98.88 145 GLN B C 1
ATOM 6264 O O . GLN B 1 145 ? -11.523 35.906 5.539 1 98.88 145 GLN B O 1
ATOM 6269 N N . PHE B 1 146 ? -10.312 35.656 7.41 1 98.81 146 PHE B N 1
ATOM 6270 C CA . PHE B 1 146 ? -9.305 36.688 7.125 1 98.81 146 PHE B CA 1
ATOM 6271 C C . PHE B 1 146 ? -7.922 36.062 7.035 1 98.81 146 PHE B C 1
ATOM 6273 O O . PHE B 1 146 ? -7.391 35.562 8.031 1 98.81 146 PHE B O 1
ATOM 6280 N N . PHE B 1 147 ? -7.309 36.094 5.871 1 98.44 147 PHE B N 1
ATOM 6281 C CA . PHE B 1 147 ? -5.969 35.531 5.672 1 98.44 147 PHE B CA 1
ATOM 6282 C C . PHE B 1 147 ? -4.906 36.594 5.961 1 98.44 147 PHE B C 1
ATOM 6284 O O . PHE B 1 147 ? -4.941 37.688 5.387 1 98.44 147 PHE B O 1
ATOM 6291 N N . VAL B 1 148 ? -4.016 36.312 6.836 1 98.5 148 VAL B N 1
ATOM 6292 C CA . VAL B 1 148 ? -2.885 37.188 7.141 1 98.5 148 VAL B CA 1
ATOM 6293 C C . VAL B 1 148 ? -1.728 36.875 6.195 1 98.5 148 VAL B C 1
ATOM 6295 O O . VAL B 1 148 ? -1.198 35.781 6.191 1 98.5 148 VAL B O 1
ATOM 6298 N N . PRO B 1 149 ? -1.27 37.875 5.438 1 97.5 149 PRO B N 1
ATOM 6299 C CA . PRO B 1 149 ? -0.145 37.625 4.531 1 97.5 149 PRO B CA 1
ATOM 6300 C C . PRO B 1 149 ? 1.154 37.312 5.277 1 97.5 149 PRO B C 1
ATOM 6302 O O . PRO B 1 149 ? 1.385 37.844 6.363 1 97.5 149 PRO B O 1
ATOM 6305 N N . HIS B 1 150 ? 1.971 36.531 4.66 1 96.44 150 HIS B N 1
ATOM 6306 C CA . HIS B 1 150 ? 3.283 36.219 5.211 1 96.44 150 HIS B CA 1
ATOM 6307 C C . HIS B 1 150 ? 4.156 37.469 5.316 1 96.44 150 HIS B C 1
ATOM 6309 O O . HIS B 1 150 ? 4.277 38.219 4.355 1 96.44 150 HIS B O 1
ATOM 6315 N N . ARG B 1 151 ? 4.691 37.594 6.527 1 96.44 151 ARG B N 1
ATOM 6316 C CA . ARG B 1 151 ? 5.59 38.719 6.742 1 96.44 151 ARG B CA 1
ATOM 6317 C C . ARG B 1 151 ? 6.586 38.438 7.859 1 96.44 151 ARG B C 1
ATOM 6319 O O . ARG B 1 151 ? 6.188 38.125 8.984 1 96.44 151 ARG B O 1
ATOM 6326 N N . MET B 1 152 ? 7.859 38.531 7.512 1 95.06 152 MET B N 1
ATOM 6327 C CA . MET B 1 152 ? 8.906 38.562 8.531 1 95.06 152 MET B CA 1
ATOM 6328 C C . MET B 1 152 ? 9.273 39.969 8.914 1 95.06 152 MET B C 1
ATOM 6330 O O . MET B 1 152 ? 9.375 40.844 8.055 1 95.06 152 MET B O 1
ATOM 6334 N N . SER B 1 153 ? 9.383 40.188 10.195 1 96.81 153 SER B N 1
ATOM 6335 C CA . SER B 1 153 ? 9.812 41.5 10.68 1 96.81 153 SER B CA 1
ATOM 6336 C C . SER B 1 153 ? 10.68 41.375 11.93 1 96.81 153 SER B C 1
ATOM 6338 O O . SER B 1 153 ? 10.406 40.531 12.797 1 96.81 153 SER B O 1
ATOM 6340 N N . ILE B 1 154 ? 11.727 42.219 11.992 1 95.44 154 ILE B N 1
ATOM 6341 C CA . ILE B 1 154 ? 12.625 42.188 13.141 1 95.44 154 ILE B CA 1
ATOM 6342 C C . ILE B 1 154 ? 11.938 42.812 14.359 1 95.44 154 ILE B C 1
ATOM 6344 O O . ILE B 1 154 ? 12.133 42.344 15.484 1 95.44 154 ILE B O 1
ATOM 6348 N N . ASN B 1 155 ? 11.094 43.812 14.039 1 95.62 155 ASN B N 1
ATOM 6349 C CA . ASN B 1 155 ? 10.344 44.5 15.086 1 95.62 155 ASN B CA 1
ATOM 6350 C C . ASN B 1 155 ? 8.836 44.281 14.938 1 95.62 155 ASN B C 1
ATOM 6352 O O . ASN B 1 155 ? 8.344 44.094 13.82 1 95.62 155 ASN B O 1
ATOM 6356 N N . PRO B 1 156 ? 8.125 44.312 16.094 1 97.31 156 PRO B N 1
ATOM 6357 C CA . PRO B 1 156 ? 6.672 44.156 15.984 1 97.31 156 PRO B CA 1
ATOM 6358 C C . PRO B 1 156 ? 6.031 45.219 15.086 1 97.31 156 PRO B C 1
ATOM 6360 O O . PRO B 1 156 ? 6.234 46.406 15.289 1 97.31 156 PRO B O 1
ATOM 6363 N N . GLU B 1 157 ? 5.289 44.688 14.148 1 97 157 GLU B N 1
ATOM 6364 C CA . GLU B 1 157 ? 4.555 45.562 13.258 1 97 157 GLU B CA 1
ATOM 6365 C C . GLU B 1 157 ? 3.262 46.062 13.898 1 97 157 GLU B C 1
ATOM 6367 O O . GLU B 1 157 ? 2.645 45.344 14.688 1 97 157 GLU B O 1
ATOM 6372 N N . LYS B 1 158 ? 2.887 47.281 13.523 1 94.81 158 LYS B N 1
ATOM 6373 C CA . LYS B 1 158 ? 1.651 47.844 14.047 1 94.81 158 LYS B CA 1
ATOM 6374 C C . LYS B 1 158 ? 0.466 47.531 13.141 1 94.81 158 LYS B C 1
ATOM 6376 O O . LYS B 1 158 ? -0.688 47.625 13.562 1 94.81 158 LYS B O 1
ATOM 6381 N N . GLU B 1 159 ? 0.851 47.25 11.906 1 95.19 159 GLU B N 1
ATOM 6382 C CA . GLU B 1 159 ? -0.21 47.031 10.922 1 95.19 159 GLU B CA 1
ATOM 6383 C C . GLU B 1 159 ? 0.127 45.906 9.969 1 95.19 159 GLU B C 1
ATOM 6385 O O . GLU B 1 159 ? 1.301 45.594 9.734 1 95.19 159 GLU B O 1
ATOM 6390 N N . LEU B 1 160 ? -0.929 45.281 9.477 1 96.75 160 LEU B N 1
ATOM 6391 C CA . LEU B 1 160 ? -0.793 44.25 8.453 1 96.75 160 LEU B CA 1
ATOM 6392 C C . LEU B 1 160 ? -0.561 44.875 7.082 1 96.75 160 LEU B C 1
ATOM 6394 O O . LEU B 1 160 ? -0.974 46 6.836 1 96.75 160 LEU B O 1
ATOM 6398 N N . ASP B 1 161 ? -0.005 44.062 6.18 1 92 161 ASP B N 1
ATOM 6399 C CA . ASP B 1 161 ? 0.249 44.562 4.824 1 92 161 ASP B CA 1
ATOM 6400 C C . ASP B 1 161 ? -1.033 44.562 3.994 1 92 161 ASP B C 1
ATOM 6402 O O . ASP B 1 161 ? -1.196 45.406 3.102 1 92 161 ASP B O 1
ATOM 6406 N N . ALA B 1 162 ? -1.778 43.625 4.238 1 94.62 162 ALA B N 1
ATOM 6407 C CA . ALA B 1 162 ? -3.002 43.438 3.465 1 94.62 162 ALA B CA 1
ATOM 6408 C C . ALA B 1 162 ? -3.943 42.469 4.16 1 94.62 162 ALA B C 1
ATOM 6410 O O . ALA B 1 162 ? -3.68 42.031 5.285 1 94.62 162 ALA B O 1
ATOM 6411 N N . GLY B 1 163 ? -5.117 42.312 3.557 1 95.81 163 GLY B N 1
ATOM 6412 C CA . GLY B 1 163 ? -6.078 41.312 4.031 1 95.81 163 GLY B CA 1
ATOM 6413 C C . GLY B 1 163 ? -7.516 41.781 3.922 1 95.81 163 GLY B C 1
ATOM 6414 O O . GLY B 1 163 ? -7.777 43 3.85 1 95.81 163 GLY B O 1
ATOM 6415 N N . ALA B 1 164 ? -8.352 40.812 3.824 1 97.75 164 ALA B N 1
ATOM 6416 C CA . ALA B 1 164 ? -9.789 41.094 3.781 1 97.75 164 ALA B CA 1
ATOM 6417 C C . ALA B 1 164 ? -10.586 39.906 4.312 1 97.75 164 ALA B C 1
ATOM 6419 O O . ALA B 1 164 ? -10.125 38.75 4.238 1 97.75 164 ALA B O 1
ATOM 6420 N N . TRP B 1 165 ? -11.695 40.25 4.875 1 98.69 165 TRP B N 1
ATOM 6421 C CA . TRP B 1 165 ? -12.609 39.188 5.293 1 98.69 165 TRP B CA 1
ATOM 6422 C C . TRP B 1 165 ? -13.359 38.594 4.098 1 98.69 165 TRP B C 1
ATOM 6424 O O . TRP B 1 165 ? -13.867 39.344 3.254 1 98.69 165 TRP B O 1
ATOM 6434 N N . VAL B 1 166 ? -13.383 37.25 4.055 1 98.5 166 VAL B N 1
ATOM 6435 C CA . VAL B 1 166 ? -14.016 36.531 2.949 1 98.5 166 VAL B CA 1
ATOM 6436 C C . VAL B 1 166 ? -15.07 35.594 3.49 1 98.5 166 VAL B C 1
ATOM 6438 O O . VAL B 1 166 ? -14.758 34.688 4.258 1 98.5 166 VAL B O 1
ATOM 6441 N N . PRO B 1 167 ? -16.359 35.812 3.086 1 98.38 167 PRO B N 1
ATOM 6442 C CA . PRO B 1 167 ? -17.375 34.844 3.477 1 98.38 167 PRO B CA 1
ATOM 6443 C C . PRO B 1 167 ? -17.203 33.5 2.754 1 98.38 167 PRO B C 1
ATOM 6445 O O . PRO B 1 167 ? -16.781 33.469 1.597 1 98.38 167 PRO B O 1
ATOM 6448 N N . ALA B 1 168 ? -17.625 32.469 3.402 1 98.5 168 ALA B N 1
ATOM 6449 C CA . ALA B 1 168 ? -17.609 31.141 2.775 1 98.5 168 ALA B CA 1
ATOM 6450 C C . ALA B 1 168 ? -18.594 31.094 1.611 1 98.5 168 ALA B C 1
ATOM 6452 O O . ALA B 1 168 ? -19.75 31.5 1.742 1 98.5 168 ALA B O 1
ATOM 6453 N N . GLY B 1 169 ? -18.156 30.703 0.503 1 96.81 169 GLY B N 1
ATOM 6454 C CA . GLY B 1 169 ? -18.906 30.453 -0.714 1 96.81 169 GLY B CA 1
ATOM 6455 C C . GLY B 1 169 ? -18.266 29.422 -1.617 1 96.81 169 GLY B C 1
ATOM 6456 O O . GLY B 1 169 ? -17.125 29.016 -1.394 1 96.81 169 GLY B O 1
ATOM 6457 N N . ALA B 1 170 ? -19.031 29 -2.5 1 92.12 170 ALA B N 1
ATOM 6458 C CA . ALA B 1 170 ? -18.562 27.953 -3.391 1 92.12 170 ALA B CA 1
ATOM 6459 C C . ALA B 1 170 ? -17.234 28.328 -4.051 1 92.12 170 ALA B C 1
ATOM 6461 O O . ALA B 1 170 ? -16.359 27.484 -4.223 1 92.12 170 ALA B O 1
ATOM 6462 N N . ALA B 1 171 ? -17.062 29.516 -4.336 1 92.25 171 ALA B N 1
ATOM 6463 C CA . ALA B 1 171 ? -15.891 29.953 -5.09 1 92.25 171 ALA B CA 1
ATOM 6464 C C . ALA B 1 171 ? -14.773 30.406 -4.156 1 92.25 171 ALA B C 1
ATOM 6466 O O . ALA B 1 171 ? -13.625 30.547 -4.586 1 92.25 171 ALA B O 1
ATOM 6467 N N . THR B 1 172 ? -15.07 30.547 -2.885 1 96.38 172 THR B N 1
ATOM 6468 C CA . THR B 1 172 ? -14.086 31.219 -2.031 1 96.38 172 THR B CA 1
ATOM 6469 C C . THR B 1 172 ? -13.461 30.219 -1.055 1 96.38 172 THR B C 1
ATOM 6471 O O . THR B 1 172 ? -12.32 30.391 -0.635 1 96.38 172 THR B O 1
ATOM 6474 N N . ILE B 1 173 ? -14.078 29.188 -0.763 1 97.75 173 ILE B N 1
ATOM 6475 C CA . ILE B 1 173 ? -13.672 28.328 0.353 1 97.75 173 ILE B CA 1
ATOM 6476 C C . ILE B 1 173 ? -12.398 27.578 -0.015 1 97.75 173 ILE B C 1
ATOM 6478 O O . ILE B 1 173 ? -11.727 27.031 0.858 1 97.75 173 ILE B O 1
ATOM 6482 N N . GLY B 1 174 ? -12.062 27.516 -1.258 1 97.88 174 GLY B N 1
ATOM 6483 C CA . GLY B 1 174 ? -10.859 26.812 -1.68 1 97.88 174 GLY B CA 1
ATOM 6484 C C . GLY B 1 174 ? -9.602 27.297 -0.979 1 97.88 174 GLY B C 1
ATOM 6485 O O . GLY B 1 174 ? -8.672 26.531 -0.748 1 97.88 174 GLY B O 1
ATOM 6486 N N . ASP B 1 175 ? -9.609 28.562 -0.557 1 97.25 175 ASP B N 1
ATOM 6487 C CA . ASP B 1 175 ? -8.406 29.172 0.006 1 97.25 175 ASP B CA 1
ATOM 6488 C C . ASP B 1 175 ? -8.5 29.25 1.528 1 97.25 175 ASP B C 1
ATOM 6490 O O . ASP B 1 175 ? -7.617 29.828 2.176 1 97.25 175 ASP B O 1
ATOM 6494 N N . PHE B 1 176 ? -9.516 28.688 2.086 1 98.69 176 PHE B N 1
ATOM 6495 C CA . PHE B 1 176 ? -9.617 28.625 3.539 1 98.69 176 PHE B CA 1
ATOM 6496 C C . PHE B 1 176 ? -8.648 27.594 4.105 1 98.69 176 PHE B C 1
ATOM 6498 O O . PHE B 1 176 ? -8.312 26.609 3.428 1 98.69 176 PHE B O 1
ATOM 6505 N N . THR B 1 177 ? -8.133 27.844 5.316 1 98.69 177 THR B N 1
ATOM 6506 C CA . THR B 1 177 ? -7.508 26.734 6.047 1 98.69 177 THR B CA 1
ATOM 6507 C C . THR B 1 177 ? -8.469 25.562 6.184 1 98.69 177 THR B C 1
ATOM 6509 O O . THR B 1 177 ? -9.578 25.719 6.691 1 98.69 177 THR B O 1
ATOM 6512 N N . ALA B 1 178 ? -8.023 24.406 5.734 1 98.75 178 ALA B N 1
ATOM 6513 C CA . ALA B 1 178 ? -8.914 23.25 5.734 1 98.75 178 ALA B CA 1
ATOM 6514 C C . ALA B 1 178 ? -9.32 22.859 7.156 1 98.75 178 ALA B C 1
ATOM 6516 O O . ALA B 1 178 ? -10.508 22.719 7.449 1 98.75 178 ALA B O 1
ATOM 6517 N N . VAL B 1 179 ? -8.312 22.781 8.047 1 98.81 179 VAL B N 1
ATOM 6518 C CA . VAL B 1 179 ? -8.594 22.438 9.43 1 98.81 179 VAL B CA 1
ATOM 6519 C C . VAL B 1 179 ? -9.484 23.5 10.07 1 98.81 179 VAL B C 1
ATOM 6521 O O . VAL B 1 179 ? -10.461 23.188 10.742 1 98.81 179 VAL B O 1
ATOM 6524 N N . GLY B 1 180 ? -9.188 24.75 9.805 1 98.88 180 GLY B N 1
ATOM 6525 C CA . GLY B 1 180 ? -9.984 25.859 10.328 1 98.88 180 GLY B CA 1
ATOM 6526 C C . GLY B 1 180 ? -11.406 25.859 9.805 1 98.88 180 GLY B C 1
ATOM 6527 O O . GLY B 1 180 ? -12.352 26.125 10.555 1 98.88 180 GLY B O 1
ATOM 6528 N N . TYR B 1 181 ? -11.594 25.578 8.523 1 98.75 181 TYR B N 1
ATOM 6529 C CA . TYR B 1 181 ? -12.906 25.562 7.895 1 98.75 181 TYR B CA 1
ATOM 6530 C C . TYR B 1 181 ? -13.82 24.547 8.57 1 98.75 181 TYR B C 1
ATOM 6532 O O . TYR B 1 181 ? -14.945 24.875 8.953 1 98.75 181 TYR B O 1
ATOM 6540 N N . TYR B 1 182 ? -13.328 23.328 8.766 1 98.81 182 TYR B N 1
ATOM 6541 C CA . TYR B 1 182 ? -14.148 22.297 9.383 1 98.81 182 TYR B CA 1
ATOM 6542 C C . TYR B 1 182 ? -14.375 22.578 10.859 1 98.81 182 TYR B C 1
ATOM 6544 O O . TYR B 1 182 ? -15.438 22.266 11.406 1 98.81 182 TYR B O 1
ATOM 6552 N N . PHE B 1 183 ? -13.383 23.141 11.508 1 98.75 183 PHE B N 1
ATOM 6553 C CA . PHE B 1 183 ? -13.508 23.625 12.875 1 98.75 183 PHE B CA 1
ATOM 6554 C C . PHE B 1 183 ? -14.641 24.641 12.992 1 98.75 183 PHE B C 1
ATOM 6556 O O . PHE B 1 183 ? -15.547 24.484 13.812 1 98.75 183 PHE B O 1
ATOM 6563 N N . ALA B 1 184 ? -14.664 25.609 12.133 1 98.94 184 ALA B N 1
ATOM 6564 C CA . ALA B 1 184 ? -15.641 26.703 12.148 1 98.94 184 ALA B CA 1
ATOM 6565 C C . ALA B 1 184 ? -17.031 26.203 11.758 1 98.94 184 ALA B C 1
ATOM 6567 O O . ALA B 1 184 ? -18.031 26.641 12.32 1 98.94 184 ALA B O 1
ATOM 6568 N N . LYS B 1 185 ? -17.016 25.359 10.758 1 98.69 185 LYS B N 1
ATOM 6569 C CA . LYS B 1 185 ? -18.281 24.781 10.312 1 98.69 185 LYS B CA 1
ATOM 6570 C C . LYS B 1 185 ? -19.016 24.109 11.477 1 98.69 185 LYS B C 1
ATOM 6572 O O . LYS B 1 185 ? -20.203 24.375 11.695 1 98.69 185 LYS B O 1
ATOM 6577 N N . GLN B 1 186 ? -18.297 23.328 12.211 1 98.44 186 GLN B N 1
ATOM 6578 C CA . GLN B 1 186 ? -18.906 22.625 13.328 1 98.44 186 GLN B CA 1
ATOM 6579 C C . GLN B 1 186 ? -19.281 23.594 14.453 1 98.44 186 GLN B C 1
ATOM 6581 O O . GLN B 1 186 ? -20.344 23.469 15.055 1 98.44 186 GLN B O 1
ATOM 6586 N N . LEU B 1 187 ? -18.438 24.547 14.781 1 98.75 187 LEU B N 1
ATOM 6587 C CA . LEU B 1 187 ? -18.734 25.516 15.836 1 98.75 187 LEU B CA 1
ATOM 6588 C C . LEU B 1 187 ? -19.953 26.344 15.477 1 98.75 187 LEU B C 1
ATOM 6590 O O . LEU B 1 187 ? -20.812 26.594 16.328 1 98.75 187 LEU B O 1
ATOM 6594 N N . ALA B 1 188 ? -20.016 26.812 14.219 1 98.75 188 ALA B N 1
ATOM 6595 C CA . ALA B 1 188 ? -21.141 27.625 13.773 1 98.75 188 ALA B CA 1
ATOM 6596 C C . ALA B 1 188 ? -22.453 26.859 13.938 1 98.75 188 ALA B C 1
ATOM 6598 O O . ALA B 1 188 ? -23.453 27.438 14.398 1 98.75 188 ALA B O 1
ATOM 6599 N N . ALA B 1 189 ? -22.406 25.656 13.578 1 97.5 189 ALA B N 1
ATOM 6600 C CA . ALA B 1 189 ? -23.609 24.812 13.641 1 97.5 189 ALA B CA 1
ATOM 6601 C C . ALA B 1 189 ? -24.047 24.609 15.094 1 97.5 189 ALA B C 1
ATOM 6603 O O . ALA B 1 189 ? -25.25 24.656 15.398 1 97.5 189 ALA B O 1
ATOM 6604 N N . GLN B 1 190 ? -23.109 24.406 16 1 97.38 190 GLN B N 1
ATOM 6605 C CA . GLN B 1 190 ? -23.453 24.031 17.375 1 97.38 190 GLN B CA 1
ATOM 6606 C C . GLN B 1 190 ? -23.781 25.266 18.219 1 97.38 190 GLN B C 1
ATOM 6608 O O . GLN B 1 190 ? -24.625 25.203 19.109 1 97.38 190 GLN B O 1
ATOM 6613 N N . LEU B 1 191 ? -23.078 26.375 17.922 1 98.25 191 LEU B N 1
ATOM 6614 C CA . LEU B 1 191 ? -23.25 27.594 18.719 1 98.25 191 LEU B CA 1
ATOM 6615 C C . LEU B 1 191 ? -24.297 28.5 18.078 1 98.25 191 LEU B C 1
ATOM 6617 O O . LEU B 1 191 ? -24.766 29.453 18.719 1 98.25 191 LEU B O 1
ATOM 6621 N N . HIS B 1 192 ? -24.672 28.266 16.828 1 97.56 192 HIS B N 1
ATOM 6622 C CA . HIS B 1 192 ? -25.609 29.078 16.062 1 97.56 192 HIS B CA 1
ATOM 6623 C C . HIS B 1 192 ? -25.141 30.516 15.969 1 97.56 192 HIS B C 1
ATOM 6625 O O . HIS B 1 192 ? -25.891 31.453 16.266 1 97.56 192 HIS B O 1
ATOM 6631 N N . VAL B 1 193 ? -23.891 30.641 15.594 1 98.69 193 VAL B N 1
ATOM 6632 C CA . VAL B 1 193 ? -23.266 31.953 15.398 1 98.69 193 VAL B CA 1
ATOM 6633 C C . VAL B 1 193 ? -22.391 31.922 14.148 1 98.69 193 VAL B C 1
ATOM 6635 O O . VAL B 1 193 ? -22.047 30.859 13.648 1 98.69 193 VAL B O 1
ATOM 6638 N N . THR B 1 194 ? -22.047 33.125 13.625 1 98.81 194 THR B N 1
ATOM 6639 C CA . THR B 1 194 ? -21.016 33.219 12.594 1 98.81 194 THR B CA 1
ATOM 6640 C C . THR B 1 194 ? -19.625 33.062 13.188 1 98.81 194 THR B C 1
ATOM 6642 O O . THR B 1 194 ? -19.344 33.594 14.258 1 98.81 194 THR B O 1
ATOM 6645 N N . VAL B 1 195 ? -18.828 32.25 12.562 1 98.94 195 VAL B N 1
ATOM 6646 C CA . VAL B 1 195 ? -17.469 32.031 13.039 1 98.94 195 VAL B CA 1
ATOM 6647 C C . VAL B 1 195 ? -16.469 32.656 12.055 1 98.94 195 VAL B C 1
ATOM 6649 O O . VAL B 1 195 ? -16.516 32.375 10.859 1 98.94 195 VAL B O 1
ATOM 6652 N N . GLY B 1 196 ? -15.656 33.562 12.539 1 98.94 196 GLY B N 1
ATOM 6653 C CA . GLY B 1 196 ? -14.57 34.125 11.773 1 98.94 196 GLY B CA 1
ATOM 6654 C C . GLY B 1 196 ? -13.219 33.531 12.086 1 98.94 196 GLY B C 1
ATOM 6655 O O . GLY B 1 196 ? -12.852 33.375 13.258 1 98.94 196 GLY B O 1
ATOM 6656 N N . LEU B 1 197 ? -12.516 33.188 11.023 1 98.94 197 LEU B N 1
ATOM 6657 C CA . LEU B 1 197 ? -11.164 32.656 11.156 1 98.94 197 LEU B CA 1
ATOM 6658 C C . LEU B 1 197 ? -10.133 33.719 10.789 1 98.94 197 LEU B C 1
ATOM 6660 O O . LEU B 1 197 ? -10.164 34.25 9.688 1 98.94 197 LEU B O 1
ATOM 6664 N N . VAL B 1 198 ? -9.312 34.031 11.727 1 98.94 198 VAL B N 1
ATOM 6665 C CA . VAL B 1 198 ? -8.094 34.781 11.398 1 98.94 198 VAL B CA 1
ATOM 6666 C C . VAL B 1 198 ? -6.953 33.812 11.141 1 98.94 198 VAL B C 1
ATOM 6668 O O . VAL B 1 198 ? -6.395 33.219 12.078 1 98.94 198 VAL B O 1
ATOM 6671 N N . HIS B 1 199 ? -6.625 33.625 9.875 1 98.81 199 HIS B N 1
ATOM 6672 C CA . HIS B 1 199 ? -5.66 32.594 9.445 1 98.81 199 HIS B CA 1
ATOM 6673 C C . HIS B 1 199 ? -4.254 33.188 9.359 1 98.81 199 HIS B C 1
ATOM 6675 O O . HIS B 1 199 ? -3.92 33.875 8.398 1 98.81 199 HIS B O 1
ATOM 6681 N N . SER B 1 200 ? -3.43 32.906 10.344 1 98.75 200 SER B N 1
ATOM 6682 C CA . SER B 1 200 ? -2.051 33.375 10.438 1 98.75 200 SER B CA 1
ATOM 6683 C C . SER B 1 200 ? -1.085 32.219 10.648 1 98.75 200 SER B C 1
ATOM 6685 O O . SER B 1 200 ? -0.685 31.938 11.781 1 98.75 200 SER B O 1
ATOM 6687 N N . SER B 1 201 ? -0.711 31.531 9.578 1 98.56 201 SER B N 1
ATOM 6688 C CA . SER B 1 201 ? 0.182 30.375 9.617 1 98.56 201 SER B CA 1
ATOM 6689 C C . SER B 1 201 ? 1.229 30.438 8.516 1 98.56 201 SER B C 1
ATOM 6691 O O . SER B 1 201 ? 1.088 31.219 7.566 1 98.56 201 SER B O 1
ATOM 6693 N N . TRP B 1 202 ? 2.295 29.703 8.758 1 97.75 202 TRP B N 1
ATOM 6694 C CA . TRP B 1 202 ? 3.354 29.625 7.758 1 97.75 202 TRP B CA 1
ATOM 6695 C C . TRP B 1 202 ? 4 28.234 7.773 1 97.75 202 TRP B C 1
ATOM 6697 O O . TRP B 1 202 ? 4.617 27.844 8.766 1 97.75 202 TRP B O 1
ATOM 6707 N N . GLY B 1 203 ? 3.902 27.578 6.625 1 94.88 203 GLY B N 1
ATOM 6708 C CA . GLY B 1 203 ? 4.387 26.203 6.496 1 94.88 203 GLY B CA 1
ATOM 6709 C C . GLY B 1 203 ? 5.852 26.062 6.867 1 94.88 203 GLY B C 1
ATOM 6710 O O . GLY B 1 203 ? 6.676 26.891 6.512 1 94.88 203 GLY B O 1
ATOM 6711 N N . GLY B 1 204 ? 6.234 25.016 7.645 1 92.62 204 GLY B N 1
ATOM 6712 C CA . GLY B 1 204 ? 7.609 24.625 7.922 1 92.62 204 GLY B CA 1
ATOM 6713 C C . GLY B 1 204 ? 8.234 25.406 9.062 1 92.62 204 GLY B C 1
ATOM 6714 O O . GLY B 1 204 ? 9.383 25.172 9.43 1 92.62 204 GLY B O 1
ATOM 6715 N N . THR B 1 205 ? 7.477 26.281 9.727 1 95.19 205 THR B N 1
ATOM 6716 C CA . THR B 1 205 ? 8.078 27.188 10.688 1 95.19 205 THR B CA 1
ATOM 6717 C C . THR B 1 205 ? 8.156 26.562 12.07 1 95.19 205 THR B C 1
ATOM 6719 O O . THR B 1 205 ? 7.316 25.719 12.422 1 95.19 205 THR B O 1
ATOM 6722 N N . GLN B 1 206 ? 9.156 27 12.781 1 96.19 206 GLN B N 1
ATOM 6723 C CA . GLN B 1 206 ? 9.352 26.562 14.156 1 96.19 206 GLN B CA 1
ATOM 6724 C C . GLN B 1 206 ? 8.625 27.484 15.133 1 96.19 206 GLN B C 1
ATOM 6726 O O . GLN B 1 206 ? 8.367 28.641 14.828 1 96.19 206 GLN B O 1
ATOM 6731 N N . ALA B 1 207 ? 8.281 26.953 16.297 1 98 207 ALA B N 1
ATOM 6732 C CA . ALA B 1 207 ? 7.465 27.688 17.25 1 98 207 ALA B CA 1
ATOM 6733 C C . ALA B 1 207 ? 8.18 28.938 17.75 1 98 207 ALA B C 1
ATOM 6735 O O . ALA B 1 207 ? 7.539 29.938 18.094 1 98 207 ALA B O 1
ATOM 6736 N N . GLU B 1 208 ? 9.492 28.969 17.734 1 97.19 208 GLU B N 1
ATOM 6737 C CA . GLU B 1 208 ? 10.273 30.125 18.188 1 97.19 208 GLU B CA 1
ATOM 6738 C C . GLU B 1 208 ? 10 31.359 17.312 1 97.19 208 GLU B C 1
ATOM 6740 O O . GLU B 1 208 ? 10.125 32.5 17.781 1 97.19 208 GLU B O 1
ATOM 6745 N N . CYS B 1 209 ? 9.609 31.109 16.125 1 97 209 CYS B N 1
ATOM 6746 C CA . CYS B 1 209 ? 9.312 32.219 15.211 1 97 209 CYS B CA 1
ATOM 6747 C C . CYS B 1 209 ? 8.086 32.969 15.68 1 97 209 CYS B C 1
ATOM 6749 O O . CYS B 1 209 ? 7.902 34.156 15.32 1 97 209 CYS B O 1
ATOM 6751 N N . TRP B 1 210 ? 7.289 32.375 16.516 1 98.69 210 TRP B N 1
ATOM 6752 C CA . TRP B 1 210 ? 5.977 32.906 16.859 1 98.69 210 TRP B CA 1
ATOM 6753 C C . TRP B 1 210 ? 5.984 33.469 18.281 1 98.69 210 TRP B C 1
ATOM 6755 O O . TRP B 1 210 ? 4.934 33.812 18.828 1 98.69 210 TRP B O 1
ATOM 6765 N N . VAL B 1 211 ? 7.102 33.5 18.938 1 98.5 211 VAL B N 1
ATOM 6766 C CA . VAL B 1 211 ? 7.281 34.031 20.281 1 98.5 211 VAL B CA 1
ATOM 6767 C C . VAL B 1 211 ? 7.934 35.438 20.188 1 98.5 211 VAL B C 1
ATOM 6769 O O . VAL B 1 211 ? 8.852 35.625 19.391 1 98.5 211 VAL B O 1
ATOM 6772 N N . SER B 1 212 ? 7.461 36.344 20.969 1 98.31 212 SER B N 1
ATOM 6773 C CA . SER B 1 212 ? 8.086 37.656 20.969 1 98.31 212 SER B CA 1
ATOM 6774 C C . SER B 1 212 ? 9.5 37.594 21.547 1 98.31 212 SER B C 1
ATOM 6776 O O . SER B 1 212 ? 9.797 36.75 22.391 1 98.31 212 SER B O 1
ATOM 6778 N N . LYS B 1 213 ? 10.352 38.5 21.031 1 97 213 LYS B N 1
ATOM 6779 C CA . LYS B 1 213 ? 11.711 38.562 21.562 1 97 213 LYS B CA 1
ATOM 6780 C C . LYS B 1 213 ? 11.711 38.812 23.062 1 97 213 LYS B C 1
ATOM 6782 O O . LYS B 1 213 ? 12.492 38.219 23.797 1 97 213 LYS B O 1
ATOM 6787 N N . ASP B 1 214 ? 10.859 39.656 23.531 1 97.12 214 ASP B N 1
ATOM 6788 C CA . ASP B 1 214 ? 10.773 40 24.938 1 97.12 214 ASP B CA 1
ATOM 6789 C C . ASP B 1 214 ? 10.469 38.781 25.797 1 97.12 214 ASP B C 1
ATOM 6791 O O . ASP B 1 214 ? 11.062 38.594 26.859 1 97.12 214 ASP B O 1
ATOM 6795 N N . ALA B 1 215 ? 9.547 38.031 25.344 1 97.81 215 ALA B N 1
ATOM 6796 C CA . ALA B 1 215 ? 9.195 36.812 26.094 1 97.81 215 ALA B CA 1
ATOM 6797 C C . ALA B 1 215 ? 10.352 35.812 26.094 1 97.81 215 ALA B C 1
ATOM 6799 O O . ALA B 1 215 ? 10.594 35.156 27.109 1 97.81 215 ALA B O 1
ATOM 6800 N N . MET B 1 216 ? 11.07 35.719 25 1 97.12 216 MET B N 1
ATOM 6801 C CA . MET B 1 216 ? 12.203 34.781 24.922 1 97.12 216 MET B CA 1
ATOM 6802 C C . MET B 1 216 ? 13.32 35.219 25.859 1 97.12 216 MET B C 1
ATOM 6804 O O . MET B 1 216 ? 14 34.375 26.453 1 97.12 216 MET B O 1
ATOM 6808 N N . LEU B 1 217 ? 13.477 36.5 25.969 1 96.25 217 LEU B N 1
ATOM 6809 C CA . LEU B 1 217 ? 14.516 37 26.844 1 96.25 217 LEU B CA 1
ATOM 6810 C C . LEU B 1 217 ? 14.258 36.625 28.281 1 96.25 217 LEU B C 1
ATOM 6812 O O . LEU B 1 217 ? 15.195 36.5 29.078 1 96.25 217 LEU B O 1
ATOM 6816 N N . LYS B 1 218 ? 13.055 36.312 28.625 1 95.81 218 LYS B N 1
ATOM 6817 C CA . LYS B 1 218 ? 12.672 35.938 29.984 1 95.81 218 LYS B CA 1
ATOM 6818 C C . LYS B 1 218 ? 12.656 34.438 30.188 1 95.81 218 LYS B C 1
ATOM 6820 O O . LYS B 1 218 ? 12.445 33.969 31.297 1 95.81 218 LYS B O 1
ATOM 6825 N N . SER B 1 219 ? 12.82 33.781 29.141 1 93.25 219 SER B N 1
ATOM 6826 C CA . SER B 1 219 ? 12.828 32.312 29.188 1 93.25 219 SER B CA 1
ATOM 6827 C C . SER B 1 219 ? 14.227 31.781 29.484 1 93.25 219 SER B C 1
ATOM 6829 O O . SER B 1 219 ? 15.211 32.25 28.922 1 93.25 219 SER B O 1
ATOM 6831 N N . ALA B 1 220 ? 14.289 30.844 30.375 1 87.62 220 ALA B N 1
ATOM 6832 C CA . ALA B 1 220 ? 15.586 30.266 30.734 1 87.62 220 ALA B CA 1
ATOM 6833 C C . ALA B 1 220 ? 16.219 29.531 29.562 1 87.62 220 ALA B C 1
ATOM 6835 O O . ALA B 1 220 ? 17.438 29.531 29.406 1 87.62 220 ALA B O 1
ATOM 6836 N N . THR B 1 221 ? 15.422 28.984 28.719 1 90.5 221 THR B N 1
ATOM 6837 C CA . THR B 1 221 ? 15.953 28.125 27.656 1 90.5 221 THR B CA 1
ATOM 6838 C C . THR B 1 221 ? 16.078 28.906 26.344 1 90.5 221 THR B C 1
ATOM 6840 O O . THR B 1 221 ? 16.812 28.484 25.453 1 90.5 221 THR B O 1
ATOM 6843 N N . LEU B 1 222 ? 15.383 30.031 26.219 1 94.81 222 LEU B N 1
ATOM 6844 C CA . LEU B 1 222 ? 15.359 30.719 24.938 1 94.81 222 LEU B CA 1
ATOM 6845 C C . LEU B 1 222 ? 16.094 32.062 25.016 1 94.81 222 LEU B C 1
ATOM 6847 O O . LEU B 1 222 ? 16.266 32.719 24.016 1 94.81 222 LEU B O 1
ATOM 6851 N N . ASN B 1 223 ? 16.531 32.406 26.156 1 94.88 223 ASN B N 1
ATOM 6852 C CA . ASN B 1 223 ? 17.172 33.688 26.391 1 94.88 223 ASN B CA 1
ATOM 6853 C C . ASN B 1 223 ? 18.406 33.875 25.516 1 94.88 223 ASN B C 1
ATOM 6855 O O . ASN B 1 223 ? 18.594 34.938 24.922 1 94.88 223 ASN B O 1
ATOM 6859 N N . ALA B 1 224 ? 19.25 32.906 25.422 1 92.62 224 ALA B N 1
ATOM 6860 C CA . ALA B 1 224 ? 20.5 33 24.688 1 92.62 224 ALA B CA 1
ATOM 6861 C C . ALA B 1 224 ? 20.25 33.25 23.203 1 92.62 224 ALA B C 1
ATOM 6863 O O . ALA B 1 224 ? 20.938 34.062 22.578 1 92.62 224 ALA B O 1
ATOM 6864 N N . ILE B 1 225 ? 19.281 32.594 22.719 1 92.06 225 ILE B N 1
ATOM 6865 C CA . ILE B 1 225 ? 19 32.75 21.297 1 92.06 225 ILE B CA 1
ATOM 6866 C C . ILE B 1 225 ? 18.391 34.125 21.031 1 92.06 225 ILE B C 1
ATOM 6868 O O . ILE B 1 225 ? 18.688 34.75 20.016 1 92.06 225 ILE B O 1
ATOM 6872 N N . ALA B 1 226 ? 17.562 34.625 21.875 1 93.5 226 ALA B N 1
ATOM 6873 C CA . ALA B 1 226 ? 16.969 35.938 21.734 1 93.5 226 ALA B CA 1
ATOM 6874 C C . ALA B 1 226 ? 18.031 37.031 21.766 1 93.5 226 ALA B C 1
ATOM 6876 O O . ALA B 1 226 ? 17.984 37.969 20.969 1 93.5 226 ALA B O 1
ATOM 6877 N N . LYS B 1 227 ? 19 36.875 22.562 1 92.81 227 LYS B N 1
ATOM 6878 C CA . LYS B 1 227 ? 20.062 37.844 22.703 1 92.81 227 LYS B CA 1
ATOM 6879 C C . LYS B 1 227 ? 20.969 37.875 21.484 1 92.81 227 LYS B C 1
ATOM 6881 O O . LYS B 1 227 ? 21.531 38.906 21.125 1 92.81 227 LYS B O 1
ATOM 6886 N N . SER B 1 228 ? 21.047 36.781 20.859 1 90.12 228 SER B N 1
ATOM 6887 C CA . SER B 1 228 ? 21.984 36.656 19.734 1 90.12 228 SER B CA 1
ATOM 6888 C C . SER B 1 228 ? 21.344 37.156 18.438 1 90.12 228 SER B C 1
ATOM 6890 O O . SER B 1 228 ? 22.016 37.219 17.406 1 90.12 228 SER B O 1
ATOM 6892 N N . GLN B 1 229 ? 20.109 37.5 18.5 1 89.38 229 GLN B N 1
ATOM 6893 C CA . GLN B 1 229 ? 19.406 37.875 17.281 1 89.38 229 GLN B CA 1
ATOM 6894 C C . GLN B 1 229 ? 19.875 39.25 16.766 1 89.38 229 GLN B C 1
ATOM 6896 O O . GLN B 1 229 ? 19.984 40.188 17.531 1 89.38 229 GLN B O 1
ATOM 6901 N N . PRO B 1 230 ? 20.141 39.281 15.469 1 89.62 230 PRO B N 1
ATOM 6902 C CA . PRO B 1 230 ? 20.531 40.562 14.867 1 89.62 230 PRO B CA 1
ATOM 6903 C C . PRO B 1 230 ? 19.406 41.594 14.906 1 89.62 230 PRO B C 1
ATOM 6905 O O . PRO B 1 230 ? 18.25 41.25 15.172 1 89.62 230 PRO B O 1
ATOM 6908 N N . ASN B 1 231 ? 19.766 42.812 14.586 1 90.75 231 ASN B N 1
ATOM 6909 C CA . ASN B 1 231 ? 18.828 43.906 14.719 1 90.75 231 ASN B CA 1
ATOM 6910 C C . ASN B 1 231 ? 18.219 44.312 13.367 1 90.75 231 ASN B C 1
ATOM 6912 O O . ASN B 1 231 ? 17.422 45.219 13.289 1 90.75 231 ASN B O 1
ATOM 6916 N N . SER B 1 232 ? 18.672 43.594 12.375 1 92.62 232 SER B N 1
ATOM 6917 C CA . SER B 1 232 ? 18.109 43.844 11.055 1 92.62 232 SER B CA 1
ATOM 6918 C C . SER B 1 232 ? 18.078 42.594 10.211 1 92.62 232 SER B C 1
ATOM 6920 O O . SER B 1 232 ? 18.828 41.625 10.477 1 92.62 232 SER B O 1
ATOM 6922 N N . LEU B 1 233 ? 17.234 42.625 9.234 1 90.56 233 LEU B N 1
ATOM 6923 C CA . LEU B 1 233 ? 17.156 41.5 8.336 1 90.56 233 LEU B CA 1
ATOM 6924 C C . LEU B 1 233 ? 18.453 41.344 7.531 1 90.56 233 LEU B C 1
ATOM 6926 O O . LEU B 1 233 ? 18.859 40.219 7.207 1 90.56 233 LEU B O 1
ATOM 6930 N N . ASP B 1 234 ? 19.047 42.406 7.273 1 91.5 234 ASP B N 1
ATOM 6931 C CA . ASP B 1 234 ? 20.328 42.375 6.555 1 91.5 234 ASP B CA 1
ATOM 6932 C C . ASP B 1 234 ? 21.406 41.656 7.391 1 91.5 234 ASP B C 1
ATOM 6934 O O . ASP B 1 234 ? 22.219 40.906 6.859 1 91.5 234 ASP B O 1
ATOM 6938 N N . GLU B 1 235 ? 21.328 41.969 8.625 1 92.88 235 GLU B N 1
ATOM 6939 C CA . GLU B 1 235 ? 22.281 41.312 9.523 1 92.88 235 GLU B CA 1
ATOM 6940 C C . GLU B 1 235 ? 21.969 39.812 9.625 1 92.88 235 GLU B C 1
ATOM 6942 O O . GLU B 1 235 ? 22.891 39 9.727 1 92.88 235 GLU B O 1
ATOM 6947 N N . VAL B 1 236 ? 20.75 39.5 9.625 1 91.31 236 VAL B N 1
ATOM 6948 C CA . VAL B 1 236 ? 20.359 38.094 9.617 1 91.31 236 VAL B CA 1
ATOM 6949 C C . VAL B 1 236 ? 20.891 37.406 8.352 1 91.31 236 VAL B C 1
ATOM 6951 O O . VAL B 1 236 ? 21.438 36.312 8.414 1 91.31 236 VAL B O 1
ATOM 6954 N N . LYS B 1 237 ? 20.75 38.031 7.234 1 91 237 LYS B N 1
ATOM 6955 C CA . LYS B 1 237 ? 21.25 37.5 5.969 1 91 237 LYS B CA 1
ATOM 6956 C C . LYS B 1 237 ? 22.75 37.25 6.039 1 91 237 LYS B C 1
ATOM 6958 O O . LYS B 1 237 ? 23.219 36.188 5.59 1 91 237 LYS B O 1
ATOM 6963 N N . SER B 1 238 ? 23.391 38.219 6.59 1 91.62 238 SER B N 1
ATOM 6964 C CA . SER B 1 238 ? 24.844 38.062 6.715 1 91.62 238 SER B CA 1
ATOM 6965 C C . SER B 1 238 ? 25.219 36.906 7.625 1 91.62 238 SER B C 1
ATOM 6967 O O . SER B 1 238 ? 26.156 36.156 7.332 1 91.62 238 SER B O 1
ATOM 6969 N N . LYS B 1 239 ? 24.547 36.844 8.656 1 89.94 239 LYS B N 1
ATOM 6970 C CA . LYS B 1 239 ? 24.812 35.75 9.578 1 89.94 239 LYS B CA 1
ATOM 6971 C C . LYS B 1 239 ? 24.531 34.406 8.922 1 89.94 239 LYS B C 1
ATOM 6973 O O . LYS B 1 239 ? 25.328 33.469 9.062 1 89.94 239 LYS B O 1
ATOM 6978 N N . VAL B 1 240 ? 23.453 34.281 8.258 1 89 240 VAL B N 1
ATOM 6979 C CA . VAL B 1 240 ? 23.078 33.062 7.586 1 89 240 VAL B CA 1
ATOM 6980 C C . VAL B 1 240 ? 24.109 32.688 6.527 1 89 240 VAL B C 1
ATOM 6982 O O . VAL B 1 240 ? 24.484 31.531 6.395 1 89 240 VAL B O 1
ATOM 6985 N N . GLU B 1 241 ? 24.5 33.625 5.793 1 88.88 241 GLU B N 1
ATOM 6986 C CA . GLU B 1 241 ? 25.547 33.406 4.812 1 88.88 241 GLU B CA 1
ATOM 6987 C C . GLU B 1 241 ? 26.812 32.844 5.469 1 88.88 241 GLU B C 1
ATOM 6989 O O . GLU B 1 241 ? 27.406 31.875 4.973 1 88.88 241 GLU B O 1
ATOM 6994 N N . GLN B 1 242 ? 27.156 33.5 6.535 1 89.75 242 GLN B N 1
ATOM 6995 C CA . GLN B 1 242 ? 28.359 33.062 7.246 1 89.75 242 GLN B CA 1
ATOM 6996 C C . GLN B 1 242 ? 28.172 31.641 7.785 1 89.75 242 GLN B C 1
ATOM 6998 O O . GLN B 1 242 ? 29.109 30.828 7.738 1 89.75 242 GLN B O 1
ATOM 7003 N N . ASP B 1 243 ? 27.062 31.422 8.336 1 86.88 243 ASP B N 1
ATOM 7004 C CA . ASP B 1 243 ? 26.766 30.078 8.852 1 86.88 243 ASP B CA 1
ATOM 7005 C C . ASP B 1 243 ? 26.859 29.031 7.75 1 86.88 243 ASP B C 1
ATOM 7007 O O . ASP B 1 243 ? 27.375 27.938 7.977 1 86.88 243 ASP B O 1
ATOM 7011 N N . ILE B 1 244 ? 26.359 29.297 6.594 1 86.88 244 ILE B N 1
ATOM 7012 C CA . ILE B 1 244 ? 26.375 28.375 5.461 1 86.88 244 ILE B CA 1
ATOM 7013 C C . ILE B 1 244 ? 27.828 28.141 5.012 1 86.88 244 ILE B C 1
ATOM 7015 O O . ILE B 1 244 ? 28.219 27.016 4.711 1 86.88 244 ILE B O 1
ATOM 7019 N N . LYS B 1 245 ? 28.531 29.156 4.98 1 89.12 245 LYS B N 1
ATOM 7020 C CA . LYS B 1 245 ? 29.938 29.031 4.617 1 89.12 245 LYS B CA 1
ATOM 7021 C C . LYS B 1 245 ? 30.688 28.188 5.645 1 89.12 245 LYS B C 1
ATOM 7023 O O . LYS B 1 245 ? 31.5 27.328 5.277 1 89.12 245 LYS B O 1
ATOM 7028 N N . ASN B 1 246 ? 30.438 28.516 6.891 1 89.38 246 ASN B N 1
ATOM 7029 C CA . ASN B 1 246 ? 31.047 27.703 7.941 1 89.38 246 ASN B CA 1
ATOM 7030 C C . ASN B 1 246 ? 30.688 26.234 7.805 1 89.38 246 ASN B C 1
ATOM 7032 O O . ASN B 1 246 ? 31.531 25.359 7.996 1 89.38 246 ASN B O 1
ATOM 7036 N N . TYR B 1 247 ? 29.469 26 7.535 1 86.62 247 TYR B N 1
ATOM 7037 C CA . TYR B 1 247 ? 29 24.641 7.32 1 86.62 247 TYR B CA 1
ATOM 7038 C C . TYR B 1 247 ? 29.672 24.016 6.105 1 86.62 247 TYR B C 1
ATOM 7040 O O . TYR B 1 247 ? 30.172 22.891 6.18 1 86.62 247 TYR B O 1
ATOM 7048 N N . ALA B 1 248 ? 29.703 24.688 5.043 1 86.81 248 ALA B N 1
ATOM 7049 C CA . ALA B 1 248 ? 30.203 24.188 3.766 1 86.81 248 ALA B CA 1
ATOM 7050 C C . ALA B 1 248 ? 31.688 23.828 3.857 1 86.81 248 ALA B C 1
ATOM 7052 O O . ALA B 1 248 ? 32.125 22.828 3.295 1 86.81 248 ALA B O 1
ATOM 7053 N N . TYR B 1 249 ? 32.375 24.625 4.59 1 89.38 249 TYR B N 1
ATOM 7054 C CA . TYR B 1 249 ? 33.844 24.5 4.582 1 89.38 249 TYR B CA 1
ATOM 7055 C C . TYR B 1 249 ? 34.344 24.047 5.941 1 89.38 249 TYR B C 1
ATOM 7057 O O . TYR B 1 249 ? 35.562 24.156 6.227 1 89.38 249 TYR B O 1
ATOM 7065 N N . HIS B 1 250 ? 33.469 23.688 6.746 1 89.5 250 HIS B N 1
ATOM 7066 C CA . HIS B 1 250 ? 33.812 23.188 8.07 1 89.5 250 HIS B CA 1
ATOM 7067 C C . HIS B 1 250 ? 34.656 24.203 8.828 1 89.5 250 HIS B C 1
ATOM 7069 O O . HIS B 1 250 ? 35.719 23.875 9.359 1 89.5 250 HIS B O 1
ATOM 7075 N N . ASN B 1 251 ? 34.188 25.422 8.695 1 88.31 251 ASN B N 1
ATOM 7076 C CA . ASN B 1 251 ? 34.75 26.578 9.391 1 88.31 251 ASN B CA 1
ATOM 7077 C C . ASN B 1 251 ? 36.156 26.938 8.852 1 88.31 251 ASN B C 1
ATOM 7079 O O . ASN B 1 251 ? 36.938 27.578 9.547 1 88.31 251 ASN B O 1
ATOM 7083 N N . GLN B 1 252 ? 36.438 26.422 7.66 1 88.06 252 GLN B N 1
ATOM 7084 C CA . GLN B 1 252 ? 37.656 26.828 6.973 1 88.06 252 GLN B CA 1
ATOM 7085 C C . GLN B 1 252 ? 37.375 27.906 5.926 1 88.06 252 GLN B C 1
ATOM 7087 O O . GLN B 1 252 ? 36.219 28.266 5.695 1 88.06 252 GLN B O 1
ATOM 7092 N N . ALA B 1 253 ? 38.5 28.391 5.41 1 88.19 253 ALA B N 1
ATOM 7093 C CA . ALA B 1 253 ? 38.375 29.438 4.395 1 88.19 253 ALA B CA 1
ATOM 7094 C C . ALA B 1 253 ? 37.688 28.891 3.141 1 88.19 253 ALA B C 1
ATOM 7096 O O . ALA B 1 253 ? 37.938 27.766 2.723 1 88.19 253 ALA B O 1
ATOM 7097 N N . ALA B 1 254 ? 36.844 29.75 2.635 1 85.94 254 ALA B N 1
ATOM 7098 C CA . ALA B 1 254 ? 36.125 29.359 1.427 1 85.94 254 ALA B CA 1
ATOM 7099 C C . ALA B 1 254 ? 37.062 29.203 0.242 1 85.94 254 ALA B C 1
ATOM 7101 O O . ALA B 1 254 ? 38 30 0.07 1 85.94 254 ALA B O 1
ATOM 7102 N N . THR B 1 255 ? 36.875 28.141 -0.442 1 88.38 255 THR B N 1
ATOM 7103 C CA . THR B 1 255 ? 37.594 27.891 -1.693 1 88.38 255 THR B CA 1
ATOM 7104 C C . THR B 1 255 ? 36.656 28.031 -2.885 1 88.38 255 THR B C 1
ATOM 7106 O O . THR B 1 255 ? 35.5 27.547 -2.844 1 88.38 255 THR B O 1
ATOM 7109 N N . LEU B 1 256 ? 37.156 28.734 -3.881 1 92 256 LEU B N 1
ATOM 7110 C CA . LEU B 1 256 ? 36.375 28.875 -5.105 1 92 256 LEU B CA 1
ATOM 7111 C C . LEU B 1 256 ? 36.719 27.781 -6.098 1 92 256 LEU B C 1
ATOM 7113 O O . LEU B 1 256 ? 37.906 27.406 -6.234 1 92 256 LEU B O 1
ATOM 7117 N N . TYR B 1 257 ? 35.688 27.25 -6.711 1 92.75 257 TYR B N 1
ATOM 7118 C CA . TYR B 1 257 ? 35.875 26.141 -7.641 1 92.75 257 TYR B CA 1
ATOM 7119 C C . TYR B 1 257 ? 35.344 26.5 -9.016 1 92.75 257 TYR B C 1
ATOM 7121 O O . TYR B 1 257 ? 34.438 27.328 -9.141 1 92.75 257 TYR B O 1
ATOM 7129 N N . THR B 1 258 ? 35.969 25.812 -10.047 1 93.44 258 THR B N 1
ATOM 7130 C CA . THR B 1 258 ? 35.406 25.812 -11.391 1 93.44 258 THR B CA 1
ATOM 7131 C C . THR B 1 258 ? 34.938 24.422 -11.789 1 93.44 258 THR B C 1
ATOM 7133 O O . THR B 1 258 ? 35.406 23.422 -11.234 1 93.44 258 THR B O 1
ATOM 7136 N N . PHE B 1 259 ? 33.969 24.438 -12.688 1 94.12 259 PHE B N 1
ATOM 7137 C CA . PHE B 1 259 ? 33.469 23.172 -13.172 1 94.12 259 PHE B CA 1
ATOM 7138 C C . PHE B 1 259 ? 34.594 22.312 -13.734 1 94.12 259 PHE B C 1
ATOM 7140 O O . PHE B 1 259 ? 34.656 21.109 -13.477 1 94.12 259 PHE B O 1
ATOM 7147 N N . GLU B 1 260 ? 35.5 22.922 -14.461 1 93.25 260 GLU B N 1
ATOM 7148 C CA . GLU B 1 260 ? 36.594 22.219 -15.109 1 93.25 260 GLU B CA 1
ATOM 7149 C C . GLU B 1 260 ? 37.531 21.609 -14.07 1 93.25 260 GLU B C 1
ATOM 7151 O O . GLU B 1 260 ? 37.969 20.453 -14.219 1 93.25 260 GLU B O 1
ATOM 7156 N N . GLN B 1 261 ? 37.812 22.391 -13.125 1 94.31 261 GLN B N 1
ATOM 7157 C CA . GLN B 1 261 ? 38.688 21.906 -12.047 1 94.31 261 GLN B CA 1
ATOM 7158 C C . GLN B 1 261 ? 38.062 20.719 -11.336 1 94.31 261 GLN B C 1
ATOM 7160 O O . GLN B 1 261 ? 38.75 19.719 -11.07 1 94.31 261 GLN B O 1
ATOM 7165 N N . LEU B 1 262 ? 36.781 20.859 -11 1 95.56 262 LEU B N 1
ATOM 7166 C CA . LEU B 1 262 ? 36.094 19.828 -10.25 1 95.56 262 LEU B CA 1
ATOM 7167 C C . LEU B 1 262 ? 35.906 18.562 -11.102 1 95.56 262 LEU B C 1
ATOM 7169 O O . LEU B 1 262 ? 36 17.453 -10.594 1 95.56 262 LEU B O 1
ATOM 7173 N N . ALA B 1 263 ? 35.656 18.766 -12.352 1 95.19 263 ALA B N 1
ATOM 7174 C CA . ALA B 1 263 ? 35.5 17.641 -13.266 1 95.19 263 ALA B CA 1
ATOM 7175 C C . ALA B 1 263 ? 36.75 16.797 -13.328 1 95.19 263 ALA B C 1
ATOM 7177 O O . ALA B 1 263 ? 36.688 15.57 -13.461 1 95.19 263 ALA B O 1
ATOM 7178 N N . ALA B 1 264 ? 37.844 17.438 -13.211 1 92.62 264 ALA B N 1
ATOM 7179 C CA . ALA B 1 264 ? 39.125 16.766 -13.344 1 92.62 264 ALA B CA 1
ATOM 7180 C C . ALA B 1 264 ? 39.562 16.125 -12.023 1 92.62 264 ALA B C 1
ATOM 7182 O O . ALA B 1 264 ? 40.438 15.281 -11.984 1 92.62 264 ALA B O 1
ATOM 7183 N N . ALA B 1 265 ? 38.938 16.469 -10.969 1 93.62 265 ALA B N 1
ATOM 7184 C CA . ALA B 1 265 ? 39.312 15.961 -9.648 1 93.62 265 ALA B CA 1
ATOM 7185 C C . ALA B 1 265 ? 38.875 14.508 -9.477 1 93.62 265 ALA B C 1
ATOM 7187 O O . ALA B 1 265 ? 37.844 14.086 -10.023 1 93.62 265 ALA B O 1
ATOM 7188 N N . PRO B 1 266 ? 39.688 13.766 -8.766 1 89.12 266 PRO B N 1
ATOM 7189 C CA . PRO B 1 266 ? 39.25 12.391 -8.492 1 89.12 266 PRO B CA 1
ATOM 7190 C C . PRO B 1 266 ? 38.031 12.32 -7.574 1 89.12 266 PRO B C 1
ATOM 7192 O O . PRO B 1 266 ? 37.719 13.297 -6.887 1 89.12 266 PRO B O 1
ATOM 7195 N N . ALA B 1 267 ? 37.406 11.156 -7.578 1 88.06 267 ALA B N 1
ATOM 7196 C CA . ALA B 1 267 ? 36.188 10.969 -6.816 1 88.06 267 ALA B CA 1
ATOM 7197 C C . ALA B 1 267 ? 36.375 11.281 -5.34 1 88.06 267 ALA B C 1
ATOM 7199 O O . ALA B 1 267 ? 35.5 11.805 -4.676 1 88.06 267 ALA B O 1
ATOM 7200 N N . SER B 1 268 ? 37.531 11.055 -4.801 1 87.69 268 SER B N 1
ATOM 7201 C CA . SER B 1 268 ? 37.812 11.211 -3.375 1 87.69 268 SER B CA 1
ATOM 7202 C C . SER B 1 268 ? 37.969 12.68 -2.994 1 87.69 268 SER B C 1
ATOM 7204 O O . SER B 1 268 ? 37.938 13.023 -1.812 1 87.69 268 SER B O 1
ATOM 7206 N N . PHE B 1 269 ? 38.188 13.477 -3.965 1 91.5 269 PHE B N 1
ATOM 7207 C CA . PHE B 1 269 ? 38.344 14.906 -3.738 1 91.5 269 PHE B CA 1
ATOM 7208 C C . PHE B 1 269 ? 37.125 15.469 -3.008 1 91.5 269 PHE B C 1
ATOM 7210 O O . PHE B 1 269 ? 37.25 16.375 -2.18 1 91.5 269 PHE B O 1
ATOM 7217 N N . PHE B 1 270 ? 36 14.961 -3.23 1 93.88 270 PHE B N 1
ATOM 7218 C CA . PHE B 1 270 ? 34.719 15.531 -2.785 1 93.88 270 PHE B CA 1
ATOM 7219 C C . PHE B 1 270 ? 34.344 15.008 -1.405 1 93.88 270 PHE B C 1
ATOM 7221 O O . PHE B 1 270 ? 33.312 15.398 -0.843 1 93.88 270 PHE B O 1
ATOM 7228 N N . ASN B 1 271 ? 35.156 14.211 -0.82 1 90.44 271 ASN B N 1
ATOM 7229 C CA . ASN B 1 271 ? 34.844 13.578 0.461 1 90.44 271 ASN B CA 1
ATOM 7230 C C . ASN B 1 271 ? 34.719 14.617 1.574 1 90.44 271 ASN B C 1
ATOM 7232 O O . ASN B 1 271 ? 34.062 14.359 2.592 1 90.44 271 ASN B O 1
ATOM 7236 N N . SER B 1 272 ? 35.281 15.727 1.362 1 89.31 272 SER B N 1
ATOM 7237 C CA . SER B 1 272 ? 35.188 16.766 2.387 1 89.31 272 SER B CA 1
ATOM 7238 C C . SER B 1 272 ? 33.906 17.578 2.266 1 89.31 272 SER B C 1
ATOM 7240 O O . SER B 1 272 ? 33.594 18.359 3.158 1 89.31 272 SER B O 1
ATOM 7242 N N . TRP B 1 273 ? 33.25 17.453 1.139 1 90.69 273 TRP B N 1
ATOM 7243 C CA . TRP B 1 273 ? 31.984 18.172 0.972 1 90.69 273 TRP B CA 1
ATOM 7244 C C . TRP B 1 273 ? 30.875 17.531 1.789 1 90.69 273 TRP B C 1
ATOM 7246 O O . TRP B 1 273 ? 30.891 16.312 2.029 1 90.69 273 TRP B O 1
ATOM 7256 N N . ASN B 1 274 ? 29.953 18.359 2.277 1 86.12 274 ASN B N 1
ATOM 7257 C CA . ASN B 1 274 ? 28.797 17.828 3.008 1 86.12 274 ASN B CA 1
ATOM 7258 C C . ASN B 1 274 ? 27.859 17.047 2.096 1 86.12 274 ASN B C 1
ATOM 7260 O O . ASN B 1 274 ? 27.672 17.406 0.931 1 86.12 274 ASN B O 1
ATOM 7264 N N . THR B 1 275 ? 27.297 15.945 2.635 1 85.25 275 THR B N 1
ATOM 7265 C CA . THR B 1 275 ? 26.391 15.102 1.875 1 85.25 275 THR B CA 1
ATOM 7266 C C . THR B 1 275 ? 24.984 15.68 1.868 1 85.25 275 THR B C 1
ATOM 7268 O O . THR B 1 275 ? 24.656 16.531 2.697 1 85.25 275 THR B O 1
ATOM 7271 N N . GLY B 1 276 ? 24.234 15.305 0.851 1 78.62 276 GLY B N 1
ATOM 7272 C CA . GLY B 1 276 ? 22.844 15.695 0.762 1 78.62 276 GLY B CA 1
ATOM 7273 C C . GLY B 1 276 ? 22.016 14.766 -0.107 1 78.62 276 GLY B C 1
ATOM 7274 O O . GLY B 1 276 ? 22.562 13.898 -0.796 1 78.62 276 GLY B O 1
ATOM 7275 N N . THR B 1 277 ? 20.656 14.828 -0.073 1 75.69 277 THR B N 1
ATOM 7276 C CA . THR B 1 277 ? 19.703 14.078 -0.894 1 75.69 277 THR B CA 1
ATOM 7277 C C . THR B 1 277 ? 19.047 14.992 -1.923 1 75.69 277 THR B C 1
ATOM 7279 O O . THR B 1 277 ? 18.672 16.125 -1.609 1 75.69 277 THR B O 1
ATOM 7282 N N . PRO B 1 278 ? 19.047 14.422 -3.289 1 71.44 278 PRO B N 1
ATOM 7283 C CA . PRO B 1 278 ? 18.266 15.211 -4.246 1 71.44 278 PRO B CA 1
ATOM 7284 C C . PRO B 1 278 ? 16.828 15.445 -3.781 1 71.44 278 PRO B C 1
ATOM 7286 O O . PRO B 1 278 ? 16.219 14.555 -3.197 1 71.44 278 PRO B O 1
ATOM 7289 N N . GLY B 1 279 ? 16.234 16.484 -4.137 1 59.38 279 GLY B N 1
ATOM 7290 C CA . GLY B 1 279 ? 14.867 16.812 -3.777 1 59.38 279 GLY B CA 1
ATOM 7291 C C . GLY B 1 279 ? 14.727 17.281 -2.346 1 59.38 279 GLY B C 1
ATOM 7292 O O . GLY B 1 279 ? 13.648 17.734 -1.942 1 59.38 279 GLY B O 1
ATOM 7293 N N . ALA B 1 280 ? 15.609 16.984 -1.559 1 51.75 280 ALA B N 1
ATOM 7294 C CA . ALA B 1 280 ? 15.508 17.422 -0.172 1 51.75 280 ALA B CA 1
ATOM 7295 C C . ALA B 1 280 ? 15.648 18.938 -0.07 1 51.75 280 ALA B C 1
ATOM 7297 O O . ALA B 1 280 ? 16.547 19.438 0.601 1 51.75 280 ALA B O 1
ATOM 7298 N N . TRP B 1 281 ? 15.266 19.594 -1.265 1 46.38 281 TRP B N 1
ATOM 7299 C CA . TRP B 1 281 ? 15.539 21.016 -1.518 1 46.38 281 TRP B CA 1
ATOM 7300 C C . TRP B 1 281 ? 15.125 21.859 -0.324 1 46.38 281 TRP B C 1
ATOM 7302 O O . TRP B 1 281 ? 15.82 22.828 0.03 1 46.38 281 TRP B O 1
ATOM 7312 N N . MET B 1 282 ? 13.836 21.797 -0.327 1 45.44 282 MET B N 1
ATOM 7313 C CA . MET B 1 282 ? 13.18 22.906 0.342 1 45.44 282 MET B CA 1
ATOM 7314 C C . MET B 1 282 ? 13.766 23.141 1.729 1 45.44 282 MET B C 1
ATOM 7316 O O . MET B 1 282 ? 13.93 24.281 2.162 1 45.44 282 MET B O 1
ATOM 7320 N N . TRP B 1 283 ? 13.516 22.203 2.666 1 42.97 283 TRP B N 1
ATOM 7321 C CA . TRP B 1 283 ? 13.312 22.5 4.078 1 42.97 283 TRP B CA 1
ATOM 7322 C C . TRP B 1 283 ? 14.414 21.875 4.934 1 42.97 283 TRP B C 1
ATOM 7324 O O . TRP B 1 283 ? 14.484 22.125 6.137 1 42.97 283 TRP B O 1
ATOM 7334 N N . GLN B 1 284 ? 15.172 20.953 4.199 1 47.19 284 GLN B N 1
ATOM 7335 C CA . GLN B 1 284 ? 15.805 20.109 5.215 1 47.19 284 GLN B CA 1
ATOM 7336 C C . GLN B 1 284 ? 17.328 20.234 5.156 1 47.19 284 GLN B C 1
ATOM 7338 O O . GLN B 1 284 ? 18.031 19.688 6.012 1 47.19 284 GLN B O 1
ATOM 7343 N N . GLY B 1 285 ? 17.75 21.594 4.973 1 58.91 285 GLY B N 1
ATOM 7344 C CA . GLY B 1 285 ? 19.172 21.516 5.281 1 58.91 285 GLY B CA 1
ATOM 7345 C C . GLY B 1 285 ? 19.828 22.875 5.445 1 58.91 285 GLY B C 1
ATOM 7346 O O . GLY B 1 285 ? 19.156 23.906 5.367 1 58.91 285 GLY B O 1
ATOM 7347 N N . LYS B 1 286 ? 20.984 22.875 5.758 1 70 286 LYS B N 1
ATOM 7348 C CA . LYS B 1 286 ? 21.797 24.047 6.059 1 70 286 LYS B CA 1
ATOM 7349 C C . LYS B 1 286 ? 21.938 24.953 4.836 1 70 286 LYS B C 1
ATOM 7351 O O . LYS B 1 286 ? 22.219 26.156 4.965 1 70 286 LYS B O 1
ATOM 7356 N N . TRP B 1 287 ? 21.438 24.328 3.6 1 77.75 287 TRP B N 1
ATOM 7357 C CA . TRP B 1 287 ? 21.609 25.078 2.363 1 77.75 287 TRP B CA 1
ATOM 7358 C C . TRP B 1 287 ? 20.344 25.844 2.008 1 77.75 287 TRP B C 1
ATOM 7360 O O . TRP B 1 287 ? 20.297 26.547 0.996 1 77.75 287 TRP B O 1
ATOM 7370 N N . SER B 1 288 ? 19.297 25.875 2.762 1 75.81 288 SER B N 1
ATOM 7371 C CA . SER B 1 288 ? 17.938 26.234 2.357 1 75.81 288 SER B CA 1
ATOM 7372 C C . SER B 1 288 ? 17.859 27.719 2.008 1 75.81 288 SER B C 1
ATOM 7374 O O . SER B 1 288 ? 17.031 28.125 1.187 1 75.81 288 SER B O 1
ATOM 7376 N N . ALA B 1 289 ? 18.703 28.516 2.533 1 80.69 289 ALA B N 1
ATOM 7377 C CA . ALA B 1 289 ? 18.609 29.953 2.287 1 80.69 289 ALA B CA 1
ATOM 7378 C C . ALA B 1 289 ? 19.391 30.344 1.038 1 80.69 289 ALA B C 1
ATOM 7380 O O . ALA B 1 289 ? 19.188 31.422 0.481 1 80.69 289 ALA B O 1
ATOM 7381 N N . PHE B 1 290 ? 20.234 29.469 0.579 1 82.88 290 PHE B N 1
ATOM 7382 C CA . PHE B 1 290 ? 21.141 29.828 -0.511 1 82.88 290 PHE B CA 1
ATOM 7383 C C . PHE B 1 290 ? 20.422 29.75 -1.854 1 82.88 290 PHE B C 1
ATOM 7385 O O . PHE B 1 290 ? 19.75 28.766 -2.146 1 82.88 290 PHE B O 1
ATOM 7392 N N . ARG B 1 291 ? 20.531 30.828 -2.617 1 82.31 291 ARG B N 1
ATOM 7393 C CA . ARG B 1 291 ? 20.062 30.891 -3.996 1 82.31 291 ARG B CA 1
ATOM 7394 C C . ARG B 1 291 ? 21.188 31.266 -4.949 1 82.31 291 ARG B C 1
ATOM 7396 O O . ARG B 1 291 ? 21.719 32.375 -4.898 1 82.31 291 ARG B O 1
ATOM 7403 N N . GLY B 1 292 ? 21.516 30.25 -5.672 1 83.5 292 GLY B N 1
ATOM 7404 C CA . GLY B 1 292 ? 22.594 30.453 -6.625 1 83.5 292 GLY B CA 1
ATOM 7405 C C . GLY B 1 292 ? 23.016 29.188 -7.34 1 83.5 292 GLY B C 1
ATOM 7406 O O . GLY B 1 292 ? 22.359 28.141 -7.203 1 83.5 292 GLY B O 1
ATOM 7407 N N . GLU B 1 293 ? 24.109 29.344 -8.102 1 84.06 293 GLU B N 1
ATOM 7408 C CA . GLU B 1 293 ? 24.672 28.203 -8.812 1 84.06 293 GLU B CA 1
ATOM 7409 C C . GLU B 1 293 ? 25.438 27.281 -7.867 1 84.06 293 GLU B C 1
ATOM 7411 O O . GLU B 1 293 ? 25.812 27.688 -6.762 1 84.06 293 GLU B O 1
ATOM 7416 N N . GLY B 1 294 ? 25.562 26.047 -8.305 1 88.12 294 GLY B N 1
ATOM 7417 C CA . GLY B 1 294 ? 26.25 25.125 -7.414 1 88.12 294 GLY B CA 1
ATOM 7418 C C . GLY B 1 294 ? 26.688 23.844 -8.102 1 88.12 294 GLY B C 1
ATOM 7419 O O . GLY B 1 294 ? 26.531 23.703 -9.312 1 88.12 294 GLY B O 1
ATOM 7420 N N . PHE B 1 295 ? 27.312 23.016 -7.301 1 89.94 295 PHE B N 1
ATOM 7421 C CA . PHE B 1 295 ? 27.875 21.75 -7.754 1 89.94 295 PHE B CA 1
ATOM 7422 C C . PHE B 1 295 ? 27.312 20.578 -6.953 1 89.94 295 PHE B C 1
ATOM 7424 O O . PHE B 1 295 ? 27.094 20.703 -5.742 1 89.94 295 PHE B O 1
ATOM 7431 N N . MET B 1 296 ? 27 19.531 -7.605 1 89.94 296 MET B N 1
ATOM 7432 C CA . MET B 1 296 ? 26.641 18.266 -6.984 1 89.94 296 MET B CA 1
ATOM 7433 C C . MET B 1 296 ? 27.516 17.125 -7.523 1 89.94 296 MET B C 1
ATOM 7435 O O . MET B 1 296 ? 27.719 17.016 -8.734 1 89.94 296 MET B O 1
ATOM 7439 N N . GLN B 1 297 ? 28.062 16.344 -6.664 1 92.81 297 GLN B N 1
ATOM 7440 C CA . GLN B 1 297 ? 28.875 15.211 -7.082 1 92.81 297 GLN B CA 1
ATOM 7441 C C . GLN B 1 297 ? 28.422 13.922 -6.398 1 92.81 297 GLN B C 1
ATOM 7443 O O . GLN B 1 297 ? 28.016 13.945 -5.238 1 92.81 297 GLN B O 1
ATOM 7448 N N . ARG B 1 298 ? 28.469 12.875 -7.098 1 93.75 298 ARG B N 1
ATOM 7449 C CA . ARG B 1 298 ? 28.094 11.555 -6.598 1 93.75 298 ARG B CA 1
ATOM 7450 C C . ARG B 1 298 ? 29.078 10.484 -7.09 1 93.75 298 ARG B C 1
ATOM 7452 O O . ARG B 1 298 ? 29.406 10.445 -8.273 1 93.75 298 ARG B O 1
ATOM 7459 N N . ILE B 1 299 ? 29.547 9.617 -6.168 1 93.81 299 ILE B N 1
ATOM 7460 C CA . ILE B 1 299 ? 30.359 8.469 -6.562 1 93.81 299 ILE B CA 1
ATOM 7461 C C . ILE B 1 299 ? 29.453 7.309 -6.969 1 93.81 299 ILE B C 1
ATOM 7463 O O . ILE B 1 299 ? 28.516 6.957 -6.246 1 93.81 299 ILE B O 1
ATOM 7467 N N . VAL B 1 300 ? 29.656 6.855 -8.172 1 93.31 300 VAL B N 1
ATOM 7468 C CA . VAL B 1 300 ? 28.953 5.684 -8.672 1 93.31 300 VAL B CA 1
ATOM 7469 C C . VAL B 1 300 ? 29.938 4.527 -8.859 1 93.31 300 VAL B C 1
ATOM 7471 O O . VAL B 1 300 ? 30.859 4.613 -9.672 1 93.31 300 VAL B O 1
ATOM 7474 N N . THR B 1 301 ? 29.75 3.475 -8.117 1 91.62 301 THR B N 1
ATOM 7475 C CA . THR B 1 301 ? 30.625 2.322 -8.219 1 91.62 301 THR B CA 1
ATOM 7476 C C . THR B 1 301 ? 30.031 1.254 -9.125 1 91.62 301 THR B C 1
ATOM 7478 O O . THR B 1 301 ? 28.906 0.813 -8.914 1 91.62 301 THR B O 1
ATOM 7481 N N . LEU B 1 302 ? 30.828 0.898 -10.172 1 90.25 302 LEU B N 1
ATOM 7482 C CA . LEU B 1 302 ? 30.375 -0.08 -11.148 1 90.25 302 LEU B CA 1
ATOM 7483 C C . LEU B 1 302 ? 31.375 -1.225 -11.289 1 90.25 302 LEU B C 1
ATOM 7485 O O . LEU B 1 302 ? 32.562 -1.031 -11.094 1 90.25 302 LEU B O 1
ATOM 7489 N N . ASP B 1 303 ? 30.859 -2.4 -11.562 1 85.69 303 ASP B N 1
ATOM 7490 C CA . ASP B 1 303 ? 31.781 -3.484 -11.891 1 85.69 303 ASP B CA 1
ATOM 7491 C C . ASP B 1 303 ? 32.188 -3.43 -13.359 1 85.69 303 ASP B C 1
ATOM 7493 O O . ASP B 1 303 ? 31.766 -2.539 -14.094 1 85.69 303 ASP B O 1
ATOM 7497 N N . SER B 1 304 ? 33.062 -4.387 -13.695 1 86.31 304 SER B N 1
ATOM 7498 C CA . SER B 1 304 ? 33.688 -4.363 -15.023 1 86.31 304 SER B CA 1
ATOM 7499 C C . SER B 1 304 ? 32.625 -4.559 -16.109 1 86.31 304 SER B C 1
ATOM 7501 O O . SER B 1 304 ? 32.688 -3.938 -17.172 1 86.31 304 SER B O 1
ATOM 7503 N N . ALA B 1 305 ? 31.688 -5.355 -15.859 1 81.44 305 ALA B N 1
ATOM 7504 C CA . ALA B 1 305 ? 30.656 -5.621 -16.844 1 81.44 305 ALA B CA 1
ATOM 7505 C C . ALA B 1 305 ? 29.734 -4.41 -17.031 1 81.44 305 ALA B C 1
ATOM 7507 O O . ALA B 1 305 ? 29.391 -4.051 -18.156 1 81.44 305 ALA B O 1
ATOM 7508 N N . GLN B 1 306 ? 29.406 -3.779 -15.938 1 86.5 306 GLN B N 1
ATOM 7509 C CA . GLN B 1 306 ? 28.547 -2.605 -15.938 1 86.5 306 GLN B CA 1
ATOM 7510 C C . GLN B 1 306 ? 29.203 -1.438 -16.672 1 86.5 306 GLN B C 1
ATOM 7512 O O . GLN B 1 306 ? 28.531 -0.687 -17.375 1 86.5 306 GLN B O 1
ATOM 7517 N N . ALA B 1 307 ? 30.484 -1.307 -16.516 1 90.31 307 ALA B N 1
ATOM 7518 C CA . ALA B 1 307 ? 31.219 -0.149 -17.016 1 90.31 307 ALA B CA 1
ATOM 7519 C C . ALA B 1 307 ? 31.375 -0.213 -18.547 1 90.31 307 ALA B C 1
ATOM 7521 O O . ALA B 1 307 ? 31.656 0.801 -19.188 1 90.31 307 ALA B O 1
ATOM 7522 N N . LYS B 1 308 ? 31.109 -1.372 -19.062 1 87.44 308 LYS B N 1
ATOM 7523 C CA . LYS B 1 308 ? 31.406 -1.565 -20.484 1 87.44 308 LYS B CA 1
ATOM 7524 C C . LYS B 1 308 ? 30.172 -1.33 -21.344 1 87.44 308 LYS B C 1
ATOM 7526 O O . LYS B 1 308 ? 30.266 -1.26 -22.562 1 87.44 308 LYS B O 1
ATOM 7531 N N . VAL B 1 309 ? 29.078 -1.152 -20.75 1 86.38 309 VAL B N 1
ATOM 7532 C CA . VAL B 1 309 ? 27.844 -1.05 -21.516 1 86.38 309 VAL B CA 1
ATOM 7533 C C . VAL B 1 309 ? 27.391 0.409 -21.594 1 86.38 309 VAL B C 1
ATOM 7535 O O . VAL B 1 309 ? 27.75 1.217 -20.734 1 86.38 309 VAL B O 1
ATOM 7538 N N . ALA B 1 310 ? 26.656 0.684 -22.688 1 90.69 310 ALA B N 1
ATOM 7539 C CA . ALA B 1 310 ? 25.969 1.97 -22.734 1 90.69 310 ALA B CA 1
ATOM 7540 C C . ALA B 1 310 ? 24.906 2.07 -21.641 1 90.69 310 ALA B C 1
ATOM 7542 O O . ALA B 1 310 ? 24.375 1.053 -21.188 1 90.69 310 ALA B O 1
ATOM 7543 N N . SER B 1 311 ? 24.734 3.279 -21.125 1 92.5 311 SER B N 1
ATOM 7544 C CA . SER B 1 311 ? 23.766 3.482 -20.047 1 92.5 311 SER B CA 1
ATOM 7545 C C . SER B 1 311 ? 22.922 4.73 -20.281 1 92.5 311 SER B C 1
ATOM 7547 O O . SER B 1 311 ? 23.188 5.492 -21.219 1 92.5 311 SER B O 1
ATOM 7549 N N . VAL B 1 312 ? 21.844 4.77 -19.547 1 93.19 312 VAL B N 1
ATOM 7550 C CA . VAL B 1 312 ? 20.984 5.945 -19.578 1 93.19 312 VAL B CA 1
ATOM 7551 C C . VAL B 1 312 ? 20.953 6.605 -18.203 1 93.19 312 VAL B C 1
ATOM 7553 O O . VAL B 1 312 ? 20.672 5.945 -17.203 1 93.19 312 VAL B O 1
ATOM 7556 N N . LEU B 1 313 ? 21.297 7.887 -18.203 1 93.88 313 LEU B N 1
ATOM 7557 C CA . LEU B 1 313 ? 21.25 8.688 -16.984 1 93.88 313 LEU B CA 1
ATOM 7558 C C . LEU B 1 313 ? 19.969 9.516 -16.922 1 93.88 313 LEU B C 1
ATOM 7560 O O . LEU B 1 313 ? 19.625 10.219 -17.875 1 93.88 313 LEU B O 1
ATOM 7564 N N . ARG B 1 314 ? 19.234 9.336 -15.773 1 91.19 314 ARG B N 1
ATOM 7565 C CA . ARG B 1 314 ? 18.047 10.133 -15.492 1 91.19 314 ARG B CA 1
ATOM 7566 C C . ARG B 1 314 ? 18.234 10.969 -14.234 1 91.19 314 ARG B C 1
ATOM 7568 O O . ARG B 1 314 ? 18.609 10.445 -13.18 1 91.19 314 ARG B O 1
ATOM 7575 N N . LEU B 1 315 ? 17.922 12.289 -14.367 1 88.19 315 LEU B N 1
ATOM 7576 C CA . LEU B 1 315 ? 18.219 13.188 -13.258 1 88.19 315 LEU B CA 1
ATOM 7577 C C . LEU B 1 315 ? 16.953 13.938 -12.828 1 88.19 315 LEU B C 1
ATOM 7579 O O . LEU B 1 315 ? 17.031 15.047 -12.297 1 88.19 315 LEU B O 1
ATOM 7583 N N . GLY B 1 316 ? 15.805 13.359 -13.062 1 81.56 316 GLY B N 1
ATOM 7584 C CA . GLY B 1 316 ? 14.555 13.922 -12.594 1 81.56 316 GLY B CA 1
ATOM 7585 C C . GLY B 1 316 ? 14.219 15.25 -13.242 1 81.56 316 GLY B C 1
ATOM 7586 O O . GLY B 1 316 ? 14.219 15.367 -14.477 1 81.56 316 GLY B O 1
ATOM 7587 N N . HIS B 1 317 ? 13.812 16.281 -12.367 1 76.19 317 HIS B N 1
ATOM 7588 C CA . HIS B 1 317 ? 13.359 17.578 -12.859 1 76.19 317 HIS B CA 1
ATOM 7589 C C . HIS B 1 317 ? 14.266 18.703 -12.359 1 76.19 317 HIS B C 1
ATOM 7591 O O . HIS B 1 317 ? 14.625 18.734 -11.18 1 76.19 317 HIS B O 1
ATOM 7597 N N . THR B 1 318 ? 14.805 19.469 -13.32 1 76.38 318 THR B N 1
ATOM 7598 C CA . THR B 1 318 ? 15.508 20.703 -13.008 1 76.38 318 THR B CA 1
ATOM 7599 C C . THR B 1 318 ? 15.25 21.75 -14.078 1 76.38 318 THR B C 1
ATOM 7601 O O . THR B 1 318 ? 15.039 21.422 -15.25 1 76.38 318 THR B O 1
ATOM 7604 N N . ASP B 1 319 ? 15.102 23 -13.594 1 75.06 319 ASP B N 1
ATOM 7605 C CA . ASP B 1 319 ? 14.922 24.062 -14.578 1 75.06 319 ASP B CA 1
ATOM 7606 C C . ASP B 1 319 ? 16.219 24.859 -14.758 1 75.06 319 ASP B C 1
ATOM 7608 O O . ASP B 1 319 ? 16.234 25.875 -15.445 1 75.06 319 ASP B O 1
ATOM 7612 N N . ALA B 1 320 ? 17.266 24.406 -14.156 1 78.19 320 ALA B N 1
ATOM 7613 C CA . ALA B 1 320 ? 18.562 25.047 -14.344 1 78.19 320 ALA B CA 1
ATOM 7614 C C . ALA B 1 320 ? 19.281 24.469 -15.57 1 78.19 320 ALA B C 1
ATOM 7616 O O . ALA B 1 320 ? 19.047 23.312 -15.945 1 78.19 320 ALA B O 1
ATOM 7617 N N . LYS B 1 321 ? 20.078 25.344 -16.203 1 84.94 321 LYS B N 1
ATOM 7618 C CA . LYS B 1 321 ? 21.062 24.812 -17.141 1 84.94 321 LYS B CA 1
ATOM 7619 C C . LYS B 1 321 ? 22.141 24.016 -16.391 1 84.94 321 LYS B C 1
ATOM 7621 O O . LYS B 1 321 ? 22.531 24.375 -15.289 1 84.94 321 LYS B O 1
ATOM 7626 N N . MET B 1 322 ? 22.531 22.906 -17.016 1 87.81 322 MET B N 1
ATOM 7627 C CA . MET B 1 322 ? 23.484 22.062 -16.297 1 87.81 322 MET B CA 1
ATOM 7628 C C . MET B 1 322 ? 24.625 21.641 -17.219 1 87.81 322 MET B C 1
ATOM 7630 O O . MET B 1 322 ? 24.469 21.578 -18.438 1 87.81 322 MET B O 1
ATOM 7634 N N . ALA B 1 323 ? 25.734 21.438 -16.625 1 92.25 323 ALA B N 1
ATOM 7635 C CA . ALA B 1 323 ? 26.828 20.672 -17.203 1 92.25 323 ALA B CA 1
ATOM 7636 C C . ALA B 1 323 ? 27.094 19.406 -16.391 1 92.25 323 ALA B C 1
ATOM 7638 O O . ALA B 1 323 ? 27.031 19.422 -15.156 1 92.25 323 ALA B O 1
ATOM 7639 N N . ILE B 1 324 ? 27.234 18.297 -17.094 1 94.62 324 ILE B N 1
ATOM 7640 C CA . ILE B 1 324 ? 27.438 17 -16.438 1 94.62 324 ILE B CA 1
ATOM 7641 C C . ILE B 1 324 ? 28.766 16.391 -16.906 1 94.62 324 ILE B C 1
ATOM 7643 O O . ILE B 1 324 ? 29.031 16.328 -18.109 1 94.62 324 ILE B O 1
ATOM 7647 N N . ALA B 1 325 ? 29.547 15.984 -15.945 1 96.38 325 ALA B N 1
ATOM 7648 C CA . ALA B 1 325 ? 30.797 15.305 -16.266 1 96.38 325 ALA B CA 1
ATOM 7649 C C . ALA B 1 325 ? 30.891 13.953 -15.547 1 96.38 325 ALA B C 1
ATOM 7651 O O . ALA B 1 325 ? 30.438 13.828 -14.406 1 96.38 325 ALA B O 1
ATOM 7652 N N . ILE B 1 326 ? 31.406 13 -16.266 1 96.25 326 ILE B N 1
ATOM 7653 C CA . ILE B 1 326 ? 31.703 11.695 -15.688 1 96.25 326 ILE B CA 1
ATOM 7654 C C . ILE B 1 326 ? 33.188 11.391 -15.859 1 96.25 326 ILE B C 1
ATOM 7656 O O . ILE B 1 326 ? 33.688 11.266 -16.984 1 96.25 326 ILE B O 1
ATOM 7660 N N . ASN B 1 327 ? 33.844 11.297 -14.773 1 94.44 327 ASN B N 1
ATOM 7661 C CA . ASN B 1 327 ? 35.25 11.008 -14.781 1 94.44 327 ASN B CA 1
ATOM 7662 C C . ASN B 1 327 ? 36.031 11.977 -15.672 1 94.44 327 ASN B C 1
ATOM 7664 O O . ASN B 1 327 ? 36.875 11.562 -16.469 1 94.44 327 ASN B O 1
ATOM 7668 N N . GLY B 1 328 ? 35.625 13.164 -15.57 1 93.38 328 GLY B N 1
ATOM 7669 C CA . GLY B 1 328 ? 36.375 14.203 -16.266 1 93.38 328 GLY B CA 1
ATOM 7670 C C . GLY B 1 328 ? 35.812 14.484 -17.656 1 93.38 328 GLY B C 1
ATOM 7671 O O . GLY B 1 328 ? 36.125 15.516 -18.25 1 93.38 328 GLY B O 1
ATOM 7672 N N . ASN B 1 329 ? 35 13.648 -18.188 1 93.5 329 ASN B N 1
ATOM 7673 C CA . ASN B 1 329 ? 34.406 13.836 -19.5 1 93.5 329 ASN B CA 1
ATOM 7674 C C . ASN B 1 329 ? 33.031 14.531 -19.422 1 93.5 329 ASN B C 1
ATOM 7676 O O . ASN B 1 329 ? 32.125 14.047 -18.75 1 93.5 329 ASN B O 1
ATOM 7680 N N . VAL B 1 330 ? 32.969 15.609 -20.156 1 94.19 330 VAL B N 1
ATOM 7681 C CA . VAL B 1 330 ? 31.688 16.312 -20.188 1 94.19 330 VAL B CA 1
ATOM 7682 C C . VAL B 1 330 ? 30.703 15.547 -21.094 1 94.19 330 VAL B C 1
ATOM 7684 O O . VAL B 1 330 ? 30.969 15.352 -22.281 1 94.19 330 VAL B O 1
ATOM 7687 N N . VAL B 1 331 ? 29.625 15.125 -20.516 1 94.44 331 VAL B N 1
ATOM 7688 C CA . VAL B 1 331 ? 28.719 14.266 -21.281 1 94.44 331 VAL B CA 1
ATOM 7689 C C . VAL B 1 331 ? 27.453 15.039 -21.641 1 94.44 331 VAL B C 1
ATOM 7691 O O . VAL B 1 331 ? 26.672 14.594 -22.484 1 94.44 331 VAL B O 1
ATOM 7694 N N . TYR B 1 332 ? 27.203 16.125 -21 1 92.81 332 TYR B N 1
ATOM 7695 C CA . TYR B 1 332 ? 26.016 16.938 -21.281 1 92.81 332 TYR B CA 1
ATOM 7696 C C . TYR B 1 332 ? 26.25 18.391 -20.891 1 92.81 332 TYR B C 1
ATOM 7698 O O . TYR B 1 332 ? 26.891 18.672 -19.875 1 92.81 332 TYR B O 1
ATOM 7706 N N . LYS B 1 333 ? 25.781 19.312 -21.656 1 90.56 333 LYS B N 1
ATOM 7707 C CA . LYS B 1 333 ? 25.75 20.734 -21.344 1 90.56 333 LYS B CA 1
ATOM 7708 C C . LYS B 1 333 ? 24.5 21.391 -21.938 1 90.56 333 LYS B C 1
ATOM 7710 O O . LYS B 1 333 ? 24.234 21.266 -23.125 1 90.56 333 LYS B O 1
ATOM 7715 N N . GLY B 1 334 ? 23.719 22 -21.047 1 87.44 334 GLY B N 1
ATOM 7716 C CA . GLY B 1 334 ? 22.547 22.719 -21.531 1 87.44 334 GLY B CA 1
ATOM 7717 C C . GLY B 1 334 ? 21.328 22.547 -20.641 1 87.44 334 GLY B C 1
ATOM 7718 O O . GLY B 1 334 ? 21.453 22.234 -19.469 1 87.44 334 GLY B O 1
ATOM 7719 N N . ASP B 1 335 ? 20.188 22.922 -21.297 1 83.31 335 ASP B N 1
ATOM 7720 C CA . ASP B 1 335 ? 18.906 22.734 -20.625 1 83.31 335 ASP B CA 1
ATOM 7721 C C . ASP B 1 335 ? 18.516 21.25 -20.578 1 83.31 335 ASP B C 1
ATOM 7723 O O . ASP B 1 335 ? 18.734 20.516 -21.547 1 83.31 335 ASP B O 1
ATOM 7727 N N . LEU B 1 336 ? 18.109 20.828 -19.5 1 78.81 336 LEU B N 1
ATOM 7728 C CA . LEU B 1 336 ? 17.641 19.453 -19.375 1 78.81 336 LEU B CA 1
ATOM 7729 C C . LEU B 1 336 ? 16.125 19.406 -19.172 1 78.81 336 LEU B C 1
ATOM 7731 O O . LEU B 1 336 ? 15.641 19.438 -18.031 1 78.81 336 LEU B O 1
ATOM 7735 N N . PRO B 1 337 ? 15.43 19.328 -20.219 1 72.94 337 PRO B N 1
ATOM 7736 C CA . PRO B 1 337 ? 13.977 19.219 -20.078 1 72.94 337 PRO B CA 1
ATOM 7737 C C . PRO B 1 337 ? 13.562 18.062 -19.156 1 72.94 337 PRO B C 1
ATOM 7739 O O . PRO B 1 337 ? 14.273 17.062 -19.062 1 72.94 337 PRO B O 1
ATOM 7742 N N . GLU B 1 338 ? 12.43 18.25 -18.453 1 71.38 338 GLU B N 1
ATOM 7743 C CA . GLU B 1 338 ? 11.922 17.25 -17.516 1 71.38 338 GLU B CA 1
ATOM 7744 C C . GLU B 1 338 ? 11.812 15.883 -18.188 1 71.38 338 GLU B C 1
ATOM 7746 O O . GLU B 1 338 ? 11.305 15.773 -19.297 1 71.38 338 GLU B O 1
ATOM 7751 N N . GLY B 1 339 ? 12.32 14.867 -17.5 1 70.25 339 GLY B N 1
ATOM 7752 C CA . GLY B 1 339 ? 12.18 13.484 -17.938 1 70.25 339 GLY B CA 1
ATOM 7753 C C . GLY B 1 339 ? 13.156 13.117 -19.047 1 70.25 339 GLY B C 1
ATOM 7754 O O . GLY B 1 339 ? 13.109 12.008 -19.578 1 70.25 339 GLY B O 1
ATOM 7755 N N . THR B 1 340 ? 14.07 13.953 -19.422 1 76.69 340 THR B N 1
ATOM 7756 C CA . THR B 1 340 ? 14.992 13.703 -20.516 1 76.69 340 THR B CA 1
ATOM 7757 C C . THR B 1 340 ? 16.047 12.68 -20.125 1 76.69 340 THR B C 1
ATOM 7759 O O . THR B 1 340 ? 16.766 12.875 -19.141 1 76.69 340 THR B O 1
ATOM 7762 N N . PRO B 1 341 ? 16.031 11.562 -20.859 1 86.94 341 PRO B N 1
ATOM 7763 C CA . PRO B 1 341 ? 17.141 10.625 -20.641 1 86.94 341 PRO B CA 1
ATOM 7764 C C . PRO B 1 341 ? 18.453 11.102 -21.266 1 86.94 341 PRO B C 1
ATOM 7766 O O . PRO B 1 341 ? 18.438 11.68 -22.359 1 86.94 341 PRO B O 1
ATOM 7769 N N . ILE B 1 342 ? 19.547 11.055 -20.578 1 91.06 342 ILE B N 1
ATOM 7770 C CA . ILE B 1 342 ? 20.875 11.336 -21.109 1 91.06 342 ILE B CA 1
ATOM 7771 C C . ILE B 1 342 ? 21.578 10.031 -21.469 1 91.06 342 ILE B C 1
ATOM 7773 O O . ILE B 1 342 ? 21.922 9.242 -20.578 1 91.06 342 ILE B O 1
ATOM 7777 N N . ASN B 1 343 ? 21.797 9.805 -22.688 1 91.94 343 ASN B N 1
ATOM 7778 C CA . ASN B 1 343 ? 22.469 8.594 -23.141 1 91.94 343 ASN B CA 1
ATOM 7779 C C . ASN B 1 343 ? 23.969 8.664 -22.875 1 91.94 343 ASN B C 1
ATOM 7781 O O . ASN B 1 343 ? 24.641 9.609 -23.312 1 91.94 343 ASN B O 1
ATOM 7785 N N . ILE B 1 344 ? 24.5 7.723 -22.219 1 94 344 ILE B N 1
ATOM 7786 C CA . ILE B 1 344 ? 25.922 7.648 -21.891 1 94 344 ILE B CA 1
ATOM 7787 C C . ILE B 1 344 ? 26.578 6.535 -22.703 1 94 344 ILE B C 1
ATOM 7789 O O . ILE B 1 344 ? 26.297 5.355 -22.5 1 94 344 ILE B O 1
ATOM 7793 N N . PRO B 1 345 ? 27.422 6.887 -23.547 1 91.06 345 PRO B N 1
ATOM 7794 C CA . PRO B 1 345 ? 28.078 5.875 -24.391 1 91.06 345 PRO B CA 1
ATOM 7795 C C . PRO B 1 345 ? 28.875 4.863 -23.578 1 91.06 345 PRO B C 1
ATOM 7797 O O . PRO B 1 345 ? 29.375 5.191 -22.484 1 91.06 345 PRO B O 1
ATOM 7800 N N . ALA B 1 346 ? 29.031 3.684 -24.203 1 90.62 346 ALA B N 1
ATOM 7801 C CA . ALA B 1 346 ? 29.906 2.678 -23.594 1 90.62 346 ALA B CA 1
ATOM 7802 C C . ALA B 1 346 ? 31.328 3.207 -23.453 1 90.62 346 ALA B C 1
ATOM 7804 O O . ALA B 1 346 ? 31.828 3.908 -24.328 1 90.62 346 ALA B O 1
ATOM 7805 N N . GLY B 1 347 ? 31.906 2.957 -22.375 1 88.81 347 GLY B N 1
ATOM 7806 C CA . GLY B 1 347 ? 33.281 3.365 -22.141 1 88.81 347 GLY B CA 1
ATOM 7807 C C . GLY B 1 347 ? 33.406 4.645 -21.344 1 88.81 347 GLY B C 1
ATOM 7808 O O . GLY B 1 347 ? 34.531 5.035 -20.953 1 88.81 347 GLY B O 1
ATOM 7809 N N . THR B 1 348 ? 32.312 5.289 -21.125 1 93.56 348 THR B N 1
ATOM 7810 C CA . THR B 1 348 ? 32.344 6.512 -20.328 1 93.56 348 THR B CA 1
ATOM 7811 C C . THR B 1 348 ? 32.594 6.191 -18.859 1 93.56 348 THR B C 1
ATOM 7813 O O . THR B 1 348 ? 33.344 6.895 -18.188 1 93.56 348 THR B O 1
ATOM 7816 N N . TRP B 1 349 ? 31.922 5.148 -18.406 1 94.56 349 TRP B N 1
ATOM 7817 C CA . TRP B 1 349 ? 32.125 4.68 -17.047 1 94.56 349 TRP B CA 1
ATOM 7818 C C . TRP B 1 349 ? 33.375 3.82 -16.953 1 94.56 349 TRP B C 1
ATOM 7820 O O . TRP B 1 349 ? 33.906 3.354 -17.969 1 94.56 349 TRP B O 1
ATOM 7830 N N . LYS B 1 350 ? 34 3.654 -15.75 1 92.94 350 LYS B N 1
ATOM 7831 C CA . LYS B 1 350 ? 35.094 2.727 -15.461 1 92.94 350 LYS B CA 1
ATOM 7832 C C . LYS B 1 350 ? 34.719 1.775 -14.328 1 92.94 350 LYS B C 1
ATOM 7834 O O . LYS B 1 350 ? 33.781 2.047 -13.562 1 92.94 350 LYS B O 1
ATOM 7839 N N . ALA B 1 351 ? 35.406 0.678 -14.312 1 92.69 351 ALA B N 1
ATOM 7840 C CA . ALA B 1 351 ? 35.219 -0.211 -13.164 1 92.69 351 ALA B CA 1
ATOM 7841 C C . ALA B 1 351 ? 35.688 0.454 -11.875 1 92.69 351 ALA B C 1
ATOM 7843 O O . ALA B 1 351 ? 36.719 1.125 -11.852 1 92.69 351 ALA B O 1
ATOM 7844 N N . GLY B 1 352 ? 34.906 0.266 -10.867 1 90.56 352 GLY B N 1
ATOM 7845 C CA . GLY B 1 352 ? 35.188 0.928 -9.609 1 90.56 352 GLY B CA 1
ATOM 7846 C C . GLY B 1 352 ? 34.438 2.232 -9.43 1 90.56 352 GLY B C 1
ATOM 7847 O O . GLY B 1 352 ? 33.281 2.354 -9.852 1 90.56 352 GLY B O 1
ATOM 7848 N N . ASP B 1 353 ? 35.156 3.166 -8.773 1 92.94 353 ASP B N 1
ATOM 7849 C CA . ASP B 1 353 ? 34.5 4.43 -8.414 1 92.94 353 ASP B CA 1
ATOM 7850 C C . ASP B 1 353 ? 34.531 5.402 -9.594 1 92.94 353 ASP B C 1
ATOM 7852 O O . ASP B 1 353 ? 35.562 5.629 -10.211 1 92.94 353 ASP B O 1
ATOM 7856 N N . ASN B 1 354 ? 33.281 5.875 -9.961 1 94.44 354 ASN B N 1
ATOM 7857 C CA . ASN B 1 354 ? 33.125 6.922 -10.953 1 94.44 354 ASN B CA 1
ATOM 7858 C C . ASN B 1 354 ? 32.625 8.227 -10.32 1 94.44 354 ASN B C 1
ATOM 7860 O O . ASN B 1 354 ? 31.844 8.203 -9.375 1 94.44 354 ASN B O 1
ATOM 7864 N N . SER B 1 355 ? 33.156 9.25 -10.836 1 95.75 355 SER B N 1
ATOM 7865 C CA . SER B 1 355 ? 32.719 10.562 -10.367 1 95.75 355 SER B CA 1
ATOM 7866 C C . SER B 1 355 ? 31.688 11.156 -11.312 1 95.75 355 SER B C 1
ATOM 7868 O O . SER B 1 355 ? 32 11.492 -12.461 1 95.75 355 SER B O 1
ATOM 7870 N N . LEU B 1 356 ? 30.438 11.227 -10.859 1 95.88 356 LEU B N 1
ATOM 7871 C CA . LEU B 1 356 ? 29.375 11.945 -11.555 1 95.88 356 LEU B CA 1
ATOM 7872 C C . LEU B 1 356 ? 29.219 13.359 -11.008 1 95.88 356 LEU B C 1
ATOM 7874 O O . LEU B 1 356 ? 28.781 13.547 -9.867 1 95.88 356 LEU B O 1
ATOM 7878 N N . LEU B 1 357 ? 29.594 14.336 -11.812 1 95.06 357 LEU B N 1
ATOM 7879 C CA . LEU B 1 357 ? 29.594 15.727 -11.383 1 95.06 357 LEU B CA 1
ATOM 7880 C C . LEU B 1 357 ? 28.547 16.531 -12.156 1 95.06 357 LEU B C 1
ATOM 7882 O O . LEU B 1 357 ? 28.5 16.469 -13.391 1 95.06 357 LEU B O 1
ATOM 7886 N N . LEU B 1 358 ? 27.734 17.234 -11.438 1 92.69 358 LEU B N 1
ATOM 7887 C CA . LEU B 1 358 ? 26.766 18.156 -12 1 92.69 358 LEU B CA 1
ATOM 7888 C C . LEU B 1 358 ? 27.125 19.594 -11.625 1 92.69 358 LEU B C 1
ATOM 7890 O O . LEU B 1 358 ? 27.5 19.875 -10.484 1 92.69 358 LEU B O 1
ATOM 7894 N N . ASN B 1 359 ? 27.062 20.438 -12.562 1 90.94 359 ASN B N 1
ATOM 7895 C CA . ASN B 1 359 ? 27.141 21.875 -12.352 1 90.94 359 ASN B CA 1
ATOM 7896 C C . ASN B 1 359 ? 25.844 22.562 -12.758 1 90.94 359 ASN B C 1
ATOM 7898 O O . ASN B 1 359 ? 25.469 22.562 -13.93 1 90.94 359 ASN B O 1
ATOM 7902 N N . LEU B 1 360 ? 25.156 23.109 -11.758 1 85.31 360 LEU B N 1
ATOM 7903 C CA . LEU B 1 360 ? 23.984 23.953 -12.047 1 85.31 360 LEU B CA 1
ATOM 7904 C C . LEU B 1 360 ? 24.422 25.375 -12.367 1 85.31 360 LEU B C 1
ATOM 7906 O O . LEU B 1 360 ? 24.938 26.078 -11.5 1 85.31 360 LEU B O 1
ATOM 7910 N N . GLN B 1 361 ? 24.125 25.797 -13.57 1 79.69 361 GLN B N 1
ATOM 7911 C CA . GLN B 1 361 ? 24.797 26.969 -14.109 1 79.69 361 GLN B CA 1
ATOM 7912 C C . GLN B 1 361 ? 23.844 28.156 -14.172 1 79.69 361 GLN B C 1
ATOM 7914 O O . GLN B 1 361 ? 24.188 29.219 -14.703 1 79.69 361 GLN B O 1
ATOM 7919 N N . THR B 1 362 ? 22.625 27.969 -13.75 1 74.94 362 THR B N 1
ATOM 7920 C CA . THR B 1 362 ? 21.688 29.078 -13.578 1 74.94 362 THR B CA 1
ATOM 7921 C C . THR B 1 362 ? 20.844 28.875 -12.328 1 74.94 362 THR B C 1
ATOM 7923 O O . THR B 1 362 ? 20.766 27.766 -11.789 1 74.94 362 THR B O 1
ATOM 7926 N N . ASN B 1 363 ? 20.328 30.016 -11.898 1 69.38 363 ASN B N 1
ATOM 7927 C CA . ASN B 1 363 ? 19.375 29.922 -10.797 1 69.38 363 ASN B CA 1
ATOM 7928 C C . ASN B 1 363 ? 18.141 29.141 -11.195 1 69.38 363 ASN B C 1
ATOM 7930 O O . ASN B 1 363 ? 17.703 29.172 -12.352 1 69.38 363 ASN B O 1
ATOM 7934 N N . GLN B 1 364 ? 17.672 28.406 -10.234 1 69.44 364 GLN B N 1
ATOM 7935 C CA . GLN B 1 364 ? 16.406 27.734 -10.5 1 69.44 364 GLN B CA 1
ATOM 7936 C C . GLN B 1 364 ? 15.289 28.766 -10.75 1 69.44 364 GLN B C 1
ATOM 7938 O O . GLN B 1 364 ? 15.227 29.797 -10.078 1 69.44 364 GLN B O 1
ATOM 7943 N N . LYS B 1 365 ? 14.562 28.531 -11.828 1 64.94 365 LYS B N 1
ATOM 7944 C CA . LYS B 1 365 ? 13.453 29.406 -12.172 1 64.94 365 LYS B CA 1
ATOM 7945 C C . LYS B 1 365 ? 12.32 29.281 -11.164 1 64.94 365 LYS B C 1
ATOM 7947 O O . LYS B 1 365 ? 11.672 30.266 -10.812 1 64.94 365 LYS B O 1
ATOM 7952 N N . ASN B 1 366 ? 12.156 28.047 -10.828 1 63.47 366 ASN B N 1
ATOM 7953 C CA . ASN B 1 366 ? 11.172 27.828 -9.773 1 63.47 366 ASN B CA 1
ATOM 7954 C C . ASN B 1 366 ? 11.742 28.172 -8.398 1 63.47 366 ASN B C 1
ATOM 7956 O O . ASN B 1 366 ? 12.688 27.531 -7.934 1 63.47 366 ASN B O 1
ATOM 7960 N N . PRO B 1 367 ? 11.117 29.234 -7.891 1 58.88 367 PRO B N 1
ATOM 7961 C CA . PRO B 1 367 ? 11.672 29.672 -6.605 1 58.88 367 PRO B CA 1
ATOM 7962 C C . PRO B 1 367 ? 11.609 28.578 -5.535 1 58.88 367 PRO B C 1
ATOM 7964 O O . PRO B 1 367 ? 12.344 28.625 -4.551 1 58.88 367 PRO B O 1
ATOM 7967 N N . ALA B 1 368 ? 10.672 27.719 -5.918 1 57.19 368 ALA B N 1
ATOM 7968 C CA . ALA B 1 368 ? 10.547 26.656 -4.926 1 57.19 368 ALA B CA 1
ATOM 7969 C C . ALA B 1 368 ? 11.734 25.703 -5.004 1 57.19 368 ALA B C 1
ATOM 7971 O O . ALA B 1 368 ? 11.984 24.938 -4.066 1 57.19 368 ALA B O 1
ATOM 7972 N N . TRP B 1 369 ? 12.32 25.812 -6.324 1 59.09 369 TRP B N 1
ATOM 7973 C CA . TRP B 1 369 ? 13.484 24.953 -6.531 1 59.09 369 TRP B CA 1
ATOM 7974 C C . TRP B 1 369 ? 14.781 25.703 -6.246 1 59.09 369 TRP B C 1
ATOM 7976 O O . TRP B 1 369 ? 14.922 26.875 -6.613 1 59.09 369 TRP B O 1
ATOM 7986 N N . PHE B 1 370 ? 15.438 25.406 -5.23 1 53.31 370 PHE B N 1
ATOM 7987 C CA . PHE B 1 370 ? 16.625 26.203 -4.957 1 53.31 370 PHE B CA 1
ATOM 7988 C C . PHE B 1 370 ? 17.875 25.531 -5.535 1 53.31 370 PHE B C 1
ATOM 7990 O O . PHE B 1 370 ? 17.766 24.5 -6.211 1 53.31 370 PHE B O 1
ATOM 7997 N N . GLY B 1 371 ? 19.172 25.906 -5.371 1 53.19 371 GLY B N 1
ATOM 7998 C CA . GLY B 1 371 ? 20.469 25.75 -6.023 1 53.19 371 GLY B CA 1
ATOM 7999 C C . GLY B 1 371 ? 20.797 24.312 -6.336 1 53.19 371 GLY B C 1
ATOM 8000 O O . GLY B 1 371 ? 21.453 24.016 -7.348 1 53.19 371 GLY B O 1
ATOM 8001 N N . PHE B 1 372 ? 20.406 23.422 -5.547 1 66.62 372 PHE B N 1
ATOM 8002 C CA . PHE B 1 372 ? 20.859 22.062 -5.738 1 66.62 372 PHE B CA 1
ATOM 8003 C C . PHE B 1 372 ? 19.688 21.141 -6.082 1 66.62 372 PHE B C 1
ATOM 8005 O O . PHE B 1 372 ? 19.672 19.969 -5.711 1 66.62 372 PHE B O 1
ATOM 8012 N N . GLY B 1 373 ? 18.75 21.672 -6.934 1 65.69 373 GLY B N 1
ATOM 8013 C CA . GLY B 1 373 ? 17.359 21.297 -6.891 1 65.69 373 GLY B CA 1
ATOM 8014 C C . GLY B 1 373 ? 17 20.172 -7.859 1 65.69 373 GLY B C 1
ATOM 8015 O O . GLY B 1 373 ? 15.945 20.203 -8.484 1 65.69 373 GLY B O 1
ATOM 8016 N N . LEU B 1 374 ? 17.812 19.062 -7.918 1 76.56 374 LEU B N 1
ATOM 8017 C CA . LEU B 1 374 ? 17.234 17.922 -8.617 1 76.56 374 LEU B CA 1
ATOM 8018 C C . LEU B 1 374 ? 15.977 17.422 -7.898 1 76.56 374 LEU B C 1
ATOM 8020 O O . LEU B 1 374 ? 15.992 17.234 -6.68 1 76.56 374 LEU B O 1
ATOM 8024 N N . ASN B 1 375 ? 14.875 17.484 -8.656 1 74.06 375 ASN B N 1
ATOM 8025 C CA . ASN B 1 375 ? 13.625 17.016 -8.062 1 74.06 375 ASN B CA 1
ATOM 8026 C C . ASN B 1 375 ? 13.148 15.719 -8.711 1 74.06 375 ASN B C 1
ATOM 8028 O O . ASN B 1 375 ? 13.406 15.484 -9.898 1 74.06 375 ASN B O 1
ATOM 8032 N N . GLY B 1 376 ? 12.625 14.844 -7.988 1 73.62 376 GLY B N 1
ATOM 8033 C CA . GLY B 1 376 ? 12.117 13.57 -8.469 1 73.62 376 GLY B CA 1
ATOM 8034 C C . GLY B 1 376 ? 12.164 12.477 -7.418 1 73.62 376 GLY B C 1
ATOM 8035 O O . GLY B 1 376 ? 12.484 12.734 -6.254 1 73.62 376 GLY B O 1
ATOM 8036 N N . ASP B 1 377 ? 11.641 11.312 -7.777 1 73.81 377 ASP B N 1
ATOM 8037 C CA . ASP B 1 377 ? 11.734 10.148 -6.902 1 73.81 377 ASP B CA 1
ATOM 8038 C C . ASP B 1 377 ? 12.625 9.07 -7.512 1 73.81 377 ASP B C 1
ATOM 8040 O O . ASP B 1 377 ? 13.422 9.352 -8.406 1 73.81 377 ASP B O 1
ATOM 8044 N N . LYS B 1 378 ? 12.562 7.91 -6.891 1 75 378 LYS B N 1
ATOM 8045 C CA . LYS B 1 378 ? 13.445 6.82 -7.293 1 75 378 LYS B CA 1
ATOM 8046 C C . LYS B 1 378 ? 13.219 6.441 -8.758 1 75 378 LYS B C 1
ATOM 8048 O O . LYS B 1 378 ? 14.117 5.918 -9.414 1 75 378 LYS B O 1
ATOM 8053 N N . GLN B 1 379 ? 12.086 6.727 -9.266 1 74.25 379 GLN B N 1
ATOM 8054 C CA . GLN B 1 379 ? 11.773 6.391 -10.648 1 74.25 379 GLN B CA 1
ATOM 8055 C C . GLN B 1 379 ? 12.297 7.453 -11.609 1 74.25 379 GLN B C 1
ATOM 8057 O O . GLN B 1 379 ? 12.344 7.23 -12.82 1 74.25 379 GLN B O 1
ATOM 8062 N N . ASP B 1 380 ? 12.773 8.594 -10.969 1 82.25 380 ASP B N 1
ATOM 8063 C CA . ASP B 1 380 ? 13.18 9.711 -11.812 1 82.25 380 ASP B CA 1
ATOM 8064 C C . ASP B 1 380 ? 14.703 9.867 -11.82 1 82.25 380 ASP B C 1
ATOM 8066 O O . ASP B 1 380 ? 15.266 10.453 -12.75 1 82.25 380 ASP B O 1
ATOM 8070 N N . LEU B 1 381 ? 15.367 9.43 -10.766 1 89.06 381 LEU B N 1
ATOM 8071 C CA . LEU B 1 381 ? 16.797 9.641 -10.609 1 89.06 381 LEU B CA 1
ATOM 8072 C C . LEU B 1 381 ? 17.531 8.305 -10.523 1 89.06 381 LEU B C 1
ATOM 8074 O O . LEU B 1 381 ? 17.656 7.73 -9.445 1 89.06 381 LEU B O 1
ATOM 8078 N N . PHE B 1 382 ? 18.078 7.91 -11.609 1 90.44 382 PHE B N 1
ATOM 8079 C CA . PHE B 1 382 ? 18.781 6.633 -11.633 1 90.44 382 PHE B CA 1
ATOM 8080 C C . PHE B 1 382 ? 19.672 6.527 -12.859 1 90.44 382 PHE B C 1
ATOM 8082 O O . PHE B 1 382 ? 19.625 7.387 -13.75 1 90.44 382 PHE B O 1
ATOM 8089 N N . ILE B 1 383 ? 20.578 5.562 -12.875 1 93.38 383 ILE B N 1
ATOM 8090 C CA . ILE B 1 383 ? 21.344 5.109 -14.031 1 93.38 383 ILE B CA 1
ATOM 8091 C C . ILE B 1 383 ? 20.859 3.732 -14.469 1 93.38 383 ILE B C 1
ATOM 8093 O O . ILE B 1 383 ? 20.906 2.775 -13.688 1 93.38 383 ILE B O 1
ATOM 8097 N N . LYS B 1 384 ? 20.328 3.707 -15.695 1 91.06 384 LYS B N 1
ATOM 8098 C CA . LYS B 1 384 ? 19.922 2.42 -16.25 1 91.06 384 LYS B CA 1
ATOM 8099 C C . LYS B 1 384 ? 21.047 1.784 -17.062 1 91.06 384 LYS B C 1
ATOM 8101 O O . LYS B 1 384 ? 21.531 2.377 -18.016 1 91.06 384 LYS B O 1
ATOM 8106 N N . LEU B 1 385 ? 21.547 0.731 -16.625 1 87.06 385 LEU B N 1
ATOM 8107 C CA . LEU B 1 385 ? 22.562 -0.035 -17.328 1 87.06 385 LEU B CA 1
ATOM 8108 C C . LEU B 1 385 ? 21.922 -1.178 -18.125 1 87.06 385 LEU B C 1
ATOM 8110 O O . LEU B 1 385 ? 20.766 -1.097 -18.516 1 87.06 385 LEU B O 1
ATOM 8114 N N . ALA B 1 386 ? 22.719 -2.146 -18.578 1 68.12 386 ALA B N 1
ATOM 8115 C CA . ALA B 1 386 ? 22.172 -3.213 -19.406 1 68.12 386 ALA B CA 1
ATOM 8116 C C . ALA B 1 386 ? 21.125 -4.016 -18.625 1 68.12 386 ALA B C 1
ATOM 8118 O O . ALA B 1 386 ? 20.016 -4.227 -19.109 1 68.12 386 ALA B O 1
ATOM 8119 N N . ASP B 1 387 ? 21.406 -4.344 -17.406 1 66.25 387 ASP B N 1
ATOM 8120 C CA . ASP B 1 387 ? 20.516 -5.238 -16.672 1 66.25 387 ASP B CA 1
ATOM 8121 C C . ASP B 1 387 ? 20.297 -4.75 -15.25 1 66.25 387 ASP B C 1
ATOM 8123 O O . ASP B 1 387 ? 19.734 -5.469 -14.414 1 66.25 387 ASP B O 1
ATOM 8127 N N . THR B 1 388 ? 20.859 -3.654 -14.883 1 78.81 388 THR B N 1
ATOM 8128 C CA . THR B 1 388 ? 20.781 -3.107 -13.531 1 78.81 388 THR B CA 1
ATOM 8129 C C . THR B 1 388 ? 20.484 -1.611 -13.57 1 78.81 388 THR B C 1
ATOM 8131 O O . THR B 1 388 ? 20.797 -0.936 -14.555 1 78.81 388 THR B O 1
ATOM 8134 N N . THR B 1 389 ? 19.688 -1.264 -12.57 1 86.88 389 THR B N 1
ATOM 8135 C CA . THR B 1 389 ? 19.453 0.162 -12.367 1 86.88 389 THR B CA 1
ATOM 8136 C C . THR B 1 389 ? 20.078 0.63 -11.055 1 86.88 389 THR B C 1
ATOM 8138 O O . THR B 1 389 ? 19.891 -0.003 -10.016 1 86.88 389 THR B O 1
ATOM 8141 N N . VAL B 1 390 ? 20.938 1.648 -11.133 1 88.69 390 VAL B N 1
ATOM 8142 C CA . VAL B 1 390 ? 21.531 2.262 -9.953 1 88.69 390 VAL B CA 1
ATOM 8143 C C . VAL B 1 390 ? 20.734 3.498 -9.547 1 88.69 390 VAL B C 1
ATOM 8145 O O . VAL B 1 390 ? 20.656 4.469 -10.305 1 88.69 390 VAL B O 1
ATOM 8148 N N . SER B 1 391 ? 20.156 3.432 -8.367 1 88.88 391 SER B N 1
ATOM 8149 C CA . SER B 1 391 ? 19.406 4.59 -7.879 1 88.88 391 SER B CA 1
ATOM 8150 C C . SER B 1 391 ? 20.344 5.734 -7.516 1 88.88 391 SER B C 1
ATOM 8152 O O . SER B 1 391 ? 21.406 5.512 -6.941 1 88.88 391 SER B O 1
ATOM 8154 N N . LEU B 1 392 ? 19.906 6.883 -7.863 1 89.31 392 LEU B N 1
ATOM 8155 C CA . LEU B 1 392 ? 20.625 8.094 -7.504 1 89.31 392 LEU B CA 1
ATOM 8156 C C . LEU B 1 392 ? 19.875 8.898 -6.453 1 89.31 392 LEU B C 1
ATOM 8158 O O . LEU B 1 392 ? 20.25 10.023 -6.129 1 89.31 392 LEU B O 1
ATOM 8162 N N . MET B 1 393 ? 18.781 8.375 -5.957 1 83.44 393 MET B N 1
ATOM 8163 C CA . MET B 1 393 ? 18 9.023 -4.91 1 83.44 393 MET B CA 1
ATOM 8164 C C . MET B 1 393 ? 18.469 8.594 -3.527 1 83.44 393 MET B C 1
ATOM 8166 O O . MET B 1 393 ? 17.859 7.73 -2.898 1 83.44 393 MET B O 1
ATOM 8170 N N . ASP B 1 394 ? 19.609 9.133 -3.043 1 80.75 394 ASP B N 1
ATOM 8171 C CA . ASP B 1 394 ? 20.172 8.836 -1.727 1 80.75 394 ASP B CA 1
ATOM 8172 C C . ASP B 1 394 ? 20.938 10.031 -1.165 1 80.75 394 ASP B C 1
ATOM 8174 O O . ASP B 1 394 ? 20.938 11.109 -1.767 1 80.75 394 ASP B O 1
ATOM 8178 N N . ASN B 1 395 ? 21.438 9.906 0.078 1 80 395 ASN B N 1
ATOM 8179 C CA . ASN B 1 395 ? 22.125 11 0.76 1 80 395 ASN B CA 1
ATOM 8180 C C . ASN B 1 395 ? 23.625 11 0.484 1 80 395 ASN B C 1
ATOM 8182 O O . ASN B 1 395 ? 24.406 11.492 1.297 1 80 395 ASN B O 1
ATOM 8186 N N . LYS B 1 396 ? 24 10.484 -0.697 1 87.56 396 LYS B N 1
ATOM 8187 C CA . LYS B 1 396 ? 25.438 10.328 -0.957 1 87.56 396 LYS B CA 1
ATOM 8188 C C . LYS B 1 396 ? 25.938 11.422 -1.893 1 87.56 396 LYS B C 1
ATOM 8190 O O . LYS B 1 396 ? 27.109 11.406 -2.303 1 87.56 396 LYS B O 1
ATOM 8195 N N . TRP B 1 397 ? 25.031 12.32 -2.148 1 89.69 397 TRP B N 1
ATOM 8196 C CA . TRP B 1 397 ? 25.469 13.438 -2.98 1 89.69 397 TRP B CA 1
ATOM 8197 C C . TRP B 1 397 ? 26.297 14.422 -2.172 1 89.69 397 TRP B C 1
ATOM 8199 O O . TRP B 1 397 ? 26 14.703 -1.01 1 89.69 397 TRP B O 1
ATOM 8209 N N . ARG B 1 398 ? 27.375 14.914 -2.805 1 90.56 398 ARG B N 1
ATOM 8210 C CA . ARG B 1 398 ? 28.203 15.984 -2.254 1 90.56 398 ARG B CA 1
ATOM 8211 C C . ARG B 1 398 ? 27.859 17.328 -2.881 1 90.56 398 ARG B C 1
ATOM 8213 O O . ARG B 1 398 ? 27.828 17.469 -4.105 1 90.56 398 ARG B O 1
ATOM 8220 N N . LEU B 1 399 ? 27.562 18.297 -1.948 1 88.06 399 LEU B N 1
ATOM 8221 C CA . LEU B 1 399 ? 27.031 19.578 -2.432 1 88.06 399 LEU B CA 1
ATOM 8222 C C . LEU B 1 399 ? 27.984 20.719 -2.107 1 88.06 399 LEU B C 1
ATOM 8224 O O . LEU B 1 399 ? 28.594 20.734 -1.034 1 88.06 399 LEU B O 1
ATOM 8228 N N . MET B 1 400 ? 28.062 21.672 -3.074 1 88.56 400 MET B N 1
ATOM 8229 C CA . MET B 1 400 ? 28.828 22.891 -2.865 1 88.56 400 MET B CA 1
ATOM 8230 C C . MET B 1 400 ? 28.266 24.031 -3.689 1 88.56 400 MET B C 1
ATOM 8232 O O . MET B 1 400 ? 27.922 23.859 -4.859 1 88.56 400 MET B O 1
ATOM 8236 N N . ALA B 1 401 ? 28.109 25.156 -2.977 1 87.44 401 ALA B N 1
ATOM 8237 C CA . ALA B 1 401 ? 27.688 26.375 -3.682 1 87.44 401 ALA B CA 1
ATOM 8238 C C . ALA B 1 401 ? 28.828 26.922 -4.535 1 87.44 401 ALA B C 1
ATOM 8240 O O . ALA B 1 401 ? 30 26.812 -4.168 1 87.44 401 ALA B O 1
ATOM 8241 N N . ASP B 1 402 ? 28.5 27.438 -5.711 1 88.38 402 ASP B N 1
ATOM 8242 C CA . ASP B 1 402 ? 29.469 28.203 -6.484 1 88.38 402 ASP B CA 1
ATOM 8243 C C . ASP B 1 402 ? 29.594 29.625 -5.969 1 88.38 402 ASP B C 1
ATOM 8245 O O . ASP B 1 402 ? 28.922 30.531 -6.473 1 88.38 402 ASP B O 1
ATOM 8249 N N . TRP B 1 403 ? 30.5 29.797 -5.055 1 90 403 TRP B N 1
ATOM 8250 C CA . TRP B 1 403 ? 30.641 31.062 -4.359 1 90 403 TRP B CA 1
ATOM 8251 C C . TRP B 1 403 ? 31.281 32.125 -5.273 1 90 403 TRP B C 1
ATOM 8253 O O . TRP B 1 403 ? 31.312 33.312 -4.938 1 90 403 TRP B O 1
ATOM 8263 N N . ALA B 1 404 ? 31.766 31.672 -6.449 1 90.38 404 ALA B N 1
ATOM 8264 C CA . ALA B 1 404 ? 32.375 32.594 -7.398 1 90.38 404 ALA B CA 1
ATOM 8265 C C . ALA B 1 404 ? 31.312 33.281 -8.25 1 90.38 404 ALA B C 1
ATOM 8267 O O . ALA B 1 404 ? 31.594 34.281 -8.922 1 90.38 404 ALA B O 1
ATOM 8268 N N . LYS B 1 405 ? 30.125 32.781 -8.203 1 90.25 405 LYS B N 1
ATOM 8269 C CA . LYS B 1 405 ? 29.031 33.312 -8.992 1 90.25 405 LYS B CA 1
ATOM 8270 C C . LYS B 1 405 ? 28.078 34.125 -8.109 1 90.25 405 LYS B C 1
ATOM 8272 O O . LYS B 1 405 ? 28.078 34 -6.883 1 90.25 405 LYS B O 1
ATOM 8277 N N . PRO B 1 406 ? 27.281 34.969 -8.773 1 88.25 406 PRO B N 1
ATOM 8278 C CA . PRO B 1 406 ? 26.297 35.719 -7.984 1 88.25 406 PRO B CA 1
ATOM 8279 C C . PRO B 1 406 ? 25.312 34.812 -7.258 1 88.25 406 PRO B C 1
ATOM 8281 O O . PRO B 1 406 ? 24.875 33.781 -7.805 1 88.25 406 PRO B O 1
ATOM 8284 N N . TYR B 1 407 ? 25.109 35.188 -5.98 1 86.19 407 TYR B N 1
ATOM 8285 C CA . TYR B 1 407 ? 24.109 34.5 -5.168 1 86.19 407 TYR B CA 1
ATOM 8286 C C . TYR B 1 407 ? 23.422 35.469 -4.215 1 86.19 407 TYR B C 1
ATOM 8288 O O . TYR B 1 407 ? 23.844 36.625 -4.078 1 86.19 407 TYR B O 1
ATOM 8296 N N . HIS B 1 408 ? 22.359 35.094 -3.764 1 85.56 408 HIS B N 1
ATOM 8297 C CA . HIS B 1 408 ? 21.734 35.844 -2.672 1 85.56 408 HIS B CA 1
ATOM 8298 C C . HIS B 1 408 ? 21.125 34.875 -1.648 1 85.56 408 HIS B C 1
ATOM 8300 O O . HIS B 1 408 ? 21 33.688 -1.915 1 85.56 408 HIS B O 1
ATOM 8306 N N . MET B 1 409 ? 20.938 35.438 -0.458 1 83.69 409 MET B N 1
ATOM 8307 C CA . MET B 1 409 ? 20.297 34.656 0.605 1 83.69 409 MET B CA 1
ATOM 8308 C C . MET B 1 409 ? 18.812 34.969 0.685 1 83.69 409 MET B C 1
ATOM 8310 O O . MET B 1 409 ? 18.422 36.125 0.761 1 83.69 409 MET B O 1
ATOM 8314 N N . GLU B 1 410 ? 18.031 33.969 0.511 1 83.06 410 GLU B N 1
ATOM 8315 C CA . GLU B 1 410 ? 16.609 34.125 0.766 1 83.06 410 GLU B CA 1
ATOM 8316 C C . GLU B 1 410 ? 16.234 33.625 2.164 1 83.06 410 GLU B C 1
ATOM 8318 O O . GLU B 1 410 ? 16.156 32.406 2.406 1 83.06 410 GLU B O 1
ATOM 8323 N N . LEU B 1 411 ? 15.922 34.625 2.965 1 85.25 411 LEU B N 1
ATOM 8324 C CA . LEU B 1 411 ? 15.672 34.281 4.367 1 85.25 411 LEU B CA 1
ATOM 8325 C C . LEU B 1 411 ? 14.383 33.5 4.523 1 85.25 411 LEU B C 1
ATOM 8327 O O . LEU B 1 411 ? 13.383 33.781 3.85 1 85.25 411 LEU B O 1
ATOM 8331 N N . MET B 1 412 ? 14.508 32.562 5.367 1 85.12 412 MET B N 1
ATOM 8332 C CA . MET B 1 412 ? 13.344 31.812 5.836 1 85.12 412 MET B CA 1
ATOM 8333 C C . MET B 1 412 ? 13.117 32.062 7.324 1 85.12 412 MET B C 1
ATOM 8335 O O . MET B 1 412 ? 14.047 32.375 8.062 1 85.12 412 MET B O 1
ATOM 8339 N N . PRO B 1 413 ? 11.898 31.828 7.688 1 90.31 413 PRO B N 1
ATOM 8340 C CA . PRO B 1 413 ? 11.562 32.156 9.078 1 90.31 413 PRO B CA 1
ATOM 8341 C C . PRO B 1 413 ? 12.461 31.453 10.086 1 90.31 413 PRO B C 1
ATOM 8343 O O . PRO B 1 413 ? 12.859 32.031 11.094 1 90.31 413 PRO B O 1
ATOM 8346 N N . ASN B 1 414 ? 12.859 30.297 9.797 1 90.19 414 ASN B N 1
ATOM 8347 C CA . ASN B 1 414 ? 13.586 29.484 10.758 1 90.19 414 ASN B CA 1
ATOM 8348 C C . ASN B 1 414 ? 15.055 29.891 10.852 1 90.19 414 ASN B C 1
ATOM 8350 O O . ASN B 1 414 ? 15.805 29.375 11.68 1 90.19 414 ASN B O 1
ATOM 8354 N N . ASN B 1 415 ? 15.5 30.828 10.023 1 87.06 415 ASN B N 1
ATOM 8355 C CA . ASN B 1 415 ? 16.844 31.375 10.109 1 87.06 415 ASN B CA 1
ATOM 8356 C C . ASN B 1 415 ? 16.984 32.312 11.305 1 87.06 415 ASN B C 1
ATOM 8358 O O . ASN B 1 415 ? 18.094 32.719 11.641 1 87.06 415 ASN B O 1
ATOM 8362 N N . THR B 1 416 ? 15.914 32.656 11.828 1 89.81 416 THR B N 1
ATOM 8363 C CA . THR B 1 416 ? 15.859 33.562 13 1 89.81 416 THR B CA 1
ATOM 8364 C C . THR B 1 416 ? 14.648 33.219 13.867 1 89.81 416 THR B C 1
ATOM 8366 O O . THR B 1 416 ? 14.086 32.125 13.758 1 89.81 416 THR B O 1
ATOM 8369 N N . VAL B 1 417 ? 14.438 34.062 14.898 1 94.44 417 VAL B N 1
ATOM 8370 C CA . VAL B 1 417 ? 13.305 33.844 15.797 1 94.44 417 VAL B CA 1
ATOM 8371 C C . VAL B 1 417 ? 12.469 35.125 15.898 1 94.44 417 VAL B C 1
ATOM 8373 O O . VAL B 1 417 ? 12.875 36.188 15.414 1 94.44 417 VAL B O 1
ATOM 8376 N N . ALA B 1 418 ? 11.242 35 16.297 1 96.81 418 ALA B N 1
ATOM 8377 C CA . ALA B 1 418 ? 10.352 36.062 16.719 1 96.81 418 ALA B CA 1
ATOM 8378 C C . ALA B 1 418 ? 9.766 36.781 15.516 1 96.81 418 ALA B C 1
ATOM 8380 O O . ALA B 1 418 ? 8.789 37.531 15.648 1 96.81 418 ALA B O 1
ATOM 8381 N N . THR B 1 419 ? 10.312 36.625 14.344 1 96.75 419 THR B N 1
ATOM 8382 C CA . THR B 1 419 ? 10 37.469 13.211 1 96.75 419 THR B CA 1
ATOM 8383 C C . THR B 1 419 ? 8.555 37.281 12.773 1 96.75 419 THR B C 1
ATOM 8385 O O . THR B 1 419 ? 7.922 38.219 12.273 1 96.75 419 THR B O 1
ATOM 8388 N N . LEU B 1 420 ? 8.086 36.094 12.898 1 98.25 420 LEU B N 1
ATOM 8389 C CA . LEU B 1 420 ? 6.699 35.844 12.508 1 98.25 420 LEU B CA 1
ATOM 8390 C C . LEU B 1 420 ? 5.738 36.406 13.555 1 98.25 420 LEU B C 1
ATOM 8392 O O . LEU B 1 420 ? 4.664 36.906 13.211 1 98.25 420 LEU B O 1
ATOM 8396 N N . TYR B 1 421 ? 6.094 36.281 14.852 1 98.5 421 TYR B N 1
ATOM 8397 C CA . TYR B 1 421 ? 5.312 37 15.844 1 98.5 421 TYR B CA 1
ATOM 8398 C C . TYR B 1 421 ? 5.211 38.5 15.477 1 98.5 421 TYR B C 1
ATOM 8400 O O . TYR B 1 421 ? 4.121 39.062 15.477 1 98.5 421 TYR B O 1
ATOM 8408 N N . ASN B 1 422 ? 6.281 39.094 15.141 1 98.31 422 ASN B N 1
ATOM 8409 C CA . ASN B 1 422 ? 6.375 40.531 14.852 1 98.31 422 ASN B CA 1
ATOM 8410 C C . ASN B 1 422 ? 5.539 40.906 13.633 1 98.31 422 ASN B C 1
ATOM 8412 O O . ASN B 1 422 ? 4.883 41.969 13.633 1 98.31 422 ASN B O 1
ATOM 8416 N N . GLY B 1 423 ? 5.551 40.094 12.719 1 98.38 423 GLY B N 1
ATOM 8417 C CA . GLY B 1 423 ? 4.941 40.469 11.453 1 98.38 423 GLY B CA 1
ATOM 8418 C C . GLY B 1 423 ? 3.512 39.969 11.312 1 98.38 423 GLY B C 1
ATOM 8419 O O . GLY B 1 423 ? 2.725 40.562 10.57 1 98.38 423 GLY B O 1
ATOM 8420 N N . MET B 1 424 ? 3.146 38.938 11.984 1 98.69 424 MET B N 1
ATOM 8421 C CA . MET B 1 424 ? 1.896 38.25 11.625 1 98.69 424 MET B CA 1
ATOM 8422 C C . MET B 1 424 ? 0.977 38.125 12.836 1 98.69 424 MET B C 1
ATOM 8424 O O . MET B 1 424 ? -0.202 37.812 12.695 1 98.69 424 MET B O 1
ATOM 8428 N N . ILE B 1 425 ? 1.482 38.344 14.094 1 98.81 425 ILE B N 1
ATOM 8429 C CA . ILE B 1 425 ? 0.671 38.219 15.297 1 98.81 425 ILE B CA 1
ATOM 8430 C C . ILE B 1 425 ? 0.53 39.594 15.969 1 98.81 425 ILE B C 1
ATOM 8432 O O . ILE B 1 425 ? -0.585 40.031 16.234 1 98.81 425 ILE B O 1
ATOM 8436 N N . ALA B 1 426 ? 1.603 40.312 16.125 1 98.62 426 ALA B N 1
ATOM 8437 C CA . ALA B 1 426 ? 1.635 41.594 16.828 1 98.62 426 ALA B CA 1
ATOM 8438 C C . ALA B 1 426 ? 0.615 42.562 16.25 1 98.62 426 ALA B C 1
ATOM 8440 O O . ALA B 1 426 ? -0.095 43.25 16.984 1 98.62 426 ALA B O 1
ATOM 8441 N N . PRO B 1 427 ? 0.527 42.625 14.914 1 98.31 427 PRO B N 1
ATOM 8442 C CA . PRO B 1 427 ? -0.396 43.594 14.352 1 98.31 427 PRO B CA 1
ATOM 8443 C C . PRO B 1 427 ? -1.859 43.25 14.625 1 98.31 427 PRO B C 1
ATOM 8445 O O . PRO B 1 427 ? -2.742 44.094 14.398 1 98.31 427 PRO B O 1
ATOM 8448 N N . LEU B 1 428 ? -2.145 42.094 15.094 1 98.56 428 LEU B N 1
ATOM 8449 C CA . LEU B 1 428 ? -3.518 41.656 15.352 1 98.56 428 LEU B CA 1
ATOM 8450 C C . LEU B 1 428 ? -3.979 42.125 16.734 1 98.56 428 LEU B C 1
ATOM 8452 O O . LEU B 1 428 ? -5.176 42.094 17.031 1 98.56 428 LEU B O 1
ATOM 8456 N N . ILE B 1 429 ? -3.074 42.406 17.562 1 97.38 429 ILE B N 1
ATOM 8457 C CA . ILE B 1 429 ? -3.365 42.812 18.938 1 97.38 429 ILE B CA 1
ATOM 8458 C C . ILE B 1 429 ? -3.738 44.281 18.969 1 97.38 429 ILE B C 1
ATOM 8460 O O . ILE B 1 429 ? -3.045 45.125 18.391 1 97.38 429 ILE B O 1
ATOM 8464 N N . PRO B 1 430 ? -4.965 44.594 19.516 1 97.12 430 PRO B N 1
ATOM 8465 C CA . PRO B 1 430 ? -5.688 43.875 20.562 1 97.12 430 PRO B CA 1
ATOM 8466 C C . PRO B 1 430 ? -7.023 43.312 20.062 1 97.12 430 PRO B C 1
ATOM 8468 O O . PRO B 1 430 ? -8.023 43.344 20.797 1 97.12 430 PRO B O 1
ATOM 8471 N N . LEU B 1 431 ? -7.113 42.781 18.906 1 98.06 431 LEU B N 1
ATOM 8472 C CA . LEU B 1 431 ? -8.336 42.156 18.422 1 98.06 431 LEU B CA 1
ATOM 8473 C C . LEU B 1 431 ? -8.891 41.156 19.438 1 98.06 431 LEU B C 1
ATOM 8475 O O . LEU B 1 431 ? -8.148 40.312 19.938 1 98.06 431 LEU B O 1
ATOM 8479 N N . SER B 1 432 ? -10.125 41.281 19.766 1 97.69 432 SER B N 1
ATOM 8480 C CA . SER B 1 432 ? -10.734 40.312 20.656 1 97.69 432 SER B CA 1
ATOM 8481 C C . SER B 1 432 ? -11.016 39 19.922 1 97.69 432 SER B C 1
ATOM 8483 O O . SER B 1 432 ? -11.609 39 18.844 1 97.69 432 SER B O 1
ATOM 8485 N N . VAL B 1 433 ? -10.586 37.875 20.531 1 98.25 433 VAL B N 1
ATOM 8486 C CA . VAL B 1 433 ? -10.82 36.594 19.938 1 98.25 433 VAL B CA 1
ATOM 8487 C C . VAL B 1 433 ? -11.32 35.594 21 1 98.25 433 VAL B C 1
ATOM 8489 O O . VAL B 1 433 ? -11.164 35.844 22.203 1 98.25 433 VAL B O 1
ATOM 8492 N N . ALA B 1 434 ? -11.977 34.562 20.531 1 98.12 434 ALA B N 1
ATOM 8493 C CA . ALA B 1 434 ? -12.453 33.5 21.422 1 98.12 434 ALA B CA 1
ATOM 8494 C C . ALA B 1 434 ? -11.297 32.625 21.875 1 98.12 434 ALA B C 1
ATOM 8496 O O . ALA B 1 434 ? -11.289 32.125 23.016 1 98.12 434 ALA B O 1
ATOM 8497 N N . GLY B 1 435 ? -10.398 32.375 20.984 1 98.31 435 GLY B N 1
ATOM 8498 C CA . GLY B 1 435 ? -9.266 31.531 21.281 1 98.31 435 GLY B CA 1
ATOM 8499 C C . GLY B 1 435 ? -8.352 31.312 20.094 1 98.31 435 GLY B C 1
ATOM 8500 O O . GLY B 1 435 ? -8.477 32 19.078 1 98.31 435 GLY B O 1
ATOM 8501 N N . VAL B 1 436 ? -7.363 30.391 20.328 1 98.75 436 VAL B N 1
ATOM 8502 C CA . VAL B 1 436 ? -6.355 30.078 19.312 1 98.75 436 VAL B CA 1
ATOM 8503 C C . VAL B 1 436 ? -6.406 28.594 18.969 1 98.75 436 VAL B C 1
ATOM 8505 O O . VAL B 1 436 ? -6.461 27.75 19.875 1 98.75 436 VAL B O 1
ATOM 8508 N N . LEU B 1 437 ? -6.535 28.266 17.734 1 98.81 437 LEU B N 1
ATOM 8509 C CA . LEU B 1 437 ? -6.293 26.938 17.219 1 98.81 437 LEU B CA 1
ATOM 8510 C C . LEU B 1 437 ? -4.867 26.797 16.688 1 98.81 437 LEU B C 1
ATOM 8512 O O . LEU B 1 437 ? -4.527 27.406 15.664 1 98.81 437 LEU B O 1
ATOM 8516 N N . TRP B 1 438 ? -4.051 26.047 17.422 1 98.81 438 TRP B N 1
ATOM 8517 C CA . TRP B 1 438 ? -2.617 25.984 17.156 1 98.81 438 TRP B CA 1
ATOM 8518 C C . TRP B 1 438 ? -2.24 24.625 16.562 1 98.81 438 TRP B C 1
ATOM 8520 O O . TRP B 1 438 ? -2.422 23.594 17.219 1 98.81 438 TRP B O 1
ATOM 8530 N N . TYR B 1 439 ? -1.781 24.578 15.336 1 98.75 439 TYR B N 1
ATOM 8531 C CA . TYR B 1 439 ? -1.32 23.359 14.688 1 98.75 439 TYR B CA 1
ATOM 8532 C C . TYR B 1 439 ? 0.114 23.516 14.195 1 98.75 439 TYR B C 1
ATOM 8534 O O . TYR B 1 439 ? 0.346 23.938 13.062 1 98.75 439 TYR B O 1
ATOM 8542 N N . GLN B 1 440 ? 1.043 23.109 15.039 1 98.19 440 GLN B N 1
ATOM 8543 C CA . GLN B 1 440 ? 2.479 23.234 14.812 1 98.19 440 GLN B CA 1
ATOM 8544 C C . GLN B 1 440 ? 3.262 22.25 15.68 1 98.19 440 GLN B C 1
ATOM 8546 O O . GLN B 1 440 ? 2.82 21.891 16.781 1 98.19 440 GLN B O 1
ATOM 8551 N N . GLY B 1 441 ? 4.367 21.797 15.18 1 97.94 441 GLY B N 1
ATOM 8552 C CA . GLY B 1 441 ? 5.266 20.969 15.969 1 97.94 441 GLY B CA 1
ATOM 8553 C C . GLY B 1 441 ? 6.215 20.156 15.117 1 97.94 441 GLY B C 1
ATOM 8554 O O . GLY B 1 441 ? 7.273 19.734 15.594 1 97.94 441 GLY B O 1
ATOM 8555 N N . GLU B 1 442 ? 5.836 19.938 13.836 1 96.56 442 GLU B N 1
ATOM 8556 C CA . GLU B 1 442 ? 6.605 19.094 12.93 1 96.56 442 GLU B CA 1
ATOM 8557 C C . GLU B 1 442 ? 8.055 19.562 12.828 1 96.56 442 GLU B C 1
ATOM 8559 O O . GLU B 1 442 ? 8.984 18.766 12.977 1 96.56 442 GLU B O 1
ATOM 8564 N N . SER B 1 443 ? 8.203 20.828 12.75 1 94.25 443 SER B N 1
ATOM 8565 C CA . SER B 1 443 ? 9.523 21.406 12.531 1 94.25 443 SER B CA 1
ATOM 8566 C C . SER B 1 443 ? 10.328 21.438 13.828 1 94.25 443 SER B C 1
ATOM 8568 O O . SER B 1 443 ? 11.531 21.719 13.812 1 94.25 443 SER B O 1
ATOM 8570 N N . ASN B 1 444 ? 9.68 21.141 14.938 1 96.31 444 ASN B N 1
ATOM 8571 C CA . ASN B 1 444 ? 10.359 21.156 16.219 1 96.31 444 ASN B CA 1
ATOM 8572 C C . ASN B 1 444 ? 10.609 19.75 16.75 1 96.31 444 ASN B C 1
ATOM 8574 O O . ASN B 1 444 ? 11.156 19.578 17.844 1 96.31 444 ASN B O 1
ATOM 8578 N N . ALA B 1 445 ? 10.25 18.734 16.047 1 96.25 445 ALA B N 1
ATOM 8579 C CA . ALA B 1 445 ? 10.234 17.375 16.562 1 96.25 445 ALA B CA 1
ATOM 8580 C C . ALA B 1 445 ? 11.633 16.938 16.984 1 96.25 445 ALA B C 1
ATOM 8582 O O . ALA B 1 445 ? 11.781 16.172 17.938 1 96.25 445 ALA B O 1
ATOM 8583 N N . GLY B 1 446 ? 12.711 17.453 16.328 1 94.56 446 GLY B N 1
ATOM 8584 C CA . GLY B 1 446 ? 14.078 17.109 16.688 1 94.56 446 GLY B CA 1
ATOM 8585 C C . GLY B 1 446 ? 14.508 17.672 18.016 1 94.56 446 GLY B C 1
ATOM 8586 O O . GLY B 1 446 ? 15.523 17.234 18.578 1 94.56 446 GLY B O 1
ATOM 8587 N N . ARG B 1 447 ? 13.711 18.609 18.547 1 96.75 447 ARG B N 1
ATOM 8588 C CA . ARG B 1 447 ? 13.953 19.234 19.844 1 96.75 447 ARG B CA 1
ATOM 8589 C C . ARG B 1 447 ? 12.695 19.188 20.719 1 96.75 447 ARG B C 1
ATOM 8591 O O . ARG B 1 447 ? 12.32 20.203 21.312 1 96.75 447 ARG B O 1
ATOM 8598 N N . ALA B 1 448 ? 12.125 18.047 20.734 1 97.94 448 ALA B N 1
ATOM 8599 C CA . ALA B 1 448 ? 10.812 17.859 21.344 1 97.94 448 ALA B CA 1
ATOM 8600 C C . ALA B 1 448 ? 10.844 18.219 22.828 1 97.94 448 ALA B C 1
ATOM 8602 O O . ALA B 1 448 ? 9.898 18.797 23.359 1 97.94 448 ALA B O 1
ATOM 8603 N N . PHE B 1 449 ? 11.875 17.828 23.516 1 97.19 449 PHE B N 1
ATOM 8604 C CA . PHE B 1 449 ? 11.945 18.125 24.938 1 97.19 449 PHE B CA 1
ATOM 8605 C C . PHE B 1 449 ? 11.922 19.641 25.172 1 97.19 449 PHE B C 1
ATOM 8607 O O . PHE B 1 449 ? 11.172 20.125 26.016 1 97.19 449 PHE B O 1
ATOM 8614 N N . GLN B 1 450 ? 12.68 20.375 24.406 1 96.25 450 GLN B N 1
ATOM 8615 C CA . GLN B 1 450 ? 12.719 21.828 24.531 1 96.25 450 GLN B CA 1
ATOM 8616 C C . GLN B 1 450 ? 11.391 22.453 24.109 1 96.25 450 GLN B C 1
ATOM 8618 O O . GLN B 1 450 ? 11.047 23.547 24.562 1 96.25 450 GLN B O 1
ATOM 8623 N N . TYR B 1 451 ? 10.742 21.781 23.234 1 97.44 451 TYR B N 1
ATOM 8624 C CA . TYR B 1 451 ? 9.469 22.281 22.719 1 97.44 451 TYR B CA 1
ATOM 8625 C C . TYR B 1 451 ? 8.5 22.547 23.859 1 97.44 451 TYR B C 1
ATOM 8627 O O . TYR B 1 451 ? 7.652 23.453 23.781 1 97.44 451 TYR B O 1
ATOM 8635 N N . ARG B 1 452 ? 8.594 21.828 25 1 96.5 452 ARG B N 1
ATOM 8636 C CA . ARG B 1 452 ? 7.777 22.078 26.172 1 96.5 452 ARG B CA 1
ATOM 8637 C C . ARG B 1 452 ? 7.902 23.531 26.625 1 96.5 452 ARG B C 1
ATOM 8639 O O . ARG B 1 452 ? 6.895 24.203 26.859 1 96.5 452 ARG B O 1
ATOM 8646 N N . ASP B 1 453 ? 9.102 23.953 26.641 1 96.06 453 ASP B N 1
ATOM 8647 C CA . ASP B 1 453 ? 9.367 25.312 27.062 1 96.06 453 ASP B CA 1
ATOM 8648 C C . ASP B 1 453 ? 8.938 26.328 26 1 96.06 453 ASP B C 1
ATOM 8650 O O . ASP B 1 453 ? 8.406 27.391 26.312 1 96.06 453 ASP B O 1
ATOM 8654 N N . VAL B 1 454 ? 9.18 26.047 24.766 1 97.56 454 VAL B N 1
ATOM 8655 C CA . VAL B 1 454 ? 8.859 26.969 23.672 1 97.56 454 VAL B CA 1
ATOM 8656 C C . VAL B 1 454 ? 7.355 27.203 23.625 1 97.56 454 VAL B C 1
ATOM 8658 O O . VAL B 1 454 ? 6.902 28.344 23.594 1 97.56 454 VAL B O 1
ATOM 8661 N N . LEU B 1 455 ? 6.637 26.125 23.625 1 97.81 455 LEU B N 1
ATOM 8662 C CA . LEU B 1 455 ? 5.188 26.234 23.531 1 97.81 455 LEU B CA 1
ATOM 8663 C C . LEU B 1 455 ? 4.613 26.953 24.75 1 97.81 455 LEU B C 1
ATOM 8665 O O . LEU B 1 455 ? 3.736 27.797 24.625 1 97.81 455 LEU B O 1
ATOM 8669 N N . ALA B 1 456 ? 5.09 26.594 25.953 1 96.81 456 ALA B N 1
ATOM 8670 C CA . ALA B 1 456 ? 4.645 27.266 27.172 1 96.81 456 ALA B CA 1
ATOM 8671 C C . ALA B 1 456 ? 4.938 28.75 27.109 1 96.81 456 ALA B C 1
ATOM 8673 O O . ALA B 1 456 ? 4.09 29.578 27.484 1 96.81 456 ALA B O 1
ATOM 8674 N N . THR B 1 457 ? 6.137 29.047 26.641 1 97.12 457 THR B N 1
ATOM 8675 C CA . THR B 1 457 ? 6.531 30.453 26.516 1 97.12 457 THR B CA 1
ATOM 8676 C C . THR B 1 457 ? 5.645 31.172 25.516 1 97.12 457 THR B C 1
ATOM 8678 O O . THR B 1 457 ? 5.23 32.312 25.75 1 97.12 457 THR B O 1
ATOM 8681 N N . MET B 1 458 ? 5.363 30.547 24.422 1 97.75 458 MET B N 1
ATOM 8682 C CA . MET B 1 458 ? 4.527 31.156 23.391 1 97.75 458 MET B CA 1
ATOM 8683 C C . MET B 1 458 ? 3.129 31.438 23.922 1 97.75 458 MET B C 1
ATOM 8685 O O . MET B 1 458 ? 2.625 32.562 23.766 1 97.75 458 MET B O 1
ATOM 8689 N N . ILE B 1 459 ? 2.504 30.484 24.562 1 97.56 459 ILE B N 1
ATOM 8690 C CA . ILE B 1 459 ? 1.156 30.625 25.109 1 97.56 459 ILE B CA 1
ATOM 8691 C C . ILE B 1 459 ? 1.137 31.734 26.156 1 97.56 459 ILE B C 1
ATOM 8693 O O . ILE B 1 459 ? 0.276 32.625 26.109 1 97.56 459 ILE B O 1
ATOM 8697 N N . GLY B 1 460 ? 2.084 31.672 27.062 1 96.81 460 GLY B N 1
ATOM 8698 C CA . GLY B 1 460 ? 2.176 32.719 28.047 1 96.81 460 GLY B CA 1
ATOM 8699 C C . GLY B 1 460 ? 2.375 34.094 27.438 1 96.81 460 GLY B C 1
ATOM 8700 O O . GLY B 1 460 ? 1.766 35.094 27.891 1 96.81 460 GLY B O 1
ATOM 8701 N N . ASP B 1 461 ? 3.215 34.188 26.453 1 98.06 461 ASP B N 1
ATOM 8702 C CA . ASP B 1 461 ? 3.496 35.438 25.75 1 98.06 461 ASP B CA 1
ATOM 8703 C C . ASP B 1 461 ? 2.23 36 25.125 1 98.06 461 ASP B C 1
ATOM 8705 O O . ASP B 1 461 ? 1.898 37.156 25.344 1 98.06 461 ASP B O 1
ATOM 8709 N N . TRP B 1 462 ? 1.563 35.188 24.375 1 98.25 462 TRP B N 1
ATOM 8710 C CA . TRP B 1 462 ? 0.367 35.656 23.688 1 98.25 462 TRP B CA 1
ATOM 8711 C C . TRP B 1 462 ? -0.703 36.094 24.688 1 98.25 462 TRP B C 1
ATOM 8713 O O . TRP B 1 462 ? -1.364 37.125 24.5 1 98.25 462 TRP B O 1
ATOM 8723 N N . ARG B 1 463 ? -0.905 35.406 25.781 1 97.62 463 ARG B N 1
ATOM 8724 C CA . ARG B 1 463 ? -1.852 35.75 26.828 1 97.62 463 ARG B CA 1
ATOM 8725 C C . ARG B 1 463 ? -1.491 37.125 27.438 1 97.62 463 ARG B C 1
ATOM 8727 O O . ARG B 1 463 ? -2.367 37.938 27.672 1 97.62 463 ARG B O 1
ATOM 8734 N N . ASN B 1 464 ? -0.245 37.25 27.641 1 97.44 464 ASN B N 1
ATOM 8735 C CA . ASN B 1 464 ? 0.215 38.5 28.219 1 97.44 464 ASN B CA 1
ATOM 8736 C C . ASN B 1 464 ? -0.013 39.656 27.25 1 97.44 464 ASN B C 1
ATOM 8738 O O . ASN B 1 464 ? -0.367 40.781 27.688 1 97.44 464 ASN B O 1
ATOM 8742 N N . GLN B 1 465 ? 0.292 39.438 26 1 97.44 465 GLN B N 1
ATOM 8743 C CA . GLN B 1 465 ? 0.128 40.469 24.984 1 97.44 465 GLN B CA 1
ATOM 8744 C C . GLN B 1 465 ? -1.345 40.812 24.797 1 97.44 465 GLN B C 1
ATOM 8746 O O . GLN B 1 465 ? -1.697 42 24.641 1 97.44 465 GLN B O 1
ATOM 8751 N N . TRP B 1 466 ? -2.205 39.844 24.828 1 97.44 466 TRP B N 1
ATOM 8752 C CA . TRP B 1 466 ? -3.637 40.062 24.641 1 97.44 466 TRP B CA 1
ATOM 8753 C C . TRP B 1 466 ? -4.301 40.5 25.938 1 97.44 466 TRP B C 1
ATOM 8755 O O . TRP B 1 466 ? -5.449 40.938 25.922 1 97.44 466 TRP B O 1
ATOM 8765 N N . LYS B 1 467 ? -3.623 40.312 27.031 1 96 467 LYS B N 1
ATOM 8766 C CA . LYS B 1 467 ? -4.172 40.594 28.359 1 96 467 LYS B CA 1
ATOM 8767 C C . LYS B 1 467 ? -5.48 39.844 28.578 1 96 467 LYS B C 1
ATOM 8769 O O . LYS B 1 467 ? -6.48 40.406 29 1 96 467 LYS B O 1
ATOM 8774 N N . SER B 1 468 ? -5.457 38.625 28.203 1 93.88 468 SER B N 1
ATOM 8775 C CA . SER B 1 468 ? -6.605 37.719 28.297 1 93.88 468 SER B CA 1
ATOM 8776 C C . SER B 1 468 ? -6.168 36.281 28.531 1 93.88 468 SER B C 1
ATOM 8778 O O . SER B 1 468 ? -5.004 35.938 28.312 1 93.88 468 SER B O 1
ATOM 8780 N N . LYS B 1 469 ? -7.059 35.438 29 1 92.81 469 LYS B N 1
ATOM 8781 C CA . LYS B 1 469 ? -6.773 34 29.188 1 92.81 469 LYS B CA 1
ATOM 8782 C C . LYS B 1 469 ? -6.461 33.344 27.859 1 92.81 469 LYS B C 1
ATOM 8784 O O . LYS B 1 469 ? -5.637 32.406 27.812 1 92.81 469 LYS B O 1
ATOM 8789 N N . LEU B 1 470 ? -7.152 33.812 26.828 1 94.44 470 LEU B N 1
ATOM 8790 C CA . LEU B 1 470 ? -6.902 33.375 25.469 1 94.44 470 LEU B CA 1
ATOM 8791 C C . LEU B 1 470 ? -6.824 31.844 25.391 1 94.44 470 LEU B C 1
ATOM 8793 O O . LEU B 1 470 ? -5.73 31.281 25.328 1 94.44 470 LEU B O 1
ATOM 8797 N N . PRO B 1 471 ? -7.926 31.141 25.391 1 97.31 471 PRO B N 1
ATOM 8798 C CA . PRO B 1 471 ? -7.902 29.688 25.281 1 97.31 471 PRO B CA 1
ATOM 8799 C C . PRO B 1 471 ? -7.078 29.188 24.094 1 97.31 471 PRO B C 1
ATOM 8801 O O . PRO B 1 471 ? -7.117 29.781 23.016 1 97.31 471 PRO B O 1
ATOM 8804 N N . PHE B 1 472 ? -6.273 28.078 24.344 1 98.25 472 PHE B N 1
ATOM 8805 C CA . PHE B 1 472 ? -5.484 27.438 23.297 1 98.25 472 PHE B CA 1
ATOM 8806 C C . PHE B 1 472 ? -5.969 26.016 23.047 1 98.25 472 PHE B C 1
ATOM 8808 O O . PHE B 1 472 ? -6.039 25.219 23.984 1 98.25 472 PHE B O 1
ATOM 8815 N N . VAL B 1 473 ? -6.359 25.719 21.859 1 98.38 473 VAL B N 1
ATOM 8816 C CA . VAL B 1 473 ? -6.602 24.359 21.375 1 98.38 473 VAL B CA 1
ATOM 8817 C C . VAL B 1 473 ? -5.414 23.891 20.547 1 98.38 473 VAL B C 1
ATOM 8819 O O . VAL B 1 473 ? -5.223 24.344 19.422 1 98.38 473 VAL B O 1
ATOM 8822 N N . VAL B 1 474 ? -4.652 22.938 21.125 1 98.62 474 VAL B N 1
ATOM 8823 C CA . VAL B 1 474 ? -3.393 22.5 20.531 1 98.62 474 VAL B CA 1
ATOM 8824 C C . VAL B 1 474 ? -3.605 21.172 19.797 1 98.62 474 VAL B C 1
ATOM 8826 O O . VAL B 1 474 ? -4.043 20.188 20.391 1 98.62 474 VAL B O 1
ATOM 8829 N N . MET B 1 475 ? -3.289 21.156 18.531 1 98.62 475 MET B N 1
ATOM 8830 C CA . MET B 1 475 ? -3.336 19.938 17.734 1 98.62 475 MET B CA 1
ATOM 8831 C C . MET B 1 475 ? -2.117 19.062 18.016 1 98.62 475 MET B C 1
ATOM 8833 O O . MET B 1 475 ? -0.982 19.484 17.797 1 98.62 475 MET B O 1
ATOM 8837 N N . GLN B 1 476 ? -2.354 17.875 18.5 1 98.44 476 GLN B N 1
ATOM 8838 C CA . GLN B 1 476 ? -1.254 16.922 18.641 1 98.44 476 GLN B CA 1
ATOM 8839 C C . GLN B 1 476 ? -0.849 16.344 17.281 1 98.44 476 GLN B C 1
ATOM 8841 O O . GLN B 1 476 ? -1.702 16.094 16.438 1 98.44 476 GLN B O 1
ATOM 8846 N N . LEU B 1 477 ? 0.439 16.094 17.141 1 98.5 477 LEU B N 1
ATOM 8847 C CA . LEU B 1 477 ? 0.927 15.602 15.852 1 98.5 477 LEU B CA 1
ATOM 8848 C C . LEU B 1 477 ? 0.31 14.242 15.516 1 98.5 477 LEU B C 1
ATOM 8850 O O . LEU B 1 477 ? 0.181 13.383 16.391 1 98.5 477 LEU B O 1
ATOM 8854 N N . PRO B 1 478 ? -0.096 14.133 14.305 1 98.19 478 PRO B N 1
ATOM 8855 C CA . PRO B 1 478 ? -0.615 12.836 13.852 1 98.19 478 PRO B CA 1
ATOM 8856 C C . PRO B 1 478 ? 0.492 11.852 13.5 1 98.19 478 PRO B C 1
ATOM 8858 O O . PRO B 1 478 ? 1.676 12.156 13.664 1 98.19 478 PRO B O 1
ATOM 8861 N N . ALA B 1 479 ? 0.109 10.672 13.055 1 97.44 479 ALA B N 1
ATOM 8862 C CA . ALA B 1 479 ? 1.077 9.664 12.625 1 97.44 479 ALA B CA 1
ATOM 8863 C C . ALA B 1 479 ? 1.807 10.109 11.359 1 97.44 479 ALA B C 1
ATOM 8865 O O . ALA B 1 479 ? 1.181 10.586 10.406 1 97.44 479 ALA B O 1
ATOM 8866 N N . TYR B 1 480 ? 3.117 10.031 11.359 1 96.5 480 TYR B N 1
ATOM 8867 C CA . TYR B 1 480 ? 3.969 10.266 10.203 1 96.5 480 TYR B CA 1
ATOM 8868 C C . TYR B 1 480 ? 5.348 9.648 10.406 1 96.5 480 TYR B C 1
ATOM 8870 O O . TYR B 1 480 ? 5.98 9.859 11.445 1 96.5 480 TYR B O 1
ATOM 8878 N N . GLY B 1 481 ? 5.75 8.961 9.406 1 91.94 481 GLY B N 1
ATOM 8879 C CA . GLY B 1 481 ? 7.062 8.336 9.516 1 91.94 481 GLY B CA 1
ATOM 8880 C C . GLY B 1 481 ? 6.996 6.863 9.875 1 91.94 481 GLY B C 1
ATOM 8881 O O . GLY B 1 481 ? 5.965 6.215 9.672 1 91.94 481 GLY B O 1
ATOM 8882 N N . PRO B 1 482 ? 8.156 6.27 10.359 1 90.12 482 PRO B N 1
ATOM 8883 C CA . PRO B 1 482 ? 8.234 4.832 10.617 1 90.12 482 PRO B CA 1
ATOM 8884 C C . PRO B 1 482 ? 7.512 4.426 11.898 1 90.12 482 PRO B C 1
ATOM 8886 O O . PRO B 1 482 ? 7.176 5.281 12.727 1 90.12 482 PRO B O 1
ATOM 8889 N N . THR B 1 483 ? 7.242 3.18 11.906 1 89.44 483 THR B N 1
ATOM 8890 C CA . THR B 1 483 ? 6.73 2.57 13.125 1 89.44 483 THR B CA 1
ATOM 8891 C C . THR B 1 483 ? 7.855 1.904 13.914 1 89.44 483 THR B C 1
ATOM 8893 O O . THR B 1 483 ? 8.07 0.695 13.797 1 89.44 483 THR B O 1
ATOM 8896 N N . GLN B 1 484 ? 8.562 2.646 14.711 1 88.12 484 GLN B N 1
ATOM 8897 C CA . GLN B 1 484 ? 9.656 2.117 15.523 1 88.12 484 GLN B CA 1
ATOM 8898 C C . GLN B 1 484 ? 9.18 1.784 16.938 1 88.12 484 GLN B C 1
ATOM 8900 O O . GLN B 1 484 ? 8 1.96 17.25 1 88.12 484 GLN B O 1
ATOM 8905 N N . ASN B 1 485 ? 10.055 1.168 17.75 1 94.81 485 ASN B N 1
ATOM 8906 C CA . ASN B 1 485 ? 9.711 0.86 19.125 1 94.81 485 ASN B CA 1
ATOM 8907 C C . ASN B 1 485 ? 10.43 1.789 20.109 1 94.81 485 ASN B C 1
ATOM 8909 O O . ASN B 1 485 ? 11.242 2.619 19.688 1 94.81 485 ASN B O 1
ATOM 8913 N N . SER B 1 486 ? 10.117 1.64 21.328 1 97.19 486 SER B N 1
ATOM 8914 C CA . SER B 1 486 ? 10.594 2.549 22.359 1 97.19 486 SER B CA 1
ATOM 8915 C C . SER B 1 486 ? 12.102 2.447 22.531 1 97.19 486 SER B C 1
ATOM 8917 O O . SER B 1 486 ? 12.75 3.404 22.969 1 97.19 486 SER B O 1
ATOM 8919 N N . ASN B 1 487 ? 12.68 1.297 22.234 1 97.44 487 ASN B N 1
ATOM 8920 C CA . ASN B 1 487 ? 14.125 1.146 22.375 1 97.44 487 ASN B CA 1
ATOM 8921 C C . ASN B 1 487 ? 14.875 2.012 21.375 1 97.44 487 ASN B C 1
ATOM 8923 O O . ASN B 1 487 ? 15.992 2.467 21.641 1 97.44 487 ASN B O 1
ATOM 8927 N N . GLN B 1 488 ? 14.32 2.273 20.234 1 94.12 488 GLN B N 1
ATOM 8928 C CA . GLN B 1 488 ? 14.906 3.107 19.203 1 94.12 488 GLN B CA 1
ATOM 8929 C C . GLN B 1 488 ? 14.672 4.59 19.484 1 94.12 488 GLN B C 1
ATOM 8931 O O . GLN B 1 488 ? 15.43 5.441 19.016 1 94.12 488 GLN B O 1
ATOM 8936 N N . GLY B 1 489 ? 13.625 4.871 20.234 1 95.69 489 GLY B N 1
ATOM 8937 C CA . GLY B 1 489 ? 13.227 6.25 20.484 1 95.69 489 GLY B CA 1
ATOM 8938 C C . GLY B 1 489 ? 12.391 6.84 19.375 1 95.69 489 GLY B C 1
ATOM 8939 O O . GLY B 1 489 ? 12.234 6.23 18.312 1 95.69 489 GLY B O 1
ATOM 8940 N N . SER B 1 490 ? 11.758 7.98 19.703 1 97.38 490 SER B N 1
ATOM 8941 C CA . SER B 1 490 ? 10.906 8.688 18.75 1 97.38 490 SER B CA 1
ATOM 8942 C C . SER B 1 490 ? 10.836 10.172 19.062 1 97.38 490 SER B C 1
ATOM 8944 O O . SER B 1 490 ? 10.297 10.57 20.109 1 97.38 490 SER B O 1
ATOM 8946 N N . THR B 1 491 ? 11.344 10.992 18.125 1 97.5 491 THR B N 1
ATOM 8947 C CA . THR B 1 491 ? 11.227 12.43 18.312 1 97.5 491 THR B CA 1
ATOM 8948 C C . THR B 1 491 ? 9.773 12.883 18.188 1 97.5 491 THR B C 1
ATOM 8950 O O . THR B 1 491 ? 9.336 13.797 18.891 1 97.5 491 THR B O 1
ATOM 8953 N N . TRP B 1 492 ? 9.07 12.203 17.375 1 98.25 492 TRP B N 1
ATOM 8954 C CA . TRP B 1 492 ? 7.676 12.516 17.094 1 98.25 492 TRP B CA 1
ATOM 8955 C C . TRP B 1 492 ? 6.801 12.211 18.312 1 98.25 492 TRP B C 1
ATOM 8957 O O . TRP B 1 492 ? 5.941 13.008 18.688 1 98.25 492 TRP B O 1
ATOM 8967 N N . ALA B 1 493 ? 7.059 11.039 18.938 1 98.5 493 ALA B N 1
ATOM 8968 C CA . ALA B 1 493 ? 6.348 10.688 20.172 1 98.5 493 ALA B CA 1
ATOM 8969 C C . ALA B 1 493 ? 6.695 11.648 21.297 1 98.5 493 ALA B C 1
ATOM 8971 O O . ALA B 1 493 ? 5.824 12.047 22.078 1 98.5 493 ALA B O 1
ATOM 8972 N N . GLU B 1 494 ? 7.895 12.039 21.406 1 98.5 494 GLU B N 1
ATOM 8973 C CA . GLU B 1 494 ? 8.312 13 22.422 1 98.5 494 GLU B CA 1
ATOM 8974 C C . GLU B 1 494 ? 7.664 14.359 22.203 1 98.5 494 GLU B C 1
ATOM 8976 O O . GLU B 1 494 ? 7.316 15.055 23.156 1 98.5 494 GLU B O 1
ATOM 8981 N N . LEU B 1 495 ? 7.551 14.75 20.938 1 98.69 495 LEU B N 1
ATOM 8982 C CA . LEU B 1 495 ? 6.879 16.016 20.656 1 98.69 495 LEU B CA 1
ATOM 8983 C C . LEU B 1 495 ? 5.41 15.953 21.062 1 98.69 495 LEU B C 1
ATOM 8985 O O . LEU B 1 495 ? 4.879 16.906 21.609 1 98.69 495 LEU B O 1
ATOM 8989 N N . ARG B 1 496 ? 4.754 14.812 20.75 1 98.69 496 ARG B N 1
ATOM 8990 C CA . ARG B 1 496 ? 3.379 14.633 21.203 1 98.69 496 ARG B CA 1
ATOM 8991 C C . ARG B 1 496 ? 3.271 14.781 22.719 1 98.69 496 ARG B C 1
ATOM 8993 O O . ARG B 1 496 ? 2.33 15.398 23.219 1 98.69 496 ARG B O 1
ATOM 9000 N N . GLU B 1 497 ? 4.234 14.164 23.391 1 98.31 497 GLU B N 1
ATOM 9001 C CA . GLU B 1 497 ? 4.258 14.289 24.844 1 98.31 497 GLU B CA 1
ATOM 9002 C C . GLU B 1 497 ? 4.418 15.742 25.281 1 98.31 497 GLU B C 1
ATOM 9004 O O . GLU B 1 497 ? 3.768 16.188 26.219 1 98.31 497 GLU B O 1
ATOM 9009 N N . ALA B 1 498 ? 5.281 16.453 24.625 1 98.06 498 ALA B N 1
ATOM 9010 C CA . ALA B 1 498 ? 5.484 17.875 24.938 1 98.06 498 ALA B CA 1
ATOM 9011 C C . ALA B 1 498 ? 4.191 18.672 24.766 1 98.06 498 ALA B C 1
ATOM 9013 O O . ALA B 1 498 ? 3.838 19.484 25.625 1 98.06 498 ALA B O 1
ATOM 9014 N N . GLN B 1 499 ? 3.539 18.438 23.703 1 98.44 499 GLN B N 1
ATOM 9015 C CA . GLN B 1 499 ? 2.27 19.109 23.422 1 98.44 499 GLN B CA 1
ATOM 9016 C C . GLN B 1 499 ? 1.239 18.781 24.5 1 98.44 499 GLN B C 1
ATOM 9018 O O . GLN B 1 499 ? 0.547 19.672 25 1 98.44 499 GLN B O 1
ATOM 9023 N N . ALA B 1 500 ? 1.167 17.516 24.859 1 97.56 500 ALA B N 1
ATOM 9024 C CA . ALA B 1 500 ? 0.223 17.094 25.875 1 97.56 500 ALA B CA 1
ATOM 9025 C C . ALA B 1 500 ? 0.558 17.719 27.234 1 97.56 500 ALA B C 1
ATOM 9027 O O . ALA B 1 500 ? -0.331 18.203 27.938 1 97.56 500 ALA B O 1
ATOM 9028 N N . ALA B 1 501 ? 1.79 17.672 27.547 1 96.38 501 ALA B N 1
ATOM 9029 C CA . ALA B 1 501 ? 2.232 18.188 28.844 1 96.38 501 ALA B CA 1
ATOM 9030 C C . ALA B 1 501 ? 1.849 19.656 29.016 1 96.38 501 ALA B C 1
ATOM 9032 O O . ALA B 1 501 ? 1.382 20.062 30.078 1 96.38 501 ALA B O 1
ATOM 9033 N N . VAL B 1 502 ? 2.02 20.422 27.984 1 96.31 502 VAL B N 1
ATOM 9034 C CA . VAL B 1 502 ? 1.741 21.844 28.062 1 96.31 502 VAL B CA 1
ATOM 9035 C C . VAL B 1 502 ? 0.234 22.094 28.016 1 96.31 502 VAL B C 1
ATOM 9037 O O . VAL B 1 502 ? -0.306 22.875 28.797 1 96.31 502 VAL B O 1
ATOM 9040 N N . ALA B 1 503 ? -0.437 21.406 27.141 1 93.56 503 ALA B N 1
ATOM 9041 C CA . ALA B 1 503 ? -1.87 21.609 26.953 1 93.56 503 ALA B CA 1
ATOM 9042 C C . ALA B 1 503 ? -2.656 21.234 28.203 1 93.56 503 ALA B C 1
ATOM 9044 O O . ALA B 1 503 ? -3.664 21.859 28.516 1 93.56 503 ALA B O 1
ATOM 9045 N N . VAL B 1 504 ? -2.236 20.234 28.906 1 89.06 504 VAL B N 1
ATOM 9046 C CA . VAL B 1 504 ? -2.98 19.734 30.062 1 89.06 504 VAL B CA 1
ATOM 9047 C C . VAL B 1 504 ? -2.584 20.516 31.312 1 89.06 504 VAL B C 1
ATOM 9049 O O . VAL B 1 504 ? -3.398 20.703 32.219 1 89.06 504 VAL B O 1
ATOM 9052 N N . LYS B 1 505 ? -1.436 20.984 31.312 1 85.5 505 LYS B N 1
ATOM 9053 C CA . LYS B 1 505 ? -0.911 21.672 32.5 1 85.5 505 LYS B CA 1
ATOM 9054 C C . LYS B 1 505 ? -1.544 23.047 32.656 1 85.5 505 LYS B C 1
ATOM 9056 O O . LYS B 1 505 ? -1.828 23.484 33.781 1 85.5 505 LYS B O 1
ATOM 9061 N N . TYR B 1 506 ? -1.734 23.75 31.578 1 84.94 506 TYR B N 1
ATOM 9062 C CA . TYR B 1 506 ? -2.174 25.141 31.656 1 84.94 506 TYR B CA 1
ATOM 9063 C C . TYR B 1 506 ? -3.688 25.25 31.531 1 84.94 506 TYR B C 1
ATOM 9065 O O . TYR B 1 506 ? -4.289 24.578 30.688 1 84.94 506 TYR B O 1
ATOM 9073 N N . ALA B 1 507 ? -4.156 26.109 32.375 1 83.88 507 ALA B N 1
ATOM 9074 C CA . ALA B 1 507 ? -5.594 26.375 32.312 1 83.88 507 ALA B CA 1
ATOM 9075 C C . ALA B 1 507 ? -5.984 26.953 30.969 1 83.88 507 ALA B C 1
ATOM 9077 O O . ALA B 1 507 ? -5.172 27.609 30.312 1 83.88 507 ALA B O 1
ATOM 9078 N N . ASP B 1 508 ? -7.133 26.703 30.438 1 89.75 508 ASP B N 1
ATOM 9079 C CA . ASP B 1 508 ? -7.699 27.234 29.203 1 89.75 508 ASP B CA 1
ATOM 9080 C C . ASP B 1 508 ? -6.926 26.75 27.984 1 89.75 508 ASP B C 1
ATOM 9082 O O . ASP B 1 508 ? -6.777 27.484 27 1 89.75 508 ASP B O 1
ATOM 9086 N N . SER B 1 509 ? -6.199 25.641 28.156 1 91.25 509 SER B N 1
ATOM 9087 C CA . SER B 1 509 ? -5.598 24.938 27.016 1 91.25 509 SER B CA 1
ATOM 9088 C C . SER B 1 509 ? -6.133 23.516 26.891 1 91.25 509 SER B C 1
ATOM 9090 O O . SER B 1 509 ? -6.543 22.922 27.891 1 91.25 509 SER B O 1
ATOM 9092 N N . ALA B 1 510 ? -6.199 23.078 25.703 1 95 510 ALA B N 1
ATOM 9093 C CA . ALA B 1 510 ? -6.723 21.734 25.453 1 95 510 ALA B CA 1
ATOM 9094 C C . ALA B 1 510 ? -5.977 21.062 24.312 1 95 510 ALA B C 1
ATOM 9096 O O . ALA B 1 510 ? -5.348 21.734 23.484 1 95 510 ALA B O 1
ATOM 9097 N N . LEU B 1 511 ? -6.027 19.719 24.391 1 97.31 511 LEU B N 1
ATOM 9098 C CA . LEU B 1 511 ? -5.27 18.906 23.453 1 97.31 511 LEU B CA 1
ATOM 9099 C C . LEU B 1 511 ? -6.203 18.172 22.5 1 97.31 511 LEU B C 1
ATOM 9101 O O . LEU B 1 511 ? -7.223 17.625 22.922 1 97.31 511 LEU B O 1
ATOM 9105 N N . VAL B 1 512 ? -5.938 18.188 21.25 1 98.38 512 VAL B N 1
ATOM 9106 C CA . VAL B 1 512 ? -6.621 17.375 20.25 1 98.38 512 VAL B CA 1
ATOM 9107 C C . VAL B 1 512 ? -5.746 16.188 19.859 1 98.38 512 VAL B C 1
ATOM 9109 O O . VAL B 1 512 ? -4.691 16.344 19.25 1 98.38 512 VAL B O 1
ATOM 9112 N N . VAL B 1 513 ? -6.172 14.969 20.203 1 98.44 513 VAL B N 1
ATOM 9113 C CA . VAL B 1 513 ? -5.418 13.766 19.875 1 98.44 513 VAL B CA 1
ATOM 9114 C C . VAL B 1 513 ? -5.754 13.328 18.453 1 98.44 513 VAL B C 1
ATOM 9116 O O . VAL B 1 513 ? -6.93 13.18 18.094 1 98.44 513 VAL B O 1
ATOM 9119 N N . THR B 1 514 ? -4.707 13.102 17.578 1 98.06 514 THR B N 1
ATOM 9120 C CA . THR B 1 514 ? -4.965 12.859 16.156 1 98.06 514 THR B CA 1
ATOM 9121 C C . THR B 1 514 ? -4.164 11.656 15.672 1 98.06 514 THR B C 1
ATOM 9123 O O . THR B 1 514 ? -3.961 11.492 14.461 1 98.06 514 THR B O 1
ATOM 9126 N N . THR B 1 515 ? -3.711 10.836 16.516 1 96.94 515 THR B N 1
ATOM 9127 C CA . THR B 1 515 ? -2.781 9.766 16.188 1 96.94 515 THR B CA 1
ATOM 9128 C C . THR B 1 515 ? -3.422 8.766 15.227 1 96.94 515 THR B C 1
ATOM 9130 O O . THR B 1 515 ? -2.73 8.148 14.422 1 96.94 515 THR B O 1
ATOM 9133 N N . ASP B 1 516 ? -4.746 8.656 15.219 1 97.06 516 ASP B N 1
ATOM 9134 C CA . ASP B 1 516 ? -5.453 7.637 14.453 1 97.06 516 ASP B CA 1
ATOM 9135 C C . ASP B 1 516 ? -5.82 8.141 13.062 1 97.06 516 ASP B C 1
ATOM 9137 O O . ASP B 1 516 ? -6.258 7.367 12.211 1 97.06 516 ASP B O 1
ATOM 9141 N N . ILE B 1 517 ? -5.594 9.367 12.789 1 96.19 517 ILE B N 1
ATOM 9142 C CA . ILE B 1 517 ? -6.129 9.875 11.531 1 96.19 517 ILE B CA 1
ATOM 9143 C C . ILE B 1 517 ? -5 10.477 10.695 1 96.19 517 ILE B C 1
ATOM 9145 O O . ILE B 1 517 ? -5.254 11.156 9.703 1 96.19 517 ILE B O 1
ATOM 9149 N N . GLY B 1 518 ? -3.742 10.289 11.102 1 96.81 518 GLY B N 1
ATOM 9150 C CA . GLY B 1 518 ? -2.584 10.656 10.305 1 96.81 518 GLY B CA 1
ATOM 9151 C C . GLY B 1 518 ? -2.285 9.664 9.195 1 96.81 518 GLY B C 1
ATOM 9152 O O . GLY B 1 518 ? -3.092 8.773 8.914 1 96.81 518 GLY B O 1
ATOM 9153 N N . ASP B 1 519 ? -1.161 9.938 8.453 1 94.69 519 ASP B N 1
ATOM 9154 C CA . ASP B 1 519 ? -0.673 9.094 7.371 1 94.69 519 ASP B CA 1
ATOM 9155 C C . ASP B 1 519 ? 0.83 8.852 7.496 1 94.69 519 ASP B C 1
ATOM 9157 O O . ASP B 1 519 ? 1.626 9.781 7.367 1 94.69 519 ASP B O 1
ATOM 9161 N N . PRO B 1 520 ? 1.213 7.59 7.711 1 93.38 520 PRO B N 1
ATOM 9162 C CA . PRO B 1 520 ? 2.641 7.301 7.867 1 93.38 520 PRO B CA 1
ATOM 9163 C C . PRO B 1 520 ? 3.471 7.762 6.672 1 93.38 520 PRO B C 1
ATOM 9165 O O . PRO B 1 520 ? 4.664 8.039 6.812 1 93.38 520 PRO B O 1
ATOM 9168 N N . ASN B 1 521 ? 2.783 7.941 5.555 1 87.62 521 ASN B N 1
ATOM 9169 C CA . ASN B 1 521 ? 3.531 8.203 4.328 1 87.62 521 ASN B CA 1
ATOM 9170 C C . ASN B 1 521 ? 3.312 9.625 3.828 1 87.62 521 ASN B C 1
ATOM 9172 O O . ASN B 1 521 ? 3.783 9.992 2.75 1 87.62 521 ASN B O 1
ATOM 9176 N N . ASN B 1 522 ? 2.572 10.352 4.574 1 91.62 522 ASN B N 1
ATOM 9177 C CA . ASN B 1 522 ? 2.248 11.711 4.141 1 91.62 522 ASN B CA 1
ATOM 9178 C C . ASN B 1 522 ? 2.189 12.68 5.32 1 91.62 522 ASN B C 1
ATOM 9180 O O . ASN B 1 522 ? 1.248 12.633 6.113 1 91.62 522 ASN B O 1
ATOM 9184 N N . LEU B 1 523 ? 3.139 13.57 5.328 1 92.44 523 LEU B N 1
ATOM 9185 C CA . LEU B 1 523 ? 3.232 14.57 6.387 1 92.44 523 LEU B CA 1
ATOM 9186 C C . LEU B 1 523 ? 1.994 15.461 6.406 1 92.44 523 LEU B C 1
ATOM 9188 O O . LEU B 1 523 ? 1.648 16.031 7.445 1 92.44 523 LEU B O 1
ATOM 9192 N N . HIS B 1 524 ? 1.354 15.578 5.262 1 94.56 524 HIS B N 1
ATOM 9193 C CA . HIS B 1 524 ? 0.166 16.406 5.098 1 94.56 524 HIS B CA 1
ATOM 9194 C C . HIS B 1 524 ? -1.033 15.578 4.66 1 94.56 524 HIS B C 1
ATOM 9196 O O . HIS B 1 524 ? -1.506 15.711 3.529 1 94.56 524 HIS B O 1
ATOM 9202 N N . PRO B 1 525 ? -1.52 14.75 5.574 1 95.5 525 PRO B N 1
ATOM 9203 C CA . PRO B 1 525 ? -2.705 13.992 5.168 1 95.5 525 PRO B CA 1
ATOM 9204 C C . PRO B 1 525 ? -3.818 14.883 4.621 1 95.5 525 PRO B C 1
ATOM 9206 O O . PRO B 1 525 ? -4.043 15.984 5.137 1 95.5 525 PRO B O 1
ATOM 9209 N N . THR B 1 526 ? -4.555 14.422 3.615 1 95.31 526 THR B N 1
ATOM 9210 C CA . THR B 1 526 ? -5.516 15.266 2.922 1 95.31 526 THR B CA 1
ATOM 9211 C C . THR B 1 526 ? -6.891 15.172 3.574 1 95.31 526 THR B C 1
ATOM 9213 O O . THR B 1 526 ? -7.77 15.992 3.311 1 95.31 526 THR B O 1
ATOM 9216 N N . ASN B 1 527 ? -7.102 14.164 4.398 1 96.56 527 ASN B N 1
ATOM 9217 C CA . ASN B 1 527 ? -8.359 14.039 5.129 1 96.56 527 ASN B CA 1
ATOM 9218 C C . ASN B 1 527 ? -8.438 15.031 6.285 1 96.56 527 ASN B C 1
ATOM 9220 O O . ASN B 1 527 ? -8.531 14.633 7.449 1 96.56 527 ASN B O 1
ATOM 9224 N N . LYS B 1 528 ? -8.664 16.234 6.031 1 98.25 528 LYS B N 1
ATOM 9225 C CA . LYS B 1 528 ? -8.555 17.297 7.031 1 98.25 528 LYS B CA 1
ATOM 9226 C C . LYS B 1 528 ? -9.836 17.422 7.836 1 98.25 528 LYS B C 1
ATOM 9228 O O . LYS B 1 528 ? -9.844 18 8.93 1 98.25 528 LYS B O 1
ATOM 9233 N N . ALA B 1 529 ? -10.977 16.875 7.402 1 98.06 529 ALA B N 1
ATOM 9234 C CA . ALA B 1 529 ? -12.266 17.047 8.062 1 98.06 529 ALA B CA 1
ATOM 9235 C C . ALA B 1 529 ? -12.227 16.516 9.492 1 98.06 529 ALA B C 1
ATOM 9237 O O . ALA B 1 529 ? -12.547 17.25 10.438 1 98.06 529 ALA B O 1
ATOM 9238 N N . PRO B 1 530 ? -11.734 15.32 9.703 1 98 530 PRO B N 1
ATOM 9239 C CA . PRO B 1 530 ? -11.719 14.836 11.086 1 98 530 PRO B CA 1
ATOM 9240 C C . PRO B 1 530 ? -10.836 15.688 12 1 98 530 PRO B C 1
ATOM 9242 O O . PRO B 1 530 ? -11.125 15.828 13.188 1 98 530 PRO B O 1
ATOM 9245 N N . PHE B 1 531 ? -9.727 16.281 11.484 1 98.44 531 PHE B N 1
ATOM 9246 C CA . PHE B 1 531 ? -8.883 17.156 12.289 1 98.44 531 PHE B CA 1
ATOM 9247 C C . PHE B 1 531 ? -9.664 18.359 12.773 1 98.44 531 PHE B C 1
ATOM 9249 O O . PHE B 1 531 ? -9.656 18.672 13.969 1 98.44 531 PHE B O 1
ATOM 9256 N N . GLY B 1 532 ? -10.383 18.969 11.852 1 98.75 532 GLY B N 1
ATOM 9257 C CA . GLY B 1 532 ? -11.164 20.141 12.195 1 98.75 532 GLY B CA 1
ATOM 9258 C C . GLY B 1 532 ? -12.32 19.844 13.133 1 98.75 532 GLY B C 1
ATOM 9259 O O . GLY B 1 532 ? -12.555 20.578 14.094 1 98.75 532 GLY B O 1
ATOM 9260 N N . TYR B 1 533 ? -13.031 18.828 12.875 1 98.44 533 TYR B N 1
ATOM 9261 C CA . TYR B 1 533 ? -14.188 18.469 13.688 1 98.44 533 TYR B CA 1
ATOM 9262 C C . TYR B 1 533 ? -13.766 18.094 15.102 1 98.44 533 TYR B C 1
ATOM 9264 O O . TYR B 1 533 ? -14.438 18.453 16.078 1 98.44 533 TYR B O 1
ATOM 9272 N N . ARG B 1 534 ? -12.672 17.422 15.242 1 98.12 534 ARG B N 1
ATOM 9273 C CA . ARG B 1 534 ? -12.188 17.062 16.578 1 98.12 534 ARG B CA 1
ATOM 9274 C C . ARG B 1 534 ? -11.734 18.297 17.344 1 98.12 534 ARG B C 1
ATOM 9276 O O . ARG B 1 534 ? -11.969 18.391 18.547 1 98.12 534 ARG B O 1
ATOM 9283 N N . ALA B 1 535 ? -11.055 19.172 16.625 1 98.69 535 ALA B N 1
ATOM 9284 C CA . ALA B 1 535 ? -10.68 20.438 17.266 1 98.69 535 ALA B CA 1
ATOM 9285 C C . ALA B 1 535 ? -11.914 21.188 17.766 1 98.69 535 ALA B C 1
ATOM 9287 O O . ALA B 1 535 ? -11.914 21.734 18.859 1 98.69 535 ALA B O 1
ATOM 9288 N N . ALA B 1 536 ? -12.961 21.219 16.953 1 98.81 536 ALA B N 1
ATOM 9289 C CA . ALA B 1 536 ? -14.211 21.859 17.344 1 98.81 536 ALA B CA 1
ATOM 9290 C C . ALA B 1 536 ? -14.805 21.188 18.578 1 98.81 536 ALA B C 1
ATOM 9292 O O . ALA B 1 536 ? -15.289 21.875 19.5 1 98.81 536 ALA B O 1
ATOM 9293 N N . GLY B 1 537 ? -14.727 19.875 18.578 1 98.06 537 GLY B N 1
ATOM 9294 C CA . GLY B 1 537 ? -15.203 19.141 19.75 1 98.06 537 GLY B CA 1
ATOM 9295 C C . GLY B 1 537 ? -14.477 19.516 21.016 1 98.06 537 GLY B C 1
ATOM 9296 O O . GLY B 1 537 ? -15.102 19.75 22.062 1 98.06 537 GLY B O 1
ATOM 9297 N N . VAL B 1 538 ? -13.234 19.625 20.938 1 97.69 538 VAL B N 1
ATOM 9298 C CA . VAL B 1 538 ? -12.414 19.984 22.094 1 97.69 538 VAL B CA 1
ATOM 9299 C C . VAL B 1 538 ? -12.742 21.406 22.531 1 97.69 538 VAL B C 1
ATOM 9301 O O . VAL B 1 538 ? -12.867 21.688 23.719 1 97.69 538 VAL B O 1
ATOM 9304 N N . ALA B 1 539 ? -12.883 22.359 21.578 1 98.25 539 ALA B N 1
ATOM 9305 C CA . ALA B 1 539 ? -13.258 23.719 21.906 1 98.25 539 ALA B CA 1
ATOM 9306 C C . ALA B 1 539 ? -14.633 23.766 22.578 1 98.25 539 ALA B C 1
ATOM 9308 O O . ALA B 1 539 ? -14.82 24.469 23.578 1 98.25 539 ALA B O 1
ATOM 9309 N N . LEU B 1 540 ? -15.555 23.062 22 1 98.25 540 LEU B N 1
ATOM 9310 C CA . LEU B 1 540 ? -16.891 23.016 22.578 1 98.25 540 LEU B CA 1
ATOM 9311 C C . LEU B 1 540 ? -16.844 22.516 24.016 1 98.25 540 LEU B C 1
ATOM 9313 O O . LEU B 1 540 ? -17.5 23.094 24.891 1 98.25 540 LEU B O 1
ATOM 9317 N N . ASN B 1 541 ? -16.031 21.531 24.266 1 96.12 541 ASN B N 1
ATOM 9318 C CA . ASN B 1 541 ? -15.945 20.953 25.609 1 96.12 541 ASN B CA 1
ATOM 9319 C C . ASN B 1 541 ? -15.164 21.844 26.562 1 96.12 541 ASN B C 1
ATOM 9321 O O . ASN B 1 541 ? -15.648 22.172 27.641 1 96.12 541 ASN B O 1
ATOM 9325 N N . ARG B 1 542 ? -14.047 22.312 26.156 1 95.31 542 ARG B N 1
ATOM 9326 C CA . ARG B 1 542 ? -13.094 22.906 27.094 1 95.31 542 ARG B CA 1
ATOM 9327 C C . ARG B 1 542 ? -13.227 24.422 27.141 1 95.31 542 ARG B C 1
ATOM 9329 O O . ARG B 1 542 ? -12.859 25.047 28.125 1 95.31 542 ARG B O 1
ATOM 9336 N N . VAL B 1 543 ? -13.695 25.031 26.078 1 95.88 543 VAL B N 1
ATOM 9337 C CA . VAL B 1 543 ? -13.781 26.484 26.016 1 95.88 543 VAL B CA 1
ATOM 9338 C C . VAL B 1 543 ? -15.219 26.938 26.234 1 95.88 543 VAL B C 1
ATOM 9340 O O . VAL B 1 543 ? -15.492 27.797 27.062 1 95.88 543 VAL B O 1
ATOM 9343 N N . TYR B 1 544 ? -16.109 26.281 25.578 1 96.94 544 TYR B N 1
ATOM 9344 C CA . TYR B 1 544 ? -17.516 26.688 25.656 1 96.94 544 TYR B CA 1
ATOM 9345 C C . TYR B 1 544 ? -18.266 25.859 26.703 1 96.94 544 TYR B C 1
ATOM 9347 O O . TYR B 1 544 ? -19.438 26.094 26.953 1 96.94 544 TYR B O 1
ATOM 9355 N N . HIS B 1 545 ? -17.656 24.781 27.281 1 95.44 545 HIS B N 1
ATOM 9356 C CA . HIS B 1 545 ? -18.094 24.031 28.453 1 95.44 545 HIS B CA 1
ATOM 9357 C C . HIS B 1 545 ? -19.344 23.219 28.156 1 95.44 545 HIS B C 1
ATOM 9359 O O . HIS B 1 545 ? -20.25 23.141 29 1 95.44 545 HIS B O 1
ATOM 9365 N N . TYR B 1 546 ? -19.359 22.734 26.891 1 95.31 546 TYR B N 1
ATOM 9366 C CA . TYR B 1 546 ? -20.344 21.703 26.578 1 95.31 546 TYR B CA 1
ATOM 9367 C C . TYR B 1 546 ? -19.922 20.344 27.141 1 95.31 546 TYR B C 1
ATOM 9369 O O . TYR B 1 546 ? -19.172 19.609 26.5 1 95.31 546 TYR B O 1
ATOM 9377 N N . ALA B 1 547 ? -20.484 19.953 28.188 1 90.5 547 ALA B N 1
ATOM 9378 C CA . ALA B 1 547 ? -20.031 18.797 28.938 1 90.5 547 ALA B CA 1
ATOM 9379 C C . ALA B 1 547 ? -20.359 17.5 28.203 1 90.5 547 ALA B C 1
ATOM 9381 O O . ALA B 1 547 ? -19.703 16.469 28.422 1 90.5 547 ALA B O 1
ATOM 9382 N N . ASP B 1 548 ? -21.328 17.562 27.328 1 92.19 548 ASP B N 1
ATOM 9383 C CA . ASP B 1 548 ? -21.781 16.344 26.656 1 92.19 548 ASP B CA 1
ATOM 9384 C C . ASP B 1 548 ? -20.906 16.016 25.453 1 92.19 548 ASP B C 1
ATOM 9386 O O . ASP B 1 548 ? -21 14.93 24.891 1 92.19 548 ASP B O 1
ATOM 9390 N N . VAL B 1 549 ? -20.031 16.938 25.062 1 93.94 549 VAL B N 1
ATOM 9391 C CA . VAL B 1 549 ? -19.125 16.688 23.938 1 93.94 549 VAL B CA 1
ATOM 9392 C C . VAL B 1 549 ? -17.859 15.977 24.438 1 93.94 549 VAL B C 1
ATOM 9394 O O . VAL B 1 549 ? -17.219 16.438 25.391 1 93.94 549 VAL B O 1
ATOM 9397 N N . ALA B 1 550 ? -17.562 14.828 23.844 1 92.81 550 ALA B N 1
ATOM 9398 C CA . ALA B 1 550 ? -16.469 13.977 24.312 1 92.81 550 ALA B CA 1
ATOM 9399 C C . ALA B 1 550 ? -15.125 14.5 23.812 1 92.81 550 ALA B C 1
ATOM 9401 O O . ALA B 1 550 ? -15.055 15.172 22.797 1 92.81 550 ALA B O 1
ATOM 9402 N N . VAL B 1 551 ? -14.109 14.242 24.609 1 94.56 551 VAL B N 1
ATOM 9403 C CA . VAL B 1 551 ? -12.719 14.461 24.234 1 94.56 551 VAL B CA 1
ATOM 9404 C C . VAL B 1 551 ? -11.93 13.164 24.391 1 94.56 551 VAL B C 1
ATOM 9406 O O . VAL B 1 551 ? -12.422 12.195 24.984 1 94.56 551 VAL B O 1
ATOM 9409 N N . SER B 1 552 ? -10.766 13.133 23.859 1 97.19 552 SER B N 1
ATOM 9410 C CA . SER B 1 552 ? -9.938 11.93 23.906 1 97.19 552 SER B CA 1
ATOM 9411 C C . SER B 1 552 ? -9.523 11.586 25.328 1 97.19 552 SER B C 1
ATOM 9413 O O . SER B 1 552 ? -9.195 12.484 26.109 1 97.19 552 SER B O 1
ATOM 9415 N N . PRO B 1 553 ? -9.562 10.242 25.672 1 97.19 553 PRO B N 1
ATOM 9416 C CA . PRO B 1 553 ? -8.984 9.867 26.969 1 97.19 553 PRO B CA 1
ATOM 9417 C C . PRO B 1 553 ? -7.48 10.109 27.031 1 97.19 553 PRO B C 1
ATOM 9419 O O . PRO B 1 553 ? -6.773 9.891 26.047 1 97.19 553 PRO B O 1
ATOM 9422 N N . LEU B 1 554 ? -7 10.562 28.172 1 97.12 554 LEU B N 1
ATOM 9423 C CA . LEU B 1 554 ? -5.582 10.805 28.391 1 97.12 554 LEU B CA 1
ATOM 9424 C C . LEU B 1 554 ? -5.066 9.992 29.578 1 97.12 554 LEU B C 1
ATOM 9426 O O . LEU B 1 554 ? -5.828 9.68 30.5 1 97.12 554 LEU B O 1
ATOM 9430 N N . PHE B 1 555 ? -3.797 9.688 29.594 1 97.31 555 PHE B N 1
ATOM 9431 C CA . PHE B 1 555 ? -3.129 8.93 30.641 1 97.31 555 PHE B CA 1
ATOM 9432 C C . PHE B 1 555 ? -3.32 9.594 32 1 97.31 555 PHE B C 1
ATOM 9434 O O . PHE B 1 555 ? -3.166 10.812 32.125 1 97.31 555 PHE B O 1
ATOM 9441 N N . ASN B 1 556 ? -3.744 8.773 32.938 1 96.69 556 ASN B N 1
ATOM 9442 C CA . ASN B 1 556 ? -3.855 9.25 34.312 1 96.69 556 ASN B CA 1
ATOM 9443 C C . ASN B 1 556 ? -2.74 8.688 35.188 1 96.69 556 ASN B C 1
ATOM 9445 O O . ASN B 1 556 ? -1.915 9.445 35.688 1 96.69 556 ASN B O 1
ATOM 9449 N N . SER B 1 557 ? -2.764 7.348 35.219 1 97.62 557 SER B N 1
ATOM 9450 C CA . SER B 1 557 ? -1.748 6.738 36.062 1 97.62 557 SER B CA 1
ATOM 9451 C C . SER B 1 557 ? -1.48 5.293 35.656 1 97.62 557 SER B C 1
ATOM 9453 O O . SER B 1 557 ? -2.244 4.707 34.906 1 97.62 557 SER B O 1
ATOM 9455 N N . ALA B 1 558 ? -0.294 4.812 36.156 1 98.38 558 ALA B N 1
ATOM 9456 C CA . ALA B 1 558 ? 0.053 3.398 36.031 1 98.38 558 ALA B CA 1
ATOM 9457 C C . ALA B 1 558 ? 0.534 2.826 37.344 1 98.38 558 ALA B C 1
ATOM 9459 O O . ALA B 1 558 ? 1.334 3.453 38.062 1 98.38 558 ALA B O 1
ATOM 9460 N N . THR B 1 559 ? -0.057 1.696 37.719 1 98.31 559 THR B N 1
ATOM 9461 C CA . THR B 1 559 ? 0.431 0.943 38.875 1 98.31 559 THR B CA 1
ATOM 9462 C C . THR B 1 559 ? 1.041 -0.384 38.438 1 98.31 559 THR B C 1
ATOM 9464 O O . THR B 1 559 ? 0.581 -0.993 37.469 1 98.31 559 THR B O 1
ATOM 9467 N N . PHE B 1 560 ? 2.057 -0.786 39.125 1 98.12 560 PHE B N 1
ATOM 9468 C CA . PHE B 1 560 ? 2.818 -1.96 38.719 1 98.12 560 PHE B CA 1
ATOM 9469 C C . PHE B 1 560 ? 2.717 -3.061 39.781 1 98.12 560 PHE B C 1
ATOM 9471 O O . PHE B 1 560 ? 2.867 -2.803 40.969 1 98.12 560 PHE B O 1
ATOM 9478 N N . GLN B 1 561 ? 2.27 -4.172 39.312 1 94.62 561 GLN B N 1
ATOM 9479 C CA . GLN B 1 561 ? 2.236 -5.398 40.094 1 94.62 561 GLN B CA 1
ATOM 9480 C C . GLN B 1 561 ? 3.25 -6.414 39.562 1 94.62 561 GLN B C 1
ATOM 9482 O O . GLN B 1 561 ? 4.027 -6.113 38.656 1 94.62 561 GLN B O 1
ATOM 9487 N N . GLN B 1 562 ? 3.125 -7.613 40.344 1 92.19 562 GLN B N 1
ATOM 9488 C CA . GLN B 1 562 ? 3.965 -8.688 39.812 1 92.19 562 GLN B CA 1
ATOM 9489 C C . GLN B 1 562 ? 3.496 -9.133 38.438 1 92.19 562 GLN B C 1
ATOM 9491 O O . GLN B 1 562 ? 2.34 -9.523 38.281 1 92.19 562 GLN B O 1
ATOM 9496 N N . ASN B 1 563 ? 4.215 -8.898 37.469 1 95.88 563 ASN B N 1
ATOM 9497 C CA . ASN B 1 563 ? 4.094 -9.453 36.125 1 95.88 563 ASN B CA 1
ATOM 9498 C C . ASN B 1 563 ? 3.25 -8.555 35.219 1 95.88 563 ASN B C 1
ATOM 9500 O O . ASN B 1 563 ? 3.078 -8.844 34.031 1 95.88 563 ASN B O 1
ATOM 9504 N N . TYR B 1 564 ? 2.586 -7.523 35.781 1 98.12 564 TYR B N 1
ATOM 9505 C CA . TYR B 1 564 ? 1.79 -6.691 34.875 1 98.12 564 TYR B CA 1
ATOM 9506 C C . TYR B 1 564 ? 1.713 -5.258 35.375 1 98.12 564 TYR B C 1
ATOM 9508 O O . TYR B 1 564 ? 2.1 -4.973 36.531 1 98.12 564 TYR B O 1
ATOM 9516 N N . ALA B 1 565 ? 1.32 -4.324 34.562 1 98.62 565 ALA B N 1
ATOM 9517 C CA . ALA B 1 565 ? 0.962 -2.943 34.875 1 98.62 565 ALA B CA 1
ATOM 9518 C C . ALA B 1 565 ? -0.541 -2.723 34.719 1 98.62 565 ALA B C 1
ATOM 9520 O O . ALA B 1 565 ? -1.19 -3.342 33.875 1 98.62 565 ALA B O 1
ATOM 9521 N N . LEU B 1 566 ? -1.096 -1.899 35.562 1 98.56 566 LEU B N 1
ATOM 9522 C CA . LEU B 1 566 ? -2.475 -1.437 35.469 1 98.56 566 LEU B CA 1
ATOM 9523 C C . LEU B 1 566 ? -2.52 0.053 35.125 1 98.56 566 LEU B C 1
ATOM 9525 O O . LEU B 1 566 ? -1.975 0.871 35.875 1 98.56 566 LEU B O 1
ATOM 9529 N N . VAL B 1 567 ? -3.176 0.406 34 1 98.62 567 VAL B N 1
ATOM 9530 C CA . VAL B 1 567 ? -3.182 1.78 33.5 1 98.62 567 VAL B CA 1
ATOM 9531 C C . VAL B 1 567 ? -4.59 2.357 33.594 1 98.62 567 VAL B C 1
ATOM 9533 O O . VAL B 1 567 ? -5.566 1.697 33.219 1 98.62 567 VAL B O 1
ATOM 9536 N N . THR B 1 568 ? -4.727 3.605 34.062 1 97.94 568 THR B N 1
ATOM 9537 C CA . THR B 1 568 ? -6 4.312 34.125 1 97.94 568 THR B CA 1
ATOM 9538 C C . THR B 1 568 ? -5.973 5.574 33.281 1 97.94 568 THR B C 1
ATOM 9540 O O . THR B 1 568 ? -4.898 6.082 32.938 1 97.94 568 THR B O 1
ATOM 9543 N N . PHE B 1 569 ? -7.188 6.09 32.906 1 97.25 569 PHE B N 1
ATOM 9544 C CA . PHE B 1 569 ? -7.301 7.227 32 1 97.25 569 PHE B CA 1
ATOM 9545 C C . PHE B 1 569 ? -8.32 8.234 32.531 1 97.25 569 PHE B C 1
ATOM 9547 O O . PHE B 1 569 ? -9.266 7.863 33.219 1 97.25 569 PHE B O 1
ATOM 9554 N N . ASN B 1 570 ? -8.055 9.469 32.156 1 93.88 570 ASN B N 1
ATOM 9555 C CA . ASN B 1 570 ? -9.047 10.523 32.312 1 93.88 570 ASN B CA 1
ATOM 9556 C C . ASN B 1 570 ? -9.875 10.703 31.047 1 93.88 570 ASN B C 1
ATOM 9558 O O . ASN B 1 570 ? -9.438 10.312 29.953 1 93.88 570 ASN B O 1
ATOM 9562 N N . ASP B 1 571 ? -11.172 11.164 31.156 1 91.06 571 ASP B N 1
ATOM 9563 C CA . ASP B 1 571 ? -12.016 11.602 30.047 1 91.06 571 ASP B CA 1
ATOM 9564 C C . ASP B 1 571 ? -12.375 10.43 29.141 1 91.06 571 ASP B C 1
ATOM 9566 O O . ASP B 1 571 ? -12.406 10.578 27.922 1 91.06 571 ASP B O 1
ATOM 9570 N N . ALA B 1 572 ? -12.508 9.266 29.672 1 84.5 572 ALA B N 1
ATOM 9571 C CA . ALA B 1 572 ? -12.844 8.102 28.844 1 84.5 572 ALA B CA 1
ATOM 9572 C C . ALA B 1 572 ? -14.258 8.227 28.281 1 84.5 572 ALA B C 1
ATOM 9574 O O . ALA B 1 572 ? -14.562 7.66 27.234 1 84.5 572 ALA B O 1
ATOM 9575 N N . ASN B 1 573 ? -15.125 9.094 28.812 1 83.06 573 ASN B N 1
ATOM 9576 C CA . ASN B 1 573 ? -16.484 9.359 28.359 1 83.06 573 ASN B CA 1
ATOM 9577 C C . ASN B 1 573 ? -17.25 8.07 28.062 1 83.06 573 ASN B C 1
ATOM 9579 O O . ASN B 1 573 ? -17.797 7.902 26.984 1 83.06 573 ASN B O 1
ATOM 9583 N N . GLY B 1 574 ? -17.25 7.133 29.062 1 89 574 GLY B N 1
ATOM 9584 C CA . GLY B 1 574 ? -17.812 5.805 28.891 1 89 574 GLY B CA 1
ATOM 9585 C C . GLY B 1 574 ? -16.766 4.703 28.891 1 89 574 GLY B C 1
ATOM 9586 O O . GLY B 1 574 ? -15.609 4.941 29.25 1 89 574 GLY B O 1
ATOM 9587 N N . PRO B 1 575 ? -17.219 3.52 28.5 1 94 575 PRO B N 1
ATOM 9588 C CA . PRO B 1 575 ? -16.266 2.402 28.5 1 94 575 PRO B CA 1
ATOM 9589 C C . PRO B 1 575 ? -15.227 2.512 27.391 1 94 575 PRO B C 1
ATOM 9591 O O . PRO B 1 575 ? -15.555 2.889 26.266 1 94 575 PRO B O 1
ATOM 9594 N N . LEU B 1 576 ? -14 2.209 27.75 1 96.94 576 LEU B N 1
ATOM 9595 C CA . LEU B 1 576 ? -12.953 2.07 26.75 1 96.94 576 LEU B CA 1
ATOM 9596 C C . LEU B 1 576 ? -13.305 0.968 25.75 1 96.94 576 LEU B C 1
ATOM 9598 O O . LEU B 1 576 ? -13.945 -0.022 26.109 1 96.94 576 LEU B O 1
ATOM 9602 N N . THR B 1 577 ? -12.891 1.18 24.547 1 96.19 577 THR B N 1
ATOM 9603 C CA . THR B 1 577 ? -13.195 0.204 23.516 1 96.19 577 THR B CA 1
ATOM 9604 C C . THR B 1 577 ? -11.945 -0.122 22.703 1 96.19 577 THR B C 1
ATOM 9606 O O . THR B 1 577 ? -11.023 0.69 22.609 1 96.19 577 THR B O 1
ATOM 9609 N N . VAL B 1 578 ? -11.922 -1.393 22.219 1 96.38 578 VAL B N 1
ATOM 9610 C CA . VAL B 1 578 ? -10.828 -1.866 21.375 1 96.38 578 VAL B CA 1
ATOM 9611 C C . VAL B 1 578 ? -11.312 -2.029 19.938 1 96.38 578 VAL B C 1
ATOM 9613 O O . VAL B 1 578 ? -12.328 -2.682 19.688 1 96.38 578 VAL B O 1
ATOM 9616 N N . LYS B 1 579 ? -10.625 -1.383 19 1 95.94 579 LYS B N 1
ATOM 9617 C CA . LYS B 1 579 ? -10.977 -1.557 17.594 1 95.94 579 LYS B CA 1
ATOM 9618 C C . LYS B 1 579 ? -10.109 -2.621 16.938 1 95.94 579 LYS B C 1
ATOM 9620 O O . LYS B 1 579 ? -9.086 -2.305 16.328 1 95.94 579 LYS B O 1
ATOM 9625 N N . ASP B 1 580 ? -10.414 -3.873 16.984 1 95.81 580 ASP B N 1
ATOM 9626 C CA . ASP B 1 580 ? -9.766 -5.059 16.438 1 95.81 580 ASP B CA 1
ATOM 9627 C C . ASP B 1 580 ? -10.773 -6.18 16.203 1 95.81 580 ASP B C 1
ATOM 9629 O O . ASP B 1 580 ? -11.586 -6.484 17.094 1 95.81 580 ASP B O 1
ATOM 9633 N N . LYS B 1 581 ? -10.758 -6.746 15.062 1 94.5 581 LYS B N 1
ATOM 9634 C CA . LYS B 1 581 ? -11.781 -7.723 14.703 1 94.5 581 LYS B CA 1
ATOM 9635 C C . LYS B 1 581 ? -11.695 -8.961 15.586 1 94.5 581 LYS B C 1
ATOM 9637 O O . LYS B 1 581 ? -12.688 -9.664 15.781 1 94.5 581 LYS B O 1
ATOM 9642 N N . TYR B 1 582 ? -10.469 -9.25 16.188 1 95.81 582 TYR B N 1
ATOM 9643 C CA . TYR B 1 582 ? -10.328 -10.398 17.078 1 95.81 582 TYR B CA 1
ATOM 9644 C C . TYR B 1 582 ? -10.523 -9.992 18.531 1 95.81 582 TYR B C 1
ATOM 9646 O O . TYR B 1 582 ? -10.664 -10.852 19.406 1 95.81 582 TYR B O 1
ATOM 9654 N N . GLY B 1 583 ? -10.453 -8.695 18.812 1 95.62 583 GLY B N 1
ATOM 9655 C CA . GLY B 1 583 ? -10.578 -8.18 20.172 1 95.62 583 GLY B CA 1
ATOM 9656 C C . GLY B 1 583 ? -9.242 -8.016 20.875 1 95.62 583 GLY B C 1
ATOM 9657 O O . GLY B 1 583 ? -9.195 -7.848 22.094 1 95.62 583 GLY B O 1
ATOM 9658 N N . TYR B 1 584 ? -8.188 -8.078 20.125 1 97.62 584 TYR B N 1
ATOM 9659 C CA . TYR B 1 584 ? -6.859 -7.926 20.703 1 97.62 584 TYR B CA 1
ATOM 9660 C C . TYR B 1 584 ? -6.512 -6.457 20.906 1 97.62 584 TYR B C 1
ATOM 9662 O O . TYR B 1 584 ? -6.746 -5.633 20.016 1 97.62 584 TYR B O 1
ATOM 9670 N N . LEU B 1 585 ? -6.074 -6.094 22.109 1 98.19 585 LEU B N 1
ATOM 9671 C CA . LEU B 1 585 ? -5.594 -4.75 22.422 1 98.19 585 LEU B CA 1
ATOM 9672 C C . LEU B 1 585 ? -4.094 -4.637 22.156 1 98.19 585 LEU B C 1
ATOM 9674 O O . LEU B 1 585 ? -3.301 -5.387 22.719 1 98.19 585 LEU B O 1
ATOM 9678 N N . LYS B 1 586 ? -3.709 -3.66 21.281 1 98 586 LYS B N 1
ATOM 9679 C CA . LYS B 1 586 ? -2.33 -3.514 20.828 1 98 586 LYS B CA 1
ATOM 9680 C C . LYS B 1 586 ? -1.795 -2.117 21.125 1 98 586 LYS B C 1
ATOM 9682 O O . LYS B 1 586 ? -2.52 -1.27 21.656 1 98 586 LYS B O 1
ATOM 9687 N N . GLY B 1 587 ? -0.474 -1.883 20.938 1 98.25 587 GLY B N 1
ATOM 9688 C CA . GLY B 1 587 ? 0.151 -0.572 21.016 1 98.25 587 GLY B CA 1
ATOM 9689 C C . GLY B 1 587 ? 0.921 -0.349 22.297 1 98.25 587 GLY B C 1
ATOM 9690 O O . GLY B 1 587 ? 1.537 0.703 22.484 1 98.25 587 GLY B O 1
ATOM 9691 N N . PHE B 1 588 ? 1.023 -1.349 23.172 1 98.81 588 PHE B N 1
ATOM 9692 C CA . PHE B 1 588 ? 1.656 -1.184 24.484 1 98.81 588 PHE B CA 1
ATOM 9693 C C . PHE B 1 588 ? 3.049 -1.801 24.484 1 98.81 588 PHE B C 1
ATOM 9695 O O . PHE B 1 588 ? 3.305 -2.779 23.781 1 98.81 588 PHE B O 1
ATOM 9702 N N . GLU B 1 589 ? 3.92 -1.241 25.25 1 98.81 589 GLU B N 1
ATOM 9703 C CA . GLU B 1 589 ? 5.238 -1.758 25.594 1 98.81 589 GLU B CA 1
ATOM 9704 C C . GLU B 1 589 ? 5.504 -1.639 27.094 1 98.81 589 GLU B C 1
ATOM 9706 O O . GLU B 1 589 ? 5.035 -0.698 27.734 1 98.81 589 GLU B O 1
ATOM 9711 N N . VAL B 1 590 ? 6.227 -2.586 27.688 1 98.75 590 VAL B N 1
ATOM 9712 C CA . VAL B 1 590 ? 6.629 -2.512 29.078 1 98.75 590 VAL B CA 1
ATOM 9713 C C . VAL B 1 590 ? 8.133 -2.746 29.203 1 98.75 590 VAL B C 1
ATOM 9715 O O . VAL B 1 590 ? 8.742 -3.377 28.344 1 98.75 590 VAL B O 1
ATOM 9718 N N . ALA B 1 591 ? 8.711 -2.184 30.172 1 98.69 591 ALA B N 1
ATOM 9719 C CA . ALA B 1 591 ? 10.125 -2.379 30.5 1 98.69 591 ALA B CA 1
ATOM 9720 C C . ALA B 1 591 ? 10.312 -2.656 31.984 1 98.69 591 ALA B C 1
ATOM 9722 O O . ALA B 1 591 ? 9.508 -2.221 32.812 1 98.69 591 ALA B O 1
ATOM 9723 N N . GLY B 1 592 ? 11.328 -3.469 32.25 1 98.31 592 GLY B N 1
ATOM 9724 C CA . GLY B 1 592 ? 11.773 -3.668 33.625 1 98.31 592 GLY B CA 1
ATOM 9725 C C . GLY B 1 592 ? 12.852 -2.695 34.062 1 98.31 592 GLY B C 1
ATOM 9726 O O . GLY B 1 592 ? 13 -1.622 33.469 1 98.31 592 GLY B O 1
ATOM 9727 N N . ASN B 1 593 ? 13.516 -3.096 35.125 1 97.38 593 ASN B N 1
ATOM 9728 C CA . ASN B 1 593 ? 14.555 -2.25 35.688 1 97.38 593 ASN B CA 1
ATOM 9729 C C . ASN B 1 593 ? 15.727 -2.07 34.719 1 97.38 593 ASN B C 1
ATOM 9731 O O . ASN B 1 593 ? 16.516 -1.145 34.875 1 97.38 593 ASN B O 1
ATOM 9735 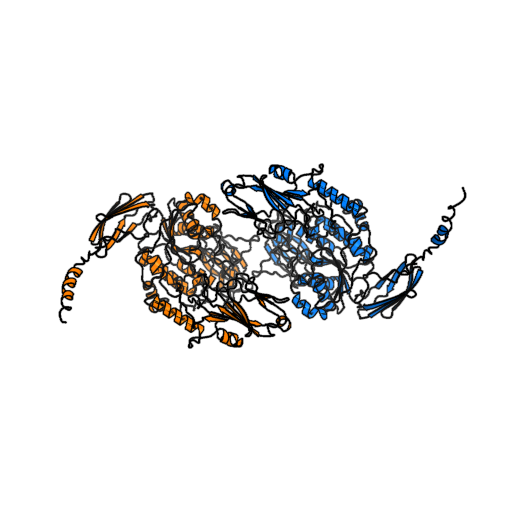N N . ASP B 1 594 ? 15.844 -2.912 33.719 1 97.44 594 ASP B N 1
ATOM 9736 C CA . ASP B 1 594 ? 16.938 -2.83 32.75 1 97.44 594 ASP B CA 1
ATOM 9737 C C . ASP B 1 594 ? 16.641 -1.755 31.703 1 97.44 594 ASP B C 1
ATOM 9739 O O . ASP B 1 594 ? 17.5 -1.449 30.875 1 97.44 594 ASP B O 1
ATOM 9743 N N . HIS B 1 595 ? 15.414 -1.205 31.688 1 97.88 595 HIS B N 1
ATOM 9744 C CA . HIS B 1 595 ? 14.969 -0.127 30.812 1 97.88 595 HIS B CA 1
ATOM 9745 C C . HIS B 1 595 ? 14.891 -0.589 29.359 1 97.88 595 HIS B C 1
ATOM 9747 O O . HIS B 1 595 ? 15.008 0.223 28.438 1 97.88 595 HIS B O 1
ATOM 9753 N N . VAL B 1 596 ? 14.805 -1.918 29.156 1 98.25 596 VAL B N 1
ATOM 9754 C CA . VAL B 1 596 ? 14.609 -2.473 27.828 1 98.25 596 VAL B CA 1
ATOM 9755 C C . VAL B 1 596 ? 13.125 -2.738 27.578 1 98.25 596 VAL B C 1
ATOM 9757 O O . VAL B 1 596 ? 12.508 -3.537 28.297 1 98.25 596 VAL B O 1
ATOM 9760 N N . PHE B 1 597 ? 12.586 -2.145 26.562 1 98.62 597 PHE B N 1
ATOM 9761 C CA . PHE B 1 597 ? 11.156 -2.25 26.297 1 98.62 597 PHE B CA 1
ATOM 9762 C C . PHE B 1 597 ? 10.852 -3.469 25.438 1 98.62 597 PHE B C 1
ATOM 9764 O O . PHE B 1 597 ? 11.602 -3.779 24.5 1 98.62 597 PHE B O 1
ATOM 9771 N N . HIS B 1 598 ? 9.773 -4.117 25.766 1 98.44 598 HIS B N 1
ATOM 9772 C CA . HIS B 1 598 ? 9.195 -5.219 25 1 98.44 598 HIS B CA 1
ATOM 9773 C C . HIS B 1 598 ? 7.734 -4.945 24.656 1 98.44 598 HIS B C 1
ATOM 9775 O O . HIS B 1 598 ? 6.988 -4.414 25.469 1 98.44 598 HIS B O 1
ATOM 9781 N N . TYR B 1 599 ? 7.355 -5.266 23.344 1 98.25 599 TYR B N 1
ATOM 9782 C CA . TYR B 1 599 ? 5.934 -5.23 23.016 1 98.25 599 TYR B CA 1
ATOM 9783 C C . TYR B 1 599 ? 5.125 -6.059 24.016 1 98.25 599 TYR B C 1
ATOM 9785 O O . TYR B 1 599 ? 5.574 -7.117 24.453 1 98.25 599 TYR B O 1
ATOM 9793 N N . ALA B 1 600 ? 3.957 -5.594 24.375 1 98.62 600 ALA B N 1
ATOM 9794 C CA . ALA B 1 600 ? 3.215 -6.195 25.484 1 98.62 600 ALA B CA 1
ATOM 9795 C C . ALA B 1 600 ? 1.77 -6.48 25.078 1 98.62 600 ALA B C 1
ATOM 9797 O O . ALA B 1 600 ? 1.176 -5.73 24.297 1 98.62 600 ALA B O 1
ATOM 9798 N N . GLN B 1 601 ? 1.224 -7.535 25.578 1 98.06 601 GLN B N 1
ATOM 9799 C CA . GLN B 1 601 ? -0.21 -7.793 25.484 1 98.06 601 GLN B CA 1
ATOM 9800 C C . GLN B 1 601 ? -0.988 -6.93 26.469 1 98.06 601 GLN B C 1
ATOM 9802 O O . GLN B 1 601 ? -0.428 -6.453 27.469 1 98.06 601 GLN B O 1
ATOM 9807 N N . ALA B 1 602 ? -2.217 -6.676 26.141 1 98.56 602 ALA B N 1
ATOM 9808 C CA . ALA B 1 602 ? -3.057 -5.844 27 1 98.56 602 ALA B CA 1
ATOM 9809 C C . ALA B 1 602 ? -4.516 -6.293 26.938 1 98.56 602 ALA B C 1
ATOM 9811 O O . ALA B 1 602 ? -4.938 -6.922 25.953 1 98.56 602 ALA B O 1
ATOM 9812 N N . GLN B 1 603 ? -5.215 -6.012 28.047 1 97.06 603 GLN B N 1
ATOM 9813 C CA . GLN B 1 603 ? -6.629 -6.352 28.141 1 97.06 603 GLN B CA 1
ATOM 9814 C C . GLN B 1 603 ? -7.395 -5.305 28.953 1 97.06 603 GLN B C 1
ATOM 9816 O O . GLN B 1 603 ? -6.863 -4.738 29.906 1 97.06 603 GLN B O 1
ATOM 9821 N N . LEU B 1 604 ? -8.617 -5.043 28.5 1 96.81 604 LEU B N 1
ATOM 9822 C CA . LEU B 1 604 ? -9.5 -4.16 29.266 1 96.81 604 LEU B CA 1
ATOM 9823 C C . LEU B 1 604 ? -10.078 -4.883 30.484 1 96.81 604 LEU B C 1
ATOM 9825 O O . LEU B 1 604 ? -10.594 -5.996 30.359 1 96.81 604 LEU B O 1
ATOM 9829 N N . ILE B 1 605 ? -9.906 -4.301 31.641 1 94.81 605 ILE B N 1
ATOM 9830 C CA . ILE B 1 605 ? -10.5 -4.809 32.875 1 94.81 605 ILE B CA 1
ATOM 9831 C C . ILE B 1 605 ? -11.148 -3.66 33.625 1 94.81 605 ILE B C 1
ATOM 9833 O O . ILE B 1 605 ? -10.453 -2.787 34.156 1 94.81 605 ILE B O 1
ATOM 9837 N N . ASN B 1 606 ? -12.461 -3.596 33.844 1 90.88 606 ASN B N 1
ATOM 9838 C CA . ASN B 1 606 ? -13.188 -2.574 34.594 1 90.88 606 ASN B CA 1
ATOM 9839 C C . ASN B 1 606 ? -12.758 -1.169 34.188 1 90.88 606 ASN B C 1
ATOM 9841 O O . ASN B 1 606 ? -12.375 -0.359 35.031 1 90.88 606 ASN B O 1
ATOM 9845 N N . ASN B 1 607 ? -12.68 -0.809 32.969 1 92 607 ASN B N 1
ATOM 9846 C CA . ASN B 1 607 ? -12.367 0.465 32.312 1 92 607 ASN B CA 1
ATOM 9847 C C . ASN B 1 607 ? -10.922 0.877 32.562 1 92 607 ASN B C 1
ATOM 9849 O O . ASN B 1 607 ? -10.602 2.066 32.562 1 92 607 ASN B O 1
ATOM 9853 N N . THR B 1 608 ? -10.094 -0.136 32.938 1 95.94 608 THR B N 1
ATOM 9854 C CA . THR B 1 608 ? -8.641 -0.015 33 1 95.94 608 THR B CA 1
ATOM 9855 C C . THR B 1 608 ? -7.98 -0.969 32 1 95.94 608 THR B C 1
ATOM 9857 O O . THR B 1 608 ? -8.656 -1.79 31.375 1 95.94 608 THR B O 1
ATOM 9860 N N . VAL B 1 609 ? -6.691 -0.737 31.828 1 98.44 609 VAL B N 1
ATOM 9861 C CA . VAL B 1 609 ? -5.973 -1.616 30.922 1 98.44 609 VAL B CA 1
ATOM 9862 C C . VAL B 1 609 ? -4.887 -2.375 31.672 1 98.44 609 VAL B C 1
ATOM 9864 O O . VAL B 1 609 ? -4.016 -1.765 32.312 1 98.44 609 VAL B O 1
ATOM 9867 N N . LYS B 1 610 ? -5.008 -3.676 31.703 1 98.56 610 LYS B N 1
ATOM 9868 C CA . LYS B 1 610 ? -3.941 -4.543 32.188 1 98.56 610 LYS B CA 1
ATOM 9869 C C . LYS B 1 610 ? -2.924 -4.84 31.094 1 98.56 610 LYS B C 1
ATOM 9871 O O . LYS B 1 610 ? -3.293 -5.293 30.016 1 98.56 610 LYS B O 1
ATOM 9876 N N . VAL B 1 611 ? -1.605 -4.555 31.328 1 98.75 611 VAL B N 1
ATOM 9877 C CA . VAL B 1 611 ? -0.553 -4.707 30.328 1 98.75 611 VAL B CA 1
ATOM 9878 C C . VAL B 1 611 ? 0.538 -5.633 30.859 1 98.75 611 VAL B C 1
ATOM 9880 O O . VAL B 1 611 ? 0.997 -5.473 32 1 98.75 611 VAL B O 1
ATOM 9883 N N . TRP B 1 612 ? 0.948 -6.633 30.031 1 98.38 612 TRP B N 1
ATOM 9884 C CA . TRP B 1 612 ? 1.977 -7.555 30.5 1 98.38 612 TRP B CA 1
ATOM 9885 C C . TRP B 1 612 ? 2.779 -8.109 29.328 1 98.38 612 TRP B C 1
ATOM 9887 O O . TRP B 1 612 ? 2.357 -8.008 28.172 1 98.38 612 TRP B O 1
ATOM 9897 N N . SER B 1 613 ? 3.957 -8.508 29.609 1 97.62 613 SER B N 1
ATOM 9898 C CA . SER B 1 613 ? 4.824 -9.242 28.688 1 97.62 613 SER B CA 1
ATOM 9899 C C . SER B 1 613 ? 5.57 -10.359 29.391 1 97.62 613 SER B C 1
ATOM 9901 O O . SER B 1 613 ? 6.086 -10.172 30.5 1 97.62 613 SER B O 1
ATOM 9903 N N . THR B 1 614 ? 5.637 -11.508 28.734 1 94.62 614 THR B N 1
ATOM 9904 C CA . THR B 1 614 ? 6.352 -12.641 29.312 1 94.62 614 THR B CA 1
ATOM 9905 C C . THR B 1 614 ? 7.844 -12.336 29.422 1 94.62 614 THR B C 1
ATOM 9907 O O . THR B 1 614 ? 8.547 -12.961 30.219 1 94.62 614 THR B O 1
ATOM 9910 N N . ALA B 1 615 ? 8.281 -11.344 28.688 1 96.31 615 ALA B N 1
ATOM 9911 C CA . ALA B 1 615 ? 9.703 -10.984 28.672 1 96.31 615 ALA B CA 1
ATOM 9912 C C . ALA B 1 615 ? 10.047 -10.07 29.844 1 96.31 615 ALA B C 1
ATOM 9914 O O . ALA B 1 615 ? 11.219 -9.844 30.141 1 96.31 615 ALA B O 1
ATOM 9915 N N . VAL B 1 616 ? 9.039 -9.578 30.562 1 97.94 616 VAL B N 1
ATOM 9916 C CA . VAL B 1 616 ? 9.258 -8.633 31.641 1 97.94 616 VAL B CA 1
ATOM 9917 C C . VAL B 1 616 ? 8.484 -9.086 32.875 1 97.94 616 VAL B C 1
ATOM 9919 O O . VAL B 1 616 ? 7.336 -8.703 33.094 1 97.94 616 VAL B O 1
ATOM 9922 N N . GLN B 1 617 ? 9.102 -9.719 33.781 1 96.19 617 GLN B N 1
ATOM 9923 C CA . GLN B 1 617 ? 8.461 -10.305 34.938 1 96.19 617 GLN B CA 1
ATOM 9924 C C . GLN B 1 617 ? 8.094 -9.234 35.969 1 96.19 617 GLN B C 1
ATOM 9926 O O . GLN B 1 617 ? 7.133 -9.391 36.719 1 96.19 617 GLN B O 1
ATOM 9931 N N . GLN B 1 618 ? 8.883 -8.18 35.938 1 97.44 618 GLN B N 1
ATOM 9932 C CA . GLN B 1 618 ? 8.633 -7.066 36.844 1 97.44 618 GLN B CA 1
ATOM 9933 C C . GLN B 1 618 ? 8.633 -5.738 36.094 1 97.44 618 GLN B C 1
ATOM 9935 O O . GLN B 1 618 ? 9.609 -4.988 36.125 1 97.44 618 GLN B O 1
ATOM 9940 N N . PRO B 1 619 ? 7.523 -5.43 35.469 1 98.56 619 PRO B N 1
ATOM 9941 C CA . PRO B 1 619 ? 7.473 -4.156 34.75 1 98.56 619 PRO B CA 1
ATOM 9942 C C . PRO B 1 619 ? 7.555 -2.947 35.688 1 98.56 619 PRO B C 1
ATOM 9944 O O . PRO B 1 619 ? 7.004 -2.973 36.781 1 98.56 619 PRO B O 1
ATOM 9947 N N . VAL B 1 620 ? 8.25 -1.871 35.25 1 98.62 620 VAL B N 1
ATOM 9948 C CA . VAL B 1 620 ? 8.352 -0.637 36.031 1 98.62 620 VAL B CA 1
ATOM 9949 C C . VAL B 1 620 ? 7.969 0.554 35.156 1 98.62 620 VAL B C 1
ATOM 9951 O O . VAL B 1 620 ? 7.871 1.684 35.656 1 98.62 620 VAL B O 1
ATOM 9954 N N . ALA B 1 621 ? 7.762 0.293 33.875 1 98.75 621 ALA B N 1
ATOM 9955 C CA . ALA B 1 621 ? 7.332 1.327 32.938 1 98.75 621 ALA B CA 1
ATOM 9956 C C . ALA B 1 621 ? 6.406 0.75 31.875 1 98.75 621 ALA B C 1
ATOM 9958 O O . ALA B 1 621 ? 6.562 -0.403 31.453 1 98.75 621 ALA B O 1
ATOM 9959 N N . VAL B 1 622 ? 5.457 1.504 31.469 1 98.88 622 VAL B N 1
ATOM 9960 C CA . VAL B 1 622 ? 4.539 1.161 30.391 1 98.88 622 VAL B CA 1
ATOM 9961 C C . VAL B 1 622 ? 4.383 2.352 29.438 1 98.88 622 VAL B C 1
ATOM 9963 O O . VAL B 1 622 ? 4.32 3.5 29.891 1 98.88 622 VAL B O 1
ATOM 9966 N N . ARG B 1 623 ? 4.465 2.1 28.172 1 98.81 623 ARG B N 1
ATOM 9967 C CA . ARG B 1 623 ? 4.246 3.1 27.141 1 98.81 623 ARG B CA 1
ATOM 9968 C C . ARG B 1 623 ? 3.176 2.645 26.156 1 98.81 623 ARG B C 1
ATOM 9970 O O . ARG B 1 623 ? 2.982 1.443 25.953 1 98.81 623 ARG B O 1
ATOM 9977 N N . TYR B 1 624 ? 2.375 3.537 25.641 1 98.69 624 TYR B N 1
ATOM 9978 C CA . TYR B 1 624 ? 1.342 3.293 24.641 1 98.69 624 TYR B CA 1
ATOM 9979 C C . TYR B 1 624 ? 1.536 4.195 23.438 1 98.69 624 TYR B C 1
ATOM 9981 O O . TYR B 1 624 ? 1.695 5.41 23.578 1 98.69 624 TYR B O 1
ATOM 9989 N N . ALA B 1 625 ? 1.535 3.643 22.203 1 98.44 625 ALA B N 1
ATOM 9990 C CA . ALA B 1 625 ? 1.588 4.363 20.938 1 98.44 625 ALA B CA 1
ATOM 9991 C C . ALA B 1 625 ? 2.816 5.266 20.875 1 98.44 625 ALA B C 1
ATOM 9993 O O . ALA B 1 625 ? 2.727 6.41 20.422 1 98.44 625 ALA B O 1
ATOM 9994 N N . TRP B 1 626 ? 3.98 4.711 21.359 1 98.25 626 TRP B N 1
ATOM 9995 C CA . TRP B 1 626 ? 5.203 5.504 21.422 1 98.25 626 TRP B CA 1
ATOM 9996 C C . TRP B 1 626 ? 6.074 5.266 20.188 1 98.25 626 TRP B C 1
ATOM 9998 O O . TRP B 1 626 ? 7.125 4.629 20.281 1 98.25 626 TRP B O 1
ATOM 10008 N N . SER B 1 627 ? 5.688 5.766 19.078 1 97.81 627 SER B N 1
ATOM 10009 C CA . SER B 1 627 ? 6.367 5.719 17.797 1 97.81 627 SER B CA 1
ATOM 10010 C C . SER B 1 627 ? 5.973 6.902 16.922 1 97.81 627 SER B C 1
ATOM 10012 O O . SER B 1 627 ? 5.062 7.66 17.266 1 97.81 627 SER B O 1
ATOM 10014 N N . ASP B 1 628 ? 6.707 7.098 15.836 1 97.62 628 ASP B N 1
ATOM 10015 C CA . ASP B 1 628 ? 6.309 8.125 14.875 1 97.62 628 ASP B CA 1
ATOM 10016 C C . ASP B 1 628 ? 4.93 7.836 14.297 1 97.62 628 ASP B C 1
ATOM 10018 O O . ASP B 1 628 ? 4.078 8.727 14.219 1 97.62 628 ASP B O 1
ATOM 10022 N N . SER B 1 629 ? 4.785 6.613 13.961 1 97.75 629 SER B N 1
ATOM 10023 C CA . SER B 1 629 ? 3.508 6.152 13.43 1 97.75 629 SER B CA 1
ATOM 10024 C C . SER B 1 629 ? 3.01 4.918 14.172 1 97.75 629 SER B C 1
ATOM 10026 O O . SER B 1 629 ? 3.291 3.787 13.773 1 97.75 629 SER B O 1
ATOM 10028 N N . PRO B 1 630 ? 2.252 5.102 15.227 1 97.38 630 PRO B N 1
ATOM 10029 C CA . PRO B 1 630 ? 1.726 3.965 15.984 1 97.38 630 PRO B CA 1
ATOM 10030 C C . PRO B 1 630 ? 0.521 3.312 15.305 1 97.38 630 PRO B C 1
ATOM 10032 O O . PRO B 1 630 ? -0.584 3.334 15.852 1 97.38 630 PRO B O 1
ATOM 10035 N N . VAL B 1 631 ? 0.739 2.586 14.289 1 95.62 631 VAL B N 1
ATOM 10036 C CA . VAL B 1 631 ? -0.306 2.041 13.43 1 95.62 631 VAL B CA 1
ATOM 10037 C C . VAL B 1 631 ? -1.079 0.958 14.18 1 95.62 631 VAL B C 1
ATOM 10039 O O . VAL B 1 631 ? -2.227 0.658 13.844 1 95.62 631 VAL B O 1
ATOM 10042 N N . ASP B 1 632 ? -0.497 0.44 15.25 1 96.69 632 ASP B N 1
ATOM 10043 C CA . ASP B 1 632 ? -1.136 -0.644 15.992 1 96.69 632 ASP B CA 1
ATOM 10044 C C . ASP B 1 632 ? -2.014 -0.097 17.125 1 96.69 632 ASP B C 1
ATOM 10046 O O . ASP B 1 632 ? -2.789 -0.84 17.719 1 96.69 632 ASP B O 1
ATOM 10050 N N . ALA B 1 633 ? -1.885 1.173 17.422 1 98 633 ALA B N 1
ATOM 10051 C CA . ALA B 1 633 ? -2.668 1.741 18.516 1 98 633 ALA B CA 1
ATOM 10052 C C . ALA B 1 633 ? -4.16 1.69 18.219 1 98 633 ALA B C 1
ATOM 10054 O O . ALA B 1 633 ? -4.617 2.279 17.234 1 98 633 ALA B O 1
ATOM 10055 N N . ASN B 1 634 ? -4.879 0.917 19.078 1 98.12 634 ASN B N 1
ATOM 10056 C CA . ASN B 1 634 ? -6.273 0.668 18.734 1 98.12 634 ASN B CA 1
ATOM 10057 C C . ASN B 1 634 ? -7.184 0.813 19.953 1 98.12 634 ASN B C 1
ATOM 10059 O O . ASN B 1 634 ? -8.25 0.2 20.016 1 98.12 634 ASN B O 1
ATOM 10063 N N . LEU B 1 635 ? -6.734 1.571 21 1 98.38 635 LEU B N 1
ATOM 10064 C CA . LEU B 1 635 ? -7.523 1.851 22.203 1 98.38 635 LEU B CA 1
ATOM 10065 C C . LEU B 1 635 ? -8.289 3.16 22.047 1 98.38 635 LEU B C 1
ATOM 10067 O O . LEU B 1 635 ? -7.711 4.184 21.688 1 98.38 635 LEU B O 1
ATOM 10071 N N . PHE B 1 636 ? -9.648 3.137 22.344 1 97.81 636 PHE B N 1
ATOM 10072 C CA . PHE B 1 636 ? -10.516 4.289 22.141 1 97.81 636 PHE B CA 1
ATOM 10073 C C . PHE B 1 636 ? -11.438 4.488 23.344 1 97.81 636 PHE B C 1
ATOM 10075 O O . PHE B 1 636 ? -11.664 3.559 24.109 1 97.81 636 PHE B O 1
ATOM 10082 N N . GLY B 1 637 ? -11.883 5.738 23.469 1 96.19 637 GLY B N 1
ATOM 10083 C CA . GLY B 1 637 ? -12.93 6.016 24.453 1 96.19 637 GLY B CA 1
ATOM 10084 C C . GLY B 1 637 ? -14.312 5.602 23.984 1 96.19 637 GLY B C 1
ATOM 10085 O O . GLY B 1 637 ? -14.477 5.137 22.844 1 96.19 637 GLY B O 1
ATOM 10086 N N . GLY B 1 638 ? -15.242 5.77 24.859 1 92.88 638 GLY B N 1
ATOM 10087 C CA . GLY B 1 638 ? -16.609 5.359 24.562 1 92.88 638 GLY B CA 1
ATOM 10088 C C . GLY B 1 638 ? -17.219 6.121 23.406 1 92.88 638 GLY B C 1
ATOM 10089 O O . GLY B 1 638 ? -18.109 5.605 22.703 1 92.88 638 GLY B O 1
ATOM 10090 N N . ALA B 1 639 ? -16.719 7.297 23.141 1 93.12 639 ALA B N 1
ATOM 10091 C CA . ALA B 1 639 ? -17.281 8.141 22.094 1 93.12 639 ALA B CA 1
ATOM 10092 C C . ALA B 1 639 ? -16.547 7.934 20.766 1 93.12 639 ALA B C 1
ATOM 10094 O O . ALA B 1 639 ? -16.812 8.633 19.797 1 93.12 639 ALA B O 1
ATOM 10095 N N . GLY B 1 640 ? -15.594 7.062 20.781 1 95.38 640 GLY B N 1
ATOM 10096 C CA . GLY B 1 640 ? -14.93 6.719 19.547 1 95.38 640 GLY B CA 1
ATOM 10097 C C . GLY B 1 640 ? -13.703 7.57 19.266 1 95.38 640 GLY B C 1
ATOM 10098 O O . GLY B 1 640 ? -13.18 7.574 18.141 1 95.38 640 GLY B O 1
ATOM 10099 N N . LEU B 1 641 ? -13.188 8.297 20.25 1 97.19 641 LEU B N 1
ATOM 10100 C CA . LEU B 1 641 ? -11.961 9.07 20.109 1 97.19 641 LEU B CA 1
ATOM 10101 C C . LEU B 1 641 ? -10.766 8.281 20.641 1 97.19 641 LEU B C 1
ATOM 10103 O O . LEU B 1 641 ? -10.883 7.57 21.641 1 97.19 641 LEU B O 1
ATOM 10107 N N . PRO B 1 642 ? -9.602 8.398 20.031 1 98.06 642 PRO B N 1
ATOM 10108 C CA . PRO B 1 642 ? -8.445 7.59 20.438 1 98.06 642 PRO B CA 1
ATOM 10109 C C . PRO B 1 642 ? -7.887 7.996 21.797 1 98.06 642 PRO B C 1
ATOM 10111 O O . PRO B 1 642 ? -7.91 9.18 22.156 1 98.06 642 PRO B O 1
ATOM 10114 N N . VAL B 1 643 ? -7.398 7.016 22.5 1 98.25 643 VAL B N 1
ATOM 10115 C CA . VAL B 1 643 ? -6.598 7.312 23.672 1 98.25 643 VAL B CA 1
ATOM 10116 C C . VAL B 1 643 ? -5.285 7.973 23.266 1 98.25 643 VAL B C 1
ATOM 10118 O O . VAL B 1 643 ? -4.652 7.551 22.281 1 98.25 643 VAL B O 1
ATOM 10121 N N . GLY B 1 644 ? -4.926 9.055 23.953 1 98.12 644 GLY B N 1
ATOM 10122 C CA . GLY B 1 644 ? -3.686 9.742 23.625 1 98.12 644 GLY B CA 1
ATOM 10123 C C . GLY B 1 644 ? -2.451 8.922 23.953 1 98.12 644 GLY B C 1
ATOM 10124 O O . GLY B 1 644 ? -2.426 8.195 24.953 1 98.12 644 GLY B O 1
ATOM 10125 N N . PRO B 1 645 ? -1.378 9.031 23.125 1 98.44 645 PRO B N 1
ATOM 10126 C CA . PRO B 1 645 ? -0.113 8.359 23.438 1 98.44 645 PRO B CA 1
ATOM 10127 C C . PRO B 1 645 ? 0.502 8.836 24.75 1 98.44 645 PRO B C 1
ATOM 10129 O O . PRO B 1 645 ? 0.307 9.984 25.141 1 98.44 645 PRO B O 1
ATOM 10132 N N . PHE B 1 646 ? 1.26 7.867 25.422 1 98.19 646 PHE B N 1
ATOM 10133 C CA . PHE B 1 646 ? 1.843 8.281 26.688 1 98.19 646 PHE B CA 1
ATOM 10134 C C . PHE B 1 646 ? 3.012 7.379 27.062 1 98.19 646 PHE B C 1
ATOM 10136 O O . PHE B 1 646 ? 3.188 6.305 26.484 1 98.19 646 PHE B O 1
ATOM 10143 N N . ARG B 1 647 ? 3.789 7.812 27.938 1 98.38 647 ARG B N 1
ATOM 10144 C CA . ARG B 1 647 ? 4.703 6.988 28.719 1 98.38 647 ARG B CA 1
ATOM 10145 C C . ARG B 1 647 ? 4.516 7.23 30.203 1 98.38 647 ARG B C 1
ATOM 10147 O O . ARG B 1 647 ? 4.16 8.336 30.625 1 98.38 647 ARG B O 1
ATOM 10154 N N . SER B 1 648 ? 4.738 6.211 31 1 98.44 648 SER B N 1
ATOM 10155 C CA . SER B 1 648 ? 4.586 6.301 32.469 1 98.44 648 SER B CA 1
ATOM 10156 C C . SER B 1 648 ? 5.895 6.695 33.125 1 98.44 648 SER B C 1
ATOM 10158 O O . SER B 1 648 ? 5.91 7.07 34.312 1 98.44 648 SER B O 1
ATOM 10160 N N . ASP B 1 649 ? 6.961 6.574 32.406 1 98 649 ASP B N 1
ATOM 10161 C CA . ASP B 1 649 ? 8.289 6.844 32.969 1 98 649 ASP B CA 1
ATOM 10162 C C . ASP B 1 649 ? 8.719 8.281 32.656 1 98 649 ASP B C 1
ATOM 10164 O O . ASP B 1 649 ? 8.055 8.992 31.906 1 98 649 ASP B O 1
ATOM 10168 N N . THR B 1 650 ? 9.805 8.68 33.312 1 96.62 650 THR B N 1
ATOM 10169 C CA . THR B 1 650 ? 10.414 9.984 33.062 1 96.62 650 THR B CA 1
ATOM 10170 C C . THR B 1 650 ? 11.859 9.82 32.625 1 96.62 650 THR B C 1
ATOM 10172 O O . THR B 1 650 ? 12.703 10.68 32.875 1 96.62 650 THR B O 1
ATOM 10175 N N . TRP B 1 651 ? 12.109 8.648 32.031 1 97.56 651 TRP B N 1
ATOM 10176 C CA . TRP B 1 651 ? 13.461 8.367 31.594 1 97.56 651 TRP B CA 1
ATOM 10177 C C . TRP B 1 651 ? 13.859 9.289 30.438 1 97.56 651 TRP B C 1
ATOM 10179 O O . TRP B 1 651 ? 12.992 9.805 29.734 1 97.56 651 TRP B O 1
ATOM 10189 N N . ALA B 1 652 ? 15.195 9.508 30.297 1 95.94 652 ALA B N 1
ATOM 10190 C CA . ALA B 1 652 ? 15.695 10.422 29.281 1 95.94 652 ALA B CA 1
ATOM 10191 C C . ALA B 1 652 ? 15.273 9.961 27.875 1 95.94 652 ALA B C 1
ATOM 10193 O O . ALA B 1 652 ? 15.398 8.781 27.547 1 95.94 652 ALA B O 1
ATOM 10194 N N . GLY B 1 653 ? 14.719 10.922 27.125 1 95.56 653 GLY B N 1
ATOM 10195 C CA . GLY B 1 653 ? 14.422 10.664 25.719 1 95.56 653 GLY B CA 1
ATOM 10196 C C . GLY B 1 653 ? 15.57 11.023 24.797 1 95.56 653 GLY B C 1
ATOM 10197 O O . GLY B 1 653 ? 16.625 11.469 25.25 1 95.56 653 GLY B O 1
ATOM 10198 N N . ILE B 1 654 ? 15.375 10.844 23.516 1 95.62 654 ILE B N 1
ATOM 10199 C CA . ILE B 1 654 ? 16.453 11.023 22.562 1 95.62 654 ILE B CA 1
ATOM 10200 C C . ILE B 1 654 ? 16.609 12.5 22.219 1 95.62 654 ILE B C 1
ATOM 10202 O O . ILE B 1 654 ? 17.578 12.906 21.594 1 95.62 654 ILE B O 1
ATOM 10206 N N . THR B 1 655 ? 15.656 13.383 22.75 1 95.94 655 THR B N 1
ATOM 10207 C CA . THR B 1 655 ? 15.734 14.805 22.422 1 95.94 655 THR B CA 1
ATOM 10208 C C . THR B 1 655 ? 16.094 15.617 23.672 1 95.94 655 THR B C 1
ATOM 10210 O O . THR B 1 655 ? 16.156 16.844 23.609 1 95.94 655 THR B O 1
ATOM 10213 N N . ASP B 1 656 ? 16.281 15.047 24.828 1 94.88 656 ASP B N 1
ATOM 10214 C CA . ASP B 1 656 ? 16.5 15.727 26.094 1 94.88 656 ASP B CA 1
ATOM 10215 C C . ASP B 1 656 ? 17.672 16.703 26 1 94.88 656 ASP B C 1
ATOM 10217 O O . ASP B 1 656 ? 17.641 17.781 26.609 1 94.88 656 ASP B O 1
ATOM 10221 N N . ASN B 1 657 ? 18.641 16.469 25.25 1 91.19 657 ASN B N 1
ATOM 10222 C CA . ASN B 1 657 ? 19.828 17.328 25.203 1 91.19 657 ASN B CA 1
ATOM 10223 C C . ASN B 1 657 ? 19.984 18.031 23.859 1 91.19 657 ASN B C 1
ATOM 10225 O O . ASN B 1 657 ? 21.062 18.5 23.516 1 91.19 657 ASN B O 1
ATOM 10229 N N . VAL B 1 658 ? 18.891 18.125 23.188 1 90.75 658 VAL B N 1
ATOM 10230 C CA . VAL B 1 658 ? 18.938 18.812 21.891 1 90.75 658 VAL B CA 1
ATOM 10231 C C . VAL B 1 658 ? 18.203 20.141 22 1 90.75 658 VAL B C 1
ATOM 10233 O O . VAL B 1 658 ? 17.016 20.188 22.344 1 90.75 658 VAL B O 1
ATOM 10236 N N . LYS B 1 659 ? 18.891 21.234 21.766 1 90.69 659 LYS B N 1
ATOM 10237 C CA . LYS B 1 659 ? 18.344 22.578 21.906 1 90.69 659 LYS B CA 1
ATOM 10238 C C . LYS B 1 659 ? 18.703 23.453 20.719 1 90.69 659 LYS B C 1
ATOM 10240 O O . LYS B 1 659 ? 19.625 23.141 19.969 1 90.69 659 LYS B O 1
ATOM 10245 N N . LEU B 1 660 ? 17.844 24.422 20.531 1 88.06 660 LEU B N 1
ATOM 10246 C CA . LEU B 1 660 ? 18.172 25.438 19.531 1 88.06 660 LEU B CA 1
ATOM 10247 C C . LEU B 1 660 ? 19.438 26.188 19.906 1 88.06 660 LEU B C 1
ATOM 10249 O O . LEU B 1 660 ? 19.578 26.672 21.031 1 88.06 660 LEU B O 1
ATOM 10253 N N . VAL B 1 661 ? 20.375 26.156 19.016 1 78.69 661 VAL B N 1
ATOM 10254 C CA . VAL B 1 661 ? 21.688 26.766 19.281 1 78.69 661 VAL B CA 1
ATOM 10255 C C . VAL B 1 661 ? 21.734 28.156 18.641 1 78.69 661 VAL B C 1
ATOM 10257 O O . VAL B 1 661 ? 21.281 28.359 17.516 1 78.69 661 VAL B O 1
ATOM 10260 N N . PRO B 1 662 ? 22.234 29.094 19.438 1 73.88 662 PRO B N 1
ATOM 10261 C CA . PRO B 1 662 ? 22.375 30.453 18.891 1 73.88 662 PRO B CA 1
ATOM 10262 C C . PRO B 1 662 ? 23.312 30.516 17.688 1 73.88 662 PRO B C 1
ATOM 10264 O O . PRO B 1 662 ? 24.234 29.719 17.578 1 73.88 662 PRO B O 1
#

Foldseek 3Di:
DDDDDDVPPPVPPVPPPPPPPPCPVQFADDWFQQDAAQHEAEAPAKFKTKDFHDAQWWKWKDKPHDIDIDGAHRVRIDMDIDHGHHWDDQIKMWMDTVPHIDIYTGYTYFFEAEEEAADLQQPAQLLFPCLQVCQVCFVVALEKEKEQDDFFDLFADQHGPHIDIGGGHSPPRRRHRNLQVLLQRQLCVVVVHRYYYYYQYYHLADLQQQFALVLLCVFPFRNVQSVPDDNDVVVLQVVLVVQLQCLQQVPDDDDADDPQRVLQDDLCVLVRFFWAFAQPADRDDSCNFKAAKWKKKFKDADAAVQLQFKKKFFQADFQFWKWKHKNNRTQDTGGDHGQDIRIGHGNRGHHTIMMIMMIGHGTTPPPSAHNRHRDDDQVGGWMGTPDDIGGPGDRRMGIDGNPVDDMGTHDDSRSGGNRSNRHGVSNCPQRDHLAYEYEYQPSCLLQLQCVLSSVLSSQVRSCVRNVHNHAYEYEQQEFEADFDDPVVFASSLSNSVSRVVNQVVDANGHYAAHHAPDDHHDSRHSNSNVSNNSSSLGCCCRRVNPVLRAGWWEWDAWDWDFFKIKTATPRLNAAKAFDDPVRWAFFKWFDDPVPDIDGWGWDDDPSIIITGDPVYRTTDKMWGLRYSRSNRHGIGGPVRHGYHTDINDPDDGPNNPPGDDD/DPPVPPVPPVVPPVPPPPPPPPCPVQFADDWFQQDAAQHEAEAPAKFKTKDFHDAQWWKWKDKPHDIDIDGAHRRRIDMDIDHGHHWDDQIKMWMDTVPHIDIYTGYTYFFEAEEEAADLQQPAQLLFPCLQVCQVCFVVALEKEKEQDDFFDLFADQHGPHIDIGGGHSVPRRRHRNLQVLLQRQLCVVVVHRYYYYYQYYHLDDLQQQFALVLLCVFPFRNVQSVPFDNDPVVLQVVLVQQLQCLQQVPDDDDADDPQRVLQDDPCVLVRFFWAFAQVADHDDSCNFKAAKWKKKFKDADAAVQLQFKKKFFQADFQFFKWKHKNNRTQDTGGDHGQDIRIGHGNRGHHTIMMIMMIGHGTTPPPSAGHRHRDDDQVGGWMGTPDDIGGPGDRRMGIDGNPVDDMGTHDDSRSGGNRSNRHRVSNCPQRDHLAYEYEYQVSPLLQLVCVLSSVLSSQVRSCVRNVHNHAYEYEQQEFEADFDDPVVFASSLSNSVSSVVNQVVDANGHYAAHHAPDDHHDSRHSNSNVSNNSSSLRCCCRRVNPVLRAGWWEWDAWDWDFFKIKTATPRLNAAKAFDDPVRWAFFKWFDDPVPDIDGWGWDDDPSIIITGDPVYRTTPKMWGQRYSRSNRHGITGPVGHGYHTDINDPDDGPNNPPGDDD

InterPro domains:
  IPR005181 Sialate O-acetylesterase domain [PF03629] (419-529)
  IPR036514 SGNH hydrolase superfamily [G3DSA:3.40.50.1110] (110-286)
  IPR036514 SGNH hydrolase superfamily [G3DSA:3.40.50.1110] (343-551)
  IPR039329 Sialate O-acetylesterase [PTHR22901] (1-647)

Organism: NCBI:txid1302689

Secondary structure (DSSP, 8-state):
--SS-TTSSTTTGGGG-------------EE-TT--TT-EEETTS-EEEEEE-STT-EEEEEETTEEEEEE--TTSEEEEEEPP--SEEEEEEEEEETTEEEEEEEEEEEEEEEEEESHHHH-BGGGSTTHHHHHTTGGG--EEEEEPPP---SS--SS-S---EEE--TTTGGGSBHHHHHHHHHHHHHHTS-EEEEEEE-TT--GGGGS-HHHHHT-TTTHHHHHT--SSHHHHHHHHHHHHHHHHTTTSPP----HHHHHHS-GGGGGGSEEE-TTTTTTSSTTTTEEE-EEEEEEEEE-HHHHTS-EEEEE-B--SEEEEEETTEEEEEEE--TT--EEE-TTSS-SEEEEEEEEE-S--SSTT--TT--B--TTTEEEE-SS-EEE--STTEEEEE-TTS-EEE---GGGSSSHHIIIIIGGGTT---SEEEEE--GGGGGGHHHHHHHHHHHHHHHHHHHTS---EEEEPP---S----TTT--HHHHHHHHHHHHHHHSTTEEEE--TTS--TT-SS-S-HHHHHHHHHHHHHHHTS--TTS----EEEEEEE-SS-EEEEEE---S--EE--TT--EEEEEEE-TT--EEEEEEEEETTEEEEE-TT-SS--EEEES-SSS-TT--EE-TTSPBPPPEES-----TTTT-----/--TTSGGGTHHHHGGG-------------EE-TT--TT-EEETTS-EEEEEE-STT-EEEEEETTEEEEEE--TTSEEEEEEPP--SEEEEEEEEEETTEEEEEEEEEEEEEEEEEESHHHH-BGGGSTTHHHHHTTGGG--EEEEEPPP---SS--SS-S---EEE--TTTGGGSBHHHHHHHHHHHHHHTS-EEEEEEE-TT--GGGGS-HHHHHT-TTTHHHHHT--SSHHHHHHHHHHHHHHHHTTTSPP----HHHHHHS-GGGGGGSEEE-TTTTSSSSTTTTEEE-EEEEEEEEE-HHHHTS-EEEEE-B--SEEEEEETTEEEEEEE--TT--EEE-TTSS-SEEEEEEEEE-S--SSTTS-TT--B--TTTEEEE-SS-EEE--STTEEEEE-TTS-EEE---GGGSSSHHIIIIIGGGTT---SEEEEE--GGGGGGHHHHHHHHHHHHHHHHHHHTS---EEEEPP---S----TTT--HHHHHHHHHHHHHHHSTTEEEE--TTS--TT-SS-S-HHHHHHHHHHHHHHHTS--TTS----EEEEEEE-SS-EEEEEE---S--EE--TT--EEEEEEE-TT--EEEEEEEEETTEEEEE-TT-SS--EEEES-SSS-TT--EE-TTSPBPPPEES-----TTTT-----

Nearest PDB structures (foldseek):
  7kmm-assembly2_B  TM=9.439E-01  e=5.220E-51  Xanthomonas citri pv. citri str. 306
  7kmm-assembly1_A  TM=9.400E-01  e=1.988E-50  Xanthomonas citri pv. citri str. 306
  5z18-assembly1_B  TM=5.241E-01  e=1.069E-03  Mediterraneibacter gnavus
  6d4o-assembly1_A  TM=4.809E-01  e=3.980E-04  Lachnospira eligens
  5z18-assembly2_D-2  TM=5.247E-01  e=2.027E-03  Mediterraneibacter gnavus

Solvent-accessible surface area (backbone atoms only — not comparable to full-atom values): 68111 Å² total; per-residue (Å²): 141,86,74,96,67,91,73,73,65,72,69,56,68,73,60,67,72,62,74,75,69,72,74,70,73,73,56,62,76,42,61,42,43,88,60,48,45,52,26,54,41,30,36,73,35,56,38,57,48,48,33,37,30,44,52,68,30,62,31,41,39,37,42,90,90,41,75,48,78,46,58,21,33,90,84,9,41,38,69,47,76,42,73,56,40,68,68,49,68,70,38,55,38,40,38,36,44,83,92,40,74,47,77,35,42,49,28,31,27,16,44,18,34,38,34,26,38,7,42,69,34,48,37,35,21,62,72,26,62,63,36,74,66,44,36,77,49,22,66,77,44,49,33,28,38,29,54,49,61,89,39,79,25,87,56,69,31,81,55,55,95,53,53,52,42,42,64,35,23,55,86,49,40,44,74,32,32,27,28,54,48,32,19,29,53,49,44,17,68,76,69,70,35,41,21,22,36,40,38,42,44,42,61,74,39,37,72,56,20,57,22,48,55,71,53,27,53,72,30,91,85,38,21,66,42,44,69,63,54,62,89,37,69,66,48,41,45,50,49,51,51,49,51,37,45,29,62,58,40,72,69,42,80,85,77,76,76,48,70,70,60,57,32,64,45,58,61,71,69,50,68,74,37,47,64,39,42,59,46,44,40,59,82,60,55,81,60,45,35,52,38,24,27,13,38,40,34,35,74,47,74,32,51,66,72,61,15,58,39,48,31,35,40,32,63,23,32,45,74,28,34,32,37,32,23,39,69,50,40,75,75,44,74,42,76,47,59,70,73,51,72,44,77,39,59,54,62,62,51,46,59,37,80,27,28,41,35,38,34,26,74,30,55,32,72,49,80,71,32,31,31,67,33,36,30,64,49,68,92,29,15,27,36,39,45,87,88,50,72,46,75,59,67,44,63,66,29,23,50,45,73,36,78,80,48,79,65,49,71,49,86,50,70,70,79,52,61,15,20,40,17,12,30,53,44,42,33,52,59,69,57,50,55,66,26,34,43,38,30,59,50,79,62,36,19,75,24,8,54,48,43,33,55,52,53,48,48,31,54,52,39,52,21,61,71,59,70,41,80,56,30,37,42,36,44,37,66,43,15,36,48,58,69,52,48,66,78,77,45,37,45,51,30,41,28,36,45,23,49,45,55,44,19,70,67,38,81,56,35,34,66,32,71,32,58,88,69,41,27,49,88,32,93,69,55,38,66,30,52,63,58,5,42,46,45,28,32,39,43,39,26,70,71,70,59,36,80,87,45,62,56,51,14,34,80,66,49,76,45,67,46,89,37,26,35,41,36,40,61,41,57,31,64,61,57,60,41,61,74,40,84,55,62,64,44,48,34,35,29,35,14,28,92,84,70,56,60,39,55,15,36,41,45,82,53,95,72,25,37,42,36,34,32,95,89,27,62,50,32,74,33,47,32,31,34,50,13,27,18,41,84,55,48,30,51,23,16,47,76,69,36,50,48,44,63,46,64,71,59,86,70,88,59,90,21,67,86,34,68,90,74,109,139,75,75,80,61,69,79,63,61,69,69,55,66,72,58,66,72,61,73,73,69,72,74,70,74,72,54,63,76,43,62,42,44,88,59,50,45,51,25,54,40,31,36,74,36,57,40,57,48,47,33,36,29,45,51,68,30,61,31,40,40,38,43,90,89,42,76,46,78,45,58,21,33,89,85,9,41,36,71,47,77,41,74,56,40,69,66,48,68,70,37,55,39,40,36,36,44,82,92,40,73,47,78,34,42,50,28,32,27,17,44,19,33,39,36,26,37,7,41,68,35,49,36,34,20,61,73,26,62,62,37,72,66,45,36,76,50,22,66,77,45,48,34,28,38,30,54,49,62,90,41,78,25,87,54,70,30,80,55,55,95,52,54,53,45,40,64,36,22,54,85,48,39,44,73,34,33,26,30,54,49,32,19,29,52,49,43,18,69,75,69,70,37,41,22,23,34,41,38,41,45,43,61,74,38,38,73,56,19,56,22,48,55,71,52,27,53,73,32,90,85,39,22,65,44,43,69,65,52,63,90,37,69,67,50,43,46,51,49,50,52,49,51,37,44,29,63,58,40,72,70,42,81,86,76,79,76,48,71,69,61,56,32,64,45,58,64,71,68,49,68,73,38,48,64,38,43,59,43,54,38,62,80,71,47,83,60,48,35,47,39,21,27,18,38,40,34,34,74,48,75,32,50,66,72,63,15,57,39,48,32,35,39,30,64,22,33,45,74,26,32,33,36,32,23,40,70,47,40,76,76,45,74,41,77,48,59,69,75,52,70,42,78,39,59,53,60,63,52,47,58,38,79,27,30,42,35,37,33,30,73,36,56,39,72,47,78,76,37,35,34,74,32,36,30,64,50,69,92,29,17,29,37,39,44,86,88,49,73,47,75,58,66,44,60,66,28,25,49,45,74,34,78,78,47,80,63,49,71,50,87,51,69,71,79,51,60,17,20,39,17,12,29,52,44,44,32,52,61,70,56,48,56,63,27,33,42,38,30,58,50,81,60,36,18,76,25,9,54,47,40,34,55,50,53,47,48,30,54,53,41,52,21,61,73,58,70,42,80,57,32,36,42,36,45,36,67,43,17,36,47,58,70,52,48,67,79,77,45,37,45,51,30,41,27,36,45,23,49,46,54,46,19,70,67,39,82,56,35,36,66,32,71,33,58,87,70,42,26,50,86,33,92,67,56,39,66,30,52,66,58,4,42,46,46,28,32,38,43,38,27,69,70,70,60,36,82,86,45,63,56,51,13,36,78,65,49,75,47,66,45,90,37,25,34,42,35,40,60,40,57,31,66,61,56,61,42,61,72,39,84,54,62,63,43,48,35,35,30,35,15,28,93,84,70,55,59,39,57,14,36,41,44,82,52,97,72,24,37,41,36,33,32,94,89,28,61,51,31,75,33,46,33,31,35,50,14,26,17,41,83,55,49,32,50,23,16,47,76,70,33,49,46,44,62,45,64,71,60,86,71,88,60,89,20,66,87,34,68,90,75,110

pLDDT: mean 90.52, std 14.32, range [16.72, 98.94]